Protein 4AVS (pdb70)

GO terms:
  GO:0005576 extracellular region (C, TAS)
  GO:0051131 chaperone-mediated protein complex assembly (P, TAS)
  GO:0006457 protein folding (P, TAS)
  GO:0006953 acute-phase response (P, TAS)
  GO:0042802 identical protein binding (F, IPI)
  GO:0005515 protein binding (F, IPI)
  GO:0005509 calcium ion binding (F, IDA)
  GO:0005576 extracellular region (C, IDA)
  GO:0001849 complement component C1q complex binding (F, IDA)
  GO:0044871 negative regulation by host of viral glycoprotein metabolic process (P, IDA)
  GO:0045087 innate immune response (P, IDA)
  GO:0045656 negative regulation of monocyte differentiation (P, IDA)
  GO:1903019 negative regulation of glycoprotein metabolic process (P, IDA)
  GO:0046597 host-mediated suppression of symbiont invasion (P, IDA)
  GO:0048525 negative regulation of viral process (P, IDA)
  GO:0046790 virion binding (F, IDA)
  GO:0002674 negative regulation of acute inflammatory response (P, IC)
  GO:0061045 negative regulation of wound healing (P, IC)
  GO:0005576 extracellular region (C, HDA)
  GO:0070062 extracellular exosome (C, HDA)

B-factor: mean 13.18, std 8.96, range [2.78, 58.4]

Structure (mmCIF, N/CA/C/O backbone):
data_4AVS
#
_entry.id   4AVS
#
_cell.length_a   94.966
_cell.length_b   69.937
_cell.length_c   102.347
_cell.angle_alpha   90.00
_cell.angle_beta   96.97
_cell.angle_gamma   90.00
#
_symmetry.space_group_name_H-M   'P 1 21 1'
#
loop_
_entity.id
_entity.type
_entity.pdbx_description
1 polymer 'SERUM AMYLOID P-COMPONENT'
2 non-polymer 2-acetamido-2-deoxy-beta-D-glucopyranose
3 non-polymer 'CALCIUM ION'
4 non-polymer 1-ACETYL-L-PROLINE
5 water water
#
loop_
_atom_site.group_PDB
_atom_site.id
_atom_site.type_symbol
_atom_site.label_atom_id
_atom_site.label_alt_id
_atom_site.label_comp_id
_atom_site.label_asym_id
_atom_site.label_entity_id
_atom_site.label_seq_id
_atom_site.pdbx_PDB_ins_code
_atom_site.Cartn_x
_atom_site.Cartn_y
_atom_site.Cartn_z
_atom_site.occupancy
_atom_site.B_iso_or_equiv
_atom_site.auth_seq_id
_atom_site.auth_comp_id
_atom_site.auth_asym_id
_atom_site.auth_atom_id
_atom_site.pdbx_PDB_model_num
ATOM 1 N N . HIS A 1 1 ? -1.312 -7.020 68.249 1.00 33.30 1 HIS A N 1
ATOM 2 C CA . HIS A 1 1 ? -0.408 -7.043 67.066 1.00 32.78 1 HIS A CA 1
ATOM 3 C C . HIS A 1 1 ? -1.093 -7.775 65.929 1.00 29.22 1 HIS A C 1
ATOM 4 O O . HIS A 1 1 ? -2.107 -8.453 66.122 1.00 30.26 1 HIS A O 1
ATOM 11 N N . THR A 1 2 ? -0.504 -7.652 64.750 1.00 23.59 2 THR A N 1
ATOM 12 C CA . THR A 1 2 ? -1.142 -8.059 63.511 1.00 20.43 2 THR A CA 1
ATOM 13 C C . THR A 1 2 ? -0.155 -8.741 62.578 1.00 15.22 2 THR A C 1
ATOM 14 O O . THR A 1 2 ? 0.970 -8.280 62.428 1.00 14.08 2 THR A O 1
ATOM 18 N N . ASP A 1 3 ? -0.589 -9.818 61.940 1.00 13.34 3 ASP A N 1
ATOM 19 C CA . ASP A 1 3 ? 0.178 -10.483 60.892 1.00 12.23 3 ASP A CA 1
ATOM 20 C C . ASP A 1 3 ? -0.180 -9.828 59.563 1.00 10.84 3 ASP A C 1
ATOM 21 O O . ASP A 1 3 ? -1.274 -10.024 59.020 1.00 11.82 3 ASP A O 1
ATOM 26 N N . LEU A 1 4 ? 0.751 -9.016 59.058 1.00 8.96 4 LEU A N 1
ATOM 27 C CA . LEU A 1 4 ? 0.548 -8.326 57.787 1.00 8.51 4 LEU A CA 1
ATOM 28 C C . LEU A 1 4 ? 1.115 -9.107 56.616 1.00 8.54 4 LEU A C 1
ATOM 29 O O . LEU A 1 4 ? 1.278 -8.541 55.536 1.00 8.42 4 LEU A O 1
ATOM 34 N N . SER A 1 5 ? 1.393 -10.400 56.802 1.00 10.13 5 SER A N 1
ATOM 35 C CA . SER A 1 5 ? 1.817 -11.246 55.684 1.00 10.61 5 SER A CA 1
ATOM 36 C C . SER A 1 5 ? 0.919 -11.054 54.470 1.00 10.31 5 SER A C 1
ATOM 37 O O . SER A 1 5 ? -0.297 -11.123 54.572 1.00 11.32 5 SER A O 1
ATOM 40 N N . GLY A 1 6 ? 1.528 -10.819 53.324 1.00 10.28 6 GLY A N 1
ATOM 41 C CA . GLY A 1 6 ? 0.787 -10.706 52.095 1.00 9.33 6 GLY A CA 1
ATOM 42 C C . GLY A 1 6 ? 0.177 -9.339 51.880 1.00 8.84 6 GLY A C 1
ATOM 43 O O . GLY A 1 6 ? -0.553 -9.169 50.930 1.00 10.07 6 GLY A O 1
ATOM 44 N N . LYS A 1 7 ? 0.469 -8.384 52.766 1.00 8.59 7 LYS A N 1
ATOM 45 C CA . LYS A 1 7 ? -0.111 -7.044 52.710 1.00 8.45 7 LYS A CA 1
ATOM 46 C C . LYS A 1 7 ? 0.968 -5.966 52.735 1.00 7.48 7 LYS A C 1
ATOM 47 O O . LYS A 1 7 ? 2.099 -6.196 53.120 1.00 8.24 7 LYS A O 1
ATOM 53 N N . VAL A 1 8 ? 0.589 -4.785 52.290 1.00 7.06 8 VAL A N 1
ATOM 54 C CA . VAL A 1 8 ? 1.435 -3.594 52.288 1.00 6.85 8 VAL A CA 1
ATOM 55 C C . VAL A 1 8 ? 0.693 -2.401 52.874 1.00 6.39 8 VAL A C 1
ATOM 56 O O . VAL A 1 8 ? -0.538 -2.357 52.893 1.00 6.74 8 VAL A O 1
ATOM 60 N N . PHE A 1 9 ? 1.463 -1.427 53.349 1.00 5.60 9 PHE A N 1
ATOM 61 C CA . PHE A 1 9 ? 0.930 -0.088 53.581 1.00 5.91 9 PHE A CA 1
ATOM 62 C C . PHE A 1 9 ? 1.036 0.702 52.286 1.00 6.33 9 PHE A C 1
ATOM 63 O O . PHE A 1 9 ? 2.111 0.751 51.663 1.00 6.63 9 PHE A O 1
ATOM 71 N N . VAL A 1 10 ? -0.064 1.341 51.909 1.00 6.16 10 VAL A N 1
ATOM 72 C CA . VAL A 1 10 ? -0.102 2.229 50.744 1.00 6.45 10 VAL A CA 1
ATOM 73 C C . VAL A 1 10 ? -0.215 3.647 51.241 1.00 5.94 10 VAL A C 1
ATOM 74 O O . VAL A 1 10 ? -1.166 3.997 51.939 1.00 6.73 10 VAL A O 1
ATOM 78 N N . PHE A 1 11 ? 0.786 4.452 50.904 1.00 6.75 11 PHE A N 1
ATOM 79 C CA . PHE A 1 11 ? 0.775 5.891 51.126 1.00 7.09 11 PHE A CA 1
ATOM 80 C C . PHE A 1 11 ? 0.389 6.501 49.796 1.00 6.22 11 PHE A C 1
ATOM 81 O O . PHE A 1 11 ? 1.242 6.638 48.933 1.00 7.24 11 PHE A O 1
ATOM 89 N N . PRO A 1 12 ? -0.905 6.827 49.595 1.00 7.50 12 PRO A N 1
ATOM 90 C CA . PRO A 1 12 ? -1.376 7.005 48.221 1.00 7.69 12 PRO A CA 1
ATOM 91 C C . PRO A 1 12 ? -1.185 8.391 47.639 1.00 8.14 12 PRO A C 1
ATOM 92 O O . PRO A 1 12 ? -1.502 8.582 46.463 1.00 8.44 12 PRO A O 1
ATOM 96 N N . ARG A 1 13 ? -0.656 9.330 48.419 1.00 8.88 13 ARG A N 1
ATOM 97 C CA . ARG A 1 13 ? -0.512 10.711 47.967 1.00 10.19 13 ARG A CA 1
ATOM 98 C C . ARG A 1 13 ? 0.606 11.411 48.710 1.00 10.52 13 ARG A C 1
ATOM 99 O O . ARG A 1 13 ? 1.004 11.013 49.803 1.00 11.35 13 ARG A O 1
ATOM 107 N N . GLU A 1 14 ? 1.105 12.479 48.111 1.00 10.81 14 GLU A N 1
ATOM 108 C CA . GLU A 1 14 ? 2.039 13.351 48.800 1.00 11.68 14 GLU A CA 1
ATOM 109 C C . GLU A 1 14 ? 1.285 14.173 49.853 1.00 11.99 14 GLU A C 1
ATOM 110 O O . GLU A 1 14 ? 0.196 14.692 49.599 1.00 13.25 14 GLU A O 1
ATOM 116 N N . SER A 1 15 ? 1.878 14.304 51.033 1.00 11.33 15 SER A N 1
ATOM 117 C CA . SER A 1 15 ? 1.236 15.008 52.132 1.00 12.57 15 SER A CA 1
ATOM 118 C C . SER A 1 15 ? 2.273 15.292 53.187 1.00 12.30 15 SER A C 1
ATOM 119 O O . SER A 1 15 ? 3.379 14.778 53.128 1.00 11.84 15 SER A O 1
ATOM 122 N N . VAL A 1 16 ? 1.892 16.075 54.183 1.00 13.87 16 VAL A N 1
ATOM 123 C CA . VAL A 1 16 ? 2.704 16.232 55.369 1.00 16.22 16 VAL A CA 1
ATOM 124 C C . VAL A 1 16 ? 2.000 15.556 56.555 1.00 17.99 16 VAL A C 1
ATOM 125 O O . VAL A 1 16 ? 2.459 15.660 57.687 1.00 21.09 16 VAL A O 1
ATOM 129 N N . THR A 1 17 ? 0.896 14.852 56.292 1.00 17.40 17 THR A N 1
ATOM 130 C CA . THR A 1 17 ? 0.049 14.278 57.340 1.00 18.30 17 THR A CA 1
ATOM 131 C C . THR A 1 17 ? 0.092 12.745 57.427 1.00 15.88 17 THR A C 1
ATOM 132 O O . THR A 1 17 ? -0.049 12.178 58.504 1.00 17.43 17 THR A O 1
ATOM 136 N N . ASP A 1 18 ? 0.249 12.069 56.301 1.00 12.65 18 ASP A N 1
ATOM 137 C CA . ASP A 1 18 ? -0.015 10.634 56.250 1.00 11.67 18 ASP A CA 1
ATOM 138 C C . ASP A 1 18 ? 1.209 9.871 56.730 1.00 10.60 18 ASP A C 1
ATOM 139 O O . ASP A 1 18 ? 2.302 10.074 56.208 1.00 10.66 18 ASP A O 1
ATOM 144 N N . HIS A 1 19 ? 1.039 9.009 57.722 1.00 9.64 19 HIS A N 1
ATOM 145 C CA . HIS A 1 19 ? 2.175 8.257 58.261 1.00 9.26 19 HIS A CA 1
ATOM 146 C C . HIS A 1 19 ? 1.727 7.052 59.070 1.00 9.42 19 HIS A C 1
ATOM 147 O O . HIS A 1 19 ? 0.565 6.943 59.449 1.00 10.10 19 HIS A O 1
ATOM 154 N N . VAL A 1 20 ? 2.659 6.140 59.308 1.00 8.34 20 VAL A N 1
ATOM 155 C CA . VAL A 1 20 ? 2.442 5.033 60.227 1.00 8.45 20 VAL A CA 1
ATOM 156 C C . VAL A 1 20 ? 3.487 5.088 61.329 1.00 8.95 20 VAL A C 1
ATOM 157 O O . VAL A 1 20 ? 4.677 5.221 61.055 1.00 9.38 20 VAL A O 1
ATOM 161 N N . ASN A 1 21 ? 3.033 4.996 62.577 1.00 9.76 21 ASN A N 1
ATOM 162 C CA . ASN A 1 21 ? 3.928 4.827 63.716 1.00 11.19 21 ASN A CA 1
ATOM 163 C C . ASN A 1 21 ? 4.121 3.334 63.979 1.00 11.33 21 ASN A C 1
ATOM 164 O O . ASN A 1 21 ? 3.153 2.577 64.030 1.00 11.71 21 ASN A O 1
ATOM 169 N N . LEU A 1 22 ? 5.374 2.917 64.113 1.00 11.43 22 LEU A N 1
ATOM 170 C CA . LEU A 1 22 ? 5.710 1.529 64.430 1.00 11.57 22 LEU A CA 1
ATOM 171 C C . LEU A 1 22 ? 6.141 1.461 65.870 1.00 13.34 22 LEU A C 1
ATOM 172 O O . LEU A 1 22 ? 6.977 2.240 66.304 1.00 14.96 22 LEU A O 1
ATOM 177 N N . ILE A 1 23 ? 5.548 0.537 66.615 1.00 14.30 23 ILE A N 1
ATOM 178 C CA . ILE A 1 23 ? 5.759 0.442 68.053 1.00 16.98 23 ILE A CA 1
ATOM 179 C C . ILE A 1 23 ? 6.607 -0.765 68.399 1.00 17.81 23 ILE A C 1
ATOM 180 O O . ILE A 1 23 ? 6.281 -1.892 68.035 1.00 17.51 23 ILE A O 1
ATOM 185 N N . THR A 1 24 ? 7.703 -0.531 69.112 1.00 20.37 24 THR A N 1
ATOM 186 C CA . THR A 1 24 ? 8.563 -1.616 69.553 1.00 23.78 24 THR A CA 1
ATOM 187 C C . THR A 1 24 ? 8.831 -1.405 71.033 1.00 27.92 24 THR A C 1
ATOM 188 O O . THR A 1 24 ? 8.908 -0.268 71.484 1.00 28.26 24 THR A O 1
ATOM 192 N N . PRO A 1 25 ? 8.969 -2.498 71.795 1.00 31.66 25 PRO A N 1
ATOM 193 C CA . PRO A 1 25 ? 9.295 -2.405 73.221 1.00 34.00 25 PRO A CA 1
ATOM 194 C C . PRO A 1 25 ? 10.805 -2.322 73.445 1.00 35.88 25 PRO A C 1
ATOM 195 O O . PRO A 1 25 ? 11.332 -3.000 74.320 1.00 36.42 25 PRO A O 1
ATOM 199 N N . LEU A 1 26 ? 11.490 -1.502 72.654 1.00 36.95 26 LEU A N 1
ATOM 200 C CA . LEU A 1 26 ? 12.938 -1.411 72.731 1.00 37.86 26 LEU A CA 1
ATOM 201 C C . LEU A 1 26 ? 13.359 -0.327 73.713 1.00 38.18 26 LEU A C 1
ATOM 202 O O . LEU A 1 26 ? 13.149 0.860 73.472 1.00 38.48 26 LEU A O 1
ATOM 207 N N . GLU A 1 27 ? 13.957 -0.735 74.826 1.00 38.07 27 GLU A N 1
ATOM 208 C CA . GLU A 1 27 ? 14.368 0.223 75.845 1.00 38.26 27 GLU A CA 1
ATOM 209 C C . GLU A 1 27 ? 15.876 0.245 76.070 1.00 36.14 27 GLU A C 1
ATOM 210 O O . GLU A 1 27 ? 16.379 1.063 76.841 1.00 36.83 27 GLU A O 1
ATOM 216 N N . LYS A 1 28 ? 16.601 -0.630 75.381 1.00 33.15 28 LYS A N 1
ATOM 217 C CA . LYS A 1 28 ? 18.047 -0.653 75.507 1.00 30.86 28 LYS A CA 1
ATOM 218 C C . LYS A 1 28 ? 18.674 -0.121 74.233 1.00 26.87 28 LYS A C 1
ATOM 219 O O . LYS A 1 28 ? 18.242 -0.460 73.132 1.00 26.65 28 LYS A O 1
ATOM 225 N N . PRO A 1 29 ? 19.694 0.721 74.383 1.00 23.90 29 PRO A N 1
ATOM 226 C CA . PRO A 1 29 ? 20.394 1.235 73.197 1.00 21.83 29 PRO A CA 1
ATOM 227 C C . PRO A 1 29 ? 20.936 0.114 72.311 1.00 20.16 29 PRO A C 1
ATOM 228 O O . PRO A 1 29 ? 21.355 -0.940 72.796 1.00 21.24 29 PRO A O 1
ATOM 232 N N . LEU A 1 30 ? 20.911 0.359 71.005 1.00 17.13 30 LEU A N 1
ATOM 233 C CA . LEU A 1 30 ? 21.299 -0.639 70.014 1.00 16.33 30 LEU A CA 1
ATOM 234 C C . LEU A 1 30 ? 22.754 -0.525 69.631 1.00 13.84 30 LEU A C 1
ATOM 235 O O . LEU A 1 30 ? 23.216 0.545 69.264 1.00 13.93 30 LEU A O 1
ATOM 240 N N . GLN A 1 31 ? 23.441 -1.651 69.657 1.00 12.77 31 GLN A N 1
ATOM 241 C CA . GLN A 1 31 ? 24.820 -1.735 69.203 1.00 13.67 31 GLN A CA 1
ATOM 242 C C . GLN A 1 31 ? 24.885 -2.357 67.806 1.00 10.17 31 GLN A C 1
ATOM 243 O O . GLN A 1 31 ? 25.802 -2.085 67.045 1.00 11.55 31 GLN A O 1
ATOM 249 N N . ASN A 1 32 ? 23.910 -3.190 67.479 1.00 8.35 32 ASN A N 1
ATOM 250 C CA . ASN A 1 32 ? 23.861 -3.927 66.221 1.00 8.31 32 ASN A CA 1
ATOM 251 C C . ASN A 1 32 ? 22.426 -3.957 65.750 1.00 7.02 32 ASN A C 1
ATOM 252 O O . ASN A 1 32 ? 21.502 -4.119 66.560 1.00 9.17 32 ASN A O 1
ATOM 257 N N . PHE A 1 33 ? 22.185 -3.857 64.450 1.00 6.24 33 PHE A N 1
ATOM 258 C CA . PHE A 1 33 ? 20.845 -4.100 63.928 1.00 6.39 33 PHE A CA 1
ATOM 259 C C . PHE A 1 33 ? 20.903 -4.466 62.468 1.00 4.56 33 PHE A C 1
ATOM 260 O O . PHE A 1 33 ? 21.895 -4.179 61.787 1.00 5.11 33 PHE A O 1
ATOM 268 N N . THR A 1 34 ? 19.829 -5.103 62.011 1.00 4.76 34 THR A N 1
ATOM 269 C CA . THR A 1 34 ? 19.530 -5.279 60.600 1.00 4.84 34 THR A CA 1
ATOM 270 C C . THR A 1 34 ? 18.089 -4.871 60.367 1.00 4.92 34 THR A C 1
ATOM 271 O O . THR A 1 34 ? 17.203 -5.219 61.157 1.00 6.19 34 THR A O 1
ATOM 275 N N . LEU A 1 35 ? 17.832 -4.134 59.301 1.00 5.15 35 LEU A N 1
ATOM 276 C CA . LEU A 1 35 ? 16.494 -3.706 58.916 1.00 5.67 35 LEU A CA 1
ATOM 277 C C . LEU A 1 35 ? 16.265 -4.086 57.456 1.00 4.73 35 LEU A C 1
ATOM 278 O O . LEU A 1 35 ? 17.079 -3.746 56.608 1.00 6.17 35 LEU A O 1
ATOM 283 N N A CYS A 1 36 ? 15.203 -4.834 57.166 0.62 4.74 36 CYS A N 1
ATOM 284 N N B CYS A 1 36 ? 15.167 -4.751 57.150 0.38 5.31 36 CYS A N 1
ATOM 285 C CA A CYS A 1 36 ? 14.813 -5.191 55.799 0.62 5.42 36 CYS A CA 1
ATOM 286 C CA B CYS A 1 36 ? 14.837 -4.969 55.758 0.38 6.60 36 CYS A CA 1
ATOM 287 C C A CYS A 1 36 ? 13.383 -4.710 55.535 0.62 5.05 36 CYS A C 1
ATOM 288 C C B CYS A 1 36 ? 13.365 -4.821 55.495 0.38 5.86 36 CYS A C 1
ATOM 289 O O A CYS A 1 36 ? 12.569 -4.641 56.455 0.62 4.71 36 CYS A O 1
ATOM 290 O O B CYS A 1 36 ? 12.524 -5.101 56.343 0.38 5.22 36 CYS A O 1
ATOM 295 N N . PHE A 1 37 ? 13.062 -4.388 54.285 1.00 5.73 37 PHE A N 1
ATOM 296 C CA . PHE A 1 37 ? 11.702 -4.128 53.870 1.00 6.19 37 PHE A CA 1
ATOM 297 C C . PHE A 1 37 ? 11.661 -4.076 52.358 1.00 5.47 37 PHE A C 1
ATOM 298 O O . PHE A 1 37 ? 12.690 -4.007 51.699 1.00 5.80 37 PHE A O 1
ATOM 306 N N . ARG A 1 38 ? 10.455 -4.128 51.818 1.00 6.02 38 ARG A N 1
ATOM 307 C CA . ARG A 1 38 ? 10.216 -4.005 50.386 1.00 6.36 38 ARG A CA 1
ATOM 308 C C . ARG A 1 38 ? 9.485 -2.711 50.133 1.00 6.24 38 ARG A C 1
ATOM 309 O O . ARG A 1 38 ? 8.570 -2.356 50.871 1.00 8.06 38 ARG A O 1
ATOM 317 N N . ALA A 1 39 ? 9.849 -2.009 49.072 1.00 5.37 39 ALA A N 1
ATOM 318 C CA . ALA A 1 39 ? 9.204 -0.751 48.752 1.00 4.73 39 ALA A CA 1
ATOM 319 C C . ALA A 1 39 ? 8.966 -0.639 47.258 1.00 4.95 39 ALA A C 1
ATOM 320 O O . ALA A 1 39 ? 9.752 -1.153 46.450 1.00 6.57 39 ALA A O 1
ATOM 322 N N . TYR A 1 40 ? 7.923 0.097 46.899 1.00 5.26 40 TYR A N 1
ATOM 323 C CA . TYR A 1 40 ? 7.619 0.366 45.502 1.00 5.21 40 TYR A CA 1
ATOM 324 C C . TYR A 1 40 ? 7.113 1.809 45.419 1.00 5.69 40 TYR A C 1
ATOM 325 O O . TYR A 1 40 ? 6.048 2.149 45.947 1.00 5.89 40 TYR A O 1
ATOM 334 N N . SER A 1 41 ? 7.898 2.651 44.765 1.00 6.24 41 SER A N 1
ATOM 335 C CA . SER A 1 41 ? 7.580 4.065 44.636 1.00 6.06 41 SER A CA 1
ATOM 336 C C . SER A 1 41 ? 8.002 4.535 43.274 1.00 6.33 41 SER A C 1
ATOM 337 O O . SER A 1 41 ? 8.998 4.055 42.753 1.00 9.01 41 SER A O 1
ATOM 340 N N . ASP A 1 42 ? 7.280 5.493 42.703 1.00 6.32 42 ASP A N 1
ATOM 341 C CA . ASP A 1 42 ? 7.705 6.112 41.453 1.00 7.40 42 ASP A CA 1
ATOM 342 C C . ASP A 1 42 ? 8.067 7.579 41.634 1.00 7.47 42 ASP A C 1
ATOM 343 O O . ASP A 1 42 ? 8.135 8.334 40.670 1.00 8.29 42 ASP A O 1
ATOM 348 N N . LEU A 1 43 ? 8.401 7.970 42.861 1.00 7.22 43 LEU A N 1
ATOM 349 C CA . LEU A 1 43 ? 9.001 9.274 43.101 1.00 7.90 43 LEU A CA 1
ATOM 350 C C . LEU A 1 43 ? 10.419 9.344 42.538 1.00 9.82 43 LEU A C 1
ATOM 351 O O . LEU A 1 43 ? 11.207 8.406 42.687 1.00 11.60 43 LEU A O 1
ATOM 356 N N . SER A 1 44 ? 10.745 10.491 41.959 1.00 12.08 44 SER A N 1
ATOM 357 C CA . SER A 1 44 ? 12.092 10.774 41.503 1.00 14.16 44 SER A CA 1
ATOM 358 C C . SER A 1 44 ? 12.839 11.647 42.500 1.00 13.46 44 SER A C 1
ATOM 359 O O . SER A 1 44 ? 14.072 11.622 42.553 1.00 14.95 44 SER A O 1
ATOM 362 N N . ARG A 1 45 ? 12.100 12.447 43.262 1.00 11.82 45 ARG A N 1
ATOM 363 C CA . ARG A 1 45 ? 12.704 13.311 44.263 1.00 10.82 45 ARG A CA 1
ATOM 364 C C . ARG A 1 45 ? 13.161 12.454 45.430 1.00 11.02 45 ARG A C 1
ATOM 365 O O . ARG A 1 45 ? 12.866 11.262 45.484 1.00 11.56 45 ARG A O 1
ATOM 373 N N . ALA A 1 46 ? 13.865 13.075 46.368 1.00 10.87 46 ALA A N 1
ATOM 374 C CA . ALA A 1 46 ? 14.331 12.398 47.561 1.00 10.88 46 ALA A CA 1
ATOM 375 C C . ALA A 1 46 ? 13.170 12.061 48.481 1.00 9.67 46 ALA A C 1
ATOM 376 O O . ALA A 1 46 ? 12.141 12.751 48.492 1.00 10.65 46 ALA A O 1
ATOM 378 N N . TYR A 1 47 ? 13.343 10.999 49.257 1.00 8.45 47 TYR A N 1
ATOM 379 C CA . TYR A 1 47 ? 12.350 10.628 50.259 1.00 8.35 47 TYR A CA 1
ATOM 380 C C . TYR A 1 47 ? 12.929 9.767 51.349 1.00 7.73 47 TYR A C 1
ATOM 381 O O . TYR A 1 47 ? 13.900 9.057 51.145 1.00 7.94 47 TYR A O 1
ATOM 390 N N . SER A 1 48 ? 12.270 9.819 52.501 1.00 8.03 48 SER A N 1
ATOM 391 C CA . SER A 1 48 ? 12.595 8.983 53.622 1.00 7.58 48 SER A CA 1
ATOM 392 C C . SER A 1 48 ? 11.899 7.631 53.508 1.00 7.50 48 SER A C 1
ATOM 393 O O . SER A 1 48 ? 10.717 7.558 53.220 1.00 9.11 48 SER A O 1
ATOM 396 N N . LEU A 1 49 ? 12.648 6.568 53.788 1.00 6.62 49 LEU A N 1
ATOM 397 C CA . LEU A 1 49 ? 12.078 5.215 53.849 1.00 7.05 49 LEU A CA 1
ATOM 398 C C . LEU A 1 49 ? 11.778 4.753 55.275 1.00 6.81 49 LEU A C 1
ATOM 399 O O . LEU A 1 49 ? 10.791 4.066 55.499 1.00 7.66 49 LEU A O 1
ATOM 404 N N . PHE A 1 50 ? 12.625 5.116 56.222 1.00 6.33 50 PHE A N 1
ATOM 405 C CA . PHE A 1 50 ? 12.473 4.655 57.605 1.00 6.39 50 PHE A CA 1
ATOM 406 C C . PHE A 1 50 ? 13.100 5.684 58.515 1.00 6.60 50 PHE A C 1
ATOM 407 O O . PHE A 1 50 ? 14.280 5.967 58.389 1.00 7.17 50 PHE A O 1
ATOM 415 N N . SER A 1 51 ? 12.283 6.268 59.399 1.00 6.76 51 SER A N 1
ATOM 416 C CA . SER A 1 51 ? 12.704 7.387 60.227 1.00 8.19 51 SER A CA 1
ATOM 417 C C . SER A 1 51 ? 12.597 7.014 61.703 1.00 8.92 51 SER A C 1
ATOM 418 O O . SER A 1 51 ? 11.507 6.716 62.206 1.00 9.92 51 SER A O 1
ATOM 421 N N . TYR A 1 52 ? 13.729 7.042 62.388 1.00 8.28 52 TYR A N 1
ATOM 422 C CA . TYR A 1 52 ? 13.818 6.672 63.802 1.00 9.18 52 TYR A CA 1
ATOM 423 C C . TYR A 1 52 ? 14.500 7.829 64.532 1.00 10.09 52 TYR A C 1
ATOM 424 O O . TYR A 1 52 ? 15.675 8.106 64.317 1.00 10.19 52 TYR A O 1
ATOM 433 N N . ASN A 1 53 ? 13.703 8.559 65.319 1.00 10.47 53 ASN A N 1
ATOM 434 C CA . ASN A 1 53 ? 14.176 9.679 66.132 1.00 11.77 53 ASN A CA 1
ATOM 435 C C . ASN A 1 53 ? 14.015 9.356 67.600 1.00 12.34 53 ASN A C 1
ATOM 436 O O . ASN A 1 53 ? 13.136 8.591 67.975 1.00 11.61 53 ASN A O 1
ATOM 441 N N . THR A 1 54 ? 14.833 9.963 68.445 1.00 13.19 54 THR A N 1
ATOM 442 C CA . THR A 1 54 ? 14.649 9.829 69.887 1.00 15.44 54 THR A CA 1
ATOM 443 C C . THR A 1 54 ? 14.515 11.226 70.482 1.00 17.70 54 THR A C 1
ATOM 444 O O . THR A 1 54 ? 14.725 12.227 69.795 1.00 16.90 54 THR A O 1
ATOM 448 N N . GLN A 1 55 ? 14.118 11.305 71.750 1.00 20.48 55 GLN A N 1
ATOM 449 C CA . GLN A 1 55 ? 13.939 12.609 72.386 1.00 23.39 55 GLN A CA 1
ATOM 450 C C . GLN A 1 55 ? 15.239 13.418 72.314 1.00 23.19 55 GLN A C 1
ATOM 451 O O . GLN A 1 55 ? 16.287 12.992 72.795 1.00 23.76 55 GLN A O 1
ATOM 457 N N . GLY A 1 56 ? 15.167 14.572 71.668 1.00 22.22 56 GLY A N 1
ATOM 458 C CA . GLY A 1 56 ? 16.313 15.446 71.549 1.00 21.32 56 GLY A CA 1
ATOM 459 C C . GLY A 1 56 ? 17.249 15.109 70.403 1.00 21.05 56 GLY A C 1
ATOM 460 O O . GLY A 1 56 ? 18.228 15.820 70.211 1.00 21.96 56 GLY A O 1
ATOM 461 N N . ARG A 1 57 ? 16.952 14.049 69.641 1.00 20.12 57 ARG A N 1
ATOM 462 C CA . ARG A 1 57 ? 17.858 13.591 68.577 1.00 19.02 57 ARG A CA 1
ATOM 463 C C . ARG A 1 57 ? 17.141 13.365 67.266 1.00 17.17 57 ARG A C 1
ATOM 464 O O . ARG A 1 57 ? 16.353 12.436 67.125 1.00 18.10 57 ARG A O 1
ATOM 472 N N . ASP A 1 58 ? 17.456 14.206 66.295 1.00 14.75 58 ASP A N 1
ATOM 473 C CA . ASP A 1 58 ? 16.981 14.011 64.932 1.00 12.86 58 ASP A CA 1
ATOM 474 C C . ASP A 1 58 ? 17.894 13.024 64.209 1.00 11.80 58 ASP A C 1
ATOM 475 O O . ASP A 1 58 ? 19.076 12.946 64.497 1.00 13.09 58 ASP A O 1
ATOM 480 N N . ASN A 1 59 ? 17.335 12.290 63.251 1.00 10.78 59 ASN A N 1
ATOM 481 C CA . ASN A 1 59 ? 18.113 11.392 62.373 1.00 10.77 59 ASN A CA 1
ATOM 482 C C . ASN A 1 59 ? 18.986 10.425 63.166 1.00 10.05 59 ASN A C 1
ATOM 483 O O . ASN A 1 59 ? 20.154 10.189 62.847 1.00 10.60 59 ASN A O 1
ATOM 488 N N . GLU A 1 60 ? 18.402 9.853 64.206 1.00 10.19 60 GLU A N 1
ATOM 489 C CA . GLU A 1 60 ? 19.142 8.911 65.042 1.00 9.68 60 GLU A CA 1
ATOM 490 C C . GLU A 1 60 ? 19.404 7.615 64.257 1.00 8.57 60 GLU A C 1
ATOM 491 O O . GLU A 1 60 ? 20.497 7.047 64.305 1.00 9.21 60 GLU A O 1
ATOM 497 N N . LEU A 1 61 ? 18.399 7.162 63.521 1.00 7.52 61 LEU A N 1
ATOM 498 C CA . LEU A 1 61 ? 18.603 6.108 62.542 1.00 8.07 61 LEU A CA 1
ATOM 499 C C . LEU A 1 61 ? 17.671 6.442 61.389 1.00 8.08 61 LEU A C 1
ATOM 500 O O . LEU A 1 61 ? 16.463 6.512 61.573 1.00 10.37 61 LEU A O 1
ATOM 505 N N . LEU A 1 62 ? 18.214 6.688 60.204 1.00 6.56 62 LEU A N 1
ATOM 506 C CA . LEU A 1 62 ? 17.384 7.109 59.094 1.00 5.84 62 LEU A CA 1
ATOM 507 C C . LEU A 1 62 ? 17.864 6.422 57.837 1.00 5.07 62 LEU A C 1
ATOM 508 O O . LEU A 1 62 ? 19.045 6.449 57.529 1.00 6.49 62 LEU A O 1
ATOM 513 N N . VAL A 1 63 ? 16.929 5.806 57.116 1.00 5.01 63 VAL A N 1
ATOM 514 C CA . VAL A 1 63 ? 17.200 5.259 55.789 1.00 5.62 63 VAL A CA 1
ATOM 515 C C . VAL A 1 63 ? 16.530 6.174 54.790 1.00 5.62 63 VAL A C 1
ATOM 516 O O . VAL A 1 63 ? 15.333 6.393 54.846 1.00 5.98 63 VAL A O 1
ATOM 520 N N . TYR A 1 64 ? 17.342 6.737 53.899 1.00 6.40 64 TYR A N 1
ATOM 521 C CA . TYR A 1 64 ? 16.905 7.830 53.040 1.00 6.98 64 TYR A CA 1
ATOM 522 C C . TYR A 1 64 ? 17.349 7.573 51.627 1.00 7.15 64 TYR A C 1
ATOM 523 O O . TYR A 1 64 ? 18.458 7.128 51.396 1.00 8.04 64 TYR A O 1
ATOM 532 N N . LYS A 1 65 ? 16.489 7.877 50.673 1.00 8.56 65 LYS A N 1
ATOM 533 C CA . LYS A 1 65 ? 16.824 7.727 49.265 1.00 9.94 65 LYS A CA 1
ATOM 534 C C . LYS A 1 65 ? 16.947 9.114 48.627 1.00 12.05 65 LYS A C 1
ATOM 535 O O . LYS A 1 65 ? 15.945 9.742 48.339 1.00 11.07 65 LYS A O 1
ATOM 541 N N . GLU A 1 66 ? 18.165 9.596 48.384 1.00 15.62 66 GLU A N 1
ATOM 542 C CA . GLU A 1 66 ? 18.336 10.943 47.802 1.00 18.37 66 GLU A CA 1
ATOM 543 C C . GLU A 1 66 ? 17.943 11.013 46.329 1.00 15.90 66 GLU A C 1
ATOM 544 O O . GLU A 1 66 ? 17.422 12.027 45.867 1.00 16.22 66 GLU A O 1
ATOM 550 N N . ARG A 1 67 ? 18.190 9.928 45.605 1.00 13.04 67 ARG A N 1
ATOM 551 C CA . ARG A 1 67 ? 17.942 9.886 44.163 1.00 11.95 67 ARG A CA 1
ATOM 552 C C . ARG A 1 67 ? 18.068 8.438 43.698 1.00 10.54 67 ARG A C 1
ATOM 553 O O . ARG A 1 67 ? 18.562 7.575 44.425 1.00 10.26 67 ARG A O 1
ATOM 561 N N . VAL A 1 68 ? 17.656 8.163 42.476 1.00 11.58 68 VAL A N 1
ATOM 562 C CA . VAL A 1 68 ? 17.736 6.811 41.951 1.00 11.80 68 VAL A CA 1
ATOM 563 C C . VAL A 1 68 ? 19.172 6.282 42.051 1.00 11.33 68 VAL A C 1
ATOM 564 O O . VAL A 1 68 ? 20.153 6.997 41.781 1.00 12.41 68 VAL A O 1
ATOM 568 N N . GLY A 1 69 ? 19.277 5.037 42.485 1.00 9.96 69 GLY A N 1
ATOM 569 C CA . GLY A 1 69 ? 20.555 4.343 42.565 1.00 9.97 69 GLY A CA 1
ATOM 570 C C . GLY A 1 69 ? 21.450 4.672 43.751 1.00 9.27 69 GLY A C 1
ATOM 571 O O . GLY A 1 69 ? 22.593 4.245 43.773 1.00 10.28 69 GLY A O 1
ATOM 572 N N . GLU A 1 70 ? 20.929 5.403 44.733 1.00 8.07 70 GLU A N 1
ATOM 573 C CA . GLU A 1 70 ? 21.732 5.840 45.873 1.00 7.76 70 GLU A CA 1
ATOM 574 C C . GLU A 1 70 ? 20.948 5.731 47.170 1.00 6.97 70 GLU A C 1
ATOM 575 O O . GLU A 1 70 ? 19.912 6.379 47.349 1.00 9.49 70 GLU A O 1
ATOM 581 N N . TYR A 1 71 ? 21.486 4.950 48.087 1.00 5.79 71 TYR A N 1
ATOM 582 C CA . TYR A 1 71 ? 20.845 4.699 49.372 1.00 5.88 71 TYR A CA 1
ATOM 583 C C . TYR A 1 71 ? 21.716 5.235 50.485 1.00 6.14 71 TYR A C 1
ATOM 584 O O . TYR A 1 71 ? 22.918 4.973 50.515 1.00 6.80 71 TYR A O 1
ATOM 593 N N . SER A 1 72 ? 21.097 5.955 51.418 1.00 6.09 72 SER A N 1
ATOM 594 C CA . SER A 1 72 ? 21.811 6.509 52.559 1.00 6.03 72 SER A CA 1
ATOM 595 C C . SER A 1 72 ? 21.322 5.958 53.873 1.00 5.49 72 SER A C 1
ATOM 596 O O . SER A 1 72 ? 20.123 5.723 54.081 1.00 6.15 72 SER A O 1
ATOM 599 N N . LEU A 1 73 ? 22.275 5.767 54.777 1.00 5.05 73 LEU A N 1
ATOM 600 C CA . LEU A 1 73 ? 21.983 5.465 56.164 1.00 5.41 73 LEU A CA 1
ATOM 601 C C . LEU A 1 73 ? 22.572 6.549 57.042 1.00 5.05 73 LEU A C 1
ATOM 602 O O . LEU A 1 73 ? 23.732 6.889 56.919 1.00 6.38 73 LEU A O 1
ATOM 607 N N . TYR A 1 74 ? 21.752 7.078 57.953 1.00 5.20 74 TYR A N 1
ATOM 608 C CA . TYR A 1 74 ? 22.217 7.981 59.002 1.00 5.35 74 TYR A CA 1
ATOM 609 C C . TYR A 1 74 ? 22.202 7.221 60.301 1.00 6.08 74 TYR A C 1
ATOM 610 O O . TYR A 1 74 ? 21.210 6.560 60.617 1.00 6.69 74 TYR A O 1
ATOM 619 N N . ILE A 1 75 ? 23.290 7.337 61.046 1.00 6.52 75 ILE A N 1
ATOM 620 C CA . ILE A 1 75 ? 23.383 6.851 62.410 1.00 6.70 75 ILE A CA 1
ATOM 621 C C . ILE A 1 75 ? 23.826 8.045 63.239 1.00 6.74 75 ILE A C 1
ATOM 622 O O . ILE A 1 75 ? 24.905 8.623 63.047 1.00 7.51 75 ILE A O 1
ATOM 627 N N . GLY A 1 76 ? 22.967 8.468 64.159 1.00 6.67 76 GLY A N 1
ATOM 628 C CA . GLY A 1 76 ? 23.311 9.593 65.003 1.00 8.06 76 GLY A CA 1
ATOM 629 C C . GLY A 1 76 ? 23.747 10.814 64.216 1.00 9.63 76 GLY A C 1
ATOM 630 O O . GLY A 1 76 ? 24.739 11.464 64.553 1.00 10.00 76 GLY A O 1
ATOM 631 N N . ARG A 1 77 ? 23.005 11.111 63.153 1.00 10.13 77 ARG A N 1
ATOM 632 C CA . ARG A 1 77 ? 23.226 12.290 62.324 1.00 11.22 77 ARG A CA 1
ATOM 633 C C . ARG A 1 77 ? 24.417 12.207 61.366 1.00 11.38 77 ARG A C 1
ATOM 634 O O . ARG A 1 77 ? 24.569 13.068 60.524 1.00 15.79 77 ARG A O 1
ATOM 642 N N . HIS A 1 78 ? 25.257 11.187 61.494 1.00 8.68 78 HIS A N 1
ATOM 643 C CA . HIS A 1 78 ? 26.325 10.940 60.530 1.00 8.02 78 HIS A CA 1
ATOM 644 C C . HIS A 1 78 ? 25.749 10.099 59.373 1.00 7.88 78 HIS A C 1
ATOM 645 O O . HIS A 1 78 ? 24.895 9.255 59.594 1.00 8.06 78 HIS A O 1
ATOM 652 N N . LYS A 1 79 ? 26.243 10.296 58.155 1.00 9.31 79 LYS A N 1
ATOM 653 C CA . LYS A 1 79 ? 25.680 9.621 56.983 1.00 10.09 79 LYS A CA 1
ATOM 654 C C . LYS A 1 79 ? 26.725 8.816 56.228 1.00 7.45 79 LYS A C 1
ATOM 655 O O . LYS A 1 79 ? 27.888 9.233 56.131 1.00 9.46 79 LYS A O 1
ATOM 661 N N . VAL A 1 80 ? 26.273 7.701 55.674 1.00 5.68 80 VAL A N 1
ATOM 662 C CA . VAL A 1 80 ? 26.967 7.046 54.577 1.00 5.63 80 VAL A CA 1
ATOM 663 C C . VAL A 1 80 ? 26.012 6.796 53.445 1.00 5.72 80 VAL A C 1
ATOM 664 O O . VAL A 1 80 ? 24.815 6.661 53.648 1.00 6.73 80 VAL A O 1
ATOM 668 N N . THR A 1 81 ? 26.556 6.694 52.244 1.00 6.15 81 THR A N 1
ATOM 669 C CA . THR A 1 81 ? 25.753 6.496 51.042 1.00 6.81 81 THR A CA 1
ATOM 670 C C . THR A 1 81 ? 26.455 5.470 50.153 1.00 6.48 81 THR A C 1
ATOM 671 O O . THR A 1 81 ? 27.675 5.521 49.970 1.00 7.63 81 THR A O 1
ATOM 675 N N A SER A 1 82 ? 25.711 4.504 49.630 0.67 5.83 82 SER A N 1
ATOM 676 N N B SER A 1 82 ? 25.649 4.587 49.570 0.33 6.69 82 SER A N 1
ATOM 677 C CA A SER A 1 82 ? 26.267 3.585 48.634 0.67 6.43 82 SER A CA 1
ATOM 678 C CA B SER A 1 82 ? 26.120 3.502 48.717 0.33 7.31 82 SER A CA 1
ATOM 679 C C A SER A 1 82 ? 25.346 3.472 47.428 0.67 6.15 82 SER A C 1
ATOM 680 C C B SER A 1 82 ? 25.312 3.481 47.415 0.33 6.81 82 SER A C 1
ATOM 681 O O A SER A 1 82 ? 24.139 3.715 47.500 0.67 6.10 82 SER A O 1
ATOM 682 O O B SER A 1 82 ? 24.119 3.788 47.413 0.33 7.07 82 SER A O 1
ATOM 687 N N . LYS A 1 83 ? 25.969 3.132 46.309 1.00 5.78 83 LYS A N 1
ATOM 688 C CA . LYS A 1 83 ? 25.347 3.187 44.995 1.00 6.37 83 LYS A CA 1
ATOM 689 C C . LYS A 1 83 ? 25.057 1.800 44.449 1.00 5.73 83 LYS A C 1
ATOM 690 O O . LYS A 1 83 ? 25.726 0.818 44.774 1.00 6.46 83 LYS A O 1
ATOM 696 N N . VAL A 1 84 ? 24.072 1.736 43.574 1.00 5.35 84 VAL A N 1
ATOM 697 C CA . VAL A 1 84 ? 23.671 0.489 42.958 1.00 6.88 84 VAL A CA 1
ATOM 698 C C . VAL A 1 84 ? 23.054 0.773 41.598 1.00 6.65 84 VAL A C 1
ATOM 699 O O . VAL A 1 84 ? 22.443 1.829 41.370 1.00 7.52 84 VAL A O 1
ATOM 703 N N . ILE A 1 85 ? 23.213 -0.180 40.693 1.00 8.04 85 ILE A N 1
ATOM 704 C CA . ILE A 1 85 ? 22.484 -0.194 39.428 1.00 8.96 85 ILE A CA 1
ATOM 705 C C . ILE A 1 85 ? 21.066 -0.692 39.679 1.00 10.22 85 ILE A C 1
ATOM 706 O O . ILE A 1 85 ? 20.871 -1.799 40.145 1.00 11.65 85 ILE A O 1
ATOM 711 N N . GLU A 1 86 ? 20.078 0.120 39.340 1.00 10.86 86 GLU A N 1
ATOM 712 C CA . GLU A 1 86 ? 18.672 -0.273 39.529 1.00 12.27 86 GLU A CA 1
ATOM 713 C C . GLU A 1 86 ? 17.814 0.360 38.447 1.00 13.55 86 GLU A C 1
ATOM 714 O O . GLU A 1 86 ? 18.173 1.390 37.896 1.00 15.32 86 GLU A O 1
ATOM 720 N N . LYS A 1 87 ? 16.700 -0.293 38.131 1.00 13.75 87 LYS A N 1
ATOM 721 C CA . LYS A 1 87 ? 15.735 0.231 37.172 1.00 14.89 87 LYS A CA 1
ATOM 722 C C . LYS A 1 87 ? 14.798 1.189 37.884 1.00 13.35 87 LYS A C 1
ATOM 723 O O . LYS A 1 87 ? 14.660 1.157 39.101 1.00 14.25 87 LYS A O 1
ATOM 729 N N . PHE A 1 88 ? 14.164 2.061 37.121 1.00 12.06 88 PHE A N 1
ATOM 730 C CA . PHE A 1 88 ? 13.201 2.999 37.687 1.00 11.08 88 PHE A CA 1
ATOM 731 C C . PHE A 1 88 ? 12.015 3.206 36.768 1.00 10.97 88 PHE A C 1
ATOM 732 O O . PHE A 1 88 ? 12.202 3.536 35.601 1.00 12.33 88 PHE A O 1
ATOM 740 N N . PRO A 1 89 ? 10.780 3.073 37.288 1.00 9.47 89 PRO A N 1
ATOM 741 C CA . PRO A 1 89 ? 10.428 2.619 38.634 1.00 9.91 89 PRO A CA 1
ATOM 742 C C . PRO A 1 89 ? 10.520 1.117 38.728 1.00 9.71 89 PRO A C 1
ATOM 743 O O . PRO A 1 89 ? 10.364 0.410 37.721 1.00 10.75 89 PRO A O 1
ATOM 747 N N . ALA A 1 90 ? 10.720 0.627 39.946 1.00 9.35 90 ALA A N 1
ATOM 748 C CA . ALA A 1 90 ? 10.778 -0.816 40.171 1.00 9.37 90 ALA A CA 1
ATOM 749 C C . ALA A 1 90 ? 10.643 -1.142 41.636 1.00 8.18 90 ALA A C 1
ATOM 750 O O . ALA A 1 90 ? 11.176 -0.427 42.479 1.00 8.72 90 ALA A O 1
ATOM 752 N N . PRO A 1 91 ? 9.947 -2.235 41.943 1.00 7.99 91 PRO A N 1
ATOM 753 C CA . PRO A 1 91 ? 9.962 -2.705 43.320 1.00 8.37 91 PRO A CA 1
ATOM 754 C C . PRO A 1 91 ? 11.386 -3.003 43.743 1.00 7.67 91 PRO A C 1
ATOM 755 O O . PRO A 1 91 ? 12.221 -3.400 42.933 1.00 8.71 91 PRO A O 1
ATOM 759 N N . VAL A 1 92 ? 11.656 -2.812 45.016 1.00 6.71 92 VAL A N 1
ATOM 760 C CA . VAL A 1 92 ? 12.963 -3.088 45.561 1.00 6.76 92 VAL A CA 1
ATOM 761 C C . VAL A 1 92 ? 12.862 -3.741 46.929 1.00 6.16 92 VAL A C 1
ATOM 762 O O . VAL A 1 92 ? 11.940 -3.478 47.687 1.00 7.71 92 VAL A O 1
ATOM 766 N N . HIS A 1 93 ? 13.785 -4.649 47.206 1.00 5.14 93 HIS A N 1
ATOM 767 C CA . HIS A 1 93 ? 13.986 -5.170 48.543 1.00 5.30 93 HIS A CA 1
ATOM 768 C C . HIS A 1 93 ? 15.274 -4.559 49.097 1.00 4.85 93 HIS A C 1
ATOM 769 O O . HIS A 1 93 ? 16.328 -4.625 48.450 1.00 5.50 93 HIS A O 1
ATOM 776 N N . ILE A 1 94 ? 15.172 -3.924 50.250 1.00 5.10 94 ILE A N 1
ATOM 777 C CA . ILE A 1 94 ? 16.275 -3.213 50.863 1.00 6.76 94 ILE A CA 1
ATOM 778 C C . ILE A 1 94 ? 16.568 -3.820 52.224 1.00 6.80 94 ILE A C 1
ATOM 779 O O . ILE A 1 94 ? 15.655 -3.998 53.046 1.00 7.87 94 ILE A O 1
ATOM 784 N N A CYS A 1 95 ? 17.813 -4.210 52.461 0.51 5.36 95 CYS A N 1
ATOM 785 N N B CYS A 1 95 ? 17.835 -4.092 52.481 0.49 6.77 95 CYS A N 1
ATOM 786 C CA A CYS A 1 95 ? 18.267 -4.505 53.815 0.51 5.61 95 CYS A CA 1
ATOM 787 C CA B CYS A 1 95 ? 18.270 -4.529 53.793 0.49 7.68 95 CYS A CA 1
ATOM 788 C C A CYS A 1 95 ? 19.436 -3.592 54.121 0.51 4.92 95 CYS A C 1
ATOM 789 C C B CYS A 1 95 ? 19.527 -3.763 54.162 0.49 6.36 95 CYS A C 1
ATOM 790 O O A CYS A 1 95 ? 20.219 -3.236 53.244 0.51 4.39 95 CYS A O 1
ATOM 791 O O B CYS A 1 95 ? 20.445 -3.650 53.351 0.49 5.73 95 CYS A O 1
ATOM 796 N N . VAL A 1 96 ? 19.586 -3.249 55.384 1.00 5.53 96 VAL A N 1
ATOM 797 C CA . VAL A 1 96 ? 20.750 -2.519 55.844 1.00 5.58 96 VAL A CA 1
ATOM 798 C C . VAL A 1 96 ? 21.076 -2.999 57.245 1.00 5.42 96 VAL A C 1
ATOM 799 O O . VAL A 1 96 ? 20.184 -3.191 58.055 1.00 5.74 96 VAL A O 1
ATOM 803 N N . SER A 1 97 ? 22.341 -3.264 57.503 1.00 6.61 97 SER A N 1
ATOM 804 C CA . SER A 1 97 ? 22.808 -3.613 58.828 1.00 6.39 97 SER A CA 1
ATOM 805 C C . SER A 1 97 ? 23.882 -2.653 59.262 1.00 5.53 97 SER A C 1
ATOM 806 O O . SER A 1 97 ? 24.563 -2.031 58.438 1.00 6.63 97 SER A O 1
ATOM 809 N N . TRP A 1 98 ? 24.097 -2.577 60.561 1.00 5.59 98 TRP A N 1
ATOM 810 C CA . TRP A 1 98 ? 25.135 -1.739 61.152 1.00 5.17 98 TRP A CA 1
ATOM 811 C C . TRP A 1 98 ? 25.622 -2.363 62.431 1.00 5.97 98 TRP A C 1
ATOM 812 O O . TRP A 1 98 ? 24.824 -2.939 63.195 1.00 6.98 98 TRP A O 1
ATOM 823 N N . GLU A 1 99 ? 26.932 -2.307 62.623 1.00 7.06 99 GLU A N 1
ATOM 824 C CA . GLU A 1 99 ? 27.613 -2.915 63.759 1.00 8.19 99 GLU A CA 1
ATOM 825 C C . GLU A 1 99 ? 28.460 -1.838 64.437 1.00 7.25 99 GLU A C 1
ATOM 826 O O . GLU A 1 99 ? 29.401 -1.330 63.848 1.00 8.04 99 GLU A O 1
ATOM 832 N N . SER A 1 100 ? 28.155 -1.498 65.678 1.00 8.04 100 SER A N 1
ATOM 833 C CA . SER A 1 100 ? 28.914 -0.464 66.379 1.00 7.78 100 SER A CA 1
ATOM 834 C C . SER A 1 100 ? 30.405 -0.805 66.497 1.00 8.56 100 SER A C 1
ATOM 835 O O . SER A 1 100 ? 31.268 0.063 66.357 1.00 8.37 100 SER A O 1
ATOM 838 N N . SER A 1 101 ? 30.728 -2.056 66.766 1.00 8.16 101 SER A N 1
ATOM 839 C CA . SER A 1 101 ? 32.118 -2.382 67.068 1.00 10.00 101 SER A CA 1
ATOM 840 C C . SER A 1 101 ? 33.088 -2.026 65.937 1.00 8.87 101 SER A C 1
ATOM 841 O O . SER A 1 101 ? 34.219 -1.630 66.181 1.00 10.59 101 SER A O 1
ATOM 844 N N . SER A 1 102 ? 32.643 -2.156 64.700 1.00 7.68 102 SER A N 1
ATOM 845 C CA . SER A 1 102 ? 33.472 -1.843 63.531 1.00 6.87 102 SER A CA 1
ATOM 846 C C . SER A 1 102 ? 33.013 -0.558 62.842 1.00 6.54 102 SER A C 1
ATOM 847 O O . SER A 1 102 ? 33.744 -0.001 62.037 1.00 8.25 102 SER A O 1
ATOM 850 N N . GLY A 1 103 ? 31.797 -0.127 63.143 1.00 5.76 103 GLY A N 1
ATOM 851 C CA . GLY A 1 103 ? 31.134 0.918 62.405 1.00 6.23 103 GLY A CA 1
ATOM 852 C C . GLY A 1 103 ? 30.623 0.558 61.025 1.00 5.23 103 GLY A C 1
ATOM 853 O O . GLY A 1 103 ? 30.096 1.415 60.317 1.00 5.87 103 GLY A O 1
ATOM 854 N N . ILE A 1 104 ? 30.726 -0.705 60.631 1.00 5.33 104 ILE A N 1
ATOM 855 C CA . ILE A 1 104 ? 30.384 -1.075 59.260 1.00 4.82 104 ILE A CA 1
ATOM 856 C C . ILE A 1 104 ? 28.892 -1.139 58.999 1.00 5.16 104 ILE A C 1
ATOM 857 O O . ILE A 1 104 ? 28.143 -1.768 59.752 1.00 6.31 104 ILE A O 1
ATOM 862 N N . ALA A 1 105 ? 28.469 -0.466 57.936 1.00 6.05 105 ALA A N 1
ATOM 863 C CA . ALA A 1 105 ? 27.115 -0.501 57.421 1.00 6.85 105 ALA A CA 1
ATOM 864 C C . ALA A 1 105 ? 27.105 -1.264 56.112 1.00 5.78 105 ALA A C 1
ATOM 865 O O . ALA A 1 105 ? 27.931 -0.997 55.222 1.00 7.47 105 ALA A O 1
ATOM 867 N N . GLU A 1 106 ? 26.192 -2.209 56.008 1.00 5.47 106 GLU A N 1
ATOM 868 C CA . GLU A 1 106 ? 26.029 -3.045 54.825 1.00 7.09 106 GLU A CA 1
ATOM 869 C C . GLU A 1 106 ? 24.644 -2.876 54.253 1.00 7.37 106 GLU A C 1
ATOM 870 O O . GLU A 1 106 ? 23.675 -3.268 54.892 1.00 10.18 106 GLU A O 1
ATOM 876 N N . PHE A 1 107 ? 24.537 -2.347 53.048 1.00 6.98 107 PHE A N 1
ATOM 877 C CA . PHE A 1 107 ? 23.301 -2.344 52.294 1.00 6.13 107 PHE A CA 1
ATOM 878 C C . PHE A 1 107 ? 23.262 -3.551 51.374 1.00 4.56 107 PHE A C 1
ATOM 879 O O . PHE A 1 107 ? 24.274 -3.910 50.748 1.00 5.19 107 PHE A O 1
ATOM 887 N N . TRP A 1 108 ? 22.084 -4.140 51.261 1.00 4.32 108 TRP A N 1
ATOM 888 C CA . TRP A 1 108 ? 21.783 -5.199 50.288 1.00 4.36 108 TRP A CA 1
ATOM 889 C C . TRP A 1 108 ? 20.531 -4.788 49.541 1.00 4.45 108 TRP A C 1
ATOM 890 O O . TRP A 1 108 ? 19.495 -4.529 50.158 1.00 6.07 108 TRP A O 1
ATOM 901 N N . ILE A 1 109 ? 20.605 -4.744 48.218 1.00 4.66 109 ILE A N 1
ATOM 902 C CA . ILE A 1 109 ? 19.500 -4.310 47.381 1.00 5.36 109 ILE A CA 1
ATOM 903 C C . ILE A 1 109 ? 19.132 -5.481 46.469 1.00 5.31 109 ILE A C 1
ATOM 904 O O . ILE A 1 109 ? 19.960 -5.957 45.699 1.00 6.57 109 ILE A O 1
ATOM 909 N N . ASN A 1 110 ? 17.904 -5.979 46.571 1.00 5.26 110 ASN A N 1
ATOM 910 C CA . ASN A 1 110 ? 17.475 -7.174 45.811 1.00 7.35 110 ASN A CA 1
ATOM 911 C C . ASN A 1 110 ? 18.454 -8.339 45.962 1.00 7.99 110 ASN A C 1
ATOM 912 O O . ASN A 1 110 ? 18.766 -9.044 44.990 1.00 10.99 110 ASN A O 1
ATOM 917 N N . GLY A 1 111 ? 18.942 -8.518 47.185 1.00 7.83 111 GLY A N 1
ATOM 918 C CA . GLY A 1 111 ? 19.798 -9.635 47.517 1.00 9.16 111 GLY A CA 1
ATOM 919 C C . GLY A 1 111 ? 21.238 -9.503 47.049 1.00 10.20 111 GLY A C 1
ATOM 920 O O . GLY A 1 111 ? 21.993 -10.458 47.140 1.00 12.88 111 GLY A O 1
ATOM 921 N N A THR A 1 112 ? 21.622 -8.318 46.598 0.61 8.50 112 THR A N 1
ATOM 922 N N B THR A 1 112 ? 21.620 -8.322 46.551 0.39 9.56 112 THR A N 1
ATOM 923 C CA A THR A 1 112 ? 22.996 -8.096 46.193 0.61 8.73 112 THR A CA 1
ATOM 924 C CA B THR A 1 112 ? 23.001 -8.056 46.100 0.39 9.82 112 THR A CA 1
ATOM 925 C C A THR A 1 112 ? 23.640 -7.072 47.098 0.61 6.14 112 THR A C 1
ATOM 926 C C B THR A 1 112 ? 23.666 -7.031 47.017 0.39 7.31 112 THR A C 1
ATOM 927 O O A THR A 1 112 ? 23.055 -6.047 47.427 0.61 5.90 112 THR A O 1
ATOM 928 O O B THR A 1 112 ? 23.112 -5.966 47.281 0.39 7.48 112 THR A O 1
ATOM 935 N N . PRO A 1 113 ? 24.854 -7.361 47.530 1.00 5.62 113 PRO A N 1
ATOM 936 C CA . PRO A 1 113 ? 25.512 -6.455 48.465 1.00 4.21 113 PRO A CA 1
ATOM 937 C C . PRO A 1 113 ? 26.089 -5.235 47.783 1.00 4.10 113 PRO A C 1
ATOM 938 O O . PRO A 1 113 ? 26.739 -5.359 46.733 1.00 5.51 113 PRO A O 1
ATOM 942 N N . LEU A 1 114 ? 25.879 -4.070 48.391 1.00 2.78 114 LEU A N 1
ATOM 943 C CA . LEU A 1 114 ? 26.538 -2.836 47.987 1.00 3.33 114 LEU A CA 1
ATOM 944 C C . LEU A 1 114 ? 27.906 -2.754 48.653 1.00 3.63 114 LEU A C 1
ATOM 945 O O . LEU A 1 114 ? 28.257 -3.560 49.504 1.00 4.81 114 LEU A O 1
ATOM 950 N N . VAL A 1 115 ? 28.700 -1.782 48.255 1.00 3.50 115 VAL A N 1
ATOM 951 C CA . VAL A 1 115 ? 29.984 -1.564 48.905 1.00 3.87 115 VAL A CA 1
ATOM 952 C C . VAL A 1 115 ? 29.777 -1.170 50.371 1.00 3.81 115 VAL A C 1
ATOM 953 O O . VAL A 1 115 ? 28.997 -0.265 50.659 1.00 5.23 115 VAL A O 1
ATOM 957 N N . LYS A 1 116 ? 30.484 -1.832 51.284 1.00 4.47 116 LYS A N 1
ATOM 958 C CA . LYS A 1 116 ? 30.420 -1.496 52.712 1.00 4.66 116 LYS A CA 1
ATOM 959 C C . LYS A 1 116 ? 30.996 -0.115 52.990 1.00 5.56 116 LYS A C 1
ATOM 960 O O . LYS A 1 116 ? 31.953 0.305 52.338 1.00 7.56 116 LYS A O 1
ATOM 966 N N . LYS A 1 117 ? 30.375 0.598 53.924 1.00 5.64 117 LYS A N 1
ATOM 967 C CA . LYS A 1 117 ? 30.867 1.898 54.366 1.00 5.39 117 LYS A CA 1
ATOM 968 C C . LYS A 1 117 ? 30.935 1.841 55.882 1.00 6.26 117 LYS A C 1
ATOM 969 O O . LYS A 1 117 ? 30.462 0.892 56.469 1.00 8.98 117 LYS A O 1
ATOM 975 N N . GLY A 1 118 ? 31.554 2.821 56.518 1.00 4.74 118 GLY A N 1
ATOM 976 C CA . GLY A 1 118 ? 31.663 2.819 57.968 1.00 5.23 118 GLY A CA 1
ATOM 977 C C . GLY A 1 118 ? 31.391 4.176 58.561 1.00 5.86 118 GLY A C 1
ATOM 978 O O . GLY A 1 118 ? 31.753 5.199 58.000 1.00 6.95 118 GLY A O 1
ATOM 979 N N . LEU A 1 119 ? 30.717 4.163 59.711 1.00 5.75 119 LEU A N 1
ATOM 980 C CA . LEU A 1 119 ? 30.404 5.370 60.461 1.00 5.96 119 LEU A CA 1
ATOM 981 C C . LEU A 1 119 ? 30.115 5.012 61.917 1.00 5.60 119 LEU A C 1
ATOM 982 O O . LEU A 1 119 ? 29.684 3.904 62.249 1.00 5.82 119 LEU A O 1
ATOM 987 N N . ARG A 1 120 ? 30.390 5.970 62.796 1.00 6.16 120 ARG A N 1
ATOM 988 C CA . ARG A 1 120 ? 29.962 5.887 64.202 1.00 6.65 120 ARG A CA 1
ATOM 989 C C . ARG A 1 120 ? 30.484 4.643 64.921 1.00 6.34 120 ARG A C 1
ATOM 990 O O . ARG A 1 120 ? 29.834 4.104 65.802 1.00 7.87 120 ARG A O 1
ATOM 998 N N . GLN A 1 121 ? 31.704 4.230 64.602 1.00 7.22 121 GLN A N 1
ATOM 999 C CA . GLN A 1 121 ? 32.320 3.139 65.334 1.00 7.75 121 GLN A CA 1
ATOM 1000 C C . GLN A 1 121 ? 32.313 3.457 66.828 1.00 8.71 121 GLN A C 1
ATOM 1001 O O . GLN A 1 121 ? 32.767 4.526 67.248 1.00 9.91 121 GLN A O 1
ATOM 1007 N N . GLY A 1 122 ? 31.772 2.531 67.618 1.00 9.26 122 GLY A N 1
ATOM 1008 C CA . GLY A 1 122 ? 31.712 2.663 69.074 1.00 9.94 122 GLY A CA 1
ATOM 1009 C C . GLY A 1 122 ? 30.458 3.351 69.627 1.00 10.52 122 GLY A C 1
ATOM 1010 O O . GLY A 1 122 ? 30.239 3.392 70.839 1.00 12.74 122 GLY A O 1
ATOM 1011 N N . TYR A 1 123 ? 29.618 3.888 68.749 1.00 9.89 123 TYR A N 1
ATOM 1012 C CA . TYR A 1 123 ? 28.394 4.591 69.145 1.00 9.97 123 TYR A CA 1
ATOM 1013 C C . TYR A 1 123 ? 27.301 3.599 69.534 1.00 10.80 123 TYR A C 1
ATOM 1014 O O . TYR A 1 123 ? 27.279 2.451 69.065 1.00 10.69 123 TYR A O 1
ATOM 1023 N N . PHE A 1 124 ? 26.390 4.037 70.400 1.00 11.51 124 PHE A N 1
ATOM 1024 C CA . PHE A 1 124 ? 25.168 3.297 70.708 1.00 14.34 124 PHE A CA 1
ATOM 1025 C C . PHE A 1 124 ? 23.964 4.087 70.178 1.00 13.60 124 PHE A C 1
ATOM 1026 O O . PHE A 1 124 ? 23.789 5.258 70.533 1.00 14.72 124 PHE A O 1
ATOM 1034 N N . VAL A 1 125 ? 23.147 3.471 69.323 1.00 12.52 125 VAL A N 1
ATOM 1035 C CA . VAL A 1 125 ? 21.918 4.120 68.858 1.00 12.49 125 VAL A CA 1
ATOM 1036 C C . VAL A 1 125 ? 20.963 4.254 70.030 1.00 13.59 125 VAL A C 1
ATOM 1037 O O . VAL A 1 125 ? 20.714 3.279 70.729 1.00 13.88 125 VAL A O 1
ATOM 1041 N N . GLU A 1 126 ? 20.447 5.462 70.243 1.00 14.56 126 GLU A N 1
ATOM 1042 C CA . GLU A 1 126 ? 19.616 5.738 71.415 1.00 17.57 126 GLU A CA 1
ATOM 1043 C C . GLU A 1 126 ? 18.315 4.946 71.389 1.00 18.32 126 GLU A C 1
ATOM 1044 O O . GLU A 1 126 ? 17.769 4.630 70.320 1.00 17.66 126 GLU A O 1
ATOM 1050 N N . ALA A 1 127 ? 17.835 4.631 72.590 1.00 19.97 127 ALA A N 1
ATOM 1051 C CA . ALA A 1 127 ? 16.629 3.840 72.790 1.00 21.36 127 ALA A CA 1
ATOM 1052 C C . ALA A 1 127 ? 15.379 4.722 72.905 1.00 20.77 127 ALA A C 1
ATOM 1053 O O . ALA A 1 127 ? 15.452 5.950 72.781 1.00 20.39 127 ALA A O 1
ATOM 1055 N N . GLN A 1 128 ? 14.240 4.079 73.153 1.00 20.85 128 GLN A N 1
ATOM 1056 C CA . GLN A 1 128 ? 12.943 4.761 73.259 1.00 21.66 128 GLN A CA 1
ATOM 1057 C C . GLN A 1 128 ? 12.634 5.628 72.038 1.00 18.54 128 GLN A C 1
ATOM 1058 O O . GLN A 1 128 ? 12.341 6.829 72.150 1.00 17.68 128 GLN A O 1
ATOM 1064 N N . PRO A 1 129 ? 12.678 5.012 70.846 1.00 16.78 129 PRO A N 1
ATOM 1065 C CA . PRO A 1 129 ? 12.454 5.767 69.617 1.00 15.33 129 PRO A CA 1
ATOM 1066 C C . PRO A 1 129 ? 11.001 5.974 69.289 1.00 14.87 129 PRO A C 1
ATOM 1067 O O . PRO A 1 129 ? 10.121 5.262 69.782 1.00 17.37 129 PRO A O 1
ATOM 1071 N N . LYS A 1 130 ? 10.762 6.992 68.476 1.00 13.39 130 LYS A N 1
ATOM 1072 C CA . LYS A 1 130 ? 9.563 7.066 67.663 1.00 12.99 130 LYS A CA 1
ATOM 1073 C C . LYS A 1 130 ? 9.999 6.668 66.260 1.00 10.53 130 LYS A C 1
ATOM 1074 O O . LYS A 1 130 ? 10.973 7.226 65.725 1.00 10.82 130 LYS A O 1
ATOM 1080 N N . ILE A 1 131 ? 9.292 5.690 65.693 1.00 9.36 131 ILE A N 1
ATOM 1081 C CA . ILE A 1 131 ? 9.617 5.122 64.390 1.00 8.80 131 ILE A CA 1
ATOM 1082 C C . ILE A 1 131 ? 8.458 5.391 63.450 1.00 8.53 131 ILE A C 1
ATOM 1083 O O . ILE A 1 131 ? 7.311 5.034 63.740 1.00 9.49 131 ILE A O 1
ATOM 1088 N N . VAL A 1 132 ? 8.760 6.037 62.334 1.00 8.30 132 VAL A N 1
ATOM 1089 C CA . VAL A 1 132 ? 7.737 6.488 61.408 1.00 8.95 132 VAL A CA 1
ATOM 1090 C C . VAL A 1 132 ? 8.027 6.046 59.986 1.00 8.53 132 VAL A C 1
ATOM 1091 O O . VAL A 1 132 ? 9.159 6.165 59.510 1.00 9.31 132 VAL A O 1
ATOM 1095 N N . LEU A 1 133 ? 6.995 5.507 59.337 1.00 7.84 133 LEU A N 1
ATOM 1096 C CA . LEU A 1 133 ? 6.976 5.290 57.901 1.00 7.98 133 LEU A CA 1
ATOM 1097 C C . LEU A 1 133 ? 6.111 6.342 57.246 1.00 7.64 133 LEU A C 1
ATOM 1098 O O . LEU A 1 133 ? 5.082 6.732 57.796 1.00 8.93 133 LEU A O 1
ATOM 1103 N N . GLY A 1 134 ? 6.504 6.782 56.052 1.00 8.06 134 GLY A N 1
ATOM 1104 C CA . GLY A 1 134 ? 5.687 7.699 55.277 1.00 8.41 134 GLY A CA 1
ATOM 1105 C C . GLY A 1 134 ? 6.142 9.138 55.321 1.00 8.77 134 GLY A C 1
ATOM 1106 O O . GLY A 1 134 ? 5.855 9.922 54.418 1.00 9.34 134 GLY A O 1
ATOM 1107 N N . GLN A 1 135 ? 6.823 9.504 56.399 1.00 9.40 135 GLN A N 1
ATOM 1108 C CA . GLN A 1 135 ? 7.296 10.869 56.598 1.00 9.57 135 GLN A CA 1
ATOM 1109 C C . GLN A 1 135 ? 8.676 10.814 57.230 1.00 9.05 135 GLN A C 1
ATOM 1110 O O . GLN A 1 135 ? 9.057 9.812 57.865 1.00 10.79 135 GLN A O 1
ATOM 1116 N N . GLU A 1 136 ? 9.415 11.900 57.068 1.00 9.92 136 GLU A N 1
ATOM 1117 C CA . GLU A 1 136 ? 10.700 12.069 57.724 1.00 9.77 136 GLU A CA 1
ATOM 1118 C C . GLU A 1 136 ? 10.507 12.956 58.972 1.00 9.97 136 GLU A C 1
ATOM 1119 O O . GLU A 1 136 ? 9.967 14.049 58.882 1.00 10.97 136 GLU A O 1
ATOM 1125 N N . GLN A 1 137 ? 10.916 12.471 60.140 1.00 10.53 137 GLN A N 1
ATOM 1126 C CA . GLN A 1 137 ? 10.756 13.235 61.379 1.00 10.97 137 GLN A CA 1
ATOM 1127 C C . GLN A 1 137 ? 11.839 14.262 61.544 1.00 11.67 137 GLN A C 1
ATOM 1128 O O . GLN A 1 137 ? 12.985 13.949 61.320 1.00 11.65 137 GLN A O 1
ATOM 1134 N N . ASP A 1 138 ? 11.479 15.471 61.966 1.00 12.74 138 ASP A N 1
ATOM 1135 C CA . ASP A 1 138 ? 12.473 16.438 62.457 1.00 14.76 138 ASP A CA 1
ATOM 1136 C C . ASP A 1 138 ? 12.325 16.713 63.953 1.00 16.28 138 ASP A C 1
ATOM 1137 O O . ASP A 1 138 ? 13.141 17.428 64.522 1.00 18.30 138 ASP A O 1
ATOM 1142 N N . SER A 1 139 ? 11.290 16.157 64.584 1.00 16.07 139 SER A N 1
ATOM 1143 C CA . SER A 1 139 ? 11.130 16.211 66.044 1.00 17.42 139 SER A CA 1
ATOM 1144 C C . SER A 1 139 ? 10.886 14.790 66.563 1.00 16.90 139 SER A C 1
ATOM 1145 O O . SER A 1 139 ? 10.991 13.824 65.801 1.00 16.45 139 SER A O 1
ATOM 1148 N N . TYR A 1 140 ? 10.549 14.660 67.844 1.00 17.22 140 TYR A N 1
ATOM 1149 C CA . TYR A 1 140 ? 10.269 13.342 68.411 1.00 17.80 140 TYR A CA 1
ATOM 1150 C C . TYR A 1 140 ? 8.829 12.979 68.069 1.00 18.84 140 TYR A C 1
ATOM 1151 O O . TYR A 1 140 ? 7.900 13.256 68.828 1.00 19.86 140 TYR A O 1
ATOM 1160 N N . GLY A 1 141 ? 8.649 12.433 66.874 1.00 19.30 141 GLY A N 1
ATOM 1161 C CA . GLY A 1 141 ? 7.352 11.974 66.417 1.00 19.73 141 GLY A CA 1
ATOM 1162 C C . GLY A 1 141 ? 6.705 12.846 65.361 1.00 20.59 141 GLY A C 1
ATOM 1163 O O . GLY A 1 141 ? 5.630 12.508 64.870 1.00 22.36 141 GLY A O 1
ATOM 1164 N N . GLY A 1 142 ? 7.334 13.964 65.005 1.00 20.16 142 GLY A N 1
ATOM 1165 C CA . GLY A 1 142 ? 6.692 14.935 64.136 1.00 19.86 142 GLY A CA 1
ATOM 1166 C C . GLY A 1 142 ? 7.617 15.816 63.317 1.00 18.74 142 GLY A C 1
ATOM 1167 O O . GLY A 1 142 ? 8.728 15.413 62.947 1.00 17.50 142 GLY A O 1
ATOM 1168 N N . LYS A 1 143 ? 7.129 17.020 63.025 1.00 19.39 143 LYS A N 1
ATOM 1169 C CA . LYS A 1 143 ? 7.823 18.008 62.197 1.00 20.23 143 LYS A CA 1
ATOM 1170 C C . LYS A 1 143 ? 8.200 17.427 60.836 1.00 18.02 143 LYS A C 1
ATOM 1171 O O . LYS A 1 143 ? 9.371 17.394 60.437 1.00 17.65 143 LYS A O 1
ATOM 1177 N N . PHE A 1 144 ? 7.170 16.979 60.129 1.00 15.74 144 PHE A N 1
ATOM 1178 C CA . PHE A 1 144 ? 7.313 16.361 58.823 1.00 14.81 144 PHE A CA 1
ATOM 1179 C C . PHE A 1 144 ? 7.529 17.391 57.692 1.00 15.39 144 PHE A C 1
ATOM 1180 O O . PHE A 1 144 ? 7.322 18.590 57.868 1.00 17.29 144 PHE A O 1
ATOM 1188 N N . ASP A 1 145 ? 7.937 16.903 56.522 1.00 15.29 145 ASP A N 1
ATOM 1189 C CA . ASP A 1 145 ? 8.269 17.772 55.399 1.00 15.38 145 ASP A CA 1
ATOM 1190 C C . ASP A 1 145 ? 7.727 17.095 54.147 1.00 14.80 145 ASP A C 1
ATOM 1191 O O . ASP A 1 145 ? 8.161 16.007 53.792 1.00 14.22 145 ASP A O 1
ATOM 1196 N N . ARG A 1 146 ? 6.749 17.730 53.513 1.00 15.83 146 ARG A N 1
ATOM 1197 C CA . ARG A 1 146 ? 6.097 17.180 52.331 1.00 16.70 146 ARG A CA 1
ATOM 1198 C C . ARG A 1 146 ? 7.094 16.731 51.267 1.00 15.06 146 ARG A C 1
ATOM 1199 O O . ARG A 1 146 ? 6.865 15.750 50.581 1.00 14.09 146 ARG A O 1
ATOM 1207 N N . SER A 1 147 ? 8.182 17.472 51.110 1.00 14.52 147 SER A N 1
ATOM 1208 C CA . SER A 1 147 ? 9.139 17.166 50.057 1.00 15.02 147 SER A CA 1
ATOM 1209 C C . SER A 1 147 ? 10.038 15.970 50.387 1.00 13.48 147 SER A C 1
ATOM 1210 O O . SER A 1 147 ? 10.873 15.585 49.576 1.00 14.12 147 SER A O 1
ATOM 1213 N N . GLN A 1 148 ? 9.865 15.398 51.572 1.00 11.25 148 GLN A N 1
ATOM 1214 C CA . GLN A 1 148 ? 10.592 14.192 51.966 1.00 10.46 148 GLN A CA 1
ATOM 1215 C C . GLN A 1 148 ? 9.646 13.024 52.217 1.00 9.54 148 GLN A C 1
ATOM 1216 O O . GLN A 1 148 ? 10.085 11.926 52.600 1.00 8.93 148 GLN A O 1
ATOM 1222 N N . SER A 1 149 ? 8.356 13.244 51.990 1.00 8.99 149 SER A N 1
ATOM 1223 C CA . SER A 1 149 ? 7.372 12.211 52.260 1.00 9.26 149 SER A CA 1
ATOM 1224 C C . SER A 1 149 ? 7.507 11.047 51.278 1.00 8.77 149 SER A C 1
ATOM 1225 O O . SER A 1 149 ? 7.900 11.210 50.131 1.00 8.92 149 SER A O 1
ATOM 1228 N N . PHE A 1 150 ? 7.153 9.866 51.742 1.00 8.85 150 PHE A N 1
ATOM 1229 C CA . PHE A 1 150 ? 7.155 8.677 50.912 1.00 7.64 150 PHE A CA 1
ATOM 1230 C C . PHE A 1 150 ? 5.769 8.447 50.324 1.00 7.96 150 PHE A C 1
ATOM 1231 O O . PHE A 1 150 ? 4.779 8.398 51.039 1.00 10.34 150 PHE A O 1
ATOM 1239 N N . VAL A 1 151 ? 5.710 8.335 49.010 1.00 7.47 151 VAL A N 1
ATOM 1240 C CA . VAL A 1 151 ? 4.468 8.035 48.309 1.00 7.81 151 VAL A CA 1
ATOM 1241 C C . VAL A 1 151 ? 4.725 6.717 47.628 1.00 6.74 151 VAL A C 1
ATOM 1242 O O . VAL A 1 151 ? 5.676 6.592 46.880 1.00 7.81 151 VAL A O 1
ATOM 1246 N N . GLY A 1 152 ? 3.877 5.737 47.880 1.00 6.57 152 GLY A N 1
ATOM 1247 C CA . GLY A 1 152 ? 4.054 4.402 47.335 1.00 7.19 152 GLY A CA 1
ATOM 1248 C C . GLY A 1 152 ? 3.693 3.344 48.353 1.00 6.81 152 GLY A C 1
ATOM 1249 O O . GLY A 1 152 ? 2.872 3.580 49.240 1.00 7.24 152 GLY A O 1
ATOM 1250 N N . GLU A 1 153 ? 4.284 2.163 48.210 1.00 6.27 153 GLU A N 1
ATOM 1251 C CA . GLU A 1 153 ? 3.896 1.001 49.005 1.00 6.52 153 GLU A CA 1
ATOM 1252 C C . GLU A 1 153 ? 5.097 0.451 49.728 1.00 5.73 153 GLU A C 1
ATOM 1253 O O . GLU A 1 153 ? 6.197 0.378 49.168 1.00 6.30 153 GLU A O 1
ATOM 1259 N N . ILE A 1 154 ? 4.895 0.061 50.991 1.00 5.17 154 ILE A N 1
ATOM 1260 C CA . ILE A 1 154 ? 5.937 -0.619 51.775 1.00 6.06 154 ILE A CA 1
ATOM 1261 C C . ILE A 1 154 ? 5.386 -1.860 52.440 1.00 6.33 154 ILE A C 1
ATOM 1262 O O . ILE A 1 154 ? 4.287 -1.837 53.000 1.00 7.87 154 ILE A O 1
ATOM 1267 N N . GLY A 1 155 ? 6.132 -2.956 52.368 1.00 7.09 155 GLY A N 1
ATOM 1268 C CA . GLY A 1 155 ? 5.750 -4.151 53.106 1.00 8.76 155 GLY A CA 1
ATOM 1269 C C . GLY A 1 155 ? 6.937 -4.966 53.550 1.00 7.44 155 GLY A C 1
ATOM 1270 O O . GLY A 1 155 ? 8.092 -4.584 53.377 1.00 6.88 155 GLY A O 1
ATOM 1271 N N . ASP A 1 156 ? 6.641 -6.100 54.165 1.00 7.33 156 ASP A N 1
ATOM 1272 C CA . ASP A 1 156 ? 7.656 -7.091 54.542 1.00 7.01 156 ASP A CA 1
ATOM 1273 C C . ASP A 1 156 ? 8.798 -6.454 55.347 1.00 6.22 156 ASP A C 1
ATOM 1274 O O . ASP A 1 156 ? 9.977 -6.682 55.079 1.00 6.81 156 ASP A O 1
ATOM 1279 N N . LEU A 1 157 ? 8.434 -5.658 56.333 1.00 5.86 157 LEU A N 1
ATOM 1280 C CA . LEU A 1 157 ? 9.414 -4.957 57.158 1.00 5.14 157 LEU A CA 1
ATOM 1281 C C . LEU A 1 157 ? 9.756 -5.760 58.407 1.00 5.95 157 LEU A C 1
ATOM 1282 O O . LEU A 1 157 ? 8.864 -6.185 59.155 1.00 6.73 157 LEU A O 1
ATOM 1287 N N . TYR A 1 158 ? 11.048 -5.962 58.627 1.00 5.25 158 TYR A N 1
ATOM 1288 C CA . TYR A 1 158 ? 11.588 -6.692 59.772 1.00 5.15 158 TYR A CA 1
ATOM 1289 C C . TYR A 1 158 ? 12.803 -5.952 60.291 1.00 5.64 158 TYR A C 1
ATOM 1290 O O . TYR A 1 158 ? 13.601 -5.416 59.517 1.00 6.41 158 TYR A O 1
ATOM 1299 N N . MET A 1 159 ? 12.974 -5.936 61.607 1.00 5.66 159 MET A N 1
ATOM 1300 C CA . MET A 1 159 ? 14.152 -5.361 62.211 1.00 6.28 159 MET A CA 1
ATOM 1301 C C . MET A 1 159 ? 14.626 -6.288 63.334 1.00 5.77 159 MET A C 1
ATOM 1302 O O . MET A 1 159 ? 13.841 -6.681 64.204 1.00 7.04 159 MET A O 1
ATOM 1307 N N . TRP A 1 160 ? 15.897 -6.637 63.288 1.00 5.98 160 TRP A N 1
ATOM 1308 C CA . TRP A 1 160 ? 16.585 -7.516 64.221 1.00 6.50 160 TRP A CA 1
ATOM 1309 C C . TRP A 1 160 ? 17.631 -6.757 64.979 1.00 6.56 160 TRP A C 1
ATOM 1310 O O . TRP A 1 160 ? 18.281 -5.882 64.436 1.00 7.54 160 TRP A O 1
ATOM 1321 N N . ASP A 1 161 ? 17.891 -7.163 66.218 1.00 8.21 161 ASP A N 1
ATOM 1322 C CA . ASP A 1 161 ? 18.961 -6.558 67.032 1.00 8.61 161 ASP A CA 1
ATOM 1323 C C . ASP A 1 161 ? 20.339 -7.199 66.839 1.00 9.41 161 ASP A C 1
ATOM 1324 O O . ASP A 1 161 ? 21.192 -7.151 67.731 1.00 11.48 161 ASP A O 1
ATOM 1329 N N . SER A 1 162 ? 20.568 -7.752 65.656 1.00 8.55 162 SER A N 1
ATOM 1330 C CA . SER A 1 162 ? 21.835 -8.365 65.305 1.00 9.53 162 SER A CA 1
ATOM 1331 C C . SER A 1 162 ? 22.129 -8.064 63.846 1.00 8.20 162 SER A C 1
ATOM 1332 O O . SER A 1 162 ? 21.244 -7.645 63.108 1.00 8.42 162 SER A O 1
ATOM 1335 N N . VAL A 1 163 ? 23.360 -8.341 63.427 1.00 8.35 163 VAL A N 1
ATOM 1336 C CA . VAL A 1 163 ? 23.763 -8.221 62.043 1.00 9.34 163 VAL A CA 1
ATOM 1337 C C . VAL A 1 163 ? 23.544 -9.563 61.360 1.00 9.03 163 VAL A C 1
ATOM 1338 O O . VAL A 1 163 ? 24.198 -10.547 61.681 1.00 10.43 163 VAL A O 1
ATOM 1342 N N . LEU A 1 164 ? 22.649 -9.600 60.380 1.00 8.57 164 LEU A N 1
ATOM 1343 C CA . LEU A 1 164 ? 22.322 -10.859 59.723 1.00 9.78 164 LEU A CA 1
ATOM 1344 C C . LEU A 1 164 ? 23.439 -11.255 58.755 1.00 9.41 164 LEU A C 1
ATOM 1345 O O . LEU A 1 164 ? 23.937 -10.414 58.009 1.00 10.29 164 LEU A O 1
ATOM 1350 N N . PRO A 1 165 ? 23.783 -12.549 58.722 1.00 11.31 165 PRO A N 1
ATOM 1351 C CA . PRO A 1 165 ? 24.674 -13.040 57.670 1.00 11.08 165 PRO A CA 1
ATOM 1352 C C . PRO A 1 165 ? 23.958 -13.110 56.318 1.00 10.48 165 PRO A C 1
ATOM 1353 O O . PRO A 1 165 ? 22.720 -13.057 56.250 1.00 9.88 165 PRO A O 1
ATOM 1357 N N . PRO A 1 166 ? 24.733 -13.239 55.244 1.00 9.75 166 PRO A N 1
ATOM 1358 C CA . PRO A 1 166 ? 24.152 -13.236 53.897 1.00 9.72 166 PRO A CA 1
ATOM 1359 C C . PRO A 1 166 ? 23.002 -14.220 53.700 1.00 9.93 166 PRO A C 1
ATOM 1360 O O . PRO A 1 166 ? 22.007 -13.888 53.063 1.00 10.21 166 PRO A O 1
ATOM 1364 N N . GLU A 1 167 ? 23.126 -15.421 54.238 1.00 9.70 167 GLU A N 1
ATOM 1365 C CA . GLU A 1 167 ? 22.079 -16.412 54.018 1.00 10.84 167 GLU A CA 1
ATOM 1366 C C . GLU A 1 167 ? 20.725 -15.954 54.577 1.00 9.91 167 GLU A C 1
ATOM 1367 O O . GLU A 1 167 ? 19.683 -16.212 53.979 1.00 10.78 167 GLU A O 1
ATOM 1373 N N . ASN A 1 168 ? 20.748 -15.265 55.709 1.00 9.13 168 ASN A N 1
ATOM 1374 C CA . ASN A 1 168 ? 19.515 -14.805 56.335 1.00 9.04 168 ASN A CA 1
ATOM 1375 C C . ASN A 1 168 ? 18.958 -13.599 55.589 1.00 7.90 168 ASN A C 1
ATOM 1376 O O . ASN A 1 168 ? 17.761 -13.426 55.534 1.00 8.41 168 ASN A O 1
ATOM 1381 N N . ILE A 1 169 ? 19.835 -12.772 55.003 1.00 7.60 169 ILE A N 1
ATOM 1382 C CA . ILE A 1 169 ? 19.385 -11.662 54.147 1.00 8.08 169 ILE A CA 1
ATOM 1383 C C . ILE A 1 169 ? 18.696 -12.210 52.904 1.00 8.10 169 ILE A C 1
ATOM 1384 O O . ILE A 1 169 ? 17.610 -11.763 52.527 1.00 7.91 169 ILE A O 1
ATOM 1389 N N . LEU A 1 170 ? 19.302 -13.225 52.303 1.00 8.92 170 LEU A N 1
ATOM 1390 C CA . LEU A 1 170 ? 18.700 -13.814 51.124 1.00 10.96 170 LEU A CA 1
ATOM 1391 C C . LEU A 1 170 ? 17.360 -14.484 51.448 1.00 10.10 170 LEU A C 1
ATOM 1392 O O . LEU A 1 170 ? 16.407 -14.383 50.675 1.00 10.19 170 LEU A O 1
ATOM 1397 N N . SER A 1 171 ? 17.263 -15.114 52.607 1.00 9.52 171 SER A N 1
ATOM 1398 C CA . SER A 1 171 ? 15.998 -15.682 53.043 1.00 10.88 171 SER A CA 1
ATOM 1399 C C . SER A 1 171 ? 14.914 -14.606 53.142 1.00 9.77 171 SER A C 1
ATOM 1400 O O . SER A 1 171 ? 13.792 -14.807 52.685 1.00 10.07 171 SER A O 1
ATOM 1403 N N . ALA A 1 172 ? 15.247 -13.456 53.710 1.00 8.57 172 ALA A N 1
ATOM 1404 C CA . ALA A 1 172 ? 14.275 -12.366 53.740 1.00 8.55 172 ALA A CA 1
ATOM 1405 C C . ALA A 1 172 ? 13.871 -11.930 52.321 1.00 8.65 172 ALA A C 1
ATOM 1406 O O . ALA A 1 172 ? 12.692 -11.759 52.010 1.00 8.74 172 ALA A O 1
ATOM 1408 N N . TYR A 1 173 ? 14.866 -11.746 51.464 1.00 7.84 173 TYR A N 1
ATOM 1409 C CA . TYR A 1 173 ? 14.601 -11.332 50.092 1.00 8.95 173 TYR A CA 1
ATOM 1410 C C . TYR A 1 173 ? 13.649 -12.305 49.396 1.00 10.15 173 TYR A C 1
ATOM 1411 O O . TYR A 1 173 ? 12.719 -11.880 48.687 1.00 10.80 173 TYR A O 1
ATOM 1420 N N . GLN A 1 174 ? 13.868 -13.601 49.627 1.00 10.88 174 GLN A N 1
ATOM 1421 C CA . GLN A 1 174 ? 13.104 -14.662 48.966 1.00 14.20 174 GLN A CA 1
ATOM 1422 C C . GLN A 1 174 ? 11.738 -14.924 49.591 1.00 15.03 174 GLN A C 1
ATOM 1423 O O . GLN A 1 174 ? 10.966 -15.697 49.061 1.00 17.39 174 GLN A O 1
ATOM 1429 N N . GLY A 1 175 ? 11.445 -14.308 50.728 1.00 14.54 175 GLY A N 1
ATOM 1430 C CA . GLY A 1 175 ? 10.129 -14.427 51.323 1.00 14.65 175 GLY A CA 1
ATOM 1431 C C . GLY A 1 175 ? 10.030 -15.363 52.508 1.00 15.49 175 GLY A C 1
ATOM 1432 O O . GLY A 1 175 ? 8.928 -15.686 52.948 1.00 16.59 175 GLY A O 1
ATOM 1433 N N . THR A 1 176 ? 11.172 -15.772 53.052 1.00 14.33 176 THR A N 1
ATOM 1434 C CA . THR A 1 176 ? 11.182 -16.595 54.259 1.00 15.34 176 THR A CA 1
ATOM 1435 C C . THR A 1 176 ? 12.098 -16.007 55.330 1.00 13.48 176 THR A C 1
ATOM 1436 O O . THR A 1 176 ? 13.083 -16.621 55.741 1.00 13.04 176 THR A O 1
ATOM 1440 N N . PRO A 1 177 ? 11.768 -14.804 55.788 1.00 11.74 177 PRO A N 1
ATOM 1441 C CA . PRO A 1 177 ? 12.606 -14.142 56.785 1.00 11.49 177 PRO A CA 1
ATOM 1442 C C . PRO A 1 177 ? 12.606 -14.879 58.099 1.00 12.10 177 PRO A C 1
ATOM 1443 O O . PRO A 1 177 ? 11.619 -15.498 58.482 1.00 13.96 177 PRO A O 1
ATOM 1447 N N . LEU A 1 178 ? 13.719 -14.776 58.799 1.00 12.19 178 LEU A N 1
ATOM 1448 C CA . LEU A 1 178 ? 13.798 -15.256 60.165 1.00 12.75 178 LEU A CA 1
ATOM 1449 C C . LEU A 1 178 ? 12.949 -14.378 61.069 1.00 12.18 178 LEU A C 1
ATOM 1450 O O . LEU A 1 178 ? 12.773 -13.207 60.807 1.00 12.75 178 LEU A O 1
ATOM 1455 N N . PRO A 1 179 ? 12.409 -14.939 62.152 1.00 12.50 179 PRO A N 1
ATOM 1456 C CA . PRO A 1 179 ? 11.680 -14.084 63.092 1.00 11.85 179 PRO A CA 1
ATOM 1457 C C . PRO A 1 179 ? 12.551 -12.922 63.610 1.00 10.94 179 PRO A C 1
ATOM 1458 O O . PRO A 1 179 ? 13.764 -13.083 63.786 1.00 11.92 179 PRO A O 1
ATOM 1462 N N . ALA A 1 180 ? 11.935 -11.770 63.833 1.00 9.26 180 ALA A N 1
ATOM 1463 C CA . ALA A 1 180 ? 12.670 -10.529 64.084 1.00 9.34 180 ALA A CA 1
ATOM 1464 C C . ALA A 1 180 ? 12.206 -9.879 65.375 1.00 10.19 180 ALA A C 1
ATOM 1465 O O . ALA A 1 180 ? 10.996 -9.653 65.586 1.00 12.31 180 ALA A O 1
ATOM 1467 N N . ASN A 1 181 ? 13.169 -9.572 66.231 1.00 9.06 181 ASN A N 1
ATOM 1468 C CA . ASN A 1 181 ? 12.877 -9.200 67.615 1.00 8.71 181 ASN A CA 1
ATOM 1469 C C . ASN A 1 181 ? 12.723 -7.710 67.931 1.00 9.35 181 ASN A C 1
ATOM 1470 O O . ASN A 1 181 ? 12.379 -7.365 69.063 1.00 11.84 181 ASN A O 1
ATOM 1475 N N . ILE A 1 182 ? 12.937 -6.819 66.958 1.00 8.04 182 ILE A N 1
ATOM 1476 C CA . ILE A 1 182 ? 12.621 -5.406 67.152 1.00 8.31 182 ILE A CA 1
ATOM 1477 C C . ILE A 1 182 ? 11.305 -5.036 66.468 1.00 8.49 182 ILE A C 1
ATOM 1478 O O . ILE A 1 182 ? 10.418 -4.454 67.093 1.00 10.20 182 ILE A O 1
ATOM 1483 N N . LEU A 1 183 ? 11.191 -5.360 65.184 1.00 8.00 183 LEU A N 1
ATOM 1484 C CA . LEU A 1 183 ? 9.957 -5.158 64.428 1.00 7.46 183 LEU A CA 1
ATOM 1485 C C . LEU A 1 183 ? 9.724 -6.391 63.561 1.00 7.41 183 LEU A C 1
ATOM 1486 O O . LEU A 1 183 ? 10.658 -6.898 62.965 1.00 7.40 183 LEU A O 1
ATOM 1491 N N . ASP A 1 184 ? 8.490 -6.870 63.482 1.00 7.71 184 ASP A N 1
ATOM 1492 C CA . ASP A 1 184 ? 8.201 -8.071 62.711 1.00 7.94 184 ASP A CA 1
ATOM 1493 C C . ASP A 1 184 ? 6.872 -7.905 61.989 1.00 7.52 184 ASP A C 1
ATOM 1494 O O . ASP A 1 184 ? 5.831 -7.747 62.612 1.00 8.42 184 ASP A O 1
ATOM 1499 N N . TRP A 1 185 ? 6.930 -7.931 60.665 1.00 7.40 185 TRP A N 1
ATOM 1500 C CA . TRP A 1 185 ? 5.752 -7.793 59.819 1.00 7.48 185 TRP A CA 1
ATOM 1501 C C . TRP A 1 185 ? 4.647 -8.804 60.149 1.00 8.46 185 TRP A C 1
ATOM 1502 O O . TRP A 1 185 ? 3.463 -8.527 59.896 1.00 9.10 185 TRP A O 1
ATOM 1513 N N . GLN A 1 186 ? 5.029 -9.957 60.715 1.00 8.34 186 GLN A N 1
ATOM 1514 C CA . GLN A 1 186 ? 4.078 -11.026 61.006 1.00 9.73 186 GLN A CA 1
ATOM 1515 C C . GLN A 1 186 ? 3.496 -10.912 62.405 1.00 10.50 186 GLN A C 1
ATOM 1516 O O . GLN A 1 186 ? 2.649 -11.724 62.778 1.00 11.61 186 GLN A O 1
ATOM 1522 N N . ALA A 1 187 ? 3.942 -9.901 63.151 1.00 10.93 187 ALA A N 1
ATOM 1523 C CA . ALA A 1 187 ? 3.446 -9.619 64.496 1.00 10.80 187 ALA A CA 1
ATOM 1524 C C . ALA A 1 187 ? 3.725 -8.155 64.798 1.00 10.77 187 ALA A C 1
ATOM 1525 O O . ALA A 1 187 ? 4.520 -7.824 65.685 1.00 12.24 187 ALA A O 1
ATOM 1527 N N . LEU A 1 188 ? 3.060 -7.287 64.055 1.00 10.20 188 LEU A N 1
ATOM 1528 C CA . LEU A 1 188 ? 3.383 -5.862 64.047 1.00 9.95 188 LEU A CA 1
ATOM 1529 C C . LEU A 1 188 ? 2.381 -5.032 64.837 1.00 11.84 188 LEU A C 1
ATOM 1530 O O . LEU A 1 188 ? 1.176 -5.207 64.700 1.00 13.08 188 LEU A O 1
ATOM 1535 N N . ASN A 1 189 ? 2.916 -4.133 65.658 1.00 11.68 189 ASN A N 1
ATOM 1536 C CA . ASN A 1 189 ? 2.142 -3.164 66.418 1.00 13.61 189 ASN A CA 1
ATOM 1537 C C . ASN A 1 189 ? 2.346 -1.812 65.754 1.00 13.05 189 ASN A C 1
ATOM 1538 O O . ASN A 1 189 ? 3.469 -1.297 65.694 1.00 13.87 189 ASN A O 1
ATOM 1543 N N . TYR A 1 190 ? 1.279 -1.276 65.180 1.00 12.23 190 TYR A N 1
ATOM 1544 C CA . TYR A 1 190 ? 1.383 -0.048 64.394 1.00 12.05 190 TYR A CA 1
ATOM 1545 C C . TYR A 1 190 ? 0.173 0.850 64.626 1.00 12.21 190 TYR A C 1
ATOM 1546 O O . TYR A 1 190 ? -0.873 0.396 65.124 1.00 13.24 190 TYR A O 1
ATOM 1555 N N . GLU A 1 191 ? 0.326 2.123 64.247 1.00 12.60 191 GLU A N 1
ATOM 1556 C CA . GLU A 1 191 ? -0.769 3.096 64.262 1.00 13.90 191 GLU A CA 1
ATOM 1557 C C . GLU A 1 191 ? -0.786 3.847 62.944 1.00 13.23 191 GLU A C 1
ATOM 1558 O O . GLU A 1 191 ? 0.198 4.482 62.581 1.00 13.28 191 GLU A O 1
ATOM 1564 N N . ILE A 1 192 ? -1.905 3.781 62.231 1.00 12.61 192 ILE A N 1
ATOM 1565 C CA . ILE A 1 192 ? -2.092 4.574 61.021 1.00 12.75 192 ILE A CA 1
ATOM 1566 C C . ILE A 1 192 ? -2.586 5.976 61.375 1.00 13.06 192 ILE A C 1
ATOM 1567 O O . ILE A 1 192 ? -3.510 6.143 62.183 1.00 13.62 192 ILE A O 1
ATOM 1572 N N . ARG A 1 193 ? -1.971 6.986 60.775 1.00 12.92 193 ARG A N 1
ATOM 1573 C CA . ARG A 1 193 ? -2.442 8.355 60.899 1.00 13.46 193 ARG A CA 1
ATOM 1574 C C . ARG A 1 193 ? -2.628 8.957 59.520 1.00 13.61 193 ARG A C 1
ATOM 1575 O O . ARG A 1 193 ? -1.774 8.811 58.652 1.00 14.53 193 ARG A O 1
ATOM 1583 N N . GLY A 1 194 ? -3.746 9.629 59.302 1.00 13.64 194 GLY A N 1
ATOM 1584 C CA . GLY A 1 194 ? -4.020 10.181 57.998 1.00 12.93 194 GLY A CA 1
ATOM 1585 C C . GLY A 1 194 ? -4.368 9.110 56.982 1.00 12.00 194 GLY A C 1
ATOM 1586 O O . GLY A 1 194 ? -4.913 8.053 57.304 1.00 14.11 194 GLY A O 1
ATOM 1587 N N . TYR A 1 195 ? -4.004 9.381 55.739 1.00 10.00 195 TYR A N 1
ATOM 1588 C CA . TYR A 1 195 ? -4.433 8.572 54.615 1.00 9.86 195 TYR A CA 1
ATOM 1589 C C . TYR A 1 195 ? -3.365 7.525 54.303 1.00 8.84 195 TYR A C 1
ATOM 1590 O O . TYR A 1 195 ? -2.428 7.789 53.562 1.00 8.94 195 TYR A O 1
ATOM 1599 N N . VAL A 1 196 ? -3.548 6.346 54.886 1.00 8.67 196 VAL A N 1
ATOM 1600 C CA . VAL A 1 196 ? -2.706 5.176 54.661 1.00 8.54 196 VAL A CA 1
ATOM 1601 C C . VAL A 1 196 ? -3.672 4.009 54.608 1.00 8.57 196 VAL A C 1
ATOM 1602 O O . VAL A 1 196 ? -4.534 3.869 55.482 1.00 9.58 196 VAL A O 1
ATOM 1606 N N . ILE A 1 197 ? -3.543 3.189 53.579 1.00 7.57 197 ILE A N 1
ATOM 1607 C CA . ILE A 1 197 ? -4.462 2.096 53.336 1.00 6.98 197 ILE A CA 1
ATOM 1608 C C . ILE A 1 197 ? -3.691 0.773 53.301 1.00 7.02 197 ILE A C 1
ATOM 1609 O O . ILE A 1 197 ? -2.648 0.684 52.674 1.00 8.30 197 ILE A O 1
ATOM 1614 N N . ILE A 1 198 ? -4.225 -0.258 53.939 1.00 7.23 198 ILE A N 1
ATOM 1615 C CA . ILE A 1 198 ? -3.629 -1.582 53.873 1.00 8.26 198 ILE A CA 1
ATOM 1616 C C . ILE A 1 198 ? -4.250 -2.363 52.722 1.00 8.74 198 ILE A C 1
ATOM 1617 O O . ILE A 1 198 ? -5.463 -2.478 52.612 1.00 10.34 198 ILE A O 1
ATOM 1622 N N . LYS A 1 199 ? -3.396 -2.869 51.831 1.00 8.25 199 LYS A N 1
ATOM 1623 C CA . LYS A 1 199 ? -3.854 -3.613 50.651 1.00 8.72 199 LYS A CA 1
ATOM 1624 C C . LYS A 1 199 ? -3.031 -4.867 50.476 1.00 8.55 199 LYS A C 1
ATOM 1625 O O . LYS A 1 199 ? -1.934 -4.970 50.999 1.00 8.27 199 LYS A O 1
ATOM 1631 N N . PRO A 1 200 ? -3.545 -5.834 49.717 1.00 8.97 200 PRO A N 1
ATOM 1632 C CA . PRO A 1 200 ? -2.687 -6.977 49.380 1.00 9.68 200 PRO A CA 1
ATOM 1633 C C . PRO A 1 200 ? -1.433 -6.526 48.623 1.00 9.39 200 PRO A C 1
ATOM 1634 O O . PRO A 1 200 ? -1.478 -5.556 47.864 1.00 10.56 200 PRO A O 1
ATOM 1638 N N . LEU A 1 201 ? -0.348 -7.266 48.821 1.00 9.81 201 LEU A N 1
ATOM 1639 C CA . LEU A 1 201 ? 0.888 -7.119 48.075 1.00 10.94 201 LEU A CA 1
ATOM 1640 C C . LEU A 1 201 ? 0.724 -7.826 46.737 1.00 11.60 201 LEU A C 1
ATOM 1641 O O . LEU A 1 201 ? 0.605 -9.058 46.698 1.00 14.44 201 LEU A O 1
ATOM 1646 N N . VAL A 1 202 ? 0.716 -7.067 45.644 1.00 10.02 202 VAL A N 1
ATOM 1647 C CA . VAL A 1 202 ? 0.466 -7.668 44.330 1.00 10.41 202 VAL A CA 1
ATOM 1648 C C . VAL A 1 202 ? 1.670 -7.625 43.413 1.00 10.95 202 VAL A C 1
ATOM 1649 O O . VAL A 1 202 ? 1.640 -8.189 42.316 1.00 11.88 202 VAL A O 1
ATOM 1653 N N . TRP A 1 203 ? 2.727 -6.967 43.867 1.00 10.76 203 TRP A N 1
ATOM 1654 C CA . TRP A 1 203 ? 3.908 -6.753 43.025 1.00 11.81 203 TRP A CA 1
ATOM 1655 C C . TRP A 1 203 ? 5.101 -7.617 43.405 1.00 17.31 203 TRP A C 1
ATOM 1656 O O . TRP A 1 203 ? 6.170 -7.458 42.834 1.00 18.99 203 TRP A O 1
ATOM 1667 N N . VAL A 1 204 ? 4.940 -8.512 44.365 1.00 21.74 204 VAL A N 1
ATOM 1668 C CA . VAL A 1 204 ? 5.969 -9.531 44.597 1.00 28.23 204 VAL A CA 1
ATOM 1669 C C . VAL A 1 204 ? 5.407 -10.904 44.267 1.00 32.66 204 VAL A C 1
ATOM 1670 O O . VAL A 1 204 ? 5.513 -11.367 43.122 1.00 33.93 204 VAL A O 1
ATOM 1675 N N . HIS B 1 1 ? -24.698 -4.157 20.957 1.00 26.66 1 HIS B N 1
ATOM 1676 C CA . HIS B 1 1 ? -25.347 -4.701 19.742 1.00 26.54 1 HIS B CA 1
ATOM 1677 C C . HIS B 1 1 ? -24.376 -5.422 18.810 1.00 23.33 1 HIS B C 1
ATOM 1678 O O . HIS B 1 1 ? -24.825 -6.095 17.896 1.00 23.61 1 HIS B O 1
ATOM 1685 N N . THR B 1 2 ? -23.066 -5.309 19.039 1.00 19.29 2 THR B N 1
ATOM 1686 C CA . THR B 1 2 ? -22.086 -5.885 18.116 1.00 16.62 2 THR B CA 1
ATOM 1687 C C . THR B 1 2 ? -20.953 -6.621 18.839 1.00 13.40 2 THR B C 1
ATOM 1688 O O . THR B 1 2 ? -20.394 -6.120 19.809 1.00 13.08 2 THR B O 1
ATOM 1692 N N . ASP B 1 3 ? -20.586 -7.788 18.325 1.00 12.42 3 ASP B N 1
ATOM 1693 C CA . ASP B 1 3 ? -19.429 -8.531 18.829 1.00 11.88 3 ASP B CA 1
ATOM 1694 C C . ASP B 1 3 ? -18.178 -8.102 18.053 1.00 10.19 3 ASP B C 1
ATOM 1695 O O . ASP B 1 3 ? -18.025 -8.412 16.860 1.00 11.51 3 ASP B O 1
ATOM 1700 N N . LEU B 1 4 ? -17.275 -7.396 18.728 1.00 8.99 4 LEU B N 1
ATOM 1701 C CA . LEU B 1 4 ? -16.071 -6.887 18.060 1.00 8.83 4 LEU B CA 1
ATOM 1702 C C . LEU B 1 4 ? -14.856 -7.795 18.314 1.00 8.97 4 LEU B C 1
ATOM 1703 O O . LEU B 1 4 ? -13.717 -7.388 18.104 1.00 8.04 4 LEU B O 1
ATOM 1708 N N . SER B 1 5 ? -15.093 -9.036 18.731 1.00 9.60 5 SER B N 1
ATOM 1709 C CA . SER B 1 5 ? -13.997 -9.986 18.952 1.00 10.54 5 SER B CA 1
ATOM 1710 C C . SER B 1 5 ? -13.083 -9.988 17.738 1.00 10.28 5 SER B C 1
ATOM 1711 O O . SER B 1 5 ? -13.554 -10.099 16.601 1.00 11.19 5 SER B O 1
ATOM 1714 N N . GLY B 1 6 ? -11.785 -9.847 17.972 1.00 9.10 6 GLY B N 1
ATOM 1715 C CA . GLY B 1 6 ? -10.827 -9.940 16.887 1.00 8.75 6 GLY B CA 1
ATOM 1716 C C . GLY B 1 6 ? -10.643 -8.640 16.120 1.00 8.15 6 GLY B C 1
ATOM 1717 O O . GLY B 1 6 ? -9.874 -8.622 15.158 1.00 9.33 6 GLY B O 1
ATOM 1718 N N . LYS B 1 7 ? -11.337 -7.568 16.518 1.00 7.91 7 LYS B N 1
ATOM 1719 C CA . LYS B 1 7 ? -11.338 -6.303 15.779 1.00 8.52 7 LYS B CA 1
ATOM 1720 C C . LYS B 1 7 ? -10.899 -5.134 16.663 1.00 7.39 7 LYS B C 1
ATOM 1721 O O . LYS B 1 7 ? -10.934 -5.223 17.886 1.00 8.30 7 LYS B O 1
ATOM 1727 N N . VAL B 1 8 ? -10.516 -4.040 16.020 1.00 6.30 8 VAL B N 1
ATOM 1728 C CA . VAL B 1 8 ? -10.121 -2.798 16.682 1.00 6.10 8 VAL B CA 1
ATOM 1729 C C . VAL B 1 8 ? -10.820 -1.641 16.032 1.00 5.68 8 VAL B C 1
ATOM 1730 O O . VAL B 1 8 ? -11.206 -1.725 14.876 1.00 6.20 8 VAL B O 1
ATOM 1734 N N . PHE B 1 9 ? -10.949 -0.544 16.775 1.00 5.31 9 PHE B N 1
ATOM 1735 C CA . PHE B 1 9 ? -11.239 0.757 16.175 1.00 4.53 9 PHE B CA 1
ATOM 1736 C C . PHE B 1 9 ? -9.922 1.391 15.773 1.00 5.06 9 PHE B C 1
ATOM 1737 O O . PHE B 1 9 ? -8.999 1.458 16.576 1.00 5.82 9 PHE B O 1
ATOM 1745 N N . VAL B 1 10 ? -9.861 1.883 14.537 1.00 4.60 10 VAL B N 1
ATOM 1746 C CA . VAL B 1 10 ? -8.714 2.636 14.046 1.00 4.97 10 VAL B CA 1
ATOM 1747 C C . VAL B 1 10 ? -9.112 4.102 13.891 1.00 4.88 10 VAL B C 1
ATOM 1748 O O . VAL B 1 10 ? -10.068 4.407 13.185 1.00 5.15 10 VAL B O 1
ATOM 1752 N N . PHE B 1 11 ? -8.403 4.971 14.606 1.00 4.96 11 PHE B N 1
ATOM 1753 C CA . PHE B 1 11 ? -8.538 6.424 14.525 1.00 4.73 11 PHE B CA 1
ATOM 1754 C C . PHE B 1 11 ? -7.352 6.874 13.679 1.00 5.04 11 PHE B C 1
ATOM 1755 O O . PHE B 1 11 ? -6.246 7.023 14.196 1.00 5.34 11 PHE B O 1
ATOM 1763 N N . PRO B 1 12 ? -7.572 7.029 12.360 1.00 5.70 12 PRO B N 1
ATOM 1764 C CA . PRO B 1 12 ? -6.407 7.006 11.477 1.00 5.46 12 PRO B CA 1
ATOM 1765 C C . PRO B 1 12 ? -5.690 8.338 11.293 1.00 5.77 12 PRO B C 1
ATOM 1766 O O . PRO B 1 12 ? -4.670 8.375 10.604 1.00 6.61 12 PRO B O 1
ATOM 1770 N N . ARG B 1 13 ? -6.233 9.410 11.861 1.00 6.28 13 ARG B N 1
ATOM 1771 C CA . ARG B 1 13 ? -5.635 10.729 11.699 1.00 8.43 13 ARG B CA 1
ATOM 1772 C C . ARG B 1 13 ? -6.030 11.619 12.857 1.00 8.57 13 ARG B C 1
ATOM 1773 O O . ARG B 1 13 ? -7.033 11.404 13.485 1.00 10.74 13 ARG B O 1
ATOM 1781 N N . GLU B 1 14 ? -5.231 12.647 13.088 1.00 8.23 14 GLU B N 1
ATOM 1782 C CA . GLU B 1 14 ? -5.524 13.661 14.079 1.00 10.15 14 GLU B CA 1
ATOM 1783 C C . GLU B 1 14 ? -6.667 14.549 13.590 1.00 8.58 14 GLU B C 1
ATOM 1784 O O . GLU B 1 14 ? -6.708 14.928 12.421 1.00 9.94 14 GLU B O 1
ATOM 1790 N N . SER B 1 15 ? -7.595 14.877 14.479 1.00 7.04 15 SER B N 1
ATOM 1791 C CA . SER B 1 15 ? -8.757 15.690 14.132 1.00 7.05 15 SER B CA 1
ATOM 1792 C C . SER B 1 15 ? -9.402 16.197 15.404 1.00 7.14 15 SER B C 1
ATOM 1793 O O . SER B 1 15 ? -9.059 15.725 16.479 1.00 7.06 15 SER B O 1
ATOM 1796 N N . VAL B 1 16 ? -10.368 17.100 15.279 1.00 7.01 16 VAL B N 1
ATOM 1797 C CA . VAL B 1 16 ? -11.190 17.523 16.409 1.00 7.27 16 VAL B CA 1
ATOM 1798 C C . VAL B 1 16 ? -12.597 16.913 16.313 1.00 9.59 16 VAL B C 1
ATOM 1799 O O . VAL B 1 16 ? -13.518 17.321 17.026 1.00 13.02 16 VAL B O 1
ATOM 1803 N N . THR B 1 17 ? -12.758 15.929 15.446 1.00 9.00 17 THR B N 1
ATOM 1804 C CA . THR B 1 17 ? -14.065 15.360 15.106 1.00 10.46 17 THR B CA 1
ATOM 1805 C C . THR B 1 17 ? -14.229 13.853 15.307 1.00 9.04 17 THR B C 1
ATOM 1806 O O . THR B 1 17 ? -15.284 13.409 15.735 1.00 11.35 17 THR B O 1
ATOM 1810 N N . ASP B 1 18 ? -13.216 13.079 14.939 1.00 7.37 18 ASP B N 1
ATOM 1811 C CA . ASP B 1 18 ? -13.350 11.634 14.820 1.00 7.73 18 ASP B CA 1
ATOM 1812 C C . ASP B 1 18 ? -13.438 11.002 16.191 1.00 6.00 18 ASP B C 1
ATOM 1813 O O . ASP B 1 18 ? -12.565 11.238 17.022 1.00 6.21 18 ASP B O 1
ATOM 1818 N N . HIS B 1 19 ? -14.491 10.217 16.453 1.00 5.62 19 HIS B N 1
ATOM 1819 C CA . HIS B 1 19 ? -14.642 9.577 17.751 1.00 5.25 19 HIS B CA 1
ATOM 1820 C C . HIS B 1 19 ? -15.638 8.451 17.713 1.00 5.40 19 HIS B C 1
ATOM 1821 O O . HIS B 1 19 ? -16.379 8.299 16.749 1.00 6.24 19 HIS B O 1
ATOM 1828 N N . VAL B 1 20 ? -15.636 7.664 18.784 1.00 4.98 20 VAL B N 1
ATOM 1829 C CA . VAL B 1 20 ? -16.660 6.646 18.984 1.00 5.28 20 VAL B CA 1
ATOM 1830 C C . VAL B 1 20 ? -17.359 6.964 20.287 1.00 5.15 20 VAL B C 1
ATOM 1831 O O . VAL B 1 20 ? -16.716 7.194 21.301 1.00 5.93 20 VAL B O 1
ATOM 1835 N N . ASN B 1 21 ? -18.679 6.948 20.246 1.00 5.49 21 ASN B N 1
ATOM 1836 C CA . ASN B 1 21 ? -19.497 7.043 21.437 1.00 6.19 21 ASN B CA 1
ATOM 1837 C C . ASN B 1 21 ? -19.831 5.638 21.919 1.00 5.66 21 ASN B C 1
ATOM 1838 O O . ASN B 1 21 ? -20.291 4.798 21.142 1.00 7.66 21 ASN B O 1
ATOM 1843 N N . LEU B 1 22 ? -19.565 5.369 23.189 1.00 6.26 22 LEU B N 1
ATOM 1844 C CA . LEU B 1 22 ? -19.887 4.075 23.776 1.00 7.26 22 LEU B CA 1
ATOM 1845 C C . LEU B 1 22 ? -21.070 4.228 24.697 1.00 7.99 22 LEU B C 1
ATOM 1846 O O . LEU B 1 22 ? -21.097 5.135 25.524 1.00 9.43 22 LEU B O 1
ATOM 1851 N N . ILE B 1 23 ? -22.025 3.329 24.580 1.00 8.20 23 ILE B N 1
ATOM 1852 C CA . ILE B 1 23 ? -23.270 3.453 25.321 1.00 9.30 23 ILE B CA 1
ATOM 1853 C C . ILE B 1 23 ? -23.405 2.294 26.304 1.00 10.06 23 ILE B C 1
ATOM 1854 O O . ILE B 1 23 ? -23.351 1.131 25.924 1.00 10.81 23 ILE B O 1
ATOM 1859 N N . THR B 1 24 ? -23.526 2.606 27.582 1.00 11.29 24 THR B N 1
ATOM 1860 C CA . THR B 1 24 ? -23.841 1.584 28.578 1.00 12.62 24 THR B CA 1
ATOM 1861 C C . THR B 1 24 ? -25.309 1.723 28.993 1.00 14.41 24 THR B C 1
ATOM 1862 O O . THR B 1 24 ? -25.787 2.816 29.145 1.00 15.09 24 THR B O 1
ATOM 1866 N N . PRO B 1 25 ? -26.015 0.605 29.157 1.00 16.46 25 PRO B N 1
ATOM 1867 C CA . PRO B 1 25 ? -27.382 0.645 29.681 1.00 17.50 25 PRO B CA 1
ATOM 1868 C C . PRO B 1 25 ? -27.411 0.574 31.180 1.00 17.80 25 PRO B C 1
ATOM 1869 O O . PRO B 1 25 ? -28.469 0.758 31.796 1.00 16.69 25 PRO B O 1
ATOM 1873 N N . LEU B 1 26 ? -26.271 0.284 31.786 1.00 19.60 26 LEU B N 1
ATOM 1874 C CA . LEU B 1 26 ? -26.259 0.305 33.230 1.00 21.96 26 LEU B CA 1
ATOM 1875 C C . LEU B 1 26 ? -26.341 1.773 33.512 1.00 22.47 26 LEU B C 1
ATOM 1876 O O . LEU B 1 26 ? -25.672 2.587 32.860 1.00 24.61 26 LEU B O 1
ATOM 1881 N N . GLU B 1 27 ? -27.232 2.140 34.404 1.00 20.20 27 GLU B N 1
ATOM 1882 C CA . GLU B 1 27 ? -27.324 3.524 34.786 1.00 20.16 27 GLU B CA 1
ATOM 1883 C C . GLU B 1 27 ? -27.282 3.543 36.284 1.00 19.93 27 GLU B C 1
ATOM 1884 O O . GLU B 1 27 ? -28.260 3.202 36.966 1.00 22.27 27 GLU B O 1
ATOM 1890 N N . LYS B 1 28 ? -26.132 3.930 36.797 1.00 17.19 28 LYS B N 1
ATOM 1891 C CA . LYS B 1 28 ? -25.935 3.997 38.222 1.00 16.57 28 LYS B CA 1
ATOM 1892 C C . LYS B 1 28 ? -24.644 4.738 38.466 1.00 13.30 28 LYS B C 1
ATOM 1893 O O . LYS B 1 28 ? -23.730 4.718 37.633 1.00 12.05 28 LYS B O 1
ATOM 1899 N N . PRO B 1 29 ? -24.557 5.404 39.614 1.00 12.43 29 PRO B N 1
ATOM 1900 C CA . PRO B 1 29 ? -23.275 5.969 40.022 1.00 12.50 29 PRO B CA 1
ATOM 1901 C C . PRO B 1 29 ? -22.290 4.833 40.261 1.00 11.60 29 PRO B C 1
ATOM 1902 O O . PRO B 1 29 ? -22.708 3.721 40.602 1.00 13.26 29 PRO B O 1
ATOM 1906 N N . LEU B 1 30 ? -21.006 5.109 40.101 1.00 9.71 30 LEU B N 1
ATOM 1907 C CA . LEU B 1 30 ? -19.989 4.086 40.307 1.00 10.25 30 LEU B CA 1
ATOM 1908 C C . LEU B 1 30 ? -19.213 4.343 41.580 1.00 9.89 30 LEU B C 1
ATOM 1909 O O . LEU B 1 30 ? -18.628 5.411 41.760 1.00 10.17 30 LEU B O 1
ATOM 1914 N N . GLN B 1 31 ? -19.214 3.341 42.448 1.00 11.18 31 GLN B N 1
ATOM 1915 C CA . GLN B 1 31 ? -18.371 3.314 43.623 1.00 13.13 31 GLN B CA 1
ATOM 1916 C C . GLN B 1 31 ? -17.100 2.514 43.365 1.00 10.76 31 GLN B C 1
ATOM 1917 O O . GLN B 1 31 ? -16.084 2.781 43.960 1.00 12.48 31 GLN B O 1
ATOM 1923 N N . ASN B 1 32 ? -17.193 1.520 42.491 1.00 8.88 32 ASN B N 1
ATOM 1924 C CA . ASN B 1 32 ? -16.092 0.628 42.128 1.00 8.53 32 ASN B CA 1
ATOM 1925 C C . ASN B 1 32 ? -16.128 0.432 40.622 1.00 7.54 32 ASN B C 1
ATOM 1926 O O . ASN B 1 32 ? -17.202 0.292 40.040 1.00 8.63 32 ASN B O 1
ATOM 1931 N N . PHE B 1 33 ? -14.967 0.399 39.969 1.00 6.57 33 PHE B N 1
ATOM 1932 C CA . PHE B 1 33 ? -14.932 -0.038 38.584 1.00 6.14 33 PHE B CA 1
ATOM 1933 C C . PHE B 1 33 ? -13.565 -0.551 38.227 1.00 5.64 33 PHE B C 1
ATOM 1934 O O . PHE B 1 33 ? -12.579 -0.249 38.893 1.00 5.56 33 PHE B O 1
ATOM 1942 N N . THR B 1 34 ? -13.536 -1.320 37.143 1.00 5.07 34 THR B N 1
ATOM 1943 C CA . THR B 1 34 ? -12.315 -1.671 36.448 1.00 5.50 34 THR B CA 1
ATOM 1944 C C . THR B 1 34 ? -12.549 -1.469 34.964 1.00 5.43 34 THR B C 1
ATOM 1945 O O . THR B 1 34 ? -13.576 -1.852 34.433 1.00 6.64 34 THR B O 1
ATOM 1949 N N . LEU B 1 35 ? -11.549 -0.907 34.286 1.00 4.57 35 LEU B N 1
ATOM 1950 C CA . LEU B 1 35 ? -11.591 -0.700 32.851 1.00 4.62 35 LEU B CA 1
ATOM 1951 C C . LEU B 1 35 ? -10.298 -1.274 32.271 1.00 5.27 35 LEU B C 1
ATOM 1952 O O . LEU B 1 35 ? -9.213 -0.966 32.750 1.00 6.44 35 LEU B O 1
ATOM 1957 N N A CYS B 1 36 ? -10.428 -2.138 31.263 0.69 4.04 36 CYS B N 1
ATOM 1958 N N B CYS B 1 36 ? -10.403 -2.089 31.237 0.31 5.44 36 CYS B N 1
ATOM 1959 C CA A CYS B 1 36 ? -9.288 -2.726 30.549 0.69 5.27 36 CYS B CA 1
ATOM 1960 C CA B CYS B 1 36 ? -9.202 -2.503 30.542 0.31 6.37 36 CYS B CA 1
ATOM 1961 C C A CYS B 1 36 ? -9.471 -2.479 29.048 0.69 4.42 36 CYS B C 1
ATOM 1962 C C B CYS B 1 36 ? -9.439 -2.557 29.054 0.31 5.67 36 CYS B C 1
ATOM 1963 O O A CYS B 1 36 ? -10.593 -2.439 28.545 0.69 5.18 36 CYS B O 1
ATOM 1964 O O B CYS B 1 36 ? -10.539 -2.830 28.576 0.31 6.30 36 CYS B O 1
ATOM 1969 N N . PHE B 1 37 ? -8.366 -2.301 28.329 1.00 5.04 37 PHE B N 1
ATOM 1970 C CA . PHE B 1 37 ? -8.394 -2.249 26.886 1.00 5.02 37 PHE B CA 1
ATOM 1971 C C . PHE B 1 37 ? -6.959 -2.352 26.383 1.00 5.11 37 PHE B C 1
ATOM 1972 O O . PHE B 1 37 ? -6.007 -2.191 27.143 1.00 5.88 37 PHE B O 1
ATOM 1980 N N . ARG B 1 38 ? -6.829 -2.592 25.083 1.00 5.31 38 ARG B N 1
ATOM 1981 C CA . ARG B 1 38 ? -5.547 -2.581 24.385 1.00 6.13 38 ARG B CA 1
ATOM 1982 C C . ARG B 1 38 ? -5.474 -1.353 23.510 1.00 5.51 38 ARG B C 1
ATOM 1983 O O . ARG B 1 38 ? -6.456 -0.964 22.897 1.00 6.97 38 ARG B O 1
ATOM 1991 N N . ALA B 1 39 ? -4.292 -0.765 23.411 1.00 4.78 39 ALA B N 1
ATOM 1992 C CA . ALA B 1 39 ? -4.095 0.385 22.563 1.00 4.50 39 ALA B CA 1
ATOM 1993 C C . ALA B 1 39 ? -2.749 0.323 21.864 1.00 3.98 39 ALA B C 1
ATOM 1994 O O . ALA B 1 39 ? -1.774 -0.201 22.389 1.00 5.64 39 ALA B O 1
ATOM 1996 N N . TYR B 1 40 ? -2.699 0.919 20.690 1.00 4.08 40 TYR B N 1
ATOM 1997 C CA . TYR B 1 40 ? -1.456 1.005 19.938 1.00 4.34 40 TYR B CA 1
ATOM 1998 C C . TYR B 1 40 ? -1.433 2.373 19.254 1.00 4.19 40 TYR B C 1
ATOM 1999 O O . TYR B 1 40 ? -2.235 2.651 18.360 1.00 5.02 40 TYR B O 1
ATOM 2008 N N . SER B 1 41 ? -0.489 3.209 19.664 1.00 4.69 41 SER B N 1
ATOM 2009 C CA . SER B 1 41 ? -0.339 4.558 19.129 1.00 5.33 41 SER B CA 1
ATOM 2010 C C . SER B 1 41 ? 1.133 4.919 19.071 1.00 6.30 41 SER B C 1
ATOM 2011 O O . SER B 1 41 ? 1.892 4.526 19.956 1.00 8.74 41 SER B O 1
ATOM 2014 N N . ASP B 1 42 ? 1.523 5.704 18.075 1.00 5.53 42 ASP B N 1
ATOM 2015 C CA . ASP B 1 42 ? 2.869 6.248 18.034 1.00 6.17 42 ASP B CA 1
ATOM 2016 C C . ASP B 1 42 ? 2.898 7.760 18.241 1.00 5.05 42 ASP B C 1
ATOM 2017 O O . ASP B 1 42 ? 3.874 8.414 17.922 1.00 6.67 42 ASP B O 1
ATOM 2022 N N . LEU B 1 43 ? 1.861 8.315 18.861 1.00 5.56 43 LEU B N 1
ATOM 2023 C CA . LEU B 1 43 ? 1.915 9.697 19.286 1.00 6.15 43 LEU B CA 1
ATOM 2024 C C . LEU B 1 43 ? 2.892 9.867 20.442 1.00 6.93 43 LEU B C 1
ATOM 2025 O O . LEU B 1 43 ? 2.954 9.028 21.329 1.00 8.22 43 LEU B O 1
ATOM 2030 N N . SER B 1 44 ? 3.645 10.957 20.423 1.00 8.37 44 SER B N 1
ATOM 2031 C CA . SER B 1 44 ? 4.472 11.360 21.566 1.00 9.96 44 SER B CA 1
ATOM 2032 C C . SER B 1 44 ? 3.821 12.441 22.430 1.00 9.52 44 SER B C 1
ATOM 2033 O O . SER B 1 44 ? 4.160 12.587 23.616 1.00 11.00 44 SER B O 1
ATOM 2036 N N . ARG B 1 45 ? 2.937 13.229 21.834 1.00 8.60 45 ARG B N 1
ATOM 2037 C CA . ARG B 1 45 ? 2.238 14.262 22.564 1.00 8.16 45 ARG B CA 1
ATOM 2038 C C . ARG B 1 45 ? 1.213 13.587 23.462 1.00 7.86 45 ARG B C 1
ATOM 2039 O O . ARG B 1 45 ? 0.981 12.372 23.384 1.00 8.18 45 ARG B O 1
ATOM 2047 N N . ALA B 1 46 ? 0.594 14.370 24.333 1.00 8.67 46 ALA B N 1
ATOM 2048 C CA . ALA B 1 46 ? -0.454 13.859 25.213 1.00 8.20 46 ALA B CA 1
ATOM 2049 C C . ALA B 1 46 ? -1.715 13.502 24.446 1.00 7.56 46 ALA B C 1
ATOM 2050 O O . ALA B 1 46 ? -2.016 14.091 23.398 1.00 8.92 46 ALA B O 1
ATOM 2052 N N . TYR B 1 47 ? -2.451 12.541 24.978 1.00 6.63 47 TYR B N 1
ATOM 2053 C CA . TYR B 1 47 ? -3.723 12.157 24.398 1.00 6.36 47 TYR B CA 1
ATOM 2054 C C . TYR B 1 47 ? -4.647 11.482 25.397 1.00 6.11 47 TYR B C 1
ATOM 2055 O O . TYR B 1 47 ? -4.199 10.880 26.354 1.00 5.91 47 TYR B O 1
ATOM 2064 N N . SER B 1 48 ? -5.941 11.580 25.135 1.00 5.48 48 SER B N 1
ATOM 2065 C CA . SER B 1 48 ? -6.943 10.880 25.898 1.00 6.05 48 SER B CA 1
ATOM 2066 C C . SER B 1 48 ? -7.153 9.452 25.405 1.00 5.49 48 SER B C 1
ATOM 2067 O O . SER B 1 48 ? -7.254 9.214 24.207 1.00 7.41 48 SER B O 1
ATOM 2070 N N . LEU B 1 49 ? -7.212 8.513 26.345 1.00 4.68 49 LEU B N 1
ATOM 2071 C CA . LEU B 1 49 ? -7.543 7.128 26.061 1.00 5.12 49 LEU B CA 1
ATOM 2072 C C . LEU B 1 49 ? -9.021 6.803 26.257 1.00 5.06 49 LEU B C 1
ATOM 2073 O O . LEU B 1 49 ? -9.606 6.066 25.464 1.00 6.81 49 LEU B O 1
ATOM 2078 N N . PHE B 1 50 ? -9.631 7.339 27.305 1.00 4.99 50 PHE B N 1
ATOM 2079 C CA . PHE B 1 50 ? -11.021 7.015 27.645 1.00 4.12 50 PHE B CA 1
ATOM 2080 C C . PHE B 1 50 ? -11.584 8.210 28.396 1.00 3.84 50 PHE B C 1
ATOM 2081 O O . PHE B 1 50 ? -11.070 8.567 29.443 1.00 5.12 50 PHE B O 1
ATOM 2089 N N . SER B 1 51 ? -12.614 8.834 27.836 1.00 3.58 51 SER B N 1
ATOM 2090 C CA . SER B 1 51 ? -13.183 10.061 28.361 1.00 4.31 51 SER B CA 1
ATOM 2091 C C . SER B 1 51 ? -14.655 9.861 28.746 1.00 4.29 51 SER B C 1
ATOM 2092 O O . SER B 1 51 ? -15.494 9.526 27.923 1.00 5.88 51 SER B O 1
ATOM 2095 N N . TYR B 1 52 ? -14.960 10.074 30.026 1.00 4.12 52 TYR B N 1
ATOM 2096 C CA . TYR B 1 52 ? -16.296 9.868 30.587 1.00 4.76 52 TYR B CA 1
ATOM 2097 C C . TYR B 1 52 ? -16.670 11.181 31.285 1.00 4.85 52 TYR B C 1
ATOM 2098 O O . TYR B 1 52 ? -16.049 11.577 32.260 1.00 5.37 52 TYR B O 1
ATOM 2107 N N . ASN B 1 53 ? -17.650 11.889 30.719 1.00 4.83 53 ASN B N 1
ATOM 2108 C CA . ASN B 1 53 ? -18.151 13.145 31.253 1.00 4.96 53 ASN B CA 1
ATOM 2109 C C . ASN B 1 53 ? -19.623 12.975 31.573 1.00 5.36 53 ASN B C 1
ATOM 2110 O O . ASN B 1 53 ? -20.333 12.204 30.937 1.00 6.13 53 ASN B O 1
ATOM 2115 N N . THR B 1 54 ? -20.082 13.732 32.546 1.00 6.29 54 THR B N 1
ATOM 2116 C CA . THR B 1 54 ? -21.506 13.771 32.874 1.00 6.15 54 THR B CA 1
ATOM 2117 C C . THR B 1 54 ? -21.999 15.210 32.732 1.00 7.12 54 THR B C 1
ATOM 2118 O O . THR B 1 54 ? -21.210 16.138 32.512 1.00 7.69 54 THR B O 1
ATOM 2122 N N . GLN B 1 55 ? -23.307 15.407 32.787 1.00 7.79 55 GLN B N 1
ATOM 2123 C CA . GLN B 1 55 ? -23.859 16.733 32.515 1.00 9.51 55 GLN B CA 1
ATOM 2124 C C . GLN B 1 55 ? -23.311 17.741 33.506 1.00 9.24 55 GLN B C 1
ATOM 2125 O O . GLN B 1 55 ? -23.427 17.539 34.718 1.00 10.58 55 GLN B O 1
ATOM 2131 N N . GLY B 1 56 ? -22.666 18.781 32.992 1.00 8.79 56 GLY B N 1
ATOM 2132 C CA . GLY B 1 56 ? -22.073 19.810 33.814 1.00 8.77 56 GLY B CA 1
ATOM 2133 C C . GLY B 1 56 ? -20.790 19.436 34.529 1.00 7.92 56 GLY B C 1
ATOM 2134 O O . GLY B 1 56 ? -20.302 20.248 35.331 1.00 10.36 56 GLY B O 1
ATOM 2135 N N . ARG B 1 57 ? -20.231 18.252 34.251 1.00 7.95 57 ARG B N 1
ATOM 2136 C CA . ARG B 1 57 ? -19.044 17.776 34.958 1.00 8.24 57 ARG B CA 1
ATOM 2137 C C . ARG B 1 57 ? -17.999 17.251 33.978 1.00 7.77 57 ARG B C 1
ATOM 2138 O O . ARG B 1 57 ? -18.163 16.184 33.388 1.00 9.23 57 ARG B O 1
ATOM 2146 N N . ASP B 1 58 ? -16.925 18.012 33.822 1.00 6.51 58 ASP B N 1
ATOM 2147 C CA . ASP B 1 58 ? -15.791 17.591 32.990 1.00 6.13 58 ASP B CA 1
ATOM 2148 C C . ASP B 1 58 ? -14.925 16.623 33.755 1.00 6.31 58 ASP B C 1
ATOM 2149 O O . ASP B 1 58 ? -14.841 16.679 34.972 1.00 7.77 58 ASP B O 1
ATOM 2154 N N . ASN B 1 59 ? -14.247 15.755 33.023 1.00 6.12 59 ASN B N 1
ATOM 2155 C CA . ASN B 1 59 ? -13.249 14.845 33.588 1.00 5.44 59 ASN B CA 1
ATOM 2156 C C . ASN B 1 59 ? -13.781 14.086 34.793 1.00 5.45 59 ASN B C 1
ATOM 2157 O O . ASN B 1 59 ? -13.113 13.955 35.819 1.00 6.60 59 ASN B O 1
ATOM 2162 N N . GLU B 1 60 ? -14.973 13.534 34.634 1.00 6.26 60 GLU B N 1
ATOM 2163 C CA . GLU B 1 60 ? -15.593 12.771 35.707 1.00 5.61 60 GLU B CA 1
ATOM 2164 C C . GLU B 1 60 ? -14.890 11.426 35.884 1.00 5.18 60 GLU B C 1
ATOM 2165 O O . GLU B 1 60 ? -14.675 10.972 36.985 1.00 6.22 60 GLU B O 1
ATOM 2171 N N . LEU B 1 61 ? -14.488 10.823 34.772 1.00 5.41 61 LEU B N 1
ATOM 2172 C CA . LEU B 1 61 ? -13.647 9.645 34.762 1.00 5.12 61 LEU B CA 1
ATOM 2173 C C . LEU B 1 61 ? -12.825 9.764 33.481 1.00 4.87 61 LEU B C 1
ATOM 2174 O O . LEU B 1 61 ? -13.374 9.742 32.399 1.00 7.24 61 LEU B O 1
ATOM 2179 N N . LEU B 1 62 ? -11.515 9.949 33.594 1.00 4.51 62 LEU B N 1
ATOM 2180 C CA . LEU B 1 62 ? -10.684 10.138 32.409 1.00 4.30 62 LEU B CA 1
ATOM 2181 C C . LEU B 1 62 ? -9.385 9.378 32.549 1.00 4.28 62 LEU B C 1
ATOM 2182 O O . LEU B 1 62 ? -8.715 9.506 33.559 1.00 4.89 62 LEU B O 1
ATOM 2187 N N . VAL B 1 63 ? -9.046 8.592 31.535 1.00 4.40 63 VAL B N 1
ATOM 2188 C CA . VAL B 1 63 ? -7.748 7.928 31.443 1.00 4.54 63 VAL B CA 1
ATOM 2189 C C . VAL B 1 63 ? -6.946 8.656 30.357 1.00 4.10 63 VAL B C 1
ATOM 2190 O O . VAL B 1 63 ? -7.400 8.757 29.207 1.00 5.37 63 VAL B O 1
ATOM 2194 N N . TYR B 1 64 ? -5.819 9.238 30.755 1.00 4.58 64 TYR B N 1
ATOM 2195 C CA . TYR B 1 64 ? -5.093 10.190 29.925 1.00 5.64 64 TYR B CA 1
ATOM 2196 C C . TYR B 1 64 ? -3.618 9.828 29.937 1.00 5.75 64 TYR B C 1
ATOM 2197 O O . TYR B 1 64 ? -3.070 9.495 30.956 1.00 6.51 64 TYR B O 1
ATOM 2206 N N . LYS B 1 65 ? -2.981 9.916 28.781 1.00 6.57 65 LYS B N 1
ATOM 2207 C CA . LYS B 1 65 ? -1.568 9.614 28.634 1.00 7.46 65 LYS B CA 1
ATOM 2208 C C . LYS B 1 65 ? -0.814 10.918 28.419 1.00 8.99 65 LYS B C 1
ATOM 2209 O O . LYS B 1 65 ? -0.861 11.523 27.356 1.00 9.07 65 LYS B O 1
ATOM 2215 N N . GLU B 1 66 ? -0.127 11.352 29.452 1.00 12.09 66 GLU B N 1
ATOM 2216 C CA . GLU B 1 66 ? 0.556 12.626 29.472 1.00 14.89 66 GLU B CA 1
ATOM 2217 C C . GLU B 1 66 ? 1.775 12.654 28.558 1.00 13.05 66 GLU B C 1
ATOM 2218 O O . GLU B 1 66 ? 2.077 13.647 27.886 1.00 13.58 66 GLU B O 1
ATOM 2224 N N . ARG B 1 67 ? 2.500 11.553 28.598 1.00 10.62 67 ARG B N 1
ATOM 2225 C CA . ARG B 1 67 ? 3.752 11.386 27.867 1.00 10.41 67 ARG B CA 1
ATOM 2226 C C . ARG B 1 67 ? 4.153 9.931 28.030 1.00 9.33 67 ARG B C 1
ATOM 2227 O O . ARG B 1 67 ? 3.549 9.206 28.814 1.00 9.71 67 ARG B O 1
ATOM 2235 N N A VAL B 1 68 ? 5.200 9.505 27.333 0.55 10.09 68 VAL B N 1
ATOM 2236 N N B VAL B 1 68 ? 5.177 9.501 27.306 0.45 9.97 68 VAL B N 1
ATOM 2237 C CA A VAL B 1 68 ? 5.630 8.116 27.382 0.55 10.91 68 VAL B CA 1
ATOM 2238 C CA B VAL B 1 68 ? 5.613 8.122 27.399 0.45 10.55 68 VAL B CA 1
ATOM 2239 C C A VAL B 1 68 ? 5.965 7.721 28.815 0.55 10.61 68 VAL B C 1
ATOM 2240 C C B VAL B 1 68 ? 5.869 7.770 28.854 0.45 10.21 68 VAL B C 1
ATOM 2241 O O A VAL B 1 68 ? 6.650 8.444 29.537 0.55 11.33 68 VAL B O 1
ATOM 2242 O O B VAL B 1 68 ? 6.400 8.566 29.629 0.45 10.55 68 VAL B O 1
ATOM 2249 N N . GLY B 1 69 ? 5.458 6.568 29.215 1.00 9.38 69 GLY B N 1
ATOM 2250 C CA . GLY B 1 69 ? 5.728 6.033 30.517 1.00 9.61 69 GLY B CA 1
ATOM 2251 C C . GLY B 1 69 ? 4.887 6.565 31.648 1.00 8.99 69 GLY B C 1
ATOM 2252 O O . GLY B 1 69 ? 5.173 6.205 32.789 1.00 10.95 69 GLY B O 1
ATOM 2253 N N . GLU B 1 70 ? 3.877 7.380 31.377 1.00 8.12 70 GLU B N 1
ATOM 2254 C CA . GLU B 1 70 ? 3.070 8.007 32.438 1.00 8.84 70 GLU B CA 1
ATOM 2255 C C . GLU B 1 70 ? 1.603 7.942 32.121 1.00 7.91 70 GLU B C 1
ATOM 2256 O O . GLU B 1 70 ? 1.123 8.479 31.115 1.00 9.47 70 GLU B O 1
ATOM 2262 N N . TYR B 1 71 ? 0.870 7.301 33.023 1.00 6.01 71 TYR B N 1
ATOM 2263 C CA . TYR B 1 71 ? -0.567 7.101 32.889 1.00 5.80 71 TYR B CA 1
ATOM 2264 C C . TYR B 1 71 ? -1.288 7.844 33.985 1.00 5.21 71 TYR B C 1
ATOM 2265 O O . TYR B 1 71 ? -0.922 7.734 35.159 1.00 7.13 71 TYR B O 1
ATOM 2274 N N . SER B 1 72 ? -2.308 8.595 33.611 1.00 5.51 72 SER B N 1
ATOM 2275 C CA . SER B 1 72 ? -3.097 9.366 34.569 1.00 5.87 72 SER B CA 1
ATOM 2276 C C . SER B 1 72 ? -4.550 8.909 34.596 1.00 4.95 72 SER B C 1
ATOM 2277 O O . SER B 1 72 ? -5.145 8.579 33.571 1.00 5.48 72 SER B O 1
ATOM 2280 N N . LEU B 1 73 ? -5.110 8.926 35.802 1.00 4.75 73 LEU B N 1
ATOM 2281 C CA . LEU B 1 73 ? -6.529 8.723 36.014 1.00 4.89 73 LEU B CA 1
ATOM 2282 C C . LEU B 1 73 ? -7.109 9.954 36.681 1.00 4.17 73 LEU B C 1
ATOM 2283 O O . LEU B 1 73 ? -6.583 10.419 37.680 1.00 5.42 73 LEU B O 1
ATOM 2288 N N . TYR B 1 74 ? -8.177 10.490 36.116 1.00 5.03 74 TYR B N 1
ATOM 2289 C CA . TYR B 1 74 ? -8.980 11.510 36.774 1.00 4.77 74 TYR B CA 1
ATOM 2290 C C . TYR B 1 74 ? -10.273 10.903 37.264 1.00 4.97 74 TYR B C 1
ATOM 2291 O O . TYR B 1 74 ? -10.939 10.189 36.524 1.00 5.98 74 TYR B O 1
ATOM 2300 N N . ILE B 1 75 ? -10.614 11.213 38.517 1.00 5.14 75 ILE B N 1
ATOM 2301 C CA . ILE B 1 75 ? -11.911 10.915 39.096 1.00 5.61 75 ILE B CA 1
ATOM 2302 C C . ILE B 1 75 ? -12.471 12.225 39.606 1.00 5.71 75 ILE B C 1
ATOM 2303 O O . ILE B 1 75 ? -11.875 12.871 40.457 1.00 6.09 75 ILE B O 1
ATOM 2308 N N . GLY B 1 76 ? -13.610 12.645 39.081 1.00 5.82 76 GLY B N 1
ATOM 2309 C CA . GLY B 1 76 ? -14.200 13.896 39.521 1.00 6.50 76 GLY B CA 1
ATOM 2310 C C . GLY B 1 76 ? -13.237 15.068 39.514 1.00 7.41 76 GLY B C 1
ATOM 2311 O O . GLY B 1 76 ? -13.156 15.826 40.483 1.00 7.93 76 GLY B O 1
ATOM 2312 N N . ARG B 1 77 ? -12.511 15.216 38.409 1.00 7.56 77 ARG B N 1
ATOM 2313 C CA . ARG B 1 77 ? -11.575 16.314 38.200 1.00 8.01 77 ARG B CA 1
ATOM 2314 C C . ARG B 1 77 ? -10.256 16.203 38.985 1.00 9.72 77 ARG B C 1
ATOM 2315 O O . ARG B 1 77 ? -9.295 16.902 38.654 1.00 13.58 77 ARG B O 1
ATOM 2323 N N . HIS B 1 78 ? -10.164 15.303 39.954 1.00 7.00 78 HIS B N 1
ATOM 2324 C CA . HIS B 1 78 ? -8.903 15.100 40.676 1.00 6.56 78 HIS B CA 1
ATOM 2325 C C . HIS B 1 78 ? -8.070 14.107 39.903 1.00 6.47 78 HIS B C 1
ATOM 2326 O O . HIS B 1 78 ? -8.630 13.235 39.266 1.00 7.91 78 HIS B O 1
ATOM 2333 N N . LYS B 1 79 ? -6.752 14.186 39.996 1.00 7.84 79 LYS B N 1
ATOM 2334 C CA . LYS B 1 79 ? -5.937 13.269 39.216 1.00 9.56 79 LYS B CA 1
ATOM 2335 C C . LYS B 1 79 ? -4.842 12.582 39.996 1.00 7.66 79 LYS B C 1
ATOM 2336 O O . LYS B 1 79 ? -4.315 13.117 40.992 1.00 9.09 79 LYS B O 1
ATOM 2342 N N . VAL B 1 80 ? -4.513 11.373 39.541 1.00 6.11 80 VAL B N 1
ATOM 2343 C CA . VAL B 1 80 ? -3.325 10.662 39.972 1.00 6.08 80 VAL B CA 1
ATOM 2344 C C . VAL B 1 80 ? -2.562 10.228 38.742 1.00 6.04 80 VAL B C 1
ATOM 2345 O O . VAL B 1 80 ? -3.158 10.063 37.681 1.00 6.58 80 VAL B O 1
ATOM 2349 N N . THR B 1 81 ? -1.252 10.063 38.875 1.00 6.80 81 THR B N 1
ATOM 2350 C CA . THR B 1 81 ? -0.399 9.634 37.770 1.00 7.49 81 THR B CA 1
ATOM 2351 C C . THR B 1 81 ? 0.578 8.591 38.285 1.00 7.24 81 THR B C 1
ATOM 2352 O O . THR B 1 81 ? 1.158 8.769 39.369 1.00 7.99 81 THR B O 1
ATOM 2356 N N . SER B 1 82 ? 0.774 7.518 37.521 1.00 7.09 82 SER B N 1
ATOM 2357 C CA . SER B 1 82 ? 1.800 6.533 37.849 1.00 7.32 82 SER B CA 1
ATOM 2358 C C . SER B 1 82 ? 2.663 6.225 36.636 1.00 7.15 82 SER B C 1
ATOM 2359 O O . SER B 1 82 ? 2.224 6.363 35.494 1.00 8.15 82 SER B O 1
ATOM 2362 N N . LYS B 1 83 ? 3.889 5.813 36.910 1.00 7.42 83 LYS B N 1
ATOM 2363 C CA . LYS B 1 83 ? 4.929 5.661 35.903 1.00 7.23 83 LYS B CA 1
ATOM 2364 C C . LYS B 1 83 ? 5.259 4.201 35.648 1.00 7.10 83 LYS B C 1
ATOM 2365 O O . LYS B 1 83 ? 5.131 3.344 36.524 1.00 7.58 83 LYS B O 1
ATOM 2371 N N . VAL B 1 84 ? 5.754 3.913 34.447 1.00 7.05 84 VAL B N 1
ATOM 2372 C CA . VAL B 1 84 ? 6.149 2.571 34.085 1.00 8.13 84 VAL B CA 1
ATOM 2373 C C . VAL B 1 84 ? 7.246 2.624 33.037 1.00 7.74 84 VAL B C 1
ATOM 2374 O O . VAL B 1 84 ? 7.329 3.568 32.257 1.00 8.67 84 VAL B O 1
ATOM 2378 N N . ILE B 1 85 ? 8.090 1.599 33.038 1.00 8.13 85 ILE B N 1
ATOM 2379 C CA . ILE B 1 85 ? 9.050 1.383 31.972 1.00 9.16 85 ILE B CA 1
ATOM 2380 C C . ILE B 1 85 ? 8.332 0.737 30.800 1.00 11.00 85 ILE B C 1
ATOM 2381 O O . ILE B 1 85 ? 7.790 -0.356 30.924 1.00 12.54 85 ILE B O 1
ATOM 2386 N N . GLU B 1 86 ? 8.346 1.422 29.659 1.00 12.50 86 GLU B N 1
ATOM 2387 C CA . GLU B 1 86 ? 7.742 0.890 28.439 1.00 13.45 86 GLU B CA 1
ATOM 2388 C C . GLU B 1 86 ? 8.585 1.288 27.231 1.00 14.00 86 GLU B C 1
ATOM 2389 O O . GLU B 1 86 ? 9.262 2.321 27.233 1.00 15.24 86 GLU B O 1
ATOM 2395 N N . LYS B 1 87 ? 8.541 0.441 26.212 1.00 13.34 87 LYS B N 1
ATOM 2396 C CA . LYS B 1 87 ? 9.157 0.739 24.927 1.00 14.59 87 LYS B CA 1
ATOM 2397 C C . LYS B 1 87 ? 8.248 1.657 24.139 1.00 13.30 87 LYS B C 1
ATOM 2398 O O . LYS B 1 87 ? 7.052 1.729 24.405 1.00 14.14 87 LYS B O 1
ATOM 2404 N N . PHE B 1 88 ? 8.816 2.386 23.189 1.00 12.16 88 PHE B N 1
ATOM 2405 C CA . PHE B 1 88 ? 8.019 3.293 22.373 1.00 11.23 88 PHE B CA 1
ATOM 2406 C C . PHE B 1 88 ? 8.469 3.288 20.934 1.00 10.07 88 PHE B C 1
ATOM 2407 O O . PHE B 1 88 ? 9.641 3.452 20.688 1.00 10.95 88 PHE B O 1
ATOM 2415 N N . PRO B 1 89 ? 7.545 3.128 19.960 1.00 8.19 89 PRO B N 1
ATOM 2416 C CA . PRO B 1 89 ? 6.147 2.742 20.121 1.00 8.20 89 PRO B CA 1
ATOM 2417 C C . PRO B 1 89 ? 5.994 1.269 20.467 1.00 9.05 89 PRO B C 1
ATOM 2418 O O . PRO B 1 89 ? 6.824 0.447 20.106 1.00 10.53 89 PRO B O 1
ATOM 2422 N N . ALA B 1 90 ? 4.896 0.936 21.128 1.00 8.97 90 ALA B N 1
ATOM 2423 C CA . ALA B 1 90 ? 4.579 -0.447 21.410 1.00 9.35 90 ALA B CA 1
ATOM 2424 C C . ALA B 1 90 ? 3.104 -0.594 21.756 1.00 7.67 90 ALA B C 1
ATOM 2425 O O . ALA B 1 90 ? 2.525 0.240 22.442 1.00 8.14 90 ALA B O 1
ATOM 2427 N N . PRO B 1 91 ? 2.509 -1.698 21.330 1.00 8.28 91 PRO B N 1
ATOM 2428 C CA . PRO B 1 91 ? 1.180 -2.039 21.824 1.00 8.15 91 PRO B CA 1
ATOM 2429 C C . PRO B 1 91 ? 1.190 -2.161 23.331 1.00 7.11 91 PRO B C 1
ATOM 2430 O O . PRO B 1 91 ? 2.203 -2.538 23.933 1.00 8.75 91 PRO B O 1
ATOM 2434 N N . VAL B 1 92 ? 0.057 -1.848 23.940 1.00 6.07 92 VAL B N 1
ATOM 2435 C CA . VAL B 1 92 ? -0.069 -1.944 25.380 1.00 6.61 92 VAL B CA 1
ATOM 2436 C C . VAL B 1 92 ? -1.430 -2.466 25.774 1.00 5.76 92 VAL B C 1
ATOM 2437 O O . VAL B 1 92 ? -2.407 -2.238 25.087 1.00 7.01 92 VAL B O 1
ATOM 2441 N N . HIS B 1 93 ? -1.468 -3.207 26.870 1.00 5.43 93 HIS B N 1
ATOM 2442 C CA . HIS B 1 93 ? -2.714 -3.552 27.541 1.00 5.65 93 HIS B CA 1
ATOM 2443 C C . HIS B 1 93 ? -2.773 -2.774 28.832 1.00 4.61 93 HIS B C 1
ATOM 2444 O O . HIS B 1 93 ? -1.835 -2.799 29.614 1.00 5.98 93 HIS B O 1
ATOM 2451 N N . ILE B 1 94 ? -3.855 -2.028 29.007 1.00 5.32 94 ILE B N 1
ATOM 2452 C CA . ILE B 1 94 ? -4.041 -1.162 30.162 1.00 6.57 94 ILE B CA 1
ATOM 2453 C C . ILE B 1 94 ? -5.264 -1.599 30.941 1.00 7.26 94 ILE B C 1
ATOM 2454 O O . ILE B 1 94 ? -6.330 -1.780 30.376 1.00 8.33 94 ILE B O 1
ATOM 2459 N N A CYS B 1 95 ? -5.086 -1.855 32.236 0.53 6.41 95 CYS B N 1
ATOM 2460 N N B CYS B 1 95 ? -5.091 -1.713 32.248 0.47 7.84 95 CYS B N 1
ATOM 2461 C CA A CYS B 1 95 ? -6.219 -1.950 33.150 0.53 6.85 95 CYS B CA 1
ATOM 2462 C CA B CYS B 1 95 ? -6.198 -1.963 33.138 0.47 8.99 95 CYS B CA 1
ATOM 2463 C C A CYS B 1 95 ? -6.069 -0.842 34.185 0.53 6.16 95 CYS B C 1
ATOM 2464 C C B CYS B 1 95 ? -6.096 -0.977 34.293 0.47 7.63 95 CYS B C 1
ATOM 2465 O O A CYS B 1 95 ? -4.963 -0.475 34.591 0.53 5.85 95 CYS B O 1
ATOM 2466 O O B CYS B 1 95 ? -5.027 -0.823 34.888 0.47 7.92 95 CYS B O 1
ATOM 2471 N N . VAL B 1 96 ? -7.198 -0.291 34.597 1.00 6.07 96 VAL B N 1
ATOM 2472 C CA . VAL B 1 96 ? -7.229 0.622 35.730 1.00 6.36 96 VAL B CA 1
ATOM 2473 C C . VAL B 1 96 ? -8.487 0.357 36.535 1.00 4.68 96 VAL B C 1
ATOM 2474 O O . VAL B 1 96 ? -9.566 0.166 35.979 1.00 6.10 96 VAL B O 1
ATOM 2478 N N . SER B 1 97 ? -8.316 0.300 37.849 1.00 5.43 97 SER B N 1
ATOM 2479 C CA . SER B 1 97 ? -9.447 0.142 38.745 1.00 6.00 97 SER B CA 1
ATOM 2480 C C . SER B 1 97 ? -9.425 1.256 39.768 1.00 5.68 97 SER B C 1
ATOM 2481 O O . SER B 1 97 ? -8.374 1.862 40.061 1.00 6.52 97 SER B O 1
ATOM 2484 N N . TRP B 1 98 ? -10.594 1.527 40.331 1.00 6.13 98 TRP B N 1
ATOM 2485 C CA . TRP B 1 98 ? -10.717 2.504 41.402 1.00 6.13 98 TRP B CA 1
ATOM 2486 C C . TRP B 1 98 ? -11.827 2.060 42.347 1.00 6.18 98 TRP B C 1
ATOM 2487 O O . TRP B 1 98 ? -12.853 1.520 41.927 1.00 6.84 98 TRP B O 1
ATOM 2498 N N . GLU B 1 99 ? -11.575 2.287 43.626 1.00 7.14 99 GLU B N 1
ATOM 2499 C CA . GLU B 1 99 ? -12.436 1.868 44.727 1.00 9.47 99 GLU B CA 1
ATOM 2500 C C . GLU B 1 99 ? -12.724 3.092 45.584 1.00 9.52 99 GLU B C 1
ATOM 2501 O O . GLU B 1 99 ? -11.826 3.616 46.239 1.00 9.58 99 GLU B O 1
ATOM 2507 N N . SER B 1 100 ? -13.973 3.532 45.623 1.00 8.47 100 SER B N 1
ATOM 2508 C CA . SER B 1 100 ? -14.333 4.709 46.422 1.00 9.07 100 SER B CA 1
ATOM 2509 C C . SER B 1 100 ? -14.021 4.548 47.916 1.00 7.74 100 SER B C 1
ATOM 2510 O O . SER B 1 100 ? -13.548 5.472 48.551 1.00 8.00 100 SER B O 1
ATOM 2513 N N . SER B 1 101 ? -14.267 3.364 48.476 1.00 8.29 101 SER B N 1
ATOM 2514 C CA . SER B 1 101 ? -14.120 3.202 49.924 1.00 9.97 101 SER B CA 1
ATOM 2515 C C . SER B 1 101 ? -12.717 3.560 50.406 1.00 9.45 101 SER B C 1
ATOM 2516 O O . SER B 1 101 ? -12.556 4.164 51.468 1.00 11.01 101 SER B O 1
ATOM 2519 N N . SER B 1 102 ? -11.701 3.221 49.611 1.00 9.00 102 SER B N 1
ATOM 2520 C CA . SER B 1 102 ? -10.316 3.518 49.946 1.00 8.94 102 SER B CA 1
ATOM 2521 C C . SER B 1 102 ? -9.725 4.659 49.130 1.00 8.61 102 SER B C 1
ATOM 2522 O O . SER B 1 102 ? -8.697 5.241 49.517 1.00 8.79 102 SER B O 1
ATOM 2525 N N . GLY B 1 103 ? -10.368 4.967 48.010 1.00 7.67 103 GLY B N 1
ATOM 2526 C CA . GLY B 1 103 ? -9.832 5.893 47.032 1.00 6.84 103 GLY B CA 1
ATOM 2527 C C . GLY B 1 103 ? -8.711 5.354 46.181 1.00 6.53 103 GLY B C 1
ATOM 2528 O O . GLY B 1 103 ? -8.168 6.093 45.352 1.00 6.78 103 GLY B O 1
ATOM 2529 N N . ILE B 1 104 ? -8.375 4.079 46.340 1.00 6.65 104 ILE B N 1
ATOM 2530 C CA . ILE B 1 104 ? -7.213 3.542 45.641 1.00 6.22 104 ILE B CA 1
ATOM 2531 C C . ILE B 1 104 ? -7.487 3.290 44.175 1.00 6.51 104 ILE B C 1
ATOM 2532 O O . ILE B 1 104 ? -8.451 2.614 43.811 1.00 7.26 104 ILE B O 1
ATOM 2537 N N . ALA B 1 105 ? -6.557 3.788 43.365 1.00 6.49 105 ALA B N 1
ATOM 2538 C CA . ALA B 1 105 ? -6.501 3.552 41.931 1.00 7.10 105 ALA B CA 1
ATOM 2539 C C . ALA B 1 105 ? -5.319 2.638 41.615 1.00 6.76 105 ALA B C 1
ATOM 2540 O O . ALA B 1 105 ? -4.219 2.863 42.074 1.00 7.80 105 ALA B O 1
ATOM 2542 N N . GLU B 1 106 ? -5.589 1.590 40.856 1.00 6.30 106 GLU B N 1
ATOM 2543 C CA . GLU B 1 106 ? -4.592 0.616 40.429 1.00 7.68 106 GLU B CA 1
ATOM 2544 C C . GLU B 1 106 ? -4.487 0.583 38.930 1.00 7.73 106 GLU B C 1
ATOM 2545 O O . GLU B 1 106 ? -5.413 0.160 38.279 1.00 10.11 106 GLU B O 1
ATOM 2551 N N . PHE B 1 107 ? -3.347 0.979 38.392 1.00 6.75 107 PHE B N 1
ATOM 2552 C CA . PHE B 1 107 ? -3.012 0.737 36.994 1.00 5.78 107 PHE B CA 1
ATOM 2553 C C . PHE B 1 107 ? -2.216 -0.553 36.847 1.00 5.26 107 PHE B C 1
ATOM 2554 O O . PHE B 1 107 ? -1.343 -0.862 37.665 1.00 6.54 107 PHE B O 1
ATOM 2562 N N . TRP B 1 108 ? -2.562 -1.324 35.827 1.00 6.12 108 TRP B N 1
ATOM 2563 C CA . TRP B 1 108 ? -1.796 -2.492 35.411 1.00 5.89 108 TRP B CA 1
ATOM 2564 C C . TRP B 1 108 ? -1.473 -2.329 33.940 1.00 6.13 108 TRP B C 1
ATOM 2565 O O . TRP B 1 108 ? -2.364 -2.115 33.127 1.00 7.05 108 TRP B O 1
ATOM 2576 N N . ILE B 1 109 ? -0.199 -2.445 33.608 1.00 6.35 109 ILE B N 1
ATOM 2577 C CA . ILE B 1 109 ? 0.280 -2.266 32.250 1.00 5.93 109 ILE B CA 1
ATOM 2578 C C . ILE B 1 109 ? 0.915 -3.567 31.802 1.00 6.90 109 ILE B C 1
ATOM 2579 O O . ILE B 1 109 ? 1.856 -4.050 32.413 1.00 9.42 109 ILE B O 1
ATOM 2584 N N . ASN B 1 110 ? 0.365 -4.167 30.744 1.00 7.50 110 ASN B N 1
ATOM 2585 C CA . ASN B 1 110 ? 0.824 -5.490 30.267 1.00 9.80 110 ASN B CA 1
ATOM 2586 C C . ASN B 1 110 ? 0.922 -6.493 31.395 1.00 10.86 110 ASN B C 1
ATOM 2587 O O . ASN B 1 110 ? 1.886 -7.267 31.491 1.00 12.47 110 ASN B O 1
ATOM 2592 N N . GLY B 1 111 ? -0.084 -6.474 32.256 1.00 10.25 111 GLY B N 1
ATOM 2593 C CA . GLY B 1 111 ? -0.167 -7.445 33.332 1.00 10.99 111 GLY B CA 1
ATOM 2594 C C . GLY B 1 111 ? 0.700 -7.156 34.535 1.00 12.55 111 GLY B C 1
ATOM 2595 O O . GLY B 1 111 ? 0.750 -7.969 35.459 1.00 14.73 111 GLY B O 1
ATOM 2596 N N A THR B 1 112 ? 1.337 -5.988 34.538 0.65 12.05 112 THR B N 1
ATOM 2597 N N B THR B 1 112 ? 1.405 -6.033 34.539 0.35 11.61 112 THR B N 1
ATOM 2598 C CA A THR B 1 112 ? 2.261 -5.582 35.598 0.65 12.20 112 THR B CA 1
ATOM 2599 C CA B THR B 1 112 ? 2.249 -5.711 35.683 0.35 10.77 112 THR B CA 1
ATOM 2600 C C A THR B 1 112 ? 1.676 -4.429 36.405 0.65 9.56 112 THR B C 1
ATOM 2601 C C B THR B 1 112 ? 1.693 -4.494 36.406 0.35 9.27 112 THR B C 1
ATOM 2602 O O A THR B 1 112 ? 1.261 -3.418 35.845 0.65 9.20 112 THR B O 1
ATOM 2603 O O B THR B 1 112 ? 1.300 -3.510 35.783 0.35 9.41 112 THR B O 1
ATOM 2610 N N . PRO B 1 113 ? 1.642 -4.563 37.740 1.00 7.86 113 PRO B N 1
ATOM 2611 C CA . PRO B 1 113 ? 1.031 -3.489 38.538 1.00 7.07 113 PRO B CA 1
ATOM 2612 C C . PRO B 1 113 ? 1.941 -2.269 38.689 1.00 5.93 113 PRO B C 1
ATOM 2613 O O . PRO B 1 113 ? 3.128 -2.428 38.965 1.00 7.35 113 PRO B O 1
ATOM 2617 N N . LEU B 1 114 ? 1.376 -1.083 38.484 1.00 4.92 114 LEU B N 1
ATOM 2618 C CA . LEU B 1 114 ? 2.045 0.173 38.773 1.00 5.52 114 LEU B CA 1
ATOM 2619 C C . LEU B 1 114 ? 1.894 0.480 40.269 1.00 5.49 114 LEU B C 1
ATOM 2620 O O . LEU B 1 114 ? 1.129 -0.172 40.974 1.00 6.64 114 LEU B O 1
ATOM 2625 N N . VAL B 1 115 ? 2.603 1.478 40.759 1.00 5.19 115 VAL B N 1
ATOM 2626 C CA . VAL B 1 115 ? 2.416 1.907 42.131 1.00 5.87 115 VAL B CA 1
ATOM 2627 C C . VAL B 1 115 ? 0.976 2.418 42.334 1.00 6.17 115 VAL B C 1
ATOM 2628 O O . VAL B 1 115 ? 0.486 3.232 41.561 1.00 7.15 115 VAL B O 1
ATOM 2632 N N . LYS B 1 116 ? 0.296 1.949 43.382 1.00 5.87 116 LYS B N 1
ATOM 2633 C CA . LYS B 1 116 ? -1.047 2.445 43.719 1.00 7.26 116 LYS B CA 1
ATOM 2634 C C . LYS B 1 116 ? -1.019 3.906 44.122 1.00 7.81 116 LYS B C 1
ATOM 2635 O O . LYS B 1 116 ? -0.066 4.379 44.767 1.00 9.09 116 LYS B O 1
ATOM 2641 N N . LYS B 1 117 ? -2.069 4.638 43.747 1.00 7.48 117 LYS B N 1
ATOM 2642 C CA . LYS B 1 117 ? -2.230 6.017 44.190 1.00 8.23 117 LYS B CA 1
ATOM 2643 C C . LYS B 1 117 ? -3.653 6.141 44.706 1.00 7.90 117 LYS B C 1
ATOM 2644 O O . LYS B 1 117 ? -4.453 5.218 44.549 1.00 10.16 117 LYS B O 1
ATOM 2650 N N . GLY B 1 118 ? -3.983 7.270 45.302 1.00 7.06 118 GLY B N 1
ATOM 2651 C CA . GLY B 1 118 ? -5.285 7.436 45.921 1.00 6.60 118 GLY B CA 1
ATOM 2652 C C . GLY B 1 118 ? -5.896 8.791 45.660 1.00 7.22 118 GLY B C 1
ATOM 2653 O O . GLY B 1 118 ? -5.203 9.806 45.716 1.00 9.79 118 GLY B O 1
ATOM 2654 N N . LEU B 1 119 ? -7.204 8.805 45.445 1.00 6.53 119 LEU B N 1
ATOM 2655 C CA . LEU B 1 119 ? -7.934 10.056 45.198 1.00 6.16 119 LEU B CA 1
ATOM 2656 C C . LEU B 1 119 ? -9.418 9.829 45.428 1.00 6.10 119 LEU B C 1
ATOM 2657 O O . LEU B 1 119 ? -9.946 8.726 45.254 1.00 6.81 119 LEU B O 1
ATOM 2662 N N . ARG B 1 120 ? -10.098 10.909 45.790 1.00 6.42 120 ARG B N 1
ATOM 2663 C CA . ARG B 1 120 ? -11.551 10.940 45.862 1.00 7.56 120 ARG B CA 1
ATOM 2664 C C . ARG B 1 120 ? -12.161 9.857 46.743 1.00 8.04 120 ARG B C 1
ATOM 2665 O O . ARG B 1 120 ? -13.242 9.342 46.464 1.00 8.77 120 ARG B O 1
ATOM 2673 N N . GLN B 1 121 ? -11.505 9.540 47.847 1.00 8.81 121 GLN B N 1
ATOM 2674 C CA . GLN B 1 121 ? -12.093 8.580 48.779 1.00 8.24 121 GLN B CA 1
ATOM 2675 C C . GLN B 1 121 ? -13.497 9.041 49.203 1.00 8.93 121 GLN B C 1
ATOM 2676 O O . GLN B 1 121 ? -13.672 10.196 49.584 1.00 10.12 121 GLN B O 1
ATOM 2682 N N . GLY B 1 122 ? -14.480 8.147 49.088 1.00 9.28 122 GLY B N 1
ATOM 2683 C CA . GLY B 1 122 ? -15.851 8.451 49.485 1.00 9.71 122 GLY B CA 1
ATOM 2684 C C . GLY B 1 122 ? -16.746 9.006 48.388 1.00 10.02 122 GLY B C 1
ATOM 2685 O O . GLY B 1 122 ? -17.941 9.137 48.550 1.00 12.07 122 GLY B O 1
ATOM 2686 N N . TYR B 1 123 ? -16.153 9.371 47.261 1.00 9.98 123 TYR B N 1
ATOM 2687 C CA . TYR B 1 123 ? -16.867 9.966 46.141 1.00 9.54 123 TYR B CA 1
ATOM 2688 C C . TYR B 1 123 ? -17.599 8.888 45.338 1.00 9.60 123 TYR B C 1
ATOM 2689 O O . TYR B 1 123 ? -17.178 7.742 45.300 1.00 10.05 123 TYR B O 1
ATOM 2698 N N . PHE B 1 124 ? -18.668 9.282 44.660 1.00 10.03 124 PHE B N 1
ATOM 2699 C CA . PHE B 1 124 ? -19.355 8.429 43.696 1.00 12.67 124 PHE B CA 1
ATOM 2700 C C . PHE B 1 124 ? -19.189 9.047 42.310 1.00 11.44 124 PHE B C 1
ATOM 2701 O O . PHE B 1 124 ? -19.540 10.196 42.099 1.00 11.83 124 PHE B O 1
ATOM 2709 N N . VAL B 1 125 ? -18.626 8.295 41.370 1.00 9.18 125 VAL B N 1
ATOM 2710 C CA . VAL B 1 125 ? -18.587 8.738 39.984 1.00 9.29 125 VAL B CA 1
ATOM 2711 C C . VAL B 1 125 ? -20.014 8.860 39.486 1.00 9.19 125 VAL B C 1
ATOM 2712 O O . VAL B 1 125 ? -20.821 7.938 39.649 1.00 9.65 125 VAL B O 1
ATOM 2716 N N . GLU B 1 126 ? -20.353 10.015 38.912 1.00 8.90 126 GLU B N 1
ATOM 2717 C CA . GLU B 1 126 ? -21.732 10.276 38.525 1.00 10.66 126 GLU B CA 1
ATOM 2718 C C . GLU B 1 126 ? -22.226 9.369 37.416 1.00 9.63 126 GLU B C 1
ATOM 2719 O O . GLU B 1 126 ? -21.440 8.935 36.557 1.00 8.25 126 GLU B O 1
ATOM 2725 N N . ALA B 1 127 ? -23.535 9.124 37.444 1.00 10.83 127 ALA B N 1
ATOM 2726 C CA . ALA B 1 127 ? -24.231 8.326 36.450 1.00 10.56 127 ALA B CA 1
ATOM 2727 C C . ALA B 1 127 ? -24.523 9.121 35.181 1.00 9.95 127 ALA B C 1
ATOM 2728 O O . ALA B 1 127 ? -24.343 10.345 35.120 1.00 10.78 127 ALA B O 1
ATOM 2730 N N . GLN B 1 128 ? -25.008 8.392 34.178 1.00 9.17 128 GLN B N 1
ATOM 2731 C CA . GLN B 1 128 ? -25.466 8.956 32.909 1.00 8.94 128 GLN B CA 1
ATOM 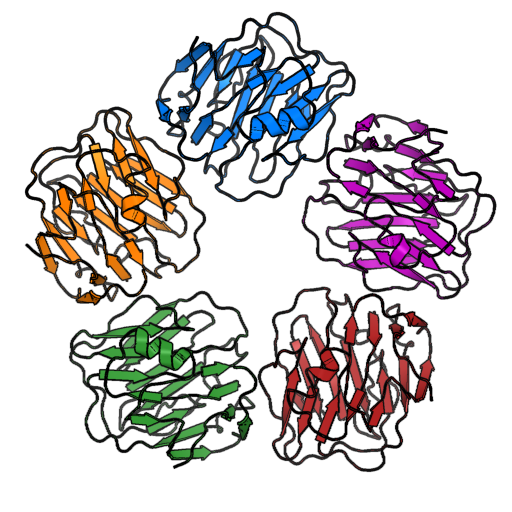2732 C C . GLN B 1 128 ? -24.366 9.688 32.157 1.00 8.65 128 GLN B C 1
ATOM 2733 O O . GLN B 1 128 ? -24.484 10.851 31.808 1.00 9.54 128 GLN B O 1
ATOM 2739 N N . PRO B 1 129 ? -23.290 8.970 31.860 1.00 8.13 129 PRO B N 1
ATOM 2740 C CA . PRO B 1 129 ? -22.174 9.585 31.140 1.00 7.89 129 PRO B CA 1
ATOM 2741 C C . PRO B 1 129 ? -22.412 9.646 29.647 1.00 7.88 129 PRO B C 1
ATOM 2742 O O . PRO B 1 129 ? -23.245 8.942 29.083 1.00 9.82 129 PRO B O 1
ATOM 2746 N N . LYS B 1 130 ? -21.603 10.470 29.012 1.00 6.50 130 LYS B N 1
ATOM 2747 C CA . LYS B 1 130 ? -21.199 10.269 27.622 1.00 6.09 130 LYS B CA 1
ATOM 2748 C C . LYS B 1 130 ? -19.795 9.725 27.692 1.00 5.94 130 LYS B C 1
ATOM 2749 O O . LYS B 1 130 ? -18.926 10.304 28.358 1.00 6.30 130 LYS B O 1
ATOM 2755 N N . ILE B 1 131 ? -19.580 8.609 27.009 1.00 5.50 131 ILE B N 1
ATOM 2756 C CA . ILE B 1 131 ? -18.301 7.924 27.010 1.00 5.00 131 ILE B CA 1
ATOM 2757 C C . ILE B 1 131 ? -17.758 7.970 25.587 1.00 5.18 131 ILE B C 1
ATOM 2758 O O . ILE B 1 131 ? -18.415 7.538 24.645 1.00 6.05 131 ILE B O 1
ATOM 2763 N N . VAL B 1 132 ? -16.564 8.530 25.451 1.00 4.32 132 VAL B N 1
ATOM 2764 C CA . VAL B 1 132 ? -15.959 8.773 24.145 1.00 4.79 132 VAL B CA 1
ATOM 2765 C C . VAL B 1 132 ? -14.571 8.164 24.070 1.00 4.58 132 VAL B C 1
ATOM 2766 O O . VAL B 1 132 ? -13.746 8.326 24.988 1.00 5.57 132 VAL B O 1
ATOM 2770 N N . LEU B 1 133 ? -14.320 7.493 22.950 1.00 5.08 133 LEU B N 1
ATOM 2771 C CA . LEU B 1 133 ? -12.975 7.122 22.511 1.00 5.84 133 LEU B CA 1
ATOM 2772 C C . LEU B 1 133 ? -12.586 8.020 21.364 1.00 5.15 133 LEU B C 1
ATOM 2773 O O . LEU B 1 133 ? -13.397 8.315 20.492 1.00 5.84 133 LEU B O 1
ATOM 2778 N N . GLY B 1 134 ? -11.314 8.396 21.328 1.00 4.64 134 GLY B N 1
ATOM 2779 C CA . GLY B 1 134 ? -10.754 9.123 20.207 1.00 3.96 134 GLY B CA 1
ATOM 2780 C C . GLY B 1 134 ? -10.555 10.605 20.443 1.00 4.98 134 GLY B C 1
ATOM 2781 O O . GLY B 1 134 ? -9.756 11.241 19.767 1.00 5.27 134 GLY B O 1
ATOM 2782 N N . GLN B 1 135 ? -11.307 11.149 21.402 1.00 5.37 135 GLN B N 1
ATOM 2783 C CA . GLN B 1 135 ? -11.264 12.562 21.743 1.00 4.91 135 GLN B CA 1
ATOM 2784 C C . GLN B 1 135 ? -11.443 12.708 23.240 1.00 4.75 135 GLN B C 1
ATOM 2785 O O . GLN B 1 135 ? -12.000 11.842 23.910 1.00 5.81 135 GLN B O 1
ATOM 2791 N N . GLU B 1 136 ? -10.940 13.822 23.740 1.00 5.59 136 GLU B N 1
ATOM 2792 C CA . GLU B 1 136 ? -11.132 14.220 25.133 1.00 4.48 136 GLU B CA 1
ATOM 2793 C C . GLU B 1 136 ? -12.289 15.201 25.200 1.00 4.51 136 GLU B C 1
ATOM 2794 O O . GLU B 1 136 ? -12.266 16.221 24.506 1.00 5.94 136 GLU B O 1
ATOM 2800 N N . GLN B 1 137 ? -13.306 14.895 25.999 1.00 4.66 137 GLN B N 1
ATOM 2801 C CA . GLN B 1 137 ? -14.458 15.798 26.097 1.00 5.08 137 GLN B CA 1
ATOM 2802 C C . GLN B 1 137 ? -14.179 16.945 27.061 1.00 4.74 137 GLN B C 1
ATOM 2803 O O . GLN B 1 137 ? -13.608 16.709 28.124 1.00 5.31 137 GLN B O 1
ATOM 2809 N N . ASP B 1 138 ? -14.640 18.153 26.724 1.00 5.09 138 ASP B N 1
ATOM 2810 C CA . ASP B 1 138 ? -14.759 19.257 27.700 1.00 5.93 138 ASP B CA 1
ATOM 2811 C C . ASP B 1 138 ? -16.200 19.664 27.978 1.00 7.00 138 ASP B C 1
ATOM 2812 O O . ASP B 1 138 ? -16.443 20.503 28.835 1.00 9.64 138 ASP B O 1
ATOM 2817 N N . SER B 1 139 ? -17.149 19.027 27.303 1.00 7.63 139 SER B N 1
ATOM 2818 C CA . SER B 1 139 ? -18.567 19.219 27.574 1.00 7.67 139 SER B CA 1
ATOM 2819 C C . SER B 1 139 ? -19.246 17.862 27.584 1.00 8.22 139 SER B C 1
ATOM 2820 O O . SER B 1 139 ? -18.580 16.834 27.493 1.00 8.87 139 SER B O 1
ATOM 2823 N N . TYR B 1 140 ? -20.569 17.849 27.693 1.00 8.97 140 TYR B N 1
ATOM 2824 C CA . TYR B 1 140 ? -21.308 16.595 27.700 1.00 9.52 140 TYR B CA 1
ATOM 2825 C C . TYR B 1 140 ? -21.455 16.089 26.270 1.00 9.36 140 TYR B C 1
ATOM 2826 O O . TYR B 1 140 ? -22.402 16.411 25.565 1.00 11.20 140 TYR B O 1
ATOM 2835 N N . GLY B 1 141 ? -20.470 15.313 25.843 1.00 7.79 141 GLY B N 1
ATOM 2836 C CA . GLY B 1 141 ? -20.459 14.723 24.521 1.00 8.73 141 GLY B CA 1
ATOM 2837 C C . GLY B 1 141 ? -19.624 15.464 23.499 1.00 9.54 141 GLY B C 1
ATOM 2838 O O . GLY B 1 141 ? -19.589 15.057 22.341 1.00 13.14 141 GLY B O 1
ATOM 2839 N N . GLY B 1 142 ? -18.952 16.542 23.890 1.00 8.26 142 GLY B N 1
ATOM 2840 C CA . GLY B 1 142 ? -18.272 17.377 22.906 1.00 9.25 142 GLY B CA 1
ATOM 2841 C C . GLY B 1 142 ? -17.156 18.259 23.453 1.00 8.20 142 GLY B C 1
ATOM 2842 O O . GLY B 1 142 ? -16.468 17.900 24.422 1.00 8.02 142 GLY B O 1
ATOM 2843 N N . LYS B 1 143 ? -16.971 19.400 22.793 1.00 8.93 143 LYS B N 1
ATOM 2844 C CA . LYS B 1 143 ? -15.887 20.346 23.035 1.00 9.23 143 LYS B CA 1
ATOM 2845 C C . LYS B 1 143 ? -14.536 19.643 23.065 1.00 7.33 143 LYS B C 1
ATOM 2846 O O . LYS B 1 143 ? -13.790 19.681 24.045 1.00 8.05 143 LYS B O 1
ATOM 2852 N N . PHE B 1 144 ? -14.245 19.019 21.939 1.00 6.42 144 PHE B N 1
ATOM 2853 C CA . PHE B 1 144 ? -13.019 18.254 21.746 1.00 6.15 144 PHE B CA 1
ATOM 2854 C C . PHE B 1 144 ? -11.825 19.184 21.473 1.00 7.15 144 PHE B C 1
ATOM 2855 O O . PHE B 1 144 ? -12.007 20.370 21.229 1.00 8.62 144 PHE B O 1
ATOM 2863 N N . ASP B 1 145 ? -10.621 18.618 21.463 1.00 6.60 145 ASP B N 1
ATOM 2864 C CA . ASP B 1 145 ? -9.377 19.367 21.297 1.00 6.77 145 ASP B CA 1
ATOM 2865 C C . ASP B 1 145 ? -8.437 18.503 20.459 1.00 6.42 145 ASP B C 1
ATOM 2866 O O . ASP B 1 145 ? -8.037 17.424 20.886 1.00 6.17 145 ASP B O 1
ATOM 2871 N N . ARG B 1 146 ? -8.071 18.965 19.265 1.00 6.80 146 ARG B N 1
ATOM 2872 C CA . ARG B 1 146 ? -7.269 18.146 18.377 1.00 7.35 146 ARG B CA 1
ATOM 2873 C C . ARG B 1 146 ? -5.935 17.760 19.009 1.00 6.85 146 ARG B C 1
ATOM 2874 O O . ARG B 1 146 ? -5.414 16.672 18.747 1.00 5.98 146 ARG B O 1
ATOM 2882 N N . SER B 1 147 ? -5.392 18.626 19.857 1.00 6.91 147 SER B N 1
ATOM 2883 C CA . SER B 1 147 ? -4.112 18.351 20.503 1.00 7.98 147 SER B CA 1
ATOM 2884 C C . SER B 1 147 ? -4.194 17.293 21.620 1.00 7.30 147 SER B C 1
ATOM 2885 O O . SER B 1 147 ? -3.167 16.891 22.183 1.00 8.16 147 SER B O 1
ATOM 2888 N N . GLN B 1 148 ? -5.404 16.813 21.910 1.00 6.10 148 GLN B N 1
ATOM 2889 C CA . GLN B 1 148 ? -5.623 15.734 22.875 1.00 5.86 148 GLN B CA 1
ATOM 2890 C C . GLN B 1 148 ? -6.245 14.509 22.222 1.00 4.84 148 GLN B C 1
ATOM 2891 O O . GLN B 1 148 ? -6.543 13.512 22.898 1.00 5.61 148 GLN B O 1
ATOM 2897 N N . SER B 1 149 ? -6.416 14.554 20.906 1.00 4.90 149 SER B N 1
ATOM 2898 C CA . SER B 1 149 ? -7.056 13.465 20.181 1.00 4.42 149 SER B CA 1
ATOM 2899 C C . SER B 1 149 ? -6.176 12.210 20.149 1.00 3.95 149 SER B C 1
ATOM 2900 O O . SER B 1 149 ? -4.965 12.282 20.141 1.00 5.87 149 SER B O 1
ATOM 2903 N N . PHE B 1 150 ? -6.817 11.056 20.096 1.00 4.58 150 PHE B N 1
ATOM 2904 C CA . PHE B 1 150 ? -6.108 9.781 20.010 1.00 4.34 150 PHE B CA 1
ATOM 2905 C C . PHE B 1 150 ? -5.995 9.371 18.540 1.00 5.38 150 PHE B C 1
ATOM 2906 O O . PHE B 1 150 ? -6.975 9.371 17.796 1.00 7.24 150 PHE B O 1
ATOM 2914 N N . VAL B 1 151 ? -4.786 9.030 18.124 1.00 3.90 151 VAL B N 1
ATOM 2915 C CA . VAL B 1 151 ? -4.525 8.507 16.784 1.00 4.76 151 VAL B CA 1
ATOM 2916 C C . VAL B 1 151 ? -3.899 7.152 17.009 1.00 5.63 151 VAL B C 1
ATOM 2917 O O . VAL B 1 151 ? -2.932 7.017 17.749 1.00 6.00 151 VAL B O 1
ATOM 2921 N N . GLY B 1 152 ? -4.472 6.142 16.387 1.00 5.27 152 GLY B N 1
ATOM 2922 C CA . GLY B 1 152 ? -4.021 4.780 16.578 1.00 5.10 152 GLY B CA 1
ATOM 2923 C C . GLY B 1 152 ? -5.185 3.829 16.694 1.00 5.26 152 GLY B C 1
ATOM 2924 O O . GLY B 1 152 ? -6.255 4.077 16.150 1.00 6.00 152 GLY B O 1
ATOM 2925 N N . GLU B 1 153 ? -4.957 2.735 17.406 1.00 4.19 153 GLU B N 1
ATOM 2926 C CA . GLU B 1 153 ? -5.905 1.622 17.446 1.00 4.30 153 GLU B CA 1
ATOM 2927 C C . GLU B 1 153 ? -6.258 1.277 18.891 1.00 4.03 153 GLU B C 1
ATOM 2928 O O . GLU B 1 153 ? -5.375 1.286 19.763 1.00 5.10 153 GLU B O 1
ATOM 2934 N N . ILE B 1 154 ? -7.535 0.991 19.128 1.00 4.67 154 ILE B N 1
ATOM 2935 C CA . ILE B 1 154 ? -8.017 0.533 20.441 1.00 4.76 154 ILE B CA 1
ATOM 2936 C C . ILE B 1 154 ? -8.899 -0.695 20.249 1.00 5.87 154 ILE B C 1
ATOM 2937 O O . ILE B 1 154 ? -9.739 -0.752 19.370 1.00 7.64 154 ILE B O 1
ATOM 2942 N N . GLY B 1 155 ? -8.692 -1.695 21.083 1.00 6.15 155 GLY B N 1
ATOM 2943 C CA . GLY B 1 155 ? -9.512 -2.888 21.041 1.00 7.33 155 GLY B CA 1
ATOM 2944 C C . GLY B 1 155 ? -9.652 -3.527 22.410 1.00 5.86 155 GLY B C 1
ATOM 2945 O O . GLY B 1 155 ? -9.090 -3.071 23.397 1.00 6.64 155 GLY B O 1
ATOM 2946 N N . ASP B 1 156 ? -10.417 -4.609 22.448 1.00 6.49 156 ASP B N 1
ATOM 2947 C CA . ASP B 1 156 ? -10.577 -5.445 23.640 1.00 6.81 156 ASP B CA 1
ATOM 2948 C C . ASP B 1 156 ? -10.909 -4.628 24.879 1.00 6.00 156 ASP B C 1
ATOM 2949 O O . ASP B 1 156 ? -10.292 -4.789 25.939 1.00 6.36 156 ASP B O 1
ATOM 2954 N N . LEU B 1 157 ? -11.928 -3.789 24.750 1.00 5.93 157 LEU B N 1
ATOM 2955 C CA . LEU B 1 157 ? -12.364 -2.919 25.839 1.00 4.88 157 LEU B CA 1
ATOM 2956 C C . LEU B 1 157 ? -13.484 -3.532 26.663 1.00 5.02 157 LEU B C 1
ATOM 2957 O O . LEU B 1 157 ? -14.497 -3.955 26.131 1.00 5.92 157 LEU B O 1
ATOM 2962 N N . TYR B 1 158 ? -13.261 -3.552 27.971 1.00 4.95 158 TYR B N 1
ATOM 2963 C CA . TYR B 1 158 ? -14.191 -4.111 28.951 1.00 5.21 158 TYR B CA 1
ATOM 2964 C C . TYR B 1 158 ? -14.223 -3.201 30.166 1.00 5.36 158 TYR B C 1
ATOM 2965 O O . TYR B 1 158 ? -13.211 -2.634 30.587 1.00 6.28 158 TYR B O 1
ATOM 2974 N N . MET B 1 159 ? -15.411 -3.053 30.741 1.00 5.30 159 MET B N 1
ATOM 2975 C CA . MET B 1 159 ? -15.561 -2.264 31.952 1.00 5.56 159 MET B CA 1
ATOM 2976 C C . MET B 1 159 ? -16.537 -2.982 32.880 1.00 5.76 159 MET B C 1
ATOM 2977 O O . MET B 1 159 ? -17.641 -3.364 32.471 1.00 6.30 159 MET B O 1
ATOM 2982 N N . TRP B 1 160 ? -16.106 -3.146 34.122 1.00 6.06 160 TRP B N 1
ATOM 2983 C CA . TRP B 1 160 ? -16.860 -3.867 35.147 1.00 6.27 160 TRP B CA 1
ATOM 2984 C C . TRP B 1 160 ? -17.169 -2.896 36.275 1.00 7.28 160 TRP B C 1
ATOM 2985 O O . TRP B 1 160 ? -16.383 -1.989 36.570 1.00 7.47 160 TRP B O 1
ATOM 2996 N N . ASP B 1 161 ? -18.279 -3.115 36.974 1.00 7.37 161 ASP B N 1
ATOM 2997 C CA . ASP B 1 161 ? -18.627 -2.278 38.137 1.00 9.11 161 ASP B CA 1
ATOM 2998 C C . ASP B 1 161 ? -18.060 -2.817 39.457 1.00 9.54 161 ASP B C 1
ATOM 2999 O O . ASP B 1 161 ? -18.652 -2.606 40.505 1.00 11.39 161 ASP B O 1
ATOM 3004 N N . SER B 1 162 ? -16.913 -3.490 39.387 1.00 8.69 162 SER B N 1
ATOM 3005 C CA . SER B 1 162 ? -16.197 -4.022 40.542 1.00 9.89 162 SER B CA 1
ATOM 3006 C C . SER B 1 162 ? -14.698 -3.824 40.336 1.00 9.12 162 SER B C 1
ATOM 3007 O O . SER B 1 162 ? -14.267 -3.550 39.228 1.00 9.12 162 SER B O 1
ATOM 3010 N N . VAL B 1 163 ? -13.925 -3.993 41.407 1.00 9.77 163 VAL B N 1
ATOM 3011 C CA . VAL B 1 163 ? -12.473 -3.975 41.344 1.00 10.69 163 VAL B CA 1
ATOM 3012 C C . VAL B 1 163 ? -11.969 -5.389 41.095 1.00 11.74 163 VAL B C 1
ATOM 3013 O O . VAL B 1 163 ? -12.109 -6.272 41.949 1.00 13.30 163 VAL B O 1
ATOM 3017 N N . LEU B 1 164 ? -11.354 -5.611 39.942 1.00 11.96 164 LEU B N 1
ATOM 3018 C CA . LEU B 1 164 ? -10.886 -6.945 39.607 1.00 12.64 164 LEU B CA 1
ATOM 3019 C C . LEU B 1 164 ? -9.647 -7.293 40.402 1.00 12.63 164 LEU B C 1
ATOM 3020 O O . LEU B 1 164 ? -8.775 -6.467 40.584 1.00 13.38 164 LEU B O 1
ATOM 3025 N N . PRO B 1 165 ? -9.571 -8.536 40.884 1.00 13.23 165 PRO B N 1
ATOM 3026 C CA . PRO B 1 165 ? -8.337 -9.018 41.513 1.00 13.10 165 PRO B CA 1
ATOM 3027 C C . PRO B 1 165 ? -7.309 -9.357 40.448 1.00 12.47 165 PRO B C 1
ATOM 3028 O O . PRO B 1 165 ? -7.655 -9.482 39.270 1.00 12.35 165 PRO B O 1
ATOM 3032 N N . PRO B 1 166 ? -6.051 -9.523 40.847 1.00 12.88 166 PRO B N 1
ATOM 3033 C CA . PRO B 1 166 ? -4.970 -9.745 39.879 1.00 14.29 166 PRO B CA 1
ATOM 3034 C C . PRO B 1 166 ? -5.220 -10.889 38.902 1.00 14.09 166 PRO B C 1
ATOM 3035 O O . PRO B 1 166 ? -4.895 -10.742 37.731 1.00 13.42 166 PRO B O 1
ATOM 3039 N N . GLU B 1 167 ? -5.787 -11.997 39.360 1.00 14.39 167 GLU B N 1
ATOM 3040 C CA . GLU B 1 167 ? -5.994 -13.134 38.481 1.00 15.38 167 GLU B CA 1
ATOM 3041 C C . GLU B 1 167 ? -6.935 -12.774 37.331 1.00 13.89 167 GLU B C 1
ATOM 3042 O O . GLU B 1 167 ? -6.742 -13.243 36.214 1.00 14.09 167 GLU B O 1
ATOM 3048 N N . ASN B 1 168 ? -7.932 -11.931 37.599 1.00 13.02 168 ASN B N 1
ATOM 3049 C CA . ASN B 1 168 ? -8.870 -11.528 36.558 1.00 13.05 168 ASN B CA 1
ATOM 3050 C C . ASN B 1 168 ? -8.259 -10.506 35.616 1.00 11.91 168 ASN B C 1
ATOM 3051 O O . ASN B 1 168 ? -8.595 -10.472 34.448 1.00 11.75 168 ASN B O 1
ATOM 3056 N N A ILE B 1 169 ? -7.371 -9.669 36.147 0.32 11.92 169 ILE B N 1
ATOM 3057 N N B ILE B 1 169 ? -7.366 -9.671 36.131 0.68 11.36 169 ILE B N 1
ATOM 3058 C CA A ILE B 1 169 ? -6.590 -8.750 35.330 0.32 12.05 169 ILE B CA 1
ATOM 3059 C CA B ILE B 1 169 ? -6.622 -8.752 35.288 0.68 11.17 169 ILE B CA 1
ATOM 3060 C C A ILE B 1 169 ? -5.751 -9.535 34.338 0.32 12.18 169 ILE B C 1
ATOM 3061 C C B ILE B 1 169 ? -5.725 -9.518 34.332 0.68 11.70 169 ILE B C 1
ATOM 3062 O O A ILE B 1 169 ? -5.743 -9.234 33.145 0.32 11.70 169 ILE B O 1
ATOM 3063 O O B ILE B 1 169 ? -5.670 -9.201 33.144 0.68 10.83 169 ILE B O 1
ATOM 3072 N N . LEU B 1 170 ? -5.050 -10.550 34.836 1.00 12.51 170 LEU B N 1
ATOM 3073 C CA . LEU B 1 170 ? -4.189 -11.361 33.988 1.00 13.54 170 LEU B CA 1
ATOM 3074 C C . LEU B 1 170 ? -5.002 -12.077 32.919 1.00 13.15 170 LEU B C 1
ATOM 3075 O O . LEU B 1 170 ? -4.588 -12.151 31.758 1.00 13.20 170 LEU B O 1
ATOM 3080 N N . SER B 1 171 ? -6.167 -12.587 33.301 1.00 13.29 171 SER B N 1
ATOM 3081 C CA . SER B 1 171 ? -7.051 -13.204 32.327 1.00 13.89 171 SER B CA 1
ATOM 3082 C C . SER B 1 171 ? -7.403 -12.232 31.194 1.00 12.75 171 SER B C 1
ATOM 3083 O O . SER B 1 171 ? -7.397 -12.598 30.035 1.00 12.96 171 SER B O 1
ATOM 3086 N N . ALA B 1 172 ? -7.734 -10.995 31.523 1.00 12.36 172 ALA B N 1
ATOM 3087 C CA . ALA B 1 172 ? -8.023 -10.011 30.485 1.00 11.26 172 ALA B CA 1
ATOM 3088 C C . ALA B 1 172 ? -6.790 -9.776 29.602 1.00 10.87 172 ALA B C 1
ATOM 3089 O O . ALA B 1 172 ? -6.880 -9.763 28.374 1.00 10.99 172 ALA B O 1
ATOM 3091 N N . TYR B 1 173 ? -5.634 -9.597 30.225 1.00 9.64 173 TYR B N 1
ATOM 3092 C CA . TYR B 1 173 ? -4.393 -9.382 29.486 1.00 11.15 173 TYR B CA 1
ATOM 3093 C C . TYR B 1 173 ? -4.127 -10.541 28.517 1.00 12.57 173 TYR B C 1
ATOM 3094 O O . TYR B 1 173 ? -3.726 -10.324 27.370 1.00 13.26 173 TYR B O 1
ATOM 3103 N N . GLN B 1 174 ? -4.407 -11.762 28.968 1.00 13.76 174 GLN B N 1
ATOM 3104 C CA . GLN B 1 174 ? -4.171 -12.958 28.169 1.00 16.33 174 GLN B CA 1
ATOM 3105 C C . GLN B 1 174 ? -5.240 -13.259 27.119 1.00 16.82 174 GLN B C 1
ATOM 3106 O O . GLN B 1 174 ? -5.090 -14.225 26.372 1.00 19.02 174 GLN B O 1
ATOM 3112 N N . GLY B 1 175 ? -6.316 -12.478 27.073 1.00 15.56 175 GLY B N 1
ATOM 3113 C CA . GLY B 1 175 ? -7.338 -12.649 26.052 1.00 16.38 175 GLY B CA 1
ATOM 3114 C C . GLY B 1 175 ? -8.547 -13.473 26.473 1.00 16.46 175 GLY B C 1
ATOM 3115 O O . GLY B 1 175 ? -9.355 -13.863 25.638 1.00 17.23 175 GLY B O 1
ATOM 3116 N N . THR B 1 176 ? -8.688 -13.718 27.772 1.00 16.29 176 THR B N 1
ATOM 3117 C CA . THR B 1 176 ? -9.825 -14.467 28.306 1.00 16.97 176 THR B CA 1
ATOM 3118 C C . THR B 1 176 ? -10.505 -13.718 29.462 1.00 16.25 176 THR B C 1
ATOM 3119 O O . THR B 1 176 ? -10.633 -14.221 30.577 1.00 16.59 176 THR B O 1
ATOM 3123 N N . PRO B 1 177 ? -10.957 -12.495 29.192 1.00 14.55 177 PRO B N 1
ATOM 3124 C CA . PRO B 1 177 ? -11.614 -11.712 30.244 1.00 14.80 177 PRO B CA 1
ATOM 3125 C C . PRO B 1 177 ? -12.919 -12.324 30.730 1.00 16.67 177 PRO B C 1
ATOM 3126 O O . PRO B 1 177 ? -13.645 -12.992 29.989 1.00 17.68 177 PRO B O 1
ATOM 3130 N N . LEU B 1 178 ? -13.198 -12.094 32.003 1.00 18.14 178 LEU B N 1
ATOM 3131 C CA . LEU B 1 178 ? -14.506 -12.387 32.563 1.00 19.77 178 LEU B CA 1
ATOM 3132 C C . LEU B 1 178 ? -15.540 -11.479 31.904 1.00 18.90 178 LEU B C 1
ATOM 3133 O O . LEU B 1 178 ? -15.260 -10.334 31.631 1.00 17.06 178 LEU B O 1
ATOM 3138 N N . PRO B 1 179 ? -16.743 -11.988 31.626 1.00 19.21 179 PRO B N 1
ATOM 3139 C CA . PRO B 1 179 ? -17.790 -11.116 31.075 1.00 18.70 179 PRO B CA 1
ATOM 3140 C C . PRO B 1 179 ? -17.943 -9.831 31.898 1.00 15.45 179 PRO B C 1
ATOM 3141 O O . PRO B 1 179 ? -17.886 -9.872 33.122 1.00 15.40 179 PRO B O 1
ATOM 3145 N N . ALA B 1 180 ? -18.174 -8.718 31.216 1.00 12.38 180 ALA B N 1
ATOM 3146 C CA . ALA B 1 180 ? -18.172 -7.386 31.835 1.00 10.00 180 ALA B CA 1
ATOM 3147 C C . ALA B 1 180 ? -19.536 -6.730 31.715 1.00 11.66 180 ALA B C 1
ATOM 3148 O O . ALA B 1 180 ? -20.203 -6.867 30.695 1.00 14.92 180 ALA B O 1
ATOM 3150 N N . ASN B 1 181 ? -19.931 -5.989 32.745 1.00 9.92 181 ASN B N 1
ATOM 3151 C CA . ASN B 1 181 ? -21.311 -5.533 32.844 1.00 9.86 181 ASN B CA 1
ATOM 3152 C C . ASN B 1 181 ? -21.566 -4.062 32.544 1.00 10.51 181 ASN B C 1
ATOM 3153 O O . ASN B 1 181 ? -22.719 -3.677 32.378 1.00 14.60 181 ASN B O 1
ATOM 3158 N N . ILE B 1 182 ? -20.527 -3.235 32.458 1.00 7.98 182 ILE B N 1
ATOM 3159 C CA . ILE B 1 182 ? -20.747 -1.847 32.048 1.00 7.64 182 ILE B CA 1
ATOM 3160 C C . ILE B 1 182 ? -20.534 -1.720 30.541 1.00 7.18 182 ILE B C 1
ATOM 3161 O O . ILE B 1 182 ? -21.403 -1.195 29.842 1.00 8.32 182 ILE B O 1
ATOM 3166 N N . LEU B 1 183 ? -19.376 -2.188 30.061 1.00 6.75 183 LEU B N 1
ATOM 3167 C CA . LEU B 1 183 ? -19.042 -2.211 28.636 1.00 6.32 183 LEU B CA 1
ATOM 3168 C C . LEU B 1 183 ? -18.366 -3.533 28.340 1.00 6.27 183 LEU B C 1
ATOM 3169 O O . LEU B 1 183 ? -17.538 -4.005 29.112 1.00 7.02 183 LEU B O 1
ATOM 3174 N N . ASP B 1 184 ? -18.714 -4.131 27.212 1.00 6.71 184 ASP B N 1
ATOM 3175 C CA . ASP B 1 184 ? -18.171 -5.440 26.846 1.00 7.92 184 ASP B CA 1
ATOM 3176 C C . ASP B 1 184 ? -17.935 -5.491 25.348 1.00 7.55 184 ASP B C 1
ATOM 3177 O O . ASP B 1 184 ? -18.852 -5.338 24.555 1.00 8.35 184 ASP B O 1
ATOM 3182 N N . TRP B 1 185 ? -16.686 -5.732 24.964 1.00 6.83 185 TRP B N 1
ATOM 3183 C CA . TRP B 1 185 ? -16.283 -5.757 23.560 1.00 6.86 185 TRP B CA 1
ATOM 3184 C C . TRP B 1 185 ? -17.058 -6.780 22.715 1.00 8.37 185 TRP B C 1
ATOM 3185 O O . TRP B 1 185 ? -17.194 -6.608 21.505 1.00 8.22 185 TRP B O 1
ATOM 3196 N N A GLN B 1 186 ? -17.559 -7.832 23.355 0.52 8.56 186 GLN B N 1
ATOM 3197 N N B GLN B 1 186 ? -17.548 -7.845 23.351 0.48 8.48 186 GLN B N 1
ATOM 3198 C CA A GLN B 1 186 ? -18.274 -8.891 22.649 0.52 9.93 186 GLN B CA 1
ATOM 3199 C CA B GLN B 1 186 ? -18.300 -8.893 22.652 0.48 9.66 186 GLN B CA 1
ATOM 3200 C C A GLN B 1 186 ? -19.780 -8.612 22.544 0.52 10.37 186 GLN B C 1
ATOM 3201 C C B GLN B 1 186 ? -19.761 -8.531 22.425 0.48 10.16 186 GLN B C 1
ATOM 3202 O O A GLN B 1 186 ? -20.523 -9.395 21.958 0.52 10.54 186 GLN B O 1
ATOM 3203 O O B GLN B 1 186 ? -20.466 -9.203 21.671 0.48 10.07 186 GLN B O 1
ATOM 3214 N N . ALA B 1 187 ? -20.217 -7.481 23.090 1.00 10.16 187 ALA B N 1
ATOM 3215 C CA . ALA B 1 187 ? -21.612 -7.045 22.979 1.00 10.90 187 ALA B CA 1
ATOM 3216 C C . ALA B 1 187 ? -21.662 -5.521 23.182 1.00 10.30 187 ALA B C 1
ATOM 3217 O O . ALA B 1 187 ? -22.221 -5.002 24.160 1.00 11.25 187 ALA B O 1
ATOM 3219 N N . LEU B 1 188 ? -21.027 -4.802 22.267 1.00 9.64 188 LEU B N 1
ATOM 3220 C CA . LEU B 1 188 ? -20.775 -3.386 22.440 1.00 8.94 188 LEU B CA 1
ATOM 3221 C C . LEU B 1 188 ? -21.784 -2.546 21.664 1.00 9.25 188 LEU B C 1
ATOM 3222 O O . LEU B 1 188 ? -22.038 -2.799 20.494 1.00 10.50 188 LEU B O 1
ATOM 3227 N N . ASN B 1 189 ? -22.375 -1.572 22.346 1.00 8.65 189 ASN B N 1
ATOM 3228 C CA . ASN B 1 189 ? -23.263 -0.589 21.741 1.00 9.64 189 ASN B CA 1
ATOM 3229 C C . ASN B 1 189 ? -22.456 0.682 21.500 1.00 8.86 189 ASN B C 1
ATOM 3230 O O . ASN B 1 189 ? -22.081 1.389 22.433 1.00 10.75 189 ASN B O 1
ATOM 3235 N N . TYR B 1 190 ? -22.140 0.947 20.248 1.00 8.95 190 TYR B N 1
ATOM 3236 C CA . TYR B 1 190 ? -21.271 2.054 19.916 1.00 9.80 190 TYR B CA 1
ATOM 3237 C C . TYR B 1 190 ? -21.841 2.829 18.731 1.00 9.68 190 TYR B C 1
ATOM 3238 O O . TYR B 1 190 ? -22.662 2.312 17.958 1.00 10.92 190 TYR B O 1
ATOM 3247 N N . GLU B 1 191 ? -21.340 4.043 18.562 1.00 9.16 191 GLU B N 1
ATOM 3248 C CA . GLU B 1 191 ? -21.661 4.883 17.413 1.00 10.24 191 GLU B CA 1
ATOM 3249 C C . GLU B 1 191 ? -20.382 5.524 16.918 1.00 8.89 191 GLU B C 1
ATOM 3250 O O . GLU B 1 191 ? -19.714 6.233 17.660 1.00 8.92 191 GLU B O 1
ATOM 3256 N N . ILE B 1 192 ? -20.023 5.255 15.669 1.00 8.12 192 ILE B N 1
ATOM 3257 C CA . ILE B 1 192 ? -18.886 5.916 15.035 1.00 8.37 192 ILE B CA 1
ATOM 3258 C C . ILE B 1 192 ? -19.308 7.291 14.522 1.00 8.06 192 ILE B C 1
ATOM 3259 O O . ILE B 1 192 ? -20.354 7.432 13.876 1.00 9.68 192 ILE B O 1
ATOM 3264 N N . ARG B 1 193 ? -18.483 8.295 14.813 1.00 7.97 193 ARG B N 1
ATOM 3265 C CA . ARG B 1 193 ? -18.670 9.657 14.301 1.00 9.08 193 ARG B CA 1
ATOM 3266 C C . ARG B 1 193 ? -17.384 10.064 13.572 1.00 8.49 193 ARG B C 1
ATOM 3267 O O . ARG B 1 193 ? -16.291 9.958 14.107 1.00 9.43 193 ARG B O 1
ATOM 3275 N N . GLY B 1 194 ? -17.501 10.481 12.325 1.00 8.95 194 GLY B N 1
ATOM 3276 C CA . GLY B 1 194 ? -16.326 10.863 11.580 1.00 8.45 194 GLY B CA 1
ATOM 3277 C C . GLY B 1 194 ? -15.545 9.669 11.100 1.00 8.77 194 GLY B C 1
ATOM 3278 O O . GLY B 1 194 ? -16.086 8.573 10.854 1.00 10.16 194 GLY B O 1
ATOM 3279 N N . TYR B 1 195 ? -14.244 9.888 10.982 1.00 7.56 195 TYR B N 1
ATOM 3280 C CA . TYR B 1 195 ? -13.344 8.921 10.368 1.00 6.88 195 TYR B CA 1
ATOM 3281 C C . TYR B 1 195 ? -12.782 7.948 11.403 1.00 6.97 195 TYR B C 1
ATOM 3282 O O . TYR B 1 195 ? -11.759 8.204 12.022 1.00 7.66 195 TYR B O 1
ATOM 3291 N N . VAL B 1 196 ? -13.501 6.847 11.606 1.00 6.22 196 VAL B N 1
ATOM 3292 C CA . VAL B 1 196 ? -13.054 5.743 12.439 1.00 6.66 196 VAL B CA 1
ATOM 3293 C C . VAL B 1 196 ? -13.395 4.483 11.663 1.00 6.61 196 VAL B C 1
ATOM 3294 O O . VAL B 1 196 ? -14.510 4.347 11.134 1.00 7.78 196 VAL B O 1
ATOM 3298 N N . ILE B 1 197 ? -12.430 3.578 11.564 1.00 6.71 197 ILE B N 1
ATOM 3299 C CA . ILE B 1 197 ? -12.570 2.373 10.754 1.00 5.77 197 ILE B CA 1
ATOM 3300 C C . ILE B 1 197 ? -12.383 1.145 11.626 1.00 6.34 197 ILE B C 1
ATOM 3301 O O . ILE B 1 197 ? -11.476 1.076 12.438 1.00 7.81 197 ILE B O 1
ATOM 3306 N N . ILE B 1 198 ? -13.245 0.151 11.454 1.00 6.26 198 ILE B N 1
ATOM 3307 C CA . ILE B 1 198 ? -13.076 -1.120 12.157 1.00 6.77 198 ILE B CA 1
ATOM 3308 C C . ILE B 1 198 ? -12.234 -2.057 11.303 1.00 6.86 198 ILE B C 1
ATOM 3309 O O . ILE B 1 198 ? -12.538 -2.249 10.135 1.00 8.51 198 ILE B O 1
ATOM 3314 N N . LYS B 1 199 ? -11.183 -2.628 11.894 1.00 7.25 199 LYS B N 1
ATOM 3315 C CA . LYS B 1 199 ? -10.257 -3.542 11.213 1.00 6.91 199 LYS B CA 1
ATOM 3316 C C . LYS B 1 199 ? -9.921 -4.705 12.125 1.00 7.41 199 LYS B C 1
ATOM 3317 O O . LYS B 1 199 ? -10.092 -4.617 13.341 1.00 6.90 199 LYS B O 1
ATOM 3323 N N . PRO B 1 200 ? -9.413 -5.814 11.559 1.00 7.66 200 PRO B N 1
ATOM 3324 C CA . PRO B 1 200 ? -8.899 -6.885 12.426 1.00 8.12 200 PRO B CA 1
ATOM 3325 C C . PRO B 1 200 ? -7.759 -6.392 13.314 1.00 7.96 200 PRO B C 1
ATOM 3326 O O . PRO B 1 200 ? -6.988 -5.518 12.913 1.00 9.13 200 PRO B O 1
ATOM 3330 N N . LEU B 1 201 ? -7.672 -6.960 14.510 1.00 8.86 201 LEU B N 1
ATOM 3331 C CA . LEU B 1 201 ? -6.567 -6.730 15.424 1.00 10.40 201 LEU B CA 1
ATOM 3332 C C . LEU B 1 201 ? -5.413 -7.592 14.965 1.00 11.06 201 LEU B C 1
ATOM 3333 O O . LEU B 1 201 ? -5.535 -8.820 14.998 1.00 14.04 201 LEU B O 1
ATOM 3338 N N . VAL B 1 202 ? -4.314 -6.982 14.510 1.00 9.07 202 VAL B N 1
ATOM 3339 C CA . VAL B 1 202 ? -3.206 -7.771 13.950 1.00 9.64 202 VAL B CA 1
ATOM 3340 C C . VAL B 1 202 ? -1.951 -7.724 14.809 1.00 10.93 202 VAL B C 1
ATOM 3341 O O . VAL B 1 202 ? -0.955 -8.395 14.497 1.00 10.89 202 VAL B O 1
ATOM 3345 N N . TRP B 1 203 ? -2.004 -6.953 15.892 1.00 11.14 203 TRP B N 1
ATOM 3346 C CA . TRP B 1 203 ? -0.828 -6.698 16.708 1.00 12.64 203 TRP B CA 1
ATOM 3347 C C . TRP B 1 203 ? -0.844 -7.360 18.076 1.00 18.24 203 TRP B C 1
ATOM 3348 O O . TRP B 1 203 ? 0.076 -7.150 18.852 1.00 20.48 203 TRP B O 1
ATOM 3359 N N . VAL B 1 204 ? -1.879 -8.137 18.370 1.00 23.32 204 VAL B N 1
ATOM 3360 C CA . VAL B 1 204 ? -1.869 -9.032 19.536 1.00 30.24 204 VAL B CA 1
ATOM 3361 C C . VAL B 1 204 ? -2.142 -10.464 19.083 1.00 34.82 204 VAL B C 1
ATOM 3362 O O . VAL B 1 204 ? -1.263 -11.127 18.514 1.00 36.39 204 VAL B O 1
ATOM 3367 N N . HIS C 1 1 ? 11.986 -10.043 -19.342 1.00 14.66 1 HIS C N 1
ATOM 3368 C CA . HIS C 1 1 ? 11.954 -9.949 -17.847 1.00 14.11 1 HIS C CA 1
ATOM 3369 C C . HIS C 1 1 ? 12.962 -10.909 -17.266 1.00 13.08 1 HIS C C 1
ATOM 3370 O O . HIS C 1 1 ? 13.328 -11.904 -17.884 1.00 14.29 1 HIS C O 1
ATOM 3377 N N . THR C 1 2 ? 13.401 -10.609 -16.058 1.00 11.74 2 THR C N 1
ATOM 3378 C CA . THR C 1 2 ? 14.559 -11.240 -15.459 1.00 11.79 2 THR C CA 1
ATOM 3379 C C . THR C 1 2 ? 14.182 -11.747 -14.079 1.00 9.28 2 THR C C 1
ATOM 3380 O O . THR C 1 2 ? 13.469 -11.070 -13.336 1.00 9.06 2 THR C O 1
ATOM 3384 N N . ASP C 1 3 ? 14.685 -12.922 -13.733 1.00 7.86 3 ASP C N 1
ATOM 3385 C CA . ASP C 1 3 ? 14.530 -13.457 -12.383 1.00 7.71 3 ASP C CA 1
ATOM 3386 C C . ASP C 1 3 ? 15.695 -13.004 -11.510 1.00 7.84 3 ASP C C 1
ATOM 3387 O O . ASP C 1 3 ? 16.830 -13.449 -11.676 1.00 8.66 3 ASP C O 1
ATOM 3392 N N . LEU C 1 4 ? 15.419 -12.099 -10.586 1.00 6.75 4 LEU C N 1
ATOM 3393 C CA . LEU C 1 4 ? 16.433 -11.562 -9.704 1.00 5.92 4 LEU C CA 1
ATOM 3394 C C . LEU C 1 4 ? 16.476 -12.260 -8.349 1.00 6.84 4 LEU C C 1
ATOM 3395 O O . LEU C 1 4 ? 17.086 -11.756 -7.408 1.00 6.86 4 LEU C O 1
ATOM 3400 N N . SER C 1 5 ? 15.877 -13.444 -8.263 1.00 7.91 5 SER C N 1
ATOM 3401 C CA . SER C 1 5 ? 15.985 -14.257 -7.048 1.00 9.18 5 SER C CA 1
ATOM 3402 C C . SER C 1 5 ? 17.426 -14.321 -6.575 1.00 8.71 5 SER C C 1
ATOM 3403 O O . SER C 1 5 ? 18.330 -14.616 -7.354 1.00 9.54 5 SER C O 1
ATOM 3406 N N . GLY C 1 6 ? 17.648 -14.043 -5.294 1.00 8.49 6 GLY C N 1
ATOM 3407 C CA . GLY C 1 6 ? 18.974 -14.152 -4.733 1.00 8.27 6 GLY C CA 1
ATOM 3408 C C . GLY C 1 6 ? 19.890 -12.993 -5.074 1.00 7.65 6 GLY C C 1
ATOM 3409 O O . GLY C 1 6 ? 21.077 -13.060 -4.715 1.00 8.59 6 GLY C O 1
ATOM 3410 N N . LYS C 1 7 ? 19.342 -11.938 -5.692 1.00 6.73 7 LYS C N 1
ATOM 3411 C CA . LYS C 1 7 ? 20.134 -10.788 -6.106 1.00 6.94 7 LYS C CA 1
ATOM 3412 C C . LYS C 1 7 ? 19.538 -9.470 -5.643 1.00 6.05 7 LYS C C 1
ATOM 3413 O O . LYS C 1 7 ? 18.369 -9.377 -5.299 1.00 7.22 7 LYS C O 1
ATOM 3419 N N . VAL C 1 8 ? 20.389 -8.447 -5.597 1.00 5.01 8 VAL C N 1
ATOM 3420 C CA . VAL C 1 8 ? 19.975 -7.091 -5.245 1.00 4.84 8 VAL C CA 1
ATOM 3421 C C . VAL C 1 8 ? 20.434 -6.096 -6.289 1.00 4.97 8 VAL C C 1
ATOM 3422 O O . VAL C 1 8 ? 21.406 -6.328 -7.000 1.00 5.47 8 VAL C O 1
ATOM 3426 N N . PHE C 1 9 ? 19.755 -4.959 -6.357 1.00 4.83 9 PHE C N 1
ATOM 3427 C CA . PHE C 1 9 ? 20.339 -3.770 -6.974 1.00 5.30 9 PHE C CA 1
ATOM 3428 C C . PHE C 1 9 ? 21.205 -3.047 -5.951 1.00 4.72 9 PHE C C 1
ATOM 3429 O O . PHE C 1 9 ? 20.753 -2.781 -4.847 1.00 5.73 9 PHE C O 1
ATOM 3437 N N . VAL C 1 10 ? 22.434 -2.725 -6.337 1.00 5.15 10 VAL C N 1
ATOM 3438 C CA . VAL C 1 10 ? 23.336 -1.909 -5.518 1.00 5.21 10 VAL C CA 1
ATOM 3439 C C . VAL C 1 10 ? 23.459 -0.524 -6.142 1.00 5.31 10 VAL C C 1
ATOM 3440 O O . VAL C 1 10 ? 23.863 -0.387 -7.305 1.00 6.03 10 VAL C O 1
ATOM 3444 N N . PHE C 1 11 ? 23.056 0.477 -5.374 1.00 5.31 11 PHE C N 1
ATOM 3445 C CA . PHE C 1 11 ? 23.201 1.886 -5.715 1.00 5.05 11 PHE C CA 1
ATOM 3446 C C . PHE C 1 11 ? 24.435 2.332 -4.927 1.00 5.64 11 PHE C C 1
ATOM 3447 O O . PHE C 1 11 ? 24.339 2.658 -3.752 1.00 5.82 11 PHE C O 1
ATOM 3455 N N . PRO C 1 12 ? 25.631 2.259 -5.547 1.00 5.87 12 PRO C N 1
ATOM 3456 C CA . PRO C 1 12 ? 26.856 2.295 -4.738 1.00 6.10 12 PRO C CA 1
ATOM 3457 C C . PRO C 1 12 ? 27.363 3.667 -4.320 1.00 6.92 12 PRO C C 1
ATOM 3458 O O . PRO C 1 12 ? 28.343 3.717 -3.582 1.00 8.18 12 PRO C O 1
ATOM 3462 N N . ARG C 1 13 ? 26.716 4.741 -4.757 1.00 7.40 13 ARG C N 1
ATOM 3463 C CA . ARG C 1 13 ? 27.172 6.081 -4.415 1.00 8.51 13 ARG C CA 1
ATOM 3464 C C . ARG C 1 13 ? 26.015 7.055 -4.467 1.00 8.60 13 ARG C C 1
ATOM 3465 O O . ARG C 1 13 ? 24.996 6.798 -5.120 1.00 9.48 13 ARG C O 1
ATOM 3473 N N . GLU C 1 14 ? 26.207 8.187 -3.816 1.00 8.44 14 GLU C N 1
ATOM 3474 C CA . GLU C 1 14 ? 25.293 9.296 -3.927 1.00 9.97 14 GLU C CA 1
ATOM 3475 C C . GLU C 1 14 ? 25.414 9.965 -5.288 1.00 10.37 14 GLU C C 1
ATOM 3476 O O . GLU C 1 14 ? 26.512 10.182 -5.794 1.00 11.58 14 GLU C O 1
ATOM 3482 N N . SER C 1 15 ? 24.279 10.291 -5.887 1.00 10.41 15 SER C N 1
ATOM 3483 C CA . SER C 1 15 ? 24.281 10.853 -7.223 1.00 10.60 15 SER C CA 1
ATOM 3484 C C . SER C 1 15 ? 22.915 11.435 -7.516 1.00 9.93 15 SER C C 1
ATOM 3485 O O . SER C 1 15 ? 21.959 11.198 -6.772 1.00 10.12 15 SER C O 1
ATOM 3488 N N . VAL C 1 16 ? 22.816 12.145 -8.633 1.00 11.48 16 VAL C N 1
ATOM 3489 C CA . VAL C 1 16 ? 21.526 12.558 -9.148 1.00 13.08 16 VAL C CA 1
ATOM 3490 C C . VAL C 1 16 ? 21.197 11.790 -10.439 1.00 13.85 16 VAL C C 1
ATOM 3491 O O . VAL C 1 16 ? 20.183 12.042 -11.085 1.00 16.20 16 VAL C O 1
ATOM 3495 N N . THR C 1 17 ? 22.055 10.840 -10.790 1.00 13.46 17 THR C N 1
ATOM 3496 C CA . THR C 1 17 ? 21.974 10.102 -12.051 1.00 13.87 17 THR C CA 1
ATOM 3497 C C . THR C 1 17 ? 21.576 8.624 -11.939 1.00 11.75 17 THR C C 1
ATOM 3498 O O . THR C 1 17 ? 20.947 8.058 -12.840 1.00 12.76 17 THR C O 1
ATOM 3502 N N . ASP C 1 18 ? 21.965 7.979 -10.851 1.00 9.76 18 ASP C N 1
ATOM 3503 C CA . ASP C 1 18 ? 21.863 6.516 -10.788 1.00 8.61 18 ASP C CA 1
ATOM 3504 C C . ASP C 1 18 ? 20.448 6.085 -10.375 1.00 7.61 18 ASP C C 1
ATOM 3505 O O . ASP C 1 18 ? 19.945 6.506 -9.334 1.00 7.76 18 ASP C O 1
ATOM 3510 N N . HIS C 1 19 ? 19.794 5.276 -11.195 1.00 6.98 19 HIS C N 1
ATOM 3511 C CA . HIS C 1 19 ? 18.430 4.845 -10.895 1.00 6.66 19 HIS C CA 1
ATOM 3512 C C . HIS C 1 19 ? 18.029 3.613 -11.691 1.00 6.53 19 HIS C C 1
ATOM 3513 O O . HIS C 1 19 ? 18.691 3.234 -12.667 1.00 7.89 19 HIS C O 1
ATOM 3520 N N . VAL C 1 20 ? 16.973 2.962 -11.244 1.00 5.90 20 VAL C N 1
ATOM 3521 C CA . VAL C 1 20 ? 16.361 1.882 -11.995 1.00 6.47 20 VAL C CA 1
ATOM 3522 C C . VAL C 1 20 ? 14.911 2.227 -12.277 1.00 6.05 20 VAL C C 1
ATOM 3523 O O . VAL C 1 20 ? 14.161 2.613 -11.363 1.00 7.10 20 VAL C O 1
ATOM 3527 N N . ASN C 1 21 ? 14.498 2.092 -13.534 1.00 6.91 21 ASN C N 1
ATOM 3528 C CA . ASN C 1 21 ? 13.095 2.215 -13.895 1.00 7.65 21 ASN C CA 1
ATOM 3529 C C . ASN C 1 21 ? 12.458 0.843 -13.846 1.00 7.45 21 ASN C C 1
ATOM 3530 O O . ASN C 1 21 ? 13.005 -0.107 -14.395 1.00 8.45 21 ASN C O 1
ATOM 3535 N N . LEU C 1 22 ? 11.321 0.730 -13.169 1.00 7.57 22 LEU C N 1
ATOM 3536 C CA . LEU C 1 22 ? 10.557 -0.522 -13.137 1.00 8.01 22 LEU C CA 1
ATOM 3537 C C . LEU C 1 22 ? 9.355 -0.387 -14.042 1.00 10.01 22 LEU C C 1
ATOM 3538 O O . LEU C 1 22 ? 8.633 0.603 -13.972 1.00 11.52 22 LEU C O 1
ATOM 3543 N N . ILE C 1 23 ? 9.157 -1.382 -14.896 1.00 10.86 23 ILE C N 1
ATOM 3544 C CA . ILE C 1 23 ? 8.127 -1.334 -15.914 1.00 13.55 23 ILE C CA 1
ATOM 3545 C C . ILE C 1 23 ? 7.009 -2.325 -15.597 1.00 15.20 23 ILE C C 1
ATOM 3546 O O . ILE C 1 23 ? 7.234 -3.520 -15.423 1.00 15.14 23 ILE C O 1
ATOM 3551 N N . THR C 1 24 ? 5.794 -1.808 -15.515 1.00 19.06 24 THR C N 1
ATOM 3552 C CA . THR C 1 24 ? 4.622 -2.639 -15.307 1.00 22.67 24 THR C CA 1
ATOM 3553 C C . THR C 1 24 ? 3.557 -2.119 -16.260 1.00 26.22 24 THR C C 1
ATOM 3554 O O . THR C 1 24 ? 3.443 -0.906 -16.455 1.00 27.01 24 THR C O 1
ATOM 3558 N N . PRO C 1 25 ? 2.794 -3.026 -16.872 1.00 29.40 25 PRO C N 1
ATOM 3559 C CA . PRO C 1 25 ? 1.677 -2.719 -17.775 1.00 31.58 25 PRO C CA 1
ATOM 3560 C C . PRO C 1 25 ? 0.418 -2.301 -17.019 1.00 33.21 25 PRO C C 1
ATOM 3561 O O . PRO C 1 25 ? -0.651 -2.882 -17.245 1.00 34.09 25 PRO C O 1
ATOM 3565 N N . LEU C 1 26 ? 0.537 -1.306 -16.143 1.00 33.33 26 LEU C N 1
ATOM 3566 C CA . LEU C 1 26 ? -0.586 -0.905 -15.303 1.00 33.43 26 LEU C CA 1
ATOM 3567 C C . LEU C 1 26 ? -1.406 0.214 -15.951 1.00 33.15 26 LEU C C 1
ATOM 3568 O O . LEU C 1 26 ? -0.998 1.382 -15.955 1.00 33.05 26 LEU C O 1
ATOM 3573 N N . GLU C 1 27 ? -2.564 -0.143 -16.500 1.00 32.91 27 GLU C N 1
ATOM 3574 C CA . GLU C 1 27 ? -3.376 0.837 -17.208 1.00 32.86 27 GLU C CA 1
ATOM 3575 C C . GLU C 1 27 ? -4.655 1.220 -16.476 1.00 30.35 27 GLU C C 1
ATOM 3576 O O . GLU C 1 27 ? -5.332 2.160 -16.884 1.00 31.02 27 GLU C O 1
ATOM 3582 N N . LYS C 1 28 ? -4.983 0.512 -15.397 1.00 27.50 28 LYS C N 1
ATOM 3583 C CA . LYS C 1 28 ? -6.169 0.841 -14.618 1.00 26.16 28 LYS C CA 1
ATOM 3584 C C . LYS C 1 28 ? -5.750 1.453 -13.293 1.00 22.59 28 LYS C C 1
ATOM 3585 O O . LYS C 1 28 ? -4.816 0.981 -12.664 1.00 21.96 28 LYS C O 1
ATOM 3591 N N . PRO C 1 29 ? -6.439 2.519 -12.875 1.00 19.54 29 PRO C N 1
ATOM 3592 C CA . PRO C 1 29 ? -6.124 3.133 -11.584 1.00 17.30 29 PRO C CA 1
ATOM 3593 C C . PRO C 1 29 ? -6.210 2.109 -10.452 1.00 16.17 29 PRO C C 1
ATOM 3594 O O . PRO C 1 29 ? -7.033 1.190 -10.494 1.00 17.82 29 PRO C O 1
ATOM 3598 N N . LEU C 1 30 ? -5.344 2.280 -9.462 1.00 13.61 30 LEU C N 1
ATOM 3599 C CA . LEU C 1 30 ? -5.218 1.351 -8.345 1.00 14.25 30 LEU C CA 1
ATOM 3600 C C . LEU C 1 30 ? -6.102 1.750 -7.183 1.00 12.04 30 LEU C C 1
ATOM 3601 O O . LEU C 1 30 ? -5.995 2.852 -6.658 1.00 12.01 30 LEU C O 1
ATOM 3606 N N . GLN C 1 31 ? -6.945 0.831 -6.755 1.00 11.14 31 GLN C N 1
ATOM 3607 C CA . GLN C 1 31 ? -7.772 1.039 -5.575 1.00 12.16 31 GLN C CA 1
ATOM 3608 C C . GLN C 1 31 ? -7.118 0.448 -4.335 1.00 10.29 31 GLN C C 1
ATOM 3609 O O . GLN C 1 31 ? -7.283 0.974 -3.250 1.00 11.44 31 GLN C O 1
ATOM 3615 N N . ASN C 1 32 ? -6.406 -0.659 -4.511 1.00 8.20 32 ASN C N 1
ATOM 3616 C CA . ASN C 1 32 ? -5.794 -1.406 -3.416 1.00 7.37 32 ASN C CA 1
ATOM 3617 C C . ASN C 1 32 ? -4.391 -1.823 -3.847 1.00 7.11 32 ASN C C 1
ATOM 3618 O O . ASN C 1 32 ? -4.195 -2.207 -4.994 1.00 9.05 32 ASN C O 1
ATOM 3623 N N . PHE C 1 33 ? -3.420 -1.813 -2.942 1.00 6.25 33 PHE C N 1
ATOM 3624 C CA . PHE C 1 33 ? -2.121 -2.398 -3.285 1.00 5.91 33 PHE C CA 1
ATOM 3625 C C . PHE C 1 33 ? -1.368 -2.789 -2.042 1.00 4.92 33 PHE C C 1
ATOM 3626 O O . PHE C 1 33 ? -1.663 -2.312 -0.952 1.00 5.18 33 PHE C O 1
ATOM 3634 N N . THR C 1 34 ? -0.403 -3.686 -2.228 1.00 4.86 34 THR C N 1
ATOM 3635 C CA . THR C 1 34 ? 0.628 -3.969 -1.238 1.00 5.16 34 THR C CA 1
ATOM 3636 C C . THR C 1 34 ? 1.963 -3.972 -1.956 1.00 4.80 34 THR C C 1
ATOM 3637 O O . THR C 1 34 ? 2.057 -4.490 -3.054 1.00 6.11 34 THR C O 1
ATOM 3641 N N . LEU C 1 35 ? 2.981 -3.388 -1.345 1.00 5.04 35 LEU C N 1
ATOM 3642 C CA . LEU C 1 35 ? 4.329 -3.332 -1.887 1.00 5.25 35 LEU C CA 1
ATOM 3643 C C . LEU C 1 35 ? 5.255 -3.825 -0.779 1.00 4.71 35 LEU C C 1
ATOM 3644 O O . LEU C 1 35 ? 5.202 -3.332 0.350 1.00 6.20 35 LEU C O 1
ATOM 3649 N N A CYS C 1 36 ? 6.087 -4.808 -1.085 0.65 4.71 36 CYS C N 1
ATOM 3650 N N B CYS C 1 36 ? 6.124 -4.767 -1.080 0.35 5.17 36 CYS C N 1
ATOM 3651 C CA A CYS C 1 36 ? 7.087 -5.320 -0.150 0.65 5.43 36 CYS C CA 1
ATOM 3652 C CA B CYS C 1 36 ? 7.150 -5.097 -0.116 0.35 6.05 36 CYS C CA 1
ATOM 3653 C C A CYS C 1 36 ? 8.482 -5.256 -0.809 0.65 4.37 36 CYS C C 1
ATOM 3654 C C B CYS C 1 36 ? 8.487 -5.327 -0.782 0.35 4.88 36 CYS C C 1
ATOM 3655 O O A CYS C 1 36 ? 8.627 -5.394 -2.042 0.65 4.92 36 CYS C O 1
ATOM 3656 O O B CYS C 1 36 ? 8.591 -5.735 -1.951 0.35 4.82 36 CYS C O 1
ATOM 3661 N N . PHE C 1 37 ? 9.521 -5.080 -0.003 1.00 4.59 37 PHE C N 1
ATOM 3662 C CA . PHE C 1 37 ? 10.894 -5.159 -0.491 1.00 4.54 37 PHE C CA 1
ATOM 3663 C C . PHE C 1 37 ? 11.839 -5.168 0.711 1.00 4.20 37 PHE C C 1
ATOM 3664 O O . PHE C 1 37 ? 11.445 -4.879 1.843 1.00 5.33 37 PHE C O 1
ATOM 3672 N N . ARG C 1 38 ? 13.084 -5.530 0.444 1.00 4.21 38 ARG C N 1
ATOM 3673 C CA . ARG C 1 38 ? 14.142 -5.466 1.435 1.00 5.03 38 ARG C CA 1
ATOM 3674 C C . ARG C 1 38 ? 15.106 -4.366 1.048 1.00 4.43 38 ARG C C 1
ATOM 3675 O O . ARG C 1 38 ? 15.392 -4.180 -0.134 1.00 6.09 38 ARG C O 1
ATOM 3683 N N . ALA C 1 39 ? 15.638 -3.662 2.029 1.00 4.53 39 ALA C N 1
ATOM 3684 C CA . ALA C 1 39 ? 16.587 -2.585 1.799 1.00 4.45 39 ALA C CA 1
ATOM 3685 C C . ALA C 1 39 ? 17.671 -2.579 2.858 1.00 4.12 39 ALA C C 1
ATOM 3686 O O . ALA C 1 39 ? 17.454 -2.966 4.003 1.00 5.56 39 ALA C O 1
ATOM 3688 N N . TYR C 1 40 ? 18.850 -2.147 2.454 1.00 4.48 40 TYR C N 1
ATOM 3689 C CA . TYR C 1 40 ? 19.989 -2.038 3.360 1.00 4.38 40 TYR C CA 1
ATOM 3690 C C . TYR C 1 40 ? 20.770 -0.803 2.986 1.00 4.98 40 TYR C C 1
ATOM 3691 O O . TYR C 1 40 ? 21.367 -0.736 1.919 1.00 5.27 40 TYR C O 1
ATOM 3700 N N . SER C 1 41 ? 20.745 0.183 3.879 1.00 5.55 41 SER C N 1
ATOM 3701 C CA . SER C 1 41 ? 21.380 1.472 3.663 1.00 5.64 41 SER C CA 1
ATOM 3702 C C . SER C 1 41 ? 21.960 1.966 4.957 1.00 6.50 41 SER C C 1
ATOM 3703 O O . SER C 1 41 ? 21.359 1.797 5.995 1.00 9.26 41 SER C O 1
ATOM 3706 N N . ASP C 1 42 ? 23.082 2.663 4.891 1.00 5.56 42 ASP C N 1
ATOM 3707 C CA . ASP C 1 42 ? 23.606 3.342 6.075 1.00 6.94 42 ASP C CA 1
ATOM 3708 C C . ASP C 1 42 ? 23.548 4.850 5.966 1.00 7.25 42 ASP C C 1
ATOM 3709 O O . ASP C 1 42 ? 24.229 5.552 6.697 1.00 8.35 42 ASP C O 1
ATOM 3714 N N . LEU C 1 43 ? 22.671 5.353 5.111 1.00 6.56 43 LEU C N 1
ATOM 3715 C CA . LEU C 1 43 ? 22.336 6.778 5.129 1.00 7.54 43 LEU C CA 1
ATOM 3716 C C . LEU C 1 43 ? 21.589 7.179 6.391 1.00 8.91 43 LEU C C 1
ATOM 3717 O O . LEU C 1 43 ? 20.727 6.431 6.863 1.00 10.22 43 LEU C O 1
ATOM 3722 N N . SER C 1 44 ? 21.896 8.371 6.912 1.00 10.45 44 SER C N 1
ATOM 3723 C CA . SER C 1 44 ? 21.132 8.952 8.014 1.00 12.19 44 SER C CA 1
ATOM 3724 C C . SER C 1 44 ? 20.180 10.039 7.545 1.00 11.97 44 SER C C 1
ATOM 3725 O O . SER C 1 44 ? 19.169 10.311 8.207 1.00 12.93 44 SER C O 1
ATOM 3728 N N . ARG C 1 45 ? 20.509 10.675 6.430 1.00 10.22 45 ARG C N 1
ATOM 3729 C CA . ARG C 1 45 ? 19.638 11.691 5.854 1.00 9.59 45 ARG C CA 1
ATOM 3730 C C . ARG C 1 45 ? 18.401 11.009 5.263 1.00 10.08 45 ARG C C 1
ATOM 3731 O O . ARG C 1 45 ? 18.329 9.792 5.161 1.00 10.87 45 ARG C O 1
ATOM 3739 N N . ALA C 1 46 ? 17.439 11.817 4.863 1.00 10.06 46 ALA C N 1
ATOM 3740 C CA . ALA C 1 46 ? 16.216 11.346 4.230 1.00 10.44 46 ALA C CA 1
ATOM 3741 C C . ALA C 1 46 ? 16.510 10.734 2.874 1.00 9.85 46 ALA C C 1
ATOM 3742 O O . ALA C 1 46 ? 17.437 11.167 2.173 1.00 10.95 46 ALA C O 1
ATOM 3744 N N . TYR C 1 47 ? 15.701 9.752 2.483 1.00 8.22 47 TYR C N 1
ATOM 3745 C CA . TYR C 1 47 ? 15.796 9.177 1.142 1.00 7.26 47 TYR C CA 1
ATOM 3746 C C . TYR C 1 47 ? 14.511 8.524 0.687 1.00 7.14 47 TYR C C 1
ATOM 3747 O O . TYR C 1 47 ? 13.719 8.091 1.492 1.00 7.76 47 TYR C O 1
ATOM 3756 N N . SER C 1 48 ? 14.339 8.459 -0.629 1.00 6.34 48 SER C N 1
ATOM 3757 C CA . SER C 1 48 ? 13.230 7.780 -1.261 1.00 6.48 48 SER C CA 1
ATOM 3758 C C . SER C 1 48 ? 13.522 6.302 -1.425 1.00 5.95 48 SER C C 1
ATOM 3759 O O . SER C 1 48 ? 14.608 5.914 -1.853 1.00 7.14 48 SER C O 1
ATOM 3762 N N . LEU C 1 49 ? 12.537 5.481 -1.101 1.00 5.95 49 LEU C N 1
ATOM 3763 C CA . LEU C 1 49 ? 12.633 4.040 -1.301 1.00 5.82 49 LEU C CA 1
ATOM 3764 C C . LEU C 1 49 ? 11.929 3.580 -2.572 1.00 5.46 49 LEU C C 1
ATOM 3765 O O . LEU C 1 49 ? 12.436 2.713 -3.265 1.00 7.63 49 LEU C O 1
ATOM 3770 N N . PHE C 1 50 ? 10.795 4.179 -2.906 1.00 5.81 50 PHE C N 1
ATOM 3771 C CA . PHE C 1 50 ? 10.004 3.760 -4.059 1.00 4.43 50 PHE C CA 1
ATOM 3772 C C . PHE C 1 50 ? 9.207 4.967 -4.512 1.00 4.52 50 PHE C C 1
ATOM 3773 O O . PHE C 1 50 ? 8.392 5.497 -3.761 1.00 6.01 50 PHE C O 1
ATOM 3781 N N . SER C 1 51 ? 9.434 5.406 -5.742 1.00 4.71 51 SER C N 1
ATOM 3782 C CA . SER C 1 51 ? 8.861 6.636 -6.275 1.00 4.79 51 SER C CA 1
ATOM 3783 C C . SER C 1 51 ? 8.000 6.320 -7.503 1.00 5.66 51 SER C C 1
ATOM 3784 O O . SER C 1 51 ? 8.478 5.817 -8.522 1.00 6.43 51 SER C O 1
ATOM 3787 N N . TYR C 1 52 ? 6.721 6.648 -7.412 1.00 6.52 52 TYR C N 1
ATOM 3788 C CA . TYR C 1 52 ? 5.724 6.370 -8.459 1.00 6.48 52 TYR C CA 1
ATOM 3789 C C . TYR C 1 52 ? 5.020 7.680 -8.764 1.00 6.50 52 TYR C C 1
ATOM 3790 O O . TYR C 1 52 ? 4.353 8.248 -7.903 1.00 7.03 52 TYR C O 1
ATOM 3799 N N . ASN C 1 53 ? 5.247 8.178 -9.978 1.00 6.32 53 ASN C N 1
ATOM 3800 C CA . ASN C 1 53 ? 4.691 9.436 -10.459 1.00 6.93 53 ASN C CA 1
ATOM 3801 C C . ASN C 1 53 ? 3.901 9.154 -11.714 1.00 7.67 53 ASN C C 1
ATOM 3802 O O . ASN C 1 53 ? 4.153 8.189 -12.409 1.00 8.54 53 ASN C O 1
ATOM 3807 N N . THR C 1 54 ? 2.920 9.994 -11.995 1.00 8.81 54 THR C N 1
ATOM 3808 C CA . THR C 1 54 ? 2.150 9.866 -13.231 1.00 10.48 54 THR C CA 1
ATOM 3809 C C . THR C 1 54 ? 2.169 11.217 -13.923 1.00 12.31 54 THR C C 1
ATOM 3810 O O . THR C 1 54 ? 2.709 12.182 -13.395 1.00 12.31 54 THR C O 1
ATOM 3814 N N . GLN C 1 55 ? 1.653 11.282 -15.143 1.00 13.23 55 GLN C N 1
ATOM 3815 C CA . GLN C 1 55 ? 1.760 12.519 -15.900 1.00 15.24 55 GLN C CA 1
ATOM 3816 C C . GLN C 1 55 ? 1.016 13.635 -15.180 1.00 14.64 55 GLN C C 1
ATOM 3817 O O . GLN C 1 55 ? -0.180 13.515 -14.878 1.00 15.84 55 GLN C O 1
ATOM 3823 N N . GLY C 1 56 ? 1.755 14.690 -14.861 1.00 14.10 56 GLY C N 1
ATOM 3824 C CA . GLY C 1 56 ? 1.208 15.842 -14.181 1.00 14.32 56 GLY C CA 1
ATOM 3825 C C . GLY C 1 56 ? 1.036 15.688 -12.682 1.00 14.07 56 GLY C C 1
ATOM 3826 O O . GLY C 1 56 ? 0.545 16.623 -12.037 1.00 15.79 56 GLY C O 1
ATOM 3827 N N . ARG C 1 57 ? 1.429 14.538 -12.130 1.00 12.39 57 ARG C N 1
ATOM 3828 C CA . ARG C 1 57 ? 1.225 14.245 -10.708 1.00 11.17 57 ARG C CA 1
ATOM 3829 C C . ARG C 1 57 ? 2.485 13.712 -10.054 1.00 10.55 57 ARG C C 1
ATOM 3830 O O . ARG C 1 57 ? 2.879 12.564 -10.273 1.00 11.10 57 ARG C O 1
ATOM 3838 N N . ASP C 1 58 ? 3.086 14.564 -9.236 1.00 9.37 58 ASP C N 1
ATOM 3839 C CA . ASP C 1 58 ? 4.234 14.216 -8.424 1.00 8.44 58 ASP C CA 1
ATOM 3840 C C . ASP C 1 58 ? 3.760 13.615 -7.097 1.00 7.86 58 ASP C C 1
ATOM 3841 O O . ASP C 1 58 ? 2.713 14.003 -6.572 1.00 8.97 58 ASP C O 1
ATOM 3846 N N . ASN C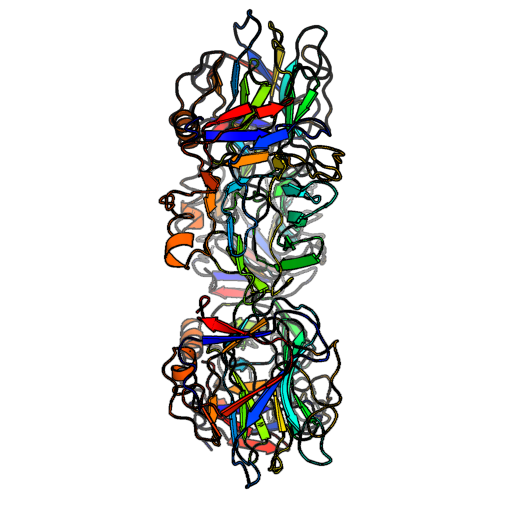 1 59 ? 4.544 12.675 -6.583 1.00 7.46 59 ASN C N 1
ATOM 3847 C CA . ASN C 1 59 ? 4.281 11.988 -5.302 1.00 8.17 59 ASN C CA 1
ATOM 3848 C C . ASN C 1 59 ? 2.921 11.309 -5.320 1.00 8.24 59 ASN C C 1
ATOM 3849 O O . ASN C 1 59 ? 2.149 11.358 -4.359 1.00 9.04 59 ASN C O 1
ATOM 3854 N N . GLU C 1 60 ? 2.644 10.632 -6.426 1.00 7.67 60 GLU C N 1
ATOM 3855 C CA . GLU C 1 60 ? 1.380 9.934 -6.566 1.00 7.72 60 GLU C CA 1
ATOM 3856 C C . GLU C 1 60 ? 1.335 8.706 -5.654 1.00 6.16 60 GLU C C 1
ATOM 3857 O O . GLU C 1 60 ? 0.321 8.443 -4.994 1.00 6.63 60 GLU C O 1
ATOM 3863 N N . LEU C 1 61 ? 2.439 7.975 -5.600 1.00 6.22 61 LEU C N 1
ATOM 3864 C CA . LEU C 1 61 ? 2.631 6.897 -4.631 1.00 6.45 61 LEU C CA 1
ATOM 3865 C C . LEU C 1 61 ? 4.117 6.904 -4.281 1.00 6.32 61 LEU C C 1
ATOM 3866 O O . LEU C 1 61 ? 4.959 6.690 -5.141 1.00 7.98 61 LEU C O 1
ATOM 3871 N N . LEU C 1 62 ? 4.458 7.223 -3.040 1.00 5.69 62 LEU C N 1
ATOM 3872 C CA . LEU C 1 62 ? 5.859 7.385 -2.658 1.00 5.47 62 LEU C CA 1
ATOM 3873 C C . LEU C 1 62 ? 6.079 6.791 -1.282 1.00 4.27 62 LEU C C 1
ATOM 3874 O O . LEU C 1 62 ? 5.347 7.083 -0.353 1.00 5.56 62 LEU C O 1
ATOM 3879 N N . VAL C 1 63 ? 7.094 5.947 -1.174 1.00 4.15 63 VAL C N 1
ATOM 3880 C CA . VAL C 1 63 ? 7.534 5.410 0.110 1.00 4.96 63 VAL C CA 1
ATOM 3881 C C . VAL C 1 63 ? 8.853 6.093 0.417 1.00 4.67 63 VAL C C 1
ATOM 3882 O O . VAL C 1 63 ? 9.803 5.988 -0.363 1.00 5.27 63 VAL C O 1
ATOM 3886 N N . TYR C 1 64 ? 8.906 6.801 1.550 1.00 5.28 64 TYR C N 1
ATOM 3887 C CA . TYR C 1 64 ? 9.972 7.732 1.864 1.00 5.64 64 TYR C CA 1
ATOM 3888 C C . TYR C 1 64 ? 10.442 7.521 3.294 1.00 6.35 64 TYR C C 1
ATOM 3889 O O . TYR C 1 64 ? 9.634 7.284 4.185 1.00 7.46 64 TYR C O 1
ATOM 3898 N N . LYS C 1 65 ? 11.745 7.589 3.510 1.00 8.07 65 LYS C N 1
ATOM 3899 C CA . LYS C 1 65 ? 12.330 7.426 4.837 1.00 8.47 65 LYS C CA 1
ATOM 3900 C C . LYS C 1 65 ? 12.898 8.776 5.246 1.00 9.81 65 LYS C C 1
ATOM 3901 O O . LYS C 1 65 ? 13.961 9.145 4.817 1.00 10.56 65 LYS C O 1
ATOM 3907 N N . GLU C 1 66 ? 12.176 9.527 6.074 1.00 12.75 66 GLU C N 1
ATOM 3908 C CA . GLU C 1 66 ? 12.626 10.857 6.492 1.00 16.19 66 GLU C CA 1
ATOM 3909 C C . GLU C 1 66 ? 13.806 10.819 7.464 1.00 14.08 66 GLU C C 1
ATOM 3910 O O . GLU C 1 66 ? 14.693 11.688 7.422 1.00 14.58 66 GLU C O 1
ATOM 3916 N N . ARG C 1 67 ? 13.802 9.810 8.331 1.00 11.65 67 ARG C N 1
ATOM 3917 C CA . ARG C 1 67 ? 14.850 9.626 9.334 1.00 11.10 67 ARG C CA 1
ATOM 3918 C C . ARG C 1 67 ? 14.726 8.232 9.936 1.00 9.92 67 ARG C C 1
ATOM 3919 O O . ARG C 1 67 ? 13.735 7.532 9.709 1.00 9.47 67 ARG C O 1
ATOM 3927 N N . VAL C 1 68 ? 15.719 7.830 10.721 1.00 11.23 68 VAL C N 1
ATOM 3928 C CA . VAL C 1 68 ? 15.711 6.513 11.335 1.00 11.56 68 VAL C CA 1
ATOM 3929 C C . VAL C 1 68 ? 14.419 6.360 12.148 1.00 10.53 68 VAL C C 1
ATOM 3930 O O . VAL C 1 68 ? 13.976 7.279 12.846 1.00 12.34 68 VAL C O 1
ATOM 3934 N N . GLY C 1 69 ? 13.806 5.195 12.019 1.00 9.39 69 GLY C N 1
ATOM 3935 C CA . GLY C 1 69 ? 12.635 4.860 12.798 1.00 9.39 69 GLY C CA 1
ATOM 3936 C C . GLY C 1 69 ? 11.312 5.379 12.266 1.00 8.95 69 GLY C C 1
ATOM 3937 O O . GLY C 1 69 ? 10.302 5.197 12.939 1.00 10.49 69 GLY C O 1
ATOM 3938 N N . GLU C 1 70 ? 11.297 6.014 11.096 1.00 7.77 70 GLU C N 1
ATOM 3939 C CA . GLU C 1 70 ? 10.089 6.683 10.595 1.00 7.97 70 GLU C CA 1
ATOM 3940 C C . GLU C 1 70 ? 9.888 6.426 9.123 1.00 7.24 70 GLU C C 1
ATOM 3941 O O . GLU C 1 70 ? 10.745 6.758 8.300 1.00 9.75 70 GLU C O 1
ATOM 3947 N N . TYR C 1 71 ? 8.754 5.833 8.804 1.00 4.98 71 TYR C N 1
ATOM 3948 C CA . TYR C 1 71 ? 8.422 5.470 7.428 1.00 4.66 71 TYR C CA 1
ATOM 3949 C C . TYR C 1 71 ? 7.198 6.252 6.975 1.00 4.65 71 TYR C C 1
ATOM 3950 O O . TYR C 1 71 ? 6.190 6.307 7.690 1.00 6.26 71 TYR C O 1
ATOM 3959 N N . SER C 1 72 ? 7.271 6.837 5.781 1.00 4.87 72 SER C N 1
ATOM 3960 C CA . SER C 1 72 ? 6.159 7.612 5.224 1.00 5.77 72 SER C CA 1
ATOM 3961 C C . SER C 1 72 ? 5.624 7.014 3.935 1.00 5.50 72 SER C C 1
ATOM 3962 O O . SER C 1 72 ? 6.392 6.511 3.107 1.00 5.69 72 SER C O 1
ATOM 3965 N N . LEU C 1 73 ? 4.310 7.076 3.782 1.00 4.56 73 LEU C N 1
ATOM 3966 C CA . LEU C 1 73 ? 3.641 6.769 2.537 1.00 4.15 73 LEU C CA 1
ATOM 3967 C C . LEU C 1 73 ? 2.915 8.015 2.072 1.00 4.53 73 LEU C C 1
ATOM 3968 O O . LEU C 1 73 ? 2.169 8.610 2.823 1.00 6.03 73 LEU C O 1
ATOM 3973 N N . TYR C 1 74 ? 3.142 8.385 0.816 1.00 4.97 74 TYR C N 1
ATOM 3974 C CA . TYR C 1 74 ? 2.381 9.441 0.163 1.00 5.61 74 TYR C CA 1
ATOM 3975 C C . TYR C 1 74 ? 1.441 8.815 -0.848 1.00 5.87 74 TYR C C 1
ATOM 3976 O O . TYR C 1 74 ? 1.840 7.939 -1.621 1.00 6.57 74 TYR C O 1
ATOM 3985 N N . ILE C 1 75 ? 0.212 9.297 -0.850 1.00 6.31 75 ILE C N 1
ATOM 3986 C CA . ILE C 1 75 ? -0.792 8.915 -1.831 1.00 6.13 75 ILE C CA 1
ATOM 3987 C C . ILE C 1 75 ? -1.356 10.215 -2.383 1.00 6.94 75 ILE C C 1
ATOM 3988 O O . ILE C 1 75 ? -1.967 11.006 -1.662 1.00 6.57 75 ILE C O 1
ATOM 3993 N N . GLY C 1 76 ? -1.123 10.477 -3.664 1.00 7.96 76 GLY C N 1
ATOM 3994 C CA . GLY C 1 76 ? -1.642 11.708 -4.277 1.00 7.73 76 GLY C CA 1
ATOM 3995 C C . GLY C 1 76 ? -1.239 12.974 -3.514 1.00 8.85 76 GLY C C 1
ATOM 3996 O O . GLY C 1 76 ? -2.052 13.863 -3.279 1.00 9.95 76 GLY C O 1
ATOM 3997 N N . ARG C 1 77 ? 0.027 13.014 -3.106 1.00 9.04 77 ARG C N 1
ATOM 3998 C CA . ARG C 1 77 ? 0.672 14.104 -2.346 1.00 8.50 77 ARG C CA 1
ATOM 3999 C C . ARG C 1 77 ? 0.437 14.150 -0.853 1.00 7.67 77 ARG C C 1
ATOM 4000 O O . ARG C 1 77 ? 1.218 14.789 -0.159 1.00 9.24 77 ARG C O 1
ATOM 4008 N N . HIS C 1 78 ? -0.620 13.507 -0.371 1.00 6.61 78 HIS C N 1
ATOM 4009 C CA . HIS C 1 78 ? -0.889 13.470 1.050 1.00 5.96 78 HIS C CA 1
ATOM 4010 C C . HIS C 1 78 ? -0.062 12.377 1.685 1.00 6.48 78 HIS C C 1
ATOM 4011 O O . HIS C 1 78 ? 0.289 11.402 1.047 1.00 7.24 78 HIS C O 1
ATOM 4018 N N . LYS C 1 79 ? 0.288 12.548 2.943 1.00 7.06 79 LYS C N 1
ATOM 4019 C CA . LYS C 1 79 ? 1.155 11.570 3.574 1.00 8.32 79 LYS C CA 1
ATOM 4020 C C . LYS C 1 79 ? 0.680 11.097 4.922 1.00 7.25 79 LYS C C 1
ATOM 4021 O O . LYS C 1 79 ? -0.094 11.773 5.615 1.00 8.19 79 LYS C O 1
ATOM 4027 N N . VAL C 1 80 ? 1.139 9.906 5.253 1.00 6.06 80 VAL C N 1
ATOM 4028 C CA . VAL C 1 80 ? 1.090 9.403 6.615 1.00 5.62 80 VAL C CA 1
ATOM 4029 C C . VAL C 1 80 ? 2.460 8.895 6.987 1.00 5.53 80 VAL C C 1
ATOM 4030 O O . VAL C 1 80 ? 3.246 8.499 6.133 1.00 6.25 80 VAL C O 1
ATOM 4034 N N . THR C 1 81 ? 2.765 8.927 8.276 1.00 6.37 81 THR C N 1
ATOM 4035 C CA . THR C 1 81 ? 4.056 8.476 8.805 1.00 6.43 81 THR C CA 1
ATOM 4036 C C . THR C 1 81 ? 3.807 7.605 10.015 1.00 6.00 81 THR C C 1
ATOM 4037 O O . THR C 1 81 ? 2.985 7.961 10.881 1.00 7.11 81 THR C O 1
ATOM 4041 N N . SER C 1 82 ? 4.504 6.474 10.100 1.00 6.01 82 SER C N 1
ATOM 4042 C CA . SER C 1 82 ? 4.476 5.656 11.307 1.00 7.01 82 SER C CA 1
ATOM 4043 C C . SER C 1 82 ? 5.871 5.327 11.781 1.00 6.98 82 SER C C 1
ATOM 4044 O O . SER C 1 82 ? 6.818 5.280 11.016 1.00 6.97 82 SER C O 1
ATOM 4047 N N . LYS C 1 83 ? 5.978 5.125 13.083 1.00 6.08 83 LYS C N 1
ATOM 4048 C CA . LYS C 1 83 ? 7.256 4.949 13.761 1.00 5.97 83 LYS C CA 1
ATOM 4049 C C . LYS C 1 83 ? 7.508 3.509 14.184 1.00 5.74 83 LYS C C 1
ATOM 4050 O O . LYS C 1 83 ? 6.575 2.735 14.418 1.00 6.67 83 LYS C O 1
ATOM 4056 N N . VAL C 1 84 ? 8.781 3.152 14.306 1.00 6.05 84 VAL C N 1
ATOM 4057 C CA . VAL C 1 84 ? 9.171 1.808 14.719 1.00 7.04 84 VAL C CA 1
ATOM 4058 C C . VAL C 1 84 ? 10.513 1.873 15.430 1.00 7.38 84 VAL C C 1
ATOM 4059 O O . VAL C 1 84 ? 11.345 2.746 15.146 1.00 8.29 84 VAL C O 1
ATOM 4063 N N . ILE C 1 85 ? 10.731 0.946 16.349 1.00 8.53 85 ILE C N 1
ATOM 4064 C CA . ILE C 1 85 ? 12.033 0.765 16.952 1.00 10.24 85 ILE C CA 1
ATOM 4065 C C . ILE C 1 85 ? 12.884 -0.075 16.002 1.00 10.91 85 ILE C C 1
ATOM 4066 O O . ILE C 1 85 ? 12.504 -1.190 15.645 1.00 12.22 85 ILE C O 1
ATOM 4071 N N . GLU C 1 86 ? 14.024 0.459 15.580 1.00 10.98 86 GLU C N 1
ATOM 4072 C CA . GLU C 1 86 ? 14.906 -0.293 14.679 1.00 13.21 86 GLU C CA 1
ATOM 4073 C C . GLU C 1 86 ? 16.349 0.033 14.997 1.00 14.21 86 GLU C C 1
ATOM 4074 O O . GLU C 1 86 ? 16.647 1.084 15.531 1.00 15.60 86 GLU C O 1
ATOM 4080 N N . LYS C 1 87 ? 17.237 -0.901 14.696 1.00 14.15 87 LYS C N 1
ATOM 4081 C CA . LYS C 1 87 ? 18.664 -0.670 14.832 1.00 14.09 87 LYS C CA 1
ATOM 4082 C C . LYS C 1 87 ? 19.168 0.075 13.619 1.00 12.51 87 LYS C C 1
ATOM 4083 O O . LYS C 1 87 ? 18.517 0.078 12.576 1.00 12.80 87 LYS C O 1
ATOM 4089 N N . PHE C 1 88 ? 20.309 0.729 13.764 1.00 11.19 88 PHE C N 1
ATOM 4090 C CA . PHE C 1 88 ? 20.907 1.475 12.662 1.00 10.77 88 PHE C CA 1
ATOM 4091 C C . PHE C 1 88 ? 22.423 1.330 12.679 1.00 9.91 88 PHE C C 1
ATOM 4092 O O . PHE C 1 88 ? 23.056 1.610 13.681 1.00 11.06 88 PHE C O 1
ATOM 4100 N N . PRO C 1 89 ? 23.035 0.926 11.559 1.00 8.61 89 PRO C N 1
ATOM 4101 C CA . PRO C 1 89 ? 22.401 0.462 10.321 1.00 8.05 89 PRO C CA 1
ATOM 4102 C C . PRO C 1 89 ? 21.923 -0.965 10.471 1.00 8.61 89 PRO C C 1
ATOM 4103 O O . PRO C 1 89 ? 22.495 -1.729 11.245 1.00 10.85 89 PRO C O 1
ATOM 4107 N N . ALA C 1 90 ? 20.928 -1.338 9.688 1.00 8.74 90 ALA C N 1
ATOM 4108 C CA . ALA C 1 90 ? 20.432 -2.696 9.679 1.00 8.82 90 ALA C CA 1
ATOM 4109 C C . ALA C 1 90 ? 19.632 -2.947 8.430 1.00 7.84 90 ALA C C 1
ATOM 4110 O O . ALA C 1 90 ? 18.900 -2.085 7.992 1.00 7.99 90 ALA C O 1
ATOM 4112 N N . PRO C 1 91 ? 19.743 -4.153 7.875 1.00 6.73 91 PRO C N 1
ATOM 4113 C CA . PRO C 1 91 ? 18.811 -4.553 6.819 1.00 7.54 91 PRO C CA 1
ATOM 4114 C C . PRO C 1 91 ? 17.383 -4.487 7.332 1.00 6.90 91 PRO C C 1
ATOM 4115 O O . PRO C 1 91 ? 17.115 -4.699 8.521 1.00 7.95 91 PRO C O 1
ATOM 4119 N N . VAL C 1 92 ? 16.462 -4.226 6.425 1.00 5.74 92 VAL C N 1
ATOM 4120 C CA . VAL C 1 92 ? 15.055 -4.172 6.792 1.00 6.26 92 VAL C CA 1
ATOM 4121 C C . VAL C 1 92 ? 14.195 -4.783 5.702 1.00 4.95 92 VAL C C 1
ATOM 4122 O O . VAL C 1 92 ? 14.519 -4.688 4.514 1.00 7.19 92 VAL C O 1
ATOM 4126 N N . HIS C 1 93 ? 13.109 -5.413 6.111 1.00 3.99 93 HIS C N 1
ATOM 4127 C CA . HIS C 1 93 ? 12.053 -5.804 5.202 1.00 4.75 93 HIS C CA 1
ATOM 4128 C C . HIS C 1 93 ? 10.863 -4.879 5.452 1.00 3.86 93 HIS C C 1
ATOM 4129 O O . HIS C 1 93 ? 10.422 -4.716 6.589 1.00 5.35 93 HIS C O 1
ATOM 4136 N N . ILE C 1 94 ? 10.364 -4.276 4.396 1.00 4.55 94 ILE C N 1
ATOM 4137 C CA . ILE C 1 94 ? 9.298 -3.282 4.480 1.00 5.85 94 ILE C CA 1
ATOM 4138 C C . ILE C 1 94 ? 8.149 -3.748 3.626 1.00 6.64 94 ILE C C 1
ATOM 4139 O O . ILE C 1 94 ? 8.335 -4.082 2.463 1.00 7.80 94 ILE C O 1
ATOM 4144 N N A CYS C 1 95 ? 6.951 -3.828 4.205 0.51 5.99 95 CYS C N 1
ATOM 4145 N N B CYS C 1 95 ? 6.952 -3.658 4.183 0.49 6.85 95 CYS C N 1
ATOM 4146 C CA A CYS C 1 95 ? 5.732 -3.956 3.421 0.51 5.36 95 CYS C CA 1
ATOM 4147 C CA B CYS C 1 95 ? 5.750 -3.940 3.447 0.49 7.20 95 CYS C CA 1
ATOM 4148 C C A CYS C 1 95 ? 4.878 -2.740 3.739 0.51 4.64 95 CYS C C 1
ATOM 4149 C C B CYS C 1 95 ? 4.750 -2.850 3.772 0.49 5.94 95 CYS C C 1
ATOM 4150 O O A CYS C 1 95 ? 4.883 -2.233 4.864 0.51 5.05 95 CYS C O 1
ATOM 4151 O O B CYS C 1 95 ? 4.528 -2.537 4.939 0.49 6.57 95 CYS C O 1
ATOM 4156 N N . VAL C 1 96 ? 4.137 -2.274 2.750 1.00 4.93 96 VAL C N 1
ATOM 4157 C CA . VAL C 1 96 ? 3.118 -1.261 2.953 1.00 5.50 96 VAL C CA 1
ATOM 4158 C C . VAL C 1 96 ? 1.928 -1.571 2.073 1.00 4.92 96 VAL C C 1
ATOM 4159 O O . VAL C 1 96 ? 2.064 -1.890 0.904 1.00 5.51 96 VAL C O 1
ATOM 4163 N N . SER C 1 97 ? 0.739 -1.475 2.638 1.00 5.64 97 SER C N 1
ATOM 4164 C CA . SER C 1 97 ? -0.479 -1.621 1.867 1.00 5.57 97 SER C CA 1
ATOM 4165 C C . SER C 1 97 ? -1.364 -0.407 2.048 1.00 5.50 97 SER C C 1
ATOM 4166 O O . SER C 1 97 ? -1.264 0.303 3.039 1.00 6.53 97 SER C O 1
ATOM 4169 N N . TRP C 1 98 ? -2.248 -0.191 1.090 1.00 5.90 98 TRP C N 1
ATOM 4170 C CA . TRP C 1 98 ? -3.245 0.855 1.168 1.00 5.94 98 TRP C CA 1
ATOM 4171 C C . TRP C 1 98 ? -4.508 0.392 0.479 1.00 5.51 98 TRP C C 1
ATOM 4172 O O . TRP C 1 98 ? -4.466 -0.287 -0.537 1.00 6.31 98 TRP C O 1
ATOM 4183 N N . GLU C 1 99 ? -5.635 0.810 1.035 1.00 7.00 99 GLU C N 1
ATOM 4184 C CA . GLU C 1 99 ? -6.956 0.416 0.582 1.00 8.55 99 GLU C CA 1
ATOM 4185 C C . GLU C 1 99 ? -7.795 1.679 0.419 1.00 7.86 99 GLU C C 1
ATOM 4186 O O . GLU C 1 99 ? -8.064 2.363 1.406 1.00 8.25 99 GLU C O 1
ATOM 4192 N N . SER C 1 100 ? -8.245 1.991 -0.790 1.00 7.90 100 SER C N 1
ATOM 4193 C CA . SER C 1 100 ? -9.024 3.209 -1.023 1.00 8.88 100 SER C CA 1
ATOM 4194 C C . SER C 1 100 ? -10.301 3.263 -0.193 1.00 8.40 100 SER C C 1
ATOM 4195 O O . SER C 1 100 ? -10.661 4.314 0.328 1.00 8.59 100 SER C O 1
ATOM 4198 N N . SER C 1 101 ? -11.005 2.143 -0.087 1.00 8.11 101 SER C N 1
ATOM 4199 C CA . SER C 1 101 ? -12.333 2.179 0.512 1.00 10.45 101 SER C CA 1
ATOM 4200 C C . SER C 1 101 ? -12.300 2.708 1.950 1.00 9.31 101 SER C C 1
ATOM 4201 O O . SER C 1 101 ? -13.220 3.420 2.363 1.00 10.66 101 SER C O 1
ATOM 4204 N N . SER C 1 102 ? -11.260 2.365 2.703 1.00 7.89 102 SER C N 1
ATOM 4205 C CA . SER C 1 102 ? -11.112 2.822 4.082 1.00 7.79 102 SER C CA 1
ATOM 4206 C C . SER C 1 102 ? -10.061 3.927 4.242 1.00 7.22 102 SER C C 1
ATOM 4207 O O . SER C 1 102 ? -10.021 4.608 5.267 1.00 7.84 102 SER C O 1
ATOM 4210 N N . GLY C 1 103 ? -9.191 4.069 3.253 1.00 6.51 103 GLY C N 1
ATOM 4211 C CA . GLY C 1 103 ? -8.042 4.936 3.327 1.00 5.81 103 GLY C CA 1
ATOM 4212 C C . GLY C 1 103 ? -6.905 4.384 4.179 1.00 5.81 103 GLY C C 1
ATOM 4213 O O . GLY C 1 103 ? -5.895 5.041 4.367 1.00 6.32 103 GLY C O 1
ATOM 4214 N N . ILE C 1 104 ? -7.037 3.165 4.677 1.00 6.20 104 ILE C N 1
ATOM 4215 C CA . ILE C 1 104 ? -6.077 2.673 5.654 1.00 6.37 104 ILE C CA 1
ATOM 4216 C C . ILE C 1 104 ? -4.771 2.234 4.996 1.00 5.93 104 ILE C C 1
ATOM 4217 O O . ILE C 1 104 ? -4.760 1.494 4.015 1.00 6.41 104 ILE C O 1
ATOM 4222 N N . ALA C 1 105 ? -3.677 2.734 5.566 1.00 5.94 105 ALA C N 1
ATOM 4223 C CA . ALA C 1 105 ? -2.311 2.385 5.178 1.00 6.35 105 ALA C CA 1
ATOM 4224 C C . ALA C 1 105 ? -1.697 1.556 6.290 1.00 6.26 105 ALA C C 1
ATOM 4225 O O . ALA C 1 105 ? -1.744 1.968 7.450 1.00 7.14 105 ALA C O 1
ATOM 4227 N N . GLU C 1 106 ? -1.122 0.402 5.951 1.00 6.68 106 GLU C N 1
ATOM 4228 C CA . GLU C 1 106 ? -0.492 -0.502 6.919 1.00 7.12 106 GLU C CA 1
ATOM 4229 C C . GLU C 1 106 ? 0.970 -0.665 6.568 1.00 6.62 106 GLU C C 1
ATOM 4230 O O . GLU C 1 106 ? 1.278 -1.245 5.533 1.00 9.51 106 GLU C O 1
ATOM 4236 N N . PHE C 1 107 ? 1.875 -0.223 7.424 1.00 5.20 107 PHE C N 1
ATOM 4237 C CA . PHE C 1 107 ? 3.280 -0.604 7.308 1.00 5.04 107 PHE C CA 1
ATOM 4238 C C . PHE C 1 107 ? 3.586 -1.819 8.175 1.00 4.28 107 PHE C C 1
ATOM 4239 O O . PHE C 1 107 ? 3.103 -1.915 9.318 1.00 5.44 107 PHE C O 1
ATOM 4247 N N . TRP C 1 108 ? 4.404 -2.713 7.646 1.00 4.37 108 TRP C N 1
ATOM 4248 C CA . TRP C 1 108 ? 4.968 -3.836 8.382 1.00 5.28 108 TRP C CA 1
ATOM 4249 C C . TRP C 1 108 ? 6.464 -3.787 8.204 1.00 4.58 108 TRP C C 1
ATOM 4250 O O . TRP C 1 108 ? 6.962 -3.726 7.094 1.00 6.16 108 TRP C O 1
ATOM 4261 N N . ILE C 1 109 ? 7.181 -3.768 9.313 1.00 4.61 109 ILE C N 1
ATOM 4262 C CA . ILE C 1 109 ? 8.637 -3.692 9.299 1.00 4.90 109 ILE C CA 1
ATOM 4263 C C . ILE C 1 109 ? 9.195 -4.953 9.943 1.00 5.11 109 ILE C C 1
ATOM 4264 O O . ILE C 1 109 ? 8.875 -5.275 11.086 1.00 6.75 109 ILE C O 1
ATOM 4269 N N . ASN C 1 110 ? 9.998 -5.699 9.199 1.00 5.80 110 ASN C N 1
ATOM 4270 C CA . ASN C 1 110 ? 10.484 -7.000 9.654 1.00 7.50 110 ASN C CA 1
ATOM 4271 C C . ASN C 1 110 ? 9.384 -7.877 10.229 1.00 8.20 110 ASN C C 1
ATOM 4272 O O . ASN C 1 110 ? 9.566 -8.538 11.259 1.00 10.54 110 ASN C O 1
ATOM 4277 N N . GLY C 1 111 ? 8.252 -7.899 9.542 1.00 8.14 111 GLY C N 1
ATOM 4278 C CA . GLY C 1 111 ? 7.152 -8.775 9.914 1.00 8.58 111 GLY C CA 1
ATOM 4279 C C . GLY C 1 111 ? 6.314 -8.291 11.096 1.00 9.56 111 GLY C C 1
ATOM 4280 O O . GLY C 1 111 ? 5.449 -9.009 11.565 1.00 12.51 111 GLY C O 1
ATOM 4281 N N A THR C 1 112 ? 6.586 -7.071 11.560 0.69 8.55 112 THR C N 1
ATOM 4282 N N B THR C 1 112 ? 6.586 -7.095 11.600 0.31 8.45 112 THR C N 1
ATOM 4283 C CA A THR C 1 112 ? 5.909 -6.455 12.706 0.69 8.81 112 THR C CA 1
ATOM 4284 C CA B THR C 1 112 ? 5.803 -6.578 12.713 0.31 7.81 112 THR C CA 1
ATOM 4285 C C A THR C 1 112 ? 5.013 -5.317 12.225 0.69 6.95 112 THR C C 1
ATOM 4286 C C B THR C 1 112 ? 5.025 -5.349 12.282 0.31 6.73 112 THR C C 1
ATOM 4287 O O A THR C 1 112 ? 5.458 -4.438 11.508 0.69 7.07 112 THR C O 1
ATOM 4288 O O B THR C 1 112 ? 5.560 -4.453 11.639 0.31 6.88 112 THR C O 1
ATOM 4295 N N . PRO C 1 113 ? 3.747 -5.295 12.652 1.00 5.76 113 PRO C N 1
ATOM 4296 C CA . PRO C 1 113 ? 2.879 -4.210 12.171 1.00 5.68 113 PRO C CA 1
ATOM 4297 C C . PRO C 1 113 ? 3.116 -2.903 12.902 1.00 4.95 113 PRO C C 1
ATOM 4298 O O . PRO C 1 113 ? 3.214 -2.892 14.124 1.00 6.05 113 PRO C O 1
ATOM 4302 N N . LEU C 1 114 ? 3.197 -1.811 12.151 1.00 4.88 114 LEU C N 1
ATOM 4303 C CA . LEU C 1 114 ? 3.195 -0.482 12.707 1.00 4.70 114 LEU C CA 1
ATOM 4304 C C . LEU C 1 114 ? 1.744 -0.048 12.966 1.00 4.52 114 LEU C C 1
ATOM 4305 O O . LEU C 1 114 ? 0.800 -0.728 12.570 1.00 5.58 114 LEU C O 1
ATOM 4310 N N . VAL C 1 115 ? 1.582 1.076 13.629 1.00 4.71 115 VAL C N 1
ATOM 4311 C CA . VAL C 1 115 ? 0.255 1.652 13.842 1.00 4.23 115 VAL C CA 1
ATOM 4312 C C . VAL C 1 115 ? -0.371 2.003 12.498 1.00 4.57 115 VAL C C 1
ATOM 4313 O O . VAL C 1 115 ? 0.262 2.670 11.675 1.00 5.90 115 VAL C O 1
ATOM 4317 N N . LYS C 1 116 ? -1.612 1.561 12.275 1.00 5.08 116 LYS C N 1
ATOM 4318 C CA . LYS C 1 116 ? -2.328 1.934 11.059 1.00 6.20 116 LYS C CA 1
ATOM 4319 C C . LYS C 1 116 ? -2.618 3.424 11.021 1.00 7.02 116 LYS C C 1
ATOM 4320 O O . LYS C 1 116 ? -2.905 4.032 12.053 1.00 8.73 116 LYS C O 1
ATOM 4326 N N . LYS C 1 117 ? -2.561 4.012 9.824 1.00 6.54 117 LYS C N 1
ATOM 4327 C CA . LYS C 1 117 ? -2.923 5.419 9.591 1.00 5.70 117 LYS C CA 1
ATOM 4328 C C . LYS C 1 117 ? -3.858 5.432 8.408 1.00 6.29 117 LYS C C 1
ATOM 4329 O O . LYS C 1 117 ? -4.078 4.383 7.787 1.00 9.76 117 LYS C O 1
ATOM 4335 N N . GLY C 1 118 ? -4.443 6.578 8.107 1.00 5.67 118 GLY C N 1
ATOM 4336 C CA . GLY C 1 118 ? -5.386 6.651 7.009 1.00 5.95 118 GLY C CA 1
ATOM 4337 C C . GLY C 1 118 ? -5.267 7.940 6.244 1.00 6.13 118 GLY C C 1
ATOM 4338 O O . GLY C 1 118 ? -5.031 9.001 6.829 1.00 8.46 118 GLY C O 1
ATOM 4339 N N . LEU C 1 119 ? -5.437 7.842 4.932 1.00 6.19 119 LEU C N 1
ATOM 4340 C CA . LEU C 1 119 ? -5.411 8.998 4.043 1.00 7.10 119 LEU C CA 1
ATOM 4341 C C . LEU C 1 119 ? -6.111 8.667 2.736 1.00 7.18 119 LEU C C 1
ATOM 4342 O O . LEU C 1 119 ? -6.180 7.511 2.314 1.00 6.80 119 LEU C O 1
ATOM 4347 N N . ARG C 1 120 ? -6.635 9.702 2.105 1.00 7.75 120 ARG C N 1
ATOM 4348 C CA . ARG C 1 120 ? -7.146 9.615 0.734 1.00 8.56 120 ARG C CA 1
ATOM 4349 C C . ARG C 1 120 ? -8.236 8.561 0.574 1.00 7.79 120 ARG C C 1
ATOM 4350 O O . ARG C 1 120 ? -8.351 7.925 -0.453 1.00 8.39 120 ARG C O 1
ATOM 4358 N N . GLN C 1 121 ? -9.121 8.447 1.565 1.00 7.68 121 GLN C N 1
ATOM 4359 C CA . GLN C 1 121 ? -10.236 7.525 1.433 1.00 7.97 121 GLN C CA 1
ATOM 4360 C C . GLN C 1 121 ? -11.047 7.904 0.203 1.00 8.56 121 GLN C C 1
ATOM 4361 O O . GLN C 1 121 ? -11.414 9.066 0.042 1.00 10.62 121 GLN C O 1
ATOM 4367 N N . GLY C 1 122 ? -11.296 6.915 -0.658 1.00 8.21 122 GLY C N 1
ATOM 4368 C CA . GLY C 1 122 ? -12.078 7.090 -1.873 1.00 8.77 122 GLY C CA 1
ATOM 4369 C C . GLY C 1 122 ? -11.284 7.454 -3.114 1.00 10.05 122 GLY C C 1
ATOM 4370 O O . GLY C 1 122 ? -11.844 7.509 -4.212 1.00 12.50 122 GLY C O 1
ATOM 4371 N N . TYR C 1 123 ? -10.009 7.765 -2.935 1.00 9.65 123 TYR C N 1
ATOM 4372 C CA . TYR C 1 123 ? -9.127 8.148 -4.029 1.00 9.92 123 TYR C CA 1
ATOM 4373 C C . TYR C 1 123 ? -8.700 6.921 -4.822 1.00 9.80 123 TYR C C 1
ATOM 4374 O O . TYR C 1 123 ? -8.631 5.824 -4.279 1.00 10.40 123 TYR C O 1
ATOM 4383 N N . PHE C 1 124 ? -8.388 7.111 -6.103 1.00 10.70 124 PHE C N 1
ATOM 4384 C CA . PHE C 1 124 ? -7.747 6.065 -6.893 1.00 12.27 124 PHE C CA 1
ATOM 4385 C C . PHE C 1 124 ? -6.366 6.549 -7.309 1.00 11.39 124 PHE C C 1
ATOM 4386 O O . PHE C 1 124 ? -6.224 7.636 -7.872 1.00 11.94 124 PHE C O 1
ATOM 4394 N N . VAL C 1 125 ? -5.346 5.736 -7.050 1.00 10.40 125 VAL C N 1
ATOM 4395 C CA . VAL C 1 125 ? -3.996 6.060 -7.509 1.00 10.43 125 VAL C CA 1
ATOM 4396 C C . VAL C 1 125 ? -3.957 5.987 -9.027 1.00 10.73 125 VAL C C 1
ATOM 4397 O O . VAL C 1 125 ? -4.388 5.002 -9.620 1.00 11.43 125 VAL C O 1
ATOM 4401 N N . GLU C 1 126 ? -3.457 7.038 -9.660 1.00 11.27 126 GLU C N 1
ATOM 4402 C CA . GLU C 1 126 ? -3.539 7.120 -11.112 1.00 13.58 126 GLU C CA 1
ATOM 4403 C C . GLU C 1 126 ? -2.654 6.075 -11.798 1.00 13.38 126 GLU C C 1
ATOM 4404 O O . GLU C 1 126 ? -1.645 5.610 -11.243 1.00 12.55 126 GLU C O 1
ATOM 4410 N N . ALA C 1 127 ? -3.086 5.698 -13.000 1.00 14.85 127 ALA C N 1
ATOM 4411 C CA . ALA C 1 127 ? -2.428 4.678 -13.804 1.00 15.41 127 ALA C CA 1
ATOM 4412 C C . ALA C 1 127 ? -1.332 5.259 -14.691 1.00 14.10 127 ALA C C 1
ATOM 4413 O O . ALA C 1 127 ? -1.064 6.462 -14.669 1.00 13.46 127 ALA C O 1
ATOM 4415 N N . GLN C 1 128 ? -0.709 4.371 -15.463 1.00 13.63 128 GLN C N 1
ATOM 4416 C CA . GLN C 1 128 ? 0.391 4.715 -16.380 1.00 14.27 128 GLN C CA 1
ATOM 4417 C C . GLN C 1 128 ? 1.552 5.412 -15.670 1.00 12.76 128 GLN C C 1
ATOM 4418 O O . GLN C 1 128 ? 1.976 6.501 -16.046 1.00 12.83 128 GLN C O 1
ATOM 4424 N N . PRO C 1 129 ? 2.097 4.754 -14.647 1.00 11.66 129 PRO C N 1
ATOM 4425 C CA . PRO C 1 129 ? 3.146 5.396 -13.857 1.00 9.93 129 PRO C CA 1
ATOM 4426 C C . PRO C 1 129 ? 4.527 5.279 -14.480 1.00 10.27 129 PRO C C 1
ATOM 4427 O O . PRO C 1 129 ? 4.781 4.425 -15.334 1.00 11.80 129 PRO C O 1
ATOM 4431 N N . LYS C 1 130 ? 5.419 6.139 -14.017 1.00 9.91 130 LYS C N 1
ATOM 4432 C CA . LYS C 1 130 ? 6.841 5.872 -14.070 1.00 9.35 130 LYS C CA 1
ATOM 4433 C C . LYS C 1 130 ? 7.257 5.541 -12.637 1.00 6.72 130 LYS C C 1
ATOM 4434 O O . LYS C 1 130 ? 6.934 6.264 -11.682 1.00 7.14 130 LYS C O 1
ATOM 4440 N N . ILE C 1 131 ? 7.918 4.403 -12.497 1.00 6.27 131 ILE C N 1
ATOM 4441 C CA . ILE C 1 131 ? 8.336 3.887 -11.206 1.00 6.59 131 ILE C CA 1
ATOM 4442 C C . ILE C 1 131 ? 9.850 3.842 -11.164 1.00 6.20 131 ILE C C 1
ATOM 4443 O O . ILE C 1 131 ? 10.496 3.241 -12.026 1.00 7.94 131 ILE C O 1
ATOM 4448 N N . VAL C 1 132 ? 10.413 4.469 -10.138 1.00 6.27 132 VAL C N 1
ATOM 4449 C CA . VAL C 1 132 ? 11.852 4.594 -10.028 1.00 5.99 132 VAL C CA 1
ATOM 4450 C C . VAL C 1 132 ? 12.361 4.139 -8.665 1.00 5.85 132 VAL C C 1
ATOM 4451 O O . VAL C 1 132 ? 11.781 4.474 -7.637 1.00 6.60 132 VAL C O 1
ATOM 4455 N N . LEU C 1 133 ? 13.448 3.370 -8.688 1.00 5.72 133 LEU C N 1
ATOM 4456 C CA . LEU C 1 133 ? 14.256 3.082 -7.504 1.00 5.34 133 LEU C CA 1
ATOM 4457 C C . LEU C 1 133 ? 15.550 3.876 -7.602 1.00 5.74 133 LEU C C 1
ATOM 4458 O O . LEU C 1 133 ? 16.101 4.032 -8.693 1.00 5.98 133 LEU C O 1
ATOM 4463 N N . GLY C 1 134 ? 16.048 4.348 -6.465 1.00 6.18 134 GLY C N 1
ATOM 4464 C CA . GLY C 1 134 ? 17.338 5.002 -6.399 1.00 6.76 134 GLY C CA 1
ATOM 4465 C C . GLY C 1 134 ? 17.277 6.511 -6.356 1.00 6.20 134 GLY C C 1
ATOM 4466 O O . GLY C 1 134 ? 18.213 7.160 -5.900 1.00 6.64 134 GLY C O 1
ATOM 4467 N N . GLN C 1 135 ? 16.186 7.076 -6.860 1.00 6.46 135 GLN C N 1
ATOM 4468 C CA . GLN C 1 135 ? 15.973 8.512 -6.886 1.00 6.94 135 GLN C CA 1
ATOM 4469 C C . GLN C 1 135 ? 14.513 8.815 -6.618 1.00 6.36 135 GLN C C 1
ATOM 4470 O O . GLN C 1 135 ? 13.635 7.972 -6.834 1.00 7.75 135 GLN C O 1
ATOM 4476 N N . GLU C 1 136 ? 14.263 10.041 -6.170 1.00 6.64 136 GLU C N 1
ATOM 4477 C CA . GLU C 1 136 ? 12.920 10.525 -5.935 1.00 7.25 136 GLU C CA 1
ATOM 4478 C C . GLU C 1 136 ? 12.559 11.391 -7.144 1.00 6.82 136 GLU C C 1
ATOM 4479 O O . GLU C 1 136 ? 13.285 12.315 -7.484 1.00 7.55 136 GLU C O 1
ATOM 4485 N N . GLN C 1 137 ? 11.475 11.059 -7.824 1.00 7.07 137 GLN C N 1
ATOM 4486 C CA . GLN C 1 137 ? 11.046 11.867 -8.979 1.00 7.30 137 GLN C CA 1
ATOM 4487 C C . GLN C 1 137 ? 10.316 13.108 -8.585 1.00 8.25 137 GLN C C 1
ATOM 4488 O O . GLN C 1 137 ? 9.491 13.052 -7.678 1.00 8.90 137 GLN C O 1
ATOM 4494 N N . ASP C 1 138 ? 10.560 14.216 -9.306 1.00 8.11 138 ASP C N 1
ATOM 4495 C CA . ASP C 1 138 ? 9.686 15.411 -9.225 1.00 9.39 138 ASP C CA 1
ATOM 4496 C C . ASP C 1 138 ? 8.962 15.698 -10.540 1.00 10.95 138 ASP C C 1
ATOM 4497 O O . ASP C 1 138 ? 8.150 16.625 -10.620 1.00 13.44 138 ASP C O 1
ATOM 4502 N N . SER C 1 139 ? 9.231 14.890 -11.552 1.00 10.26 139 SER C N 1
ATOM 4503 C CA . SER C 1 139 ? 8.489 14.959 -12.805 1.00 10.77 139 SER C CA 1
ATOM 4504 C C . SER C 1 139 ? 8.085 13.553 -13.250 1.00 10.55 139 SER C C 1
ATOM 4505 O O . SER C 1 139 ? 8.222 12.595 -12.499 1.00 10.84 139 SER C O 1
ATOM 4508 N N . TYR C 1 140 ? 7.573 13.437 -14.470 1.00 10.95 140 TYR C N 1
ATOM 4509 C CA . TYR C 1 140 ? 7.160 12.141 -14.970 1.00 11.78 140 TYR C CA 1
ATOM 4510 C C . TYR C 1 140 ? 8.404 11.454 -15.524 1.00 12.33 140 TYR C C 1
ATOM 4511 O O . TYR C 1 140 ? 8.743 11.564 -16.704 1.00 14.91 140 TYR C O 1
ATOM 4520 N N . GLY C 1 141 ? 9.115 10.781 -14.627 1.00 11.70 141 GLY C N 1
ATOM 4521 C CA . GLY C 1 141 ? 10.312 10.033 -14.965 1.00 11.80 141 GLY C CA 1
ATOM 4522 C C . GLY C 1 141 ? 11.623 10.637 -14.516 1.00 13.70 141 GLY C C 1
ATOM 4523 O O . GLY C 1 141 ? 12.653 9.970 -14.624 1.00 15.80 141 GLY C O 1
ATOM 4524 N N . GLY C 1 142 ? 11.614 11.868 -14.009 1.00 12.93 142 GLY C N 1
ATOM 4525 C CA . GLY C 1 142 ? 12.866 12.563 -13.742 1.00 12.26 142 GLY C CA 1
ATOM 4526 C C . GLY C 1 142 ? 12.820 13.651 -12.675 1.00 11.80 142 GLY C C 1
ATOM 4527 O O . GLY C 1 142 ? 12.065 13.551 -11.710 1.00 11.85 142 GLY C O 1
ATOM 4528 N N . LYS C 1 143 ? 13.630 14.693 -12.875 1.00 12.96 143 LYS C N 1
ATOM 4529 C CA . LYS C 1 143 ? 13.822 15.785 -11.919 1.00 14.23 143 LYS C CA 1
ATOM 4530 C C . LYS C 1 143 ? 14.202 15.252 -10.539 1.00 12.55 143 LYS C C 1
ATOM 4531 O O . LYS C 1 143 ? 13.505 15.467 -9.539 1.00 12.83 143 LYS C O 1
ATOM 4537 N N . PHE C 1 144 ? 15.336 14.564 -10.512 1.00 10.70 144 PHE C N 1
ATOM 4538 C CA . PHE C 1 144 ? 15.876 13.932 -9.322 1.00 11.01 144 PHE C CA 1
ATOM 4539 C C . PHE C 1 144 ? 16.602 14.930 -8.431 1.00 11.28 144 PHE C C 1
ATOM 4540 O O . PHE C 1 144 ? 16.898 16.039 -8.844 1.00 12.91 144 PHE C O 1
ATOM 4548 N N . ASP C 1 145 ? 16.881 14.529 -7.195 1.00 10.90 145 ASP C N 1
ATOM 4549 C CA . ASP C 1 145 ? 17.485 15.400 -6.186 1.00 11.64 145 ASP C CA 1
ATOM 4550 C C . ASP C 1 145 ? 18.500 14.558 -5.406 1.00 11.29 145 ASP C C 1
ATOM 4551 O O . ASP C 1 145 ? 18.142 13.598 -4.715 1.00 10.35 145 ASP C O 1
ATOM 4556 N N . ARG C 1 146 ? 19.773 14.899 -5.543 1.00 12.16 146 ARG C N 1
ATOM 4557 C CA . ARG C 1 146 ? 20.847 14.153 -4.903 1.00 14.17 146 ARG C CA 1
ATOM 4558 C C . ARG C 1 146 ? 20.607 13.926 -3.397 1.00 12.46 146 ARG C C 1
ATOM 4559 O O . ARG C 1 146 ? 20.937 12.873 -2.861 1.00 11.21 146 ARG C O 1
ATOM 4567 N N . SER C 1 147 ? 19.989 14.896 -2.732 1.00 11.93 147 SER C N 1
ATOM 4568 C CA . SER C 1 147 ? 19.787 14.839 -1.287 1.00 11.33 147 SER C CA 1
ATOM 4569 C C . SER C 1 147 ? 18.650 13.894 -0.884 1.00 9.77 147 SER C C 1
ATOM 4570 O O . SER C 1 147 ? 18.425 13.681 0.300 1.00 10.82 147 SER C O 1
ATOM 4573 N N . GLN C 1 148 ? 17.938 13.343 -1.867 1.00 8.30 148 GLN C N 1
ATOM 4574 C CA . GLN C 1 148 ? 16.886 12.344 -1.633 1.00 8.75 148 GLN C CA 1
ATOM 4575 C C . GLN C 1 148 ? 17.223 10.988 -2.247 1.00 6.84 148 GLN C C 1
ATOM 4576 O O . GLN C 1 148 ? 16.410 10.065 -2.224 1.00 7.62 148 GLN C O 1
ATOM 4582 N N . SER C 1 149 ? 18.417 10.868 -2.822 1.00 6.68 149 SER C N 1
ATOM 4583 C CA . SER C 1 149 ? 18.807 9.646 -3.511 1.00 7.45 149 SER C CA 1
ATOM 4584 C C . SER C 1 149 ? 19.034 8.506 -2.530 1.00 6.50 149 SER C C 1
ATOM 4585 O O . SER C 1 149 ? 19.465 8.725 -1.407 1.00 7.05 149 SER C O 1
ATOM 4588 N N . PHE C 1 150 ? 18.782 7.287 -2.981 1.00 6.03 150 PHE C N 1
ATOM 4589 C CA . PHE C 1 150 ? 19.017 6.097 -2.166 1.00 5.29 150 PHE C CA 1
ATOM 4590 C C . PHE C 1 150 ? 20.382 5.513 -2.471 1.00 6.45 150 PHE C C 1
ATOM 4591 O O . PHE C 1 150 ? 20.711 5.262 -3.619 1.00 8.50 150 PHE C O 1
ATOM 4599 N N . VAL C 1 151 ? 21.175 5.318 -1.426 1.00 5.64 151 VAL C N 1
ATOM 4600 C CA . VAL C 1 151 ? 22.489 4.685 -1.529 1.00 5.77 151 VAL C CA 1
ATOM 4601 C C . VAL C 1 151 ? 22.425 3.445 -0.700 1.00 5.15 151 VAL C C 1
ATOM 4602 O O . VAL C 1 151 ? 22.077 3.524 0.479 1.00 6.24 151 VAL C O 1
ATOM 4606 N N . GLY C 1 152 ? 22.725 2.305 -1.297 1.00 5.71 152 GLY C N 1
ATOM 4607 C CA . GLY C 1 152 ? 22.611 1.020 -0.622 1.00 5.67 152 GLY C CA 1
ATOM 4608 C C . GLY C 1 152 ? 22.046 -0.034 -1.544 1.00 4.60 152 GLY C C 1
ATOM 4609 O O . GLY C 1 152 ? 22.211 0.042 -2.769 1.00 5.89 152 GLY C O 1
ATOM 4610 N N . GLU C 1 153 ? 21.365 -1.017 -0.958 1.00 4.52 153 GLU C N 1
ATOM 4611 C CA . GLU C 1 153 ? 20.949 -2.211 -1.668 1.00 4.26 153 GLU C CA 1
ATOM 4612 C C . GLU C 1 153 ? 19.460 -2.418 -1.510 1.00 4.22 153 GLU C C 1
ATOM 4613 O O . GLU C 1 153 ? 18.922 -2.259 -0.420 1.00 4.77 153 GLU C O 1
ATOM 4619 N N . ILE C 1 154 ? 18.792 -2.792 -2.599 1.00 4.36 154 ILE C N 1
ATOM 4620 C CA . ILE C 1 154 ? 17.374 -3.166 -2.572 1.00 4.94 154 ILE C CA 1
ATOM 4621 C C . ILE C 1 154 ? 17.169 -4.505 -3.257 1.00 5.44 154 ILE C C 1
ATOM 4622 O O . ILE C 1 154 ? 17.734 -4.751 -4.326 1.00 6.72 154 ILE C O 1
ATOM 4627 N N . GLY C 1 155 ? 16.383 -5.376 -2.642 1.00 5.43 155 GLY C N 1
ATOM 4628 C CA . GLY C 1 155 ? 16.015 -6.640 -3.267 1.00 7.41 155 GLY C CA 1
ATOM 4629 C C . GLY C 1 155 ? 14.625 -7.115 -2.895 1.00 5.63 155 GLY C C 1
ATOM 4630 O O . GLY C 1 155 ? 13.903 -6.458 -2.138 1.00 6.10 155 GLY C O 1
ATOM 4631 N N . ASP C 1 156 ? 14.237 -8.257 -3.459 1.00 5.35 156 ASP C N 1
ATOM 4632 C CA . ASP C 1 156 ? 13.010 -8.961 -3.097 1.00 5.47 156 ASP C CA 1
ATOM 4633 C C . ASP C 1 156 ? 11.809 -8.037 -3.142 1.00 4.36 156 ASP C C 1
ATOM 4634 O O . ASP C 1 156 ? 11.008 -7.989 -2.223 1.00 5.43 156 ASP C O 1
ATOM 4639 N N . LEU C 1 157 ? 11.661 -7.332 -4.244 1.00 4.76 157 LEU C N 1
ATOM 4640 C CA . LEU C 1 157 ? 10.564 -6.376 -4.397 1.00 4.93 157 LEU C CA 1
ATOM 4641 C C . LEU C 1 157 ? 9.391 -7.002 -5.144 1.00 4.73 157 LEU C C 1
ATOM 4642 O O . LEU C 1 157 ? 9.546 -7.586 -6.231 1.00 5.35 157 LEU C O 1
ATOM 4647 N N . TYR C 1 158 ? 8.208 -6.875 -4.544 1.00 4.58 158 TYR C N 1
ATOM 4648 C CA . TYR C 1 158 ? 6.966 -7.428 -5.067 1.00 5.14 158 TYR C CA 1
ATOM 4649 C C . TYR C 1 158 ? 5.858 -6.420 -4.837 1.00 4.90 158 TYR C C 1
ATOM 4650 O O . TYR C 1 158 ? 5.844 -5.717 -3.813 1.00 5.54 158 TYR C O 1
ATOM 4659 N N . MET C 1 159 ? 4.921 -6.352 -5.772 1.00 4.71 159 MET C N 1
ATOM 4660 C CA . MET C 1 159 ? 3.774 -5.476 -5.630 1.00 5.29 159 MET C CA 1
ATOM 4661 C C . MET C 1 159 ? 2.541 -6.205 -6.129 1.00 5.26 159 MET C C 1
ATOM 4662 O O . MET C 1 159 ? 2.554 -6.824 -7.196 1.00 6.61 159 MET C O 1
ATOM 4667 N N . TRP C 1 160 ? 1.498 -6.152 -5.322 1.00 5.55 160 TRP C N 1
ATOM 4668 C CA . TRP C 1 160 ? 0.216 -6.798 -5.551 1.00 6.00 160 TRP C CA 1
ATOM 4669 C C . TRP C 1 160 ? -0.876 -5.743 -5.681 1.00 6.93 160 TRP C C 1
ATOM 4670 O O . TRP C 1 160 ? -0.835 -4.713 -5.004 1.00 7.83 160 TRP C O 1
ATOM 4681 N N . ASP C 1 161 ? -1.912 -6.046 -6.458 1.00 8.31 161 ASP C N 1
ATOM 4682 C CA . ASP C 1 161 ? -3.070 -5.154 -6.571 1.00 9.75 161 ASP C CA 1
ATOM 4683 C C . ASP C 1 161 ? -4.153 -5.454 -5.528 1.00 9.93 161 ASP C C 1
ATOM 4684 O O . ASP C 1 161 ? -5.322 -5.164 -5.743 1.00 11.76 161 ASP C O 1
ATOM 4689 N N . SER C 1 162 ? -3.749 -5.954 -4.364 1.00 8.03 162 SER C N 1
ATOM 4690 C CA . SER C 1 162 ? -4.675 -6.221 -3.269 1.00 8.64 162 SER C CA 1
ATOM 4691 C C . SER C 1 162 ? -3.948 -5.944 -1.963 1.00 8.35 162 SER C C 1
ATOM 4692 O O . SER C 1 162 ? -2.743 -5.774 -1.945 1.00 8.50 162 SER C O 1
ATOM 4695 N N . VAL C 1 163 ? -4.706 -5.896 -0.877 1.00 9.28 163 VAL C N 1
ATOM 4696 C CA . VAL C 1 163 ? -4.145 -5.761 0.466 1.00 9.45 163 VAL C CA 1
ATOM 4697 C C . VAL C 1 163 ? -3.839 -7.145 1.036 1.00 9.55 163 VAL C C 1
ATOM 4698 O O . VAL C 1 163 ? -4.746 -7.957 1.268 1.00 10.93 163 VAL C O 1
ATOM 4702 N N . LEU C 1 164 ? -2.564 -7.426 1.258 1.00 9.01 164 LEU C N 1
ATOM 4703 C CA . LEU C 1 164 ? -2.196 -8.739 1.781 1.00 10.23 164 LEU C CA 1
ATOM 4704 C C . LEU C 1 164 ? -2.626 -8.871 3.233 1.00 10.49 164 LEU C C 1
ATOM 4705 O O . LEU C 1 164 ? -2.421 -7.955 4.034 1.00 10.14 164 LEU C O 1
ATOM 4710 N N . PRO C 1 165 ? -3.144 -10.043 3.596 1.00 11.25 165 PRO C N 1
ATOM 4711 C CA . PRO C 1 165 ? -3.390 -10.356 5.006 1.00 10.97 165 PRO C CA 1
ATOM 4712 C C . PRO C 1 165 ? -2.085 -10.637 5.746 1.00 9.82 165 PRO C C 1
ATOM 4713 O O . PRO C 1 165 ? -1.071 -10.936 5.113 1.00 8.87 165 PRO C O 1
ATOM 4717 N N . PRO C 1 166 ? -2.091 -10.556 7.077 1.00 10.35 166 PRO C N 1
ATOM 4718 C CA . PRO C 1 166 ? -0.866 -10.727 7.853 1.00 9.75 166 PRO C CA 1
ATOM 4719 C C . PRO C 1 166 ? -0.046 -11.965 7.512 1.00 9.38 166 PRO C C 1
ATOM 4720 O O . PRO C 1 166 ? 1.159 -11.856 7.372 1.00 9.65 166 PRO C O 1
ATOM 4724 N N . GLU C 1 167 ? -0.677 -13.119 7.360 1.00 8.48 167 GLU C N 1
ATOM 4725 C CA . GLU C 1 167 ? 0.106 -14.333 7.133 1.00 8.35 167 GLU C CA 1
ATOM 4726 C C . GLU C 1 167 ? 0.788 -14.325 5.760 1.00 7.68 167 GLU C C 1
ATOM 4727 O O . GLU C 1 167 ? 1.790 -14.989 5.575 1.00 7.79 167 GLU C O 1
ATOM 4733 N N . ASN C 1 168 ? 0.279 -13.548 4.816 1.00 6.61 168 ASN C N 1
ATOM 4734 C CA . ASN C 1 168 ? 0.938 -13.433 3.518 1.00 7.00 168 ASN C CA 1
ATOM 4735 C C . ASN C 1 168 ? 2.083 -12.430 3.539 1.00 7.10 168 ASN C C 1
ATOM 4736 O O . ASN C 1 168 ? 3.045 -12.575 2.801 1.00 8.10 168 ASN C O 1
ATOM 4741 N N . ILE C 1 169 ? 1.967 -11.413 4.379 1.00 7.60 169 ILE C N 1
ATOM 4742 C CA . ILE C 1 169 ? 3.069 -10.501 4.641 1.00 7.83 169 ILE C CA 1
ATOM 4743 C C . ILE C 1 169 ? 4.208 -11.285 5.279 1.00 7.50 169 ILE C C 1
ATOM 4744 O O . ILE C 1 169 ? 5.371 -11.142 4.892 1.00 7.77 169 ILE C O 1
ATOM 4749 N N . LEU C 1 170 ? 3.879 -12.105 6.263 1.00 8.16 170 LEU C N 1
ATOM 4750 C CA . LEU C 1 170 ? 4.896 -12.923 6.898 1.00 9.50 170 LEU C CA 1
ATOM 4751 C C . LEU C 1 170 ? 5.574 -13.869 5.924 1.00 8.33 170 LEU C C 1
ATOM 4752 O O . LEU C 1 170 ? 6.777 -14.053 6.000 1.00 8.65 170 LEU C O 1
ATOM 4757 N N . SER C 1 171 ? 4.805 -14.470 5.011 1.00 7.82 171 SER C N 1
ATOM 4758 C CA . SER C 1 171 ? 5.389 -15.362 4.025 1.00 8.80 171 SER C CA 1
ATOM 4759 C C . SER C 1 171 ? 6.422 -14.580 3.189 1.00 7.95 171 SER C C 1
ATOM 4760 O O . SER C 1 171 ? 7.525 -15.058 2.955 1.00 8.10 171 SER C O 1
ATOM 4763 N N . ALA C 1 172 ? 6.084 -13.362 2.772 1.00 7.59 172 ALA C N 1
ATOM 4764 C CA . ALA C 1 172 ? 7.049 -12.525 2.051 1.00 7.48 172 ALA C CA 1
ATOM 4765 C C . ALA C 1 172 ? 8.301 -12.208 2.900 1.00 7.40 172 ALA C C 1
ATOM 4766 O O . ALA C 1 172 ? 9.443 -12.321 2.424 1.00 7.95 172 ALA C O 1
ATOM 4768 N N . TYR C 1 173 ? 8.103 -11.831 4.160 1.00 7.44 173 TYR C N 1
ATOM 4769 C CA . TYR C 1 173 ? 9.227 -11.528 5.061 1.00 8.66 173 TYR C CA 1
ATOM 4770 C C . TYR C 1 173 ? 10.181 -12.737 5.177 1.00 8.87 173 TYR C C 1
ATOM 4771 O O . TYR C 1 173 ? 11.406 -12.585 5.192 1.00 10.27 173 TYR C O 1
ATOM 4780 N N . GLN C 1 174 ? 9.603 -13.934 5.203 1.00 9.08 174 GLN C N 1
ATOM 4781 C CA . GLN C 1 174 ? 10.363 -15.181 5.299 1.00 11.34 174 GLN C CA 1
ATOM 4782 C C . GLN C 1 174 ? 11.006 -15.636 3.998 1.00 12.31 174 GLN C C 1
ATOM 4783 O O . GLN C 1 174 ? 11.703 -16.639 3.988 1.00 14.50 174 GLN C O 1
ATOM 4789 N N . GLY C 1 175 ? 10.753 -14.923 2.908 1.00 11.58 175 GLY C N 1
ATOM 4790 C CA . GLY C 1 175 ? 11.379 -15.227 1.639 1.00 11.83 175 GLY C CA 1
ATOM 4791 C C . GLY C 1 175 ? 10.559 -16.103 0.707 1.00 12.02 175 GLY C C 1
ATOM 4792 O O . GLY C 1 175 ? 11.081 -16.617 -0.288 1.00 13.03 175 GLY C O 1
ATOM 4793 N N . THR C 1 176 ? 9.277 -16.265 1.031 1.00 10.08 176 THR C N 1
ATOM 4794 C CA . THR C 1 176 ? 8.347 -17.031 0.207 1.00 10.34 176 THR C CA 1
ATOM 4795 C C . THR C 1 176 ? 7.078 -16.235 -0.108 1.00 9.10 176 THR C C 1
ATOM 4796 O O . THR C 1 176 ? 5.990 -16.591 0.336 1.00 9.75 176 THR C O 1
ATOM 4800 N N . PRO C 1 177 ? 7.218 -15.141 -0.871 1.00 10.04 177 PRO C N 1
ATOM 4801 C CA . PRO C 1 177 ? 6.058 -14.305 -1.189 1.00 10.19 177 PRO C CA 1
ATOM 4802 C C . PRO C 1 177 ? 5.036 -15.055 -2.050 1.00 10.81 177 PRO C C 1
ATOM 4803 O O . PRO C 1 177 ? 5.383 -15.911 -2.861 1.00 12.13 177 PRO C O 1
ATOM 4807 N N . LEU C 1 178 ? 3.772 -14.746 -1.838 1.00 9.90 178 LEU C N 1
ATOM 4808 C CA . LEU C 1 178 ? 2.706 -15.267 -2.690 1.00 10.11 178 LEU C CA 1
ATOM 4809 C C . LEU C 1 178 ? 2.753 -14.563 -4.046 1.00 10.19 178 LEU C C 1
ATOM 4810 O O . LEU C 1 178 ? 3.313 -13.465 -4.172 1.00 10.02 178 LEU C O 1
ATOM 4815 N N . PRO C 1 179 ? 2.156 -15.193 -5.076 1.00 11.11 179 PRO C N 1
ATOM 4816 C CA . PRO C 1 179 ? 2.242 -14.628 -6.431 1.00 11.48 179 PRO C CA 1
ATOM 4817 C C . PRO C 1 179 ? 1.811 -13.171 -6.502 1.00 10.80 179 PRO C C 1
ATOM 4818 O O . PRO C 1 179 ? 0.748 -12.831 -5.994 1.00 11.30 179 PRO C O 1
ATOM 4822 N N . ALA C 1 180 ? 2.632 -12.350 -7.161 1.00 9.91 180 ALA C N 1
ATOM 4823 C CA . ALA C 1 180 ? 2.443 -10.901 -7.234 1.00 8.60 180 ALA C CA 1
ATOM 4824 C C . ALA C 1 180 ? 2.197 -10.486 -8.660 1.00 10.11 180 ALA C C 1
ATOM 4825 O O . ALA C 1 180 ? 2.915 -10.920 -9.553 1.00 13.81 180 ALA C O 1
ATOM 4827 N N . ASN C 1 181 ? 1.215 -9.614 -8.866 1.00 8.82 181 ASN C N 1
ATOM 4828 C CA . ASN C 1 181 ? 0.719 -9.323 -10.209 1.00 10.14 181 ASN C CA 1
ATOM 4829 C C . ASN 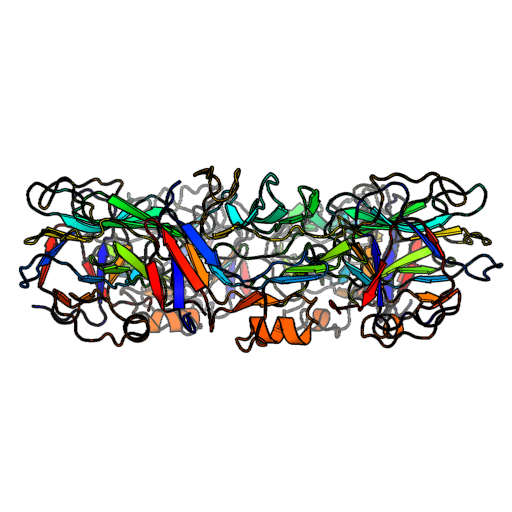C 1 181 ? 0.985 -7.918 -10.748 1.00 10.57 181 ASN C C 1
ATOM 4830 O O . ASN C 1 181 ? 0.632 -7.642 -11.888 1.00 12.28 181 ASN C O 1
ATOM 4835 N N . ILE C 1 182 ? 1.597 -7.034 -9.967 1.00 8.37 182 ILE C N 1
ATOM 4836 C CA . ILE C 1 182 ? 2.025 -5.727 -10.491 1.00 7.98 182 ILE C CA 1
ATOM 4837 C C . ILE C 1 182 ? 3.535 -5.696 -10.738 1.00 7.70 182 ILE C C 1
ATOM 4838 O O . ILE C 1 182 ? 3.984 -5.293 -11.816 1.00 9.55 182 ILE C O 1
ATOM 4843 N N . LEU C 1 183 ? 4.316 -6.032 -9.712 1.00 6.67 183 LEU C N 1
ATOM 4844 C CA . LEU C 1 183 ? 5.765 -6.169 -9.845 1.00 6.35 183 LEU C CA 1
ATOM 4845 C C . LEU C 1 183 ? 6.183 -7.467 -9.186 1.00 6.54 183 LEU C C 1
ATOM 4846 O O . LEU C 1 183 ? 5.675 -7.822 -8.151 1.00 6.15 183 LEU C O 1
ATOM 4851 N N . ASP C 1 184 ? 7.143 -8.155 -9.785 1.00 6.57 184 ASP C N 1
ATOM 4852 C CA . ASP C 1 184 ? 7.556 -9.472 -9.327 1.00 7.55 184 ASP C CA 1
ATOM 4853 C C . ASP C 1 184 ? 9.065 -9.598 -9.511 1.00 6.66 184 ASP C C 1
ATOM 4854 O O . ASP C 1 184 ? 9.553 -9.600 -10.635 1.00 7.43 184 ASP C O 1
ATOM 4859 N N . TRP C 1 185 ? 9.812 -9.693 -8.415 1.00 6.17 185 TRP C N 1
ATOM 4860 C CA . TRP C 1 185 ? 11.274 -9.823 -8.435 1.00 5.77 185 TRP C CA 1
ATOM 4861 C C . TRP C 1 185 ? 11.747 -11.012 -9.250 1.00 6.52 185 TRP C C 1
ATOM 4862 O O . TRP C 1 185 ? 12.857 -10.983 -9.765 1.00 6.76 185 TRP C O 1
ATOM 4873 N N . GLN C 1 186 ? 10.903 -12.045 -9.360 1.00 7.11 186 GLN C N 1
ATOM 4874 C CA . GLN C 1 186 ? 11.262 -13.255 -10.107 1.00 7.73 186 GLN C CA 1
ATOM 4875 C C . GLN C 1 186 ? 10.957 -13.168 -11.599 1.00 7.73 186 GLN C C 1
ATOM 4876 O O . GLN C 1 186 ? 11.266 -14.102 -12.349 1.00 9.35 186 GLN C O 1
ATOM 4882 N N . ALA C 1 187 ? 10.335 -12.073 -12.023 1.00 7.95 187 ALA C N 1
ATOM 4883 C CA . ALA C 1 187 ? 10.089 -11.812 -13.445 1.00 7.74 187 ALA C CA 1
ATOM 4884 C C . ALA C 1 187 ? 9.941 -10.309 -13.631 1.00 7.50 187 ALA C C 1
ATOM 4885 O O . ALA C 1 187 ? 8.851 -9.786 -13.878 1.00 8.02 187 ALA C O 1
ATOM 4887 N N . LEU C 1 188 ? 11.061 -9.608 -13.470 1.00 7.56 188 LEU C N 1
ATOM 4888 C CA . LEU C 1 188 ? 11.064 -8.156 -13.369 1.00 6.59 188 LEU C CA 1
ATOM 4889 C C . LEU C 1 188 ? 11.533 -7.527 -14.667 1.00 7.05 188 LEU C C 1
ATOM 4890 O O . LEU C 1 188 ? 12.536 -7.939 -15.242 1.00 7.86 188 LEU C O 1
ATOM 4895 N N . ASN C 1 189 ? 10.781 -6.532 -15.119 1.00 7.75 189 ASN C N 1
ATOM 4896 C CA . ASN C 1 189 ? 11.097 -5.767 -16.299 1.00 8.90 189 ASN C CA 1
ATOM 4897 C C . ASN C 1 189 ? 11.643 -4.422 -15.821 1.00 8.02 189 ASN C C 1
ATOM 4898 O O . ASN C 1 189 ? 10.912 -3.636 -15.219 1.00 9.67 189 ASN C O 1
ATOM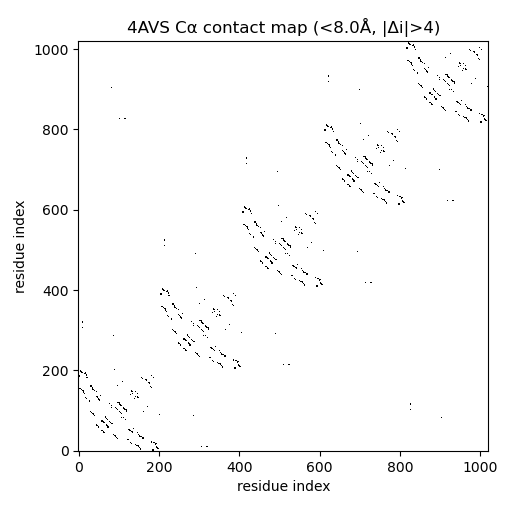 4903 N N . TYR C 1 190 ? 12.927 -4.182 -16.037 1.00 9.42 190 TYR C N 1
ATOM 4904 C CA . TYR C 1 190 ? 13.587 -3.022 -15.466 1.00 9.36 190 TYR C CA 1
ATOM 4905 C C . TYR C 1 190 ? 14.595 -2.455 -16.457 1.00 9.57 190 TYR C C 1
ATOM 4906 O O . TYR C 1 190 ? 15.000 -3.129 -17.414 1.00 10.51 190 TYR C O 1
ATOM 4915 N N . GLU C 1 191 ? 14.991 -1.210 -16.218 1.00 9.34 191 GLU C N 1
ATOM 4916 C CA . GLU C 1 191 ? 16.066 -0.553 -16.944 1.00 9.79 191 GLU C CA 1
ATOM 4917 C C . GLU C 1 191 ? 17.023 0.076 -15.944 1.00 8.44 191 GLU C C 1
ATOM 4918 O O . GLU C 1 191 ? 16.611 0.895 -15.145 1.00 10.02 191 GLU C O 1
ATOM 4924 N N . ILE C 1 192 ? 18.295 -0.296 -15.993 1.00 9.36 192 ILE C N 1
ATOM 4925 C CA . ILE C 1 192 ? 19.333 0.386 -15.223 1.00 9.27 192 ILE C CA 1
ATOM 4926 C C . ILE C 1 192 ? 19.835 1.617 -15.947 1.00 9.27 192 ILE C C 1
ATOM 4927 O O . ILE C 1 192 ? 20.112 1.571 -17.143 1.00 9.54 192 ILE C O 1
ATOM 4932 N N . ARG C 1 193 ? 19.934 2.724 -15.221 1.00 9.47 193 ARG C N 1
ATOM 4933 C CA . ARG C 1 193 ? 20.500 3.962 -15.727 1.00 9.91 193 ARG C CA 1
ATOM 4934 C C . ARG C 1 193 ? 21.593 4.421 -14.775 1.00 8.94 193 ARG C C 1
ATOM 4935 O O . ARG C 1 193 ? 21.431 4.431 -13.549 1.00 9.65 193 ARG C O 1
ATOM 4943 N N . GLY C 1 194 ? 22.737 4.783 -15.324 1.00 10.36 194 GLY C N 1
ATOM 4944 C CA . GLY C 1 194 ? 23.840 5.202 -14.490 1.00 9.81 194 GLY C CA 1
ATOM 4945 C C . GLY C 1 194 ? 24.483 4.037 -13.764 1.00 9.63 194 GLY C C 1
ATOM 4946 O O . GLY C 1 194 ? 24.490 2.903 -14.238 1.00 11.72 194 GLY C O 1
ATOM 4947 N N . TYR C 1 195 ? 25.008 4.323 -12.585 1.00 8.65 195 TYR C N 1
ATOM 4948 C CA . TYR C 1 195 ? 25.809 3.358 -11.828 1.00 7.69 195 TYR C CA 1
ATOM 4949 C C . TYR C 1 195 ? 24.929 2.591 -10.859 1.00 6.91 195 TYR C C 1
ATOM 4950 O O . TYR C 1 195 ? 24.709 3.009 -9.713 1.00 7.40 195 TYR C O 1
ATOM 4959 N N . VAL C 1 196 ? 24.447 1.451 -11.327 1.00 6.65 196 VAL C N 1
ATOM 4960 C CA . VAL C 1 196 ? 23.695 0.500 -10.526 1.00 7.30 196 VAL C CA 1
ATOM 4961 C C . VAL C 1 196 ? 24.218 -0.879 -10.913 1.00 7.46 196 VAL C C 1
ATOM 4962 O O . VAL C 1 196 ? 24.301 -1.220 -12.100 1.00 9.00 196 VAL C O 1
ATOM 4966 N N . ILE C 1 197 ? 24.546 -1.676 -9.910 1.00 6.76 197 ILE C N 1
ATOM 4967 C CA . ILE C 1 197 ? 25.172 -2.974 -10.121 1.00 6.88 197 ILE C CA 1
ATOM 4968 C C . ILE C 1 197 ? 24.310 -4.055 -9.494 1.00 6.76 197 ILE C C 1
ATOM 4969 O O . ILE C 1 197 ? 23.824 -3.890 -8.373 1.00 8.27 197 ILE C O 1
ATOM 4974 N N . ILE C 1 198 ? 24.093 -5.152 -10.212 1.00 6.62 198 ILE C N 1
ATOM 4975 C CA . ILE C 1 198 ? 23.394 -6.307 -9.669 1.00 5.96 198 ILE C CA 1
ATOM 4976 C C . ILE C 1 198 ? 24.393 -7.259 -9.020 1.00 6.46 198 ILE C C 1
ATOM 4977 O O . ILE C 1 198 ? 25.398 -7.624 -9.611 1.00 8.57 198 ILE C O 1
ATOM 4982 N N . LYS C 1 199 ? 24.151 -7.583 -7.755 1.00 6.85 199 LYS C N 1
ATOM 4983 C CA . LYS C 1 199 ? 25.010 -8.486 -6.992 1.00 6.55 199 LYS C CA 1
ATOM 4984 C C . LYS C 1 199 ? 24.179 -9.509 -6.234 1.00 6.93 199 LYS C C 1
ATOM 4985 O O . LYS C 1 199 ? 23.005 -9.301 -5.991 1.00 7.07 199 LYS C O 1
ATOM 4991 N N . PRO C 1 200 ? 24.808 -10.604 -5.800 1.00 8.14 200 PRO C N 1
ATOM 4992 C CA . PRO C 1 200 ? 24.102 -11.503 -4.889 1.00 7.95 200 PRO C CA 1
ATOM 4993 C C . PRO C 1 200 ? 23.672 -10.813 -3.608 1.00 8.11 200 PRO C C 1
ATOM 4994 O O . PRO C 1 200 ? 24.339 -9.920 -3.100 1.00 8.64 200 PRO C O 1
ATOM 4998 N N . LEU C 1 201 ? 22.540 -11.248 -3.088 1.00 8.04 201 LEU C N 1
ATOM 4999 C CA . LEU C 1 201 ? 22.048 -10.841 -1.782 1.00 9.48 201 LEU C CA 1
ATOM 5000 C C . LEU C 1 201 ? 22.793 -11.634 -0.724 1.00 10.49 201 LEU C C 1
ATOM 5001 O O . LEU C 1 201 ? 22.720 -12.859 -0.706 1.00 13.68 201 LEU C O 1
ATOM 5006 N N . VAL C 1 202 ? 23.566 -10.957 0.115 1.00 8.35 202 VAL C N 1
ATOM 5007 C CA . VAL C 1 202 ? 24.421 -11.669 1.068 1.00 8.62 202 VAL C CA 1
ATOM 5008 C C . VAL C 1 202 ? 24.025 -11.386 2.506 1.00 8.39 202 VAL C C 1
ATOM 5009 O O . VAL C 1 202 ? 24.600 -11.966 3.424 1.00 8.61 202 VAL C O 1
ATOM 5013 N N . TRP C 1 203 ? 23.033 -10.513 2.691 1.00 9.32 203 TRP C N 1
ATOM 5014 C CA . TRP C 1 203 ? 22.656 -10.028 4.020 1.00 11.27 203 TRP C CA 1
ATOM 5015 C C . TRP C 1 203 ? 21.313 -10.539 4.511 1.00 16.91 203 TRP C C 1
ATOM 5016 O O . TRP C 1 203 ? 20.874 -10.148 5.587 1.00 19.16 203 TRP C O 1
ATOM 5027 N N . VAL C 1 204 ? 20.663 -11.397 3.741 1.00 22.24 204 VAL C N 1
ATOM 5028 C CA . VAL C 1 204 ? 19.497 -12.119 4.250 1.00 29.04 204 VAL C CA 1
ATOM 5029 C C . VAL C 1 204 ? 19.729 -13.613 4.091 1.00 33.40 204 VAL C C 1
ATOM 5030 O O . VAL C 1 204 ? 19.969 -14.322 5.078 1.00 35.10 204 VAL C O 1
ATOM 5035 N N . HIS D 1 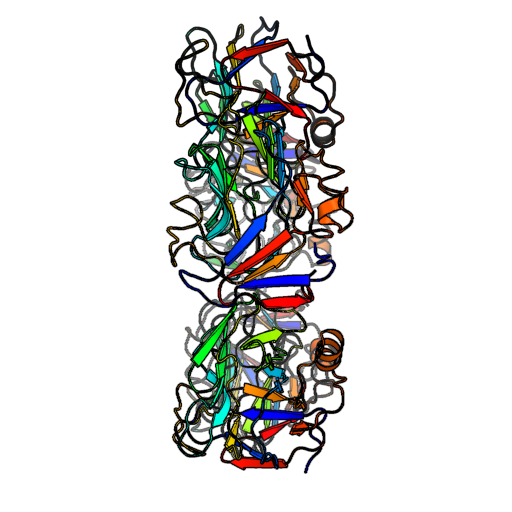1 ? 60.474 -16.723 5.098 1.00 28.33 1 HIS D N 1
ATOM 5036 C CA . HIS D 1 1 ? 59.088 -16.386 5.537 1.00 26.81 1 HIS D CA 1
ATOM 5037 C C . HIS D 1 1 ? 58.799 -17.103 6.843 1.00 23.49 1 HIS D C 1
ATOM 5038 O O . HIS D 1 1 ? 59.443 -18.090 7.190 1.00 24.85 1 HIS D O 1
ATOM 5045 N N . THR D 1 2 ? 57.816 -16.595 7.570 1.00 18.94 2 THR D N 1
ATOM 5046 C CA . THR D 1 2 ? 57.561 -17.061 8.925 1.00 16.83 2 THR D CA 1
ATOM 5047 C C . THR D 1 2 ? 56.095 -17.399 9.094 1.00 13.26 2 THR D C 1
ATOM 5048 O O . THR D 1 2 ? 55.240 -16.704 8.593 1.00 12.27 2 THR D O 1
ATOM 5052 N N . ASP D 1 3 ? 55.829 -18.490 9.782 1.00 11.71 3 ASP D N 1
ATOM 5053 C CA . ASP D 1 3 ? 54.464 -18.901 10.114 1.00 10.30 3 ASP D CA 1
ATOM 5054 C C . ASP D 1 3 ? 54.049 -18.248 11.423 1.00 9.44 3 ASP D C 1
ATOM 5055 O O . ASP D 1 3 ? 54.541 -18.614 12.470 1.00 10.85 3 ASP D O 1
ATOM 5060 N N . LEU D 1 4 ? 53.156 -17.267 11.344 1.00 7.70 4 LEU D N 1
ATOM 5061 C CA . LEU D 1 4 ? 52.709 -16.522 12.518 1.00 7.27 4 LEU D CA 1
ATOM 5062 C C . LEU D 1 4 ? 51.398 -17.049 13.080 1.00 7.72 4 LEU D C 1
ATOM 5063 O O . LEU D 1 4 ? 50.742 -16.376 13.878 1.00 7.38 4 LEU D O 1
ATOM 5068 N N . SER D 1 5 ? 51.041 -18.283 12.726 1.00 8.02 5 SER D N 1
ATOM 5069 C CA . SER D 1 5 ? 49.839 -18.892 13.285 1.00 8.92 5 SER D CA 1
ATOM 5070 C C . SER D 1 5 ? 49.842 -18.790 14.793 1.00 8.66 5 SER D C 1
ATOM 5071 O O . SER D 1 5 ? 50.822 -19.126 15.450 1.00 9.64 5 SER D O 1
ATOM 5074 N N . GLY D 1 6 ? 48.732 -18.301 15.331 1.00 8.25 6 GLY D N 1
ATOM 5075 C CA . GLY D 1 6 ? 48.549 -18.187 16.761 1.00 8.34 6 GLY D CA 1
ATOM 5076 C C . GLY D 1 6 ? 49.206 -16.982 17.397 1.00 8.53 6 GLY D C 1
ATOM 5077 O O . GLY D 1 6 ? 49.197 -16.882 18.613 1.00 8.69 6 GLY D O 1
ATOM 5078 N N . LYS D 1 7 ? 49.745 -16.083 16.580 1.00 7.55 7 LYS D N 1
ATOM 5079 C CA . LYS D 1 7 ? 50.492 -14.922 17.036 1.00 7.10 7 LYS D CA 1
ATOM 5080 C C . LYS D 1 7 ? 49.942 -13.644 16.443 1.00 6.61 7 LYS D C 1
ATOM 5081 O O . LYS D 1 7 ? 49.238 -13.661 15.422 1.00 7.71 7 LYS D O 1
ATOM 5087 N N . VAL D 1 8 ? 50.279 -12.532 17.093 1.00 5.22 8 VAL D N 1
ATOM 5088 C CA . VAL D 1 8 ? 49.898 -11.190 16.664 1.00 5.02 8 VAL D CA 1
ATOM 5089 C C . VAL D 1 8 ? 51.130 -10.296 16.657 1.00 5.05 8 VAL D C 1
ATOM 5090 O O . VAL D 1 8 ? 52.096 -10.553 17.375 1.00 5.46 8 VAL D O 1
ATOM 5094 N N . PHE D 1 9 ? 51.076 -9.238 15.852 1.00 5.41 9 PHE D N 1
ATOM 5095 C CA . PHE D 1 9 ? 51.954 -8.085 16.042 1.00 4.53 9 PHE D CA 1
ATOM 5096 C C . PHE D 1 9 ? 51.336 -7.159 17.081 1.00 4.77 9 PHE D C 1
ATOM 5097 O O . PHE D 1 9 ? 50.157 -6.803 16.961 1.00 5.30 9 PHE D O 1
ATOM 5105 N N . VAL D 1 10 ? 52.123 -6.768 18.085 1.00 4.80 10 VAL D N 1
ATOM 5106 C CA . VAL D 1 10 ? 51.699 -5.791 19.078 1.00 4.55 10 VAL D CA 1
ATOM 5107 C C . VAL D 1 10 ? 52.443 -4.495 18.800 1.00 4.33 10 VAL D C 1
ATOM 5108 O O . VAL D 1 10 ? 53.670 -4.462 18.803 1.00 5.70 10 VAL D O 1
ATOM 5112 N N . PHE D 1 11 ? 51.670 -3.448 18.529 1.00 4.37 11 PHE D N 1
ATOM 5113 C CA . PHE D 1 11 ? 52.161 -2.082 18.402 1.00 4.23 11 PHE D CA 1
ATOM 5114 C C . PHE D 1 11 ? 51.860 -1.413 19.737 1.00 4.53 11 PHE D C 1
ATOM 5115 O O . PHE D 1 11 ? 50.740 -0.969 19.957 1.00 5.73 11 PHE D O 1
ATOM 5123 N N . PRO D 1 12 ? 52.848 -1.410 20.675 1.00 5.02 12 PRO D N 1
ATOM 5124 C CA . PRO D 1 12 ? 52.448 -1.198 22.068 1.00 5.74 12 PRO D CA 1
ATOM 5125 C C . PRO D 1 12 ? 52.327 0.251 22.489 1.00 5.50 12 PRO D C 1
ATOM 5126 O O . PRO D 1 12 ? 51.977 0.499 23.639 1.00 6.08 12 PRO D O 1
ATOM 5130 N N . ARG D 1 13 ? 52.622 1.195 21.608 1.00 6.52 13 ARG D N 1
ATOM 5131 C CA . ARG D 1 13 ? 52.586 2.613 21.958 1.00 7.16 13 ARG D CA 1
ATOM 5132 C C . ARG D 1 13 ? 52.345 3.453 20.718 1.00 6.95 13 ARG D C 1
ATOM 5133 O O . ARG D 1 13 ? 52.592 3.019 19.588 1.00 8.48 13 ARG D O 1
ATOM 5141 N N . GLU D 1 14 ? 51.915 4.683 20.948 1.00 7.46 14 GLU D N 1
ATOM 5142 C CA . GLU D 1 14 ? 51.796 5.653 19.892 1.00 8.47 14 GLU D CA 1
ATOM 5143 C C . GLU D 1 14 ? 53.191 6.150 19.508 1.00 8.96 14 GLU D C 1
ATOM 5144 O O . GLU D 1 14 ? 54.026 6.431 20.364 1.00 9.59 14 GLU D O 1
ATOM 5150 N N . SER D 1 15 ? 53.421 6.280 18.214 1.00 8.47 15 SER D N 1
ATOM 5151 C CA . SER D 1 15 ? 54.713 6.726 17.712 1.00 9.12 15 SER D CA 1
ATOM 5152 C C . SER D 1 15 ? 54.573 7.125 16.271 1.00 9.03 15 SER D C 1
ATOM 5153 O O . SER D 1 15 ? 53.557 6.873 15.649 1.00 8.85 15 SER D O 1
ATOM 5156 N N . VAL D 1 16 ? 55.632 7.714 15.729 1.00 10.20 16 VAL D N 1
ATOM 5157 C CA . VAL D 1 16 ? 55.741 7.904 14.294 1.00 11.84 16 VAL D CA 1
ATOM 5158 C C . VAL D 1 16 ? 56.796 6.943 13.701 1.00 12.52 16 VAL D C 1
ATOM 5159 O O . VAL D 1 16 ? 57.069 6.981 12.500 1.00 15.25 16 VAL D O 1
ATOM 5163 N N . THR D 1 17 ? 57.354 6.066 14.540 1.00 12.47 17 THR D N 1
ATOM 5164 C CA . THR D 1 17 ? 58.469 5.179 14.190 1.00 13.24 17 THR D CA 1
ATOM 5165 C C . THR D 1 17 ? 58.112 3.697 14.032 1.00 12.32 17 THR D C 1
ATOM 5166 O O . THR D 1 17 ? 58.730 2.972 13.253 1.00 14.29 17 THR D O 1
ATOM 5170 N N . ASP D 1 18 ? 57.154 3.225 14.807 1.00 9.92 18 ASP D N 1
ATOM 5171 C CA . ASP D 1 18 ? 56.949 1.786 14.938 1.00 8.90 18 ASP D CA 1
ATOM 5172 C C . ASP D 1 18 ? 56.087 1.277 13.790 1.00 7.85 18 ASP D C 1
ATOM 5173 O O . ASP D 1 18 ? 54.991 1.783 13.571 1.00 8.17 18 ASP D O 1
ATOM 5178 N N . HIS D 1 19 ? 56.574 0.299 13.039 1.00 6.59 19 HIS D N 1
ATOM 5179 C CA . HIS D 1 19 ? 55.816 -0.219 11.905 1.00 6.56 19 HIS D CA 1
ATOM 5180 C C . HIS D 1 19 ? 56.338 -1.585 11.452 1.00 6.98 19 HIS D C 1
ATOM 5181 O O . HIS D 1 19 ? 57.437 -2.001 11.809 1.00 7.52 19 HIS D O 1
ATOM 5188 N N . VAL D 1 20 ? 55.523 -2.278 10.663 1.00 6.33 20 VAL D N 1
ATOM 5189 C CA . VAL D 1 20 ? 55.939 -3.512 10.012 1.00 6.51 20 VAL D CA 1
ATOM 5190 C C . VAL D 1 20 ? 55.781 -3.334 8.512 1.00 6.58 20 VAL D C 1
ATOM 5191 O O . VAL D 1 20 ? 54.746 -2.875 8.029 1.00 7.19 20 VAL D O 1
ATOM 5195 N N . ASN D 1 21 ? 56.834 -3.672 7.774 1.00 6.41 21 ASN D N 1
ATOM 5196 C CA . ASN D 1 21 ? 56.734 -3.711 6.326 1.00 7.64 21 ASN D CA 1
ATOM 5197 C C . ASN D 1 21 ? 56.369 -5.131 5.902 1.00 7.46 21 ASN D C 1
ATOM 5198 O O . ASN D 1 21 ? 56.992 -6.101 6.354 1.00 9.09 21 ASN D O 1
ATOM 5203 N N . LEU D 1 22 ? 55.382 -5.262 5.030 1.00 8.34 22 LEU D N 1
ATOM 5204 C CA . LEU D 1 22 ? 54.998 -6.551 4.501 1.00 9.37 22 LEU D CA 1
ATOM 5205 C C . LEU D 1 22 ? 55.473 -6.647 3.063 1.00 10.66 22 LEU D C 1
ATOM 5206 O O . LEU D 1 22 ? 55.254 -5.738 2.267 1.00 11.44 22 LEU D O 1
ATOM 5211 N N . ILE D 1 23 ? 56.121 -7.756 2.745 1.00 12.29 23 ILE D N 1
ATOM 5212 C CA . ILE D 1 23 ? 56.734 -7.959 1.438 1.00 15.67 23 ILE D CA 1
ATOM 5213 C C . ILE D 1 23 ? 55.956 -8.978 0.622 1.00 17.12 23 ILE D C 1
ATOM 5214 O O . ILE D 1 23 ? 55.706 -10.090 1.082 1.00 16.14 23 ILE D O 1
ATOM 5219 N N . THR D 1 24 ? 55.596 -8.616 -0.603 1.00 20.54 24 THR D N 1
ATOM 5220 C CA . THR D 1 24 ? 54.928 -9.550 -1.498 1.00 24.43 24 THR D CA 1
ATOM 5221 C C . THR D 1 24 ? 55.476 -9.292 -2.887 1.00 27.21 24 THR D C 1
ATOM 5222 O O . THR D 1 24 ? 55.667 -8.141 -3.249 1.00 27.52 24 THR D O 1
ATOM 5226 N N . PRO D 1 25 ? 55.747 -10.359 -3.659 1.00 30.35 25 PRO D N 1
ATOM 5227 C CA . PRO D 1 25 ? 56.242 -10.261 -5.039 1.00 32.02 25 PRO D CA 1
ATOM 5228 C C . PRO D 1 25 ? 55.138 -9.856 -6.016 1.00 32.90 25 PRO D C 1
ATOM 5229 O O . PRO D 1 25 ? 54.895 -10.564 -6.998 1.00 34.00 25 PRO D O 1
ATOM 5233 N N . LEU D 1 26 ? 54.493 -8.722 -5.756 1.00 32.37 26 LEU D N 1
ATOM 5234 C CA . LEU D 1 26 ? 53.362 -8.280 -6.557 1.00 32.63 26 LEU D CA 1
ATOM 5235 C C . LEU D 1 26 ? 53.849 -7.404 -7.708 1.00 32.30 26 LEU D C 1
ATOM 5236 O O . LEU D 1 26 ? 54.215 -6.252 -7.508 1.00 32.21 26 LEU D O 1
ATOM 5241 N N . GLU D 1 27 ? 53.867 -7.951 -8.916 1.00 32.01 27 GLU D N 1
ATOM 5242 C CA . GLU D 1 27 ? 54.374 -7.191 -10.049 1.00 32.36 27 GLU D CA 1
ATOM 5243 C C . GLU D 1 27 ? 53.307 -6.838 -11.082 1.00 30.27 27 GLU D C 1
ATOM 5244 O O . GLU D 1 27 ? 53.544 -6.015 -11.961 1.00 30.96 27 GLU D O 1
ATOM 5250 N N . LYS D 1 28 ? 52.128 -7.442 -10.974 1.00 28.21 28 LYS D N 1
ATOM 5251 C CA . LYS D 1 28 ? 51.054 -7.139 -11.903 1.00 26.80 28 LYS D CA 1
ATOM 5252 C C . LYS D 1 28 ? 49.984 -6.315 -11.182 1.00 23.12 28 LYS D C 1
ATOM 5253 O O . LYS D 1 28 ? 49.644 -6.593 -10.034 1.00 23.06 28 LYS D O 1
ATOM 5259 N N . PRO D 1 29 ? 49.459 -5.284 -11.851 1.00 20.23 29 PRO D N 1
ATOM 5260 C CA . PRO D 1 29 ? 48.406 -4.473 -11.231 1.00 18.30 29 PRO D CA 1
ATOM 5261 C C . PRO D 1 29 ? 47.236 -5.346 -10.823 1.00 16.35 29 PRO D C 1
ATOM 5262 O O . PRO D 1 29 ? 46.935 -6.357 -11.483 1.00 17.32 29 PRO D O 1
ATOM 5266 N N . LEU D 1 30 ? 46.572 -4.941 -9.748 1.00 13.86 30 LEU D N 1
ATOM 5267 C CA . LEU D 1 30 ? 45.501 -5.727 -9.160 1.00 13.94 30 LEU D CA 1
ATOM 5268 C C . LEU D 1 30 ? 44.139 -5.278 -9.655 1.00 12.53 30 LEU D C 1
ATOM 5269 O O . LEU D 1 30 ? 43.791 -4.108 -9.550 1.00 12.35 30 LEU D O 1
ATOM 5274 N N . GLN D 1 31 ? 43.368 -6.225 -10.162 1.00 12.17 31 GLN D N 1
ATOM 5275 C CA . GLN D 1 31 ? 42.007 -5.972 -10.607 1.00 12.39 31 GLN D CA 1
ATOM 5276 C C . GLN D 1 31 ? 40.986 -6.278 -9.513 1.00 9.77 31 GLN D C 1
ATOM 5277 O O . GLN D 1 31 ? 39.984 -5.595 -9.387 1.00 9.87 31 GLN D O 1
ATOM 5283 N N . ASN D 1 32 ? 41.276 -7.309 -8.730 1.00 8.16 32 ASN D N 1
ATOM 5284 C CA . ASN D 1 32 ? 40.392 -7.823 -7.703 1.00 7.01 32 ASN D CA 1
ATOM 5285 C C . ASN D 1 32 ? 41.232 -8.153 -6.474 1.00 6.39 32 ASN D C 1
ATOM 5286 O O . ASN D 1 32 ? 42.350 -8.628 -6.602 1.00 8.81 32 ASN D O 1
ATOM 5291 N N . PHE D 1 33 ? 40.690 -7.954 -5.273 1.00 5.35 33 PHE D N 1
ATOM 5292 C CA . PHE D 1 33 ? 41.377 -8.456 -4.084 1.00 5.50 33 PHE D CA 1
ATOM 5293 C C . PHE D 1 33 ? 40.409 -8.627 -2.945 1.00 5.38 33 PHE D C 1
ATOM 5294 O O . PHE D 1 33 ? 39.331 -8.051 -2.935 1.00 5.57 33 PHE D O 1
ATOM 5302 N N . THR D 1 34 ? 40.836 -9.441 -1.981 1.00 4.91 34 THR D N 1
ATOM 5303 C CA . THR D 1 34 ? 40.214 -9.513 -0.663 1.00 4.70 34 THR D CA 1
ATOM 5304 C C . THR D 1 34 ? 41.330 -9.439 0.357 1.00 4.98 34 THR D C 1
ATOM 5305 O O . THR D 1 34 ? 42.361 -10.097 0.214 1.00 5.71 34 THR D O 1
ATOM 5309 N N . LEU D 1 35 ? 41.096 -8.670 1.418 1.00 4.33 35 LEU D N 1
ATOM 5310 C CA . LEU D 1 35 ? 42.024 -8.555 2.532 1.00 4.72 35 LEU D CA 1
ATOM 5311 C C . LEU D 1 35 ? 41.261 -8.842 3.818 1.00 4.96 35 LEU D C 1
ATOM 5312 O O . LEU D 1 35 ? 40.243 -8.246 4.058 1.00 5.91 35 LEU D O 1
ATOM 5317 N N A CYS D 1 36 ? 41.773 -9.752 4.647 0.66 4.62 36 CYS D N 1
ATOM 5318 N N B CYS D 1 36 ? 41.793 -9.702 4.672 0.34 5.68 36 CYS D N 1
ATOM 5319 C CA A CYS D 1 36 ? 41.165 -10.062 5.942 0.66 4.95 36 CYS D CA 1
ATOM 5320 C CA B CYS D 1 36 ? 41.176 -9.864 5.973 0.34 6.62 36 CYS D CA 1
ATOM 5321 C C A CYS D 1 36 ? 42.234 -9.954 7.030 0.66 4.68 36 CYS D C 1
ATOM 5322 C C B CYS D 1 36 ? 42.190 -10.072 7.069 0.34 5.86 36 CYS D C 1
ATOM 5323 O O A CYS D 1 36 ? 43.402 -10.201 6.769 0.66 4.30 36 CYS D O 1
ATOM 5324 O O B CYS D 1 36 ? 43.248 -10.668 6.872 0.34 5.98 36 CYS D O 1
ATOM 5329 N N . PHE D 1 37 ? 41.824 -9.583 8.242 1.00 4.86 37 PHE D N 1
ATOM 5330 C CA . PHE D 1 37 ? 42.705 -9.591 9.389 1.00 4.65 37 PHE D CA 1
ATOM 5331 C C . PHE D 1 37 ? 41.862 -9.388 10.636 1.00 4.84 37 PHE D C 1
ATOM 5332 O O . PHE D 1 37 ? 40.716 -8.976 10.581 1.00 5.54 37 PHE D O 1
ATOM 5340 N N . ARG D 1 38 ? 42.496 -9.645 11.763 1.00 4.31 38 ARG D N 1
ATOM 5341 C CA . ARG D 1 38 ? 41.908 -9.377 13.069 1.00 5.31 38 ARG D CA 1
ATOM 5342 C C . ARG D 1 38 ? 42.661 -8.248 13.760 1.00 5.10 38 ARG D C 1
ATOM 5343 O O . ARG D 1 38 ? 43.879 -8.160 13.655 1.00 6.92 38 ARG D O 1
ATOM 5351 N N . ALA D 1 39 ? 41.945 -7.394 14.474 1.00 4.47 39 ALA D N 1
ATOM 5352 C CA . ALA D 1 39 ? 42.572 -6.271 15.158 1.00 4.61 39 ALA D CA 1
ATOM 5353 C C . ALA D 1 39 ? 41.911 -6.025 16.500 1.00 3.97 39 ALA D C 1
ATOM 5354 O O . ALA D 1 39 ? 40.719 -6.280 16.699 1.00 5.96 39 ALA D O 1
ATOM 5356 N N . TYR D 1 40 ? 42.726 -5.526 17.418 1.00 4.10 40 TYR D N 1
ATOM 5357 C CA . TYR D 1 40 ? 42.246 -5.175 18.765 1.00 3.93 40 TYR D CA 1
ATOM 5358 C C . TYR D 1 40 ? 42.955 -3.898 19.192 1.00 4.12 40 TYR D C 1
ATOM 5359 O O . TYR D 1 40 ? 44.165 -3.886 19.412 1.00 5.42 40 TYR D O 1
ATOM 5368 N N . SER D 1 41 ? 42.189 -2.810 19.272 1.00 4.54 41 SER D N 1
ATOM 5369 C CA . SER D 1 41 ? 42.717 -1.510 19.637 1.00 4.78 41 SER D CA 1
ATOM 5370 C C . SER D 1 41 ? 41.712 -0.786 20.511 1.00 5.53 41 SER D C 1
ATOM 5371 O O . SER D 1 41 ? 40.508 -0.938 20.331 1.00 8.81 41 SER D O 1
ATOM 5374 N N . ASP D 1 42 ? 42.200 0.019 21.450 1.00 5.32 42 ASP D N 1
ATOM 5375 C CA . ASP D 1 42 ? 41.307 0.901 22.210 1.00 6.02 42 ASP D CA 1
ATOM 5376 C C . ASP D 1 42 ? 41.512 2.369 21.898 1.00 6.56 42 ASP D C 1
ATOM 5377 O O . ASP D 1 42 ? 41.109 3.235 22.668 1.00 7.40 42 ASP D O 1
ATOM 5382 N N . LEU D 1 43 ? 42.049 2.667 20.722 1.00 6.17 43 LEU D N 1
ATOM 5383 C CA . LEU D 1 43 ? 42.082 4.055 20.242 1.00 6.44 43 LEU D CA 1
ATOM 5384 C C . LEU D 1 43 ? 40.678 4.521 19.865 1.00 8.27 43 LEU D C 1
ATOM 5385 O O . LEU D 1 43 ? 39.920 3.774 19.263 1.00 8.99 43 LEU D O 1
ATOM 5390 N N . SER D 1 44 ? 40.360 5.764 20.208 1.00 10.24 44 SER D N 1
ATOM 5391 C CA . SER D 1 44 ? 39.134 6.431 19.737 1.00 12.04 44 SER D CA 1
ATOM 5392 C C . SER D 1 44 ? 39.368 7.351 18.549 1.00 11.42 44 SER D C 1
ATOM 5393 O O . SER D 1 44 ? 38.448 7.632 17.766 1.00 12.64 44 SER D O 1
ATOM 5396 N N . ARG D 1 45 ? 40.583 7.859 18.430 1.00 9.64 45 ARG D N 1
ATOM 5397 C CA . ARG D 1 45 ? 40.933 8.672 17.282 1.00 9.22 45 ARG D CA 1
ATOM 5398 C C . ARG D 1 45 ? 41.018 7.794 16.039 1.00 8.98 45 ARG D C 1
ATOM 5399 O O . ARG D 1 45 ? 40.999 6.572 16.117 1.00 9.37 45 ARG D O 1
ATOM 5407 N N . ALA D 1 46 ? 41.138 8.438 14.890 1.00 9.87 46 ALA D N 1
ATOM 5408 C CA . ALA D 1 46 ? 41.312 7.734 13.631 1.00 9.94 46 ALA D CA 1
ATOM 5409 C C . ALA D 1 46 ? 42.668 7.042 13.562 1.00 9.32 46 ALA D C 1
ATOM 5410 O O . ALA D 1 46 ? 43.648 7.487 14.173 1.00 9.78 46 ALA D O 1
ATOM 5412 N N . TYR D 1 47 ? 42.709 5.965 12.791 1.00 7.88 47 TYR D N 1
ATOM 5413 C CA . TYR D 1 47 ? 43.956 5.262 12.543 1.00 6.73 47 TYR D CA 1
ATOM 5414 C C . TYR D 1 47 ? 43.923 4.426 11.283 1.00 6.83 47 TYR D C 1
ATOM 5415 O O . TYR D 1 47 ? 42.868 3.981 10.839 1.00 7.65 47 TYR D O 1
ATOM 5424 N N . SER D 1 48 ? 45.104 4.211 10.719 1.00 6.21 48 SER D N 1
ATOM 5425 C CA . SER D 1 48 ? 45.272 3.319 9.590 1.00 6.76 48 SER D CA 1
ATOM 5426 C C . SER D 1 48 ? 45.399 1.869 10.036 1.00 6.05 48 SER D C 1
ATOM 5427 O O . SER D 1 48 ? 46.160 1.557 10.948 1.00 7.23 48 SER D O 1
ATOM 5430 N N . LEU D 1 49 ? 44.679 0.991 9.349 1.00 5.66 49 LEU D N 1
ATOM 5431 C CA . LEU D 1 49 ? 44.798 -0.447 9.552 1.00 5.85 49 LEU D CA 1
ATOM 5432 C C . LEU D 1 49 ? 45.747 -1.122 8.549 1.00 5.98 49 LEU D C 1
ATOM 5433 O O . LEU D 1 49 ? 46.494 -2.018 8.909 1.00 7.39 49 LEU D O 1
ATOM 5438 N N . PHE D 1 50 ? 45.713 -0.697 7.292 1.00 5.09 50 PHE D N 1
ATOM 5439 C CA . PHE D 1 50 ? 46.537 -1.314 6.235 1.00 5.45 50 PHE D CA 1
ATOM 5440 C C . PHE D 1 50 ? 46.819 -0.268 5.187 1.00 4.91 50 PHE D C 1
ATOM 5441 O O . PHE D 1 50 ? 45.877 0.285 4.605 1.00 5.78 50 PHE D O 1
ATOM 5449 N N . SER D 1 51 ? 48.098 0.046 4.980 1.00 5.02 51 SER D N 1
ATOM 5450 C CA . SER D 1 51 ? 48.513 1.132 4.101 1.00 5.06 51 SER D CA 1
ATOM 5451 C C . SER D 1 51 ? 49.362 0.598 2.943 1.00 4.48 51 SER D C 1
ATOM 5452 O O . SER D 1 51 ? 50.425 0.019 3.147 1.00 5.77 51 SER D O 1
ATOM 5455 N N . TYR D 1 52 ? 48.868 0.796 1.724 1.00 5.23 52 TYR D N 1
ATOM 5456 C CA . TYR D 1 52 ? 49.531 0.314 0.513 1.00 5.78 52 TYR D CA 1
ATOM 5457 C C . TYR D 1 52 ? 49.697 1.504 -0.421 1.00 5.57 52 TYR D C 1
ATOM 5458 O O . TYR D 1 52 ? 48.709 2.080 -0.902 1.00 6.31 52 TYR D O 1
ATOM 5467 N N . ASN D 1 53 ? 50.961 1.902 -0.637 1.00 6.19 53 ASN D N 1
ATOM 5468 C CA . ASN D 1 53 ? 51.313 3.016 -1.502 1.00 6.26 53 ASN D CA 1
ATOM 5469 C C . ASN D 1 53 ? 52.209 2.503 -2.606 1.00 6.99 53 ASN D C 1
ATOM 5470 O O . ASN D 1 53 ? 52.914 1.519 -2.444 1.00 7.96 53 ASN D O 1
ATOM 5475 N N . THR D 1 54 ? 52.172 3.175 -3.747 1.00 7.13 54 THR D N 1
ATOM 5476 C CA . THR D 1 54 ? 53.076 2.856 -4.853 1.00 8.55 54 THR D CA 1
ATOM 5477 C C . THR D 1 54 ? 53.849 4.113 -5.223 1.00 9.21 54 THR D C 1
ATOM 5478 O O . THR D 1 54 ? 53.552 5.199 -4.731 1.00 9.41 54 THR D O 1
ATOM 5482 N N . GLN D 1 55 ? 54.839 3.984 -6.101 1.00 11.23 55 GLN D N 1
ATOM 5483 C CA . GLN D 1 55 ? 55.665 5.132 -6.440 1.00 13.60 55 GLN D CA 1
ATOM 5484 C C . GLN D 1 55 ? 54.806 6.251 -7.042 1.00 13.18 55 GLN D C 1
ATOM 5485 O O . GLN D 1 55 ? 54.130 6.040 -8.049 1.00 13.96 55 GLN D O 1
ATOM 5491 N N . GLY D 1 56 ? 54.830 7.425 -6.409 1.00 12.53 56 GLY D N 1
ATOM 5492 C CA . GLY D 1 56 ? 54.046 8.574 -6.847 1.00 12.43 56 GLY D CA 1
ATOM 5493 C C . GLY D 1 56 ? 52.554 8.552 -6.530 1.00 11.42 56 GLY D C 1
ATOM 5494 O O . GLY D 1 56 ? 51.799 9.447 -6.932 1.00 12.76 56 GLY D O 1
ATOM 5495 N N . ARG D 1 57 ? 52.119 7.550 -5.776 1.00 10.36 57 ARG D N 1
ATOM 5496 C CA . ARG D 1 57 ? 50.702 7.366 -5.518 1.00 10.31 57 ARG D CA 1
ATOM 5497 C C . ARG D 1 57 ? 50.412 7.083 -4.060 1.00 9.41 57 ARG D C 1
ATOM 5498 O O . ARG D 1 57 ? 50.690 6.002 -3.542 1.00 10.38 57 ARG D O 1
ATOM 5506 N N . ASP D 1 58 ? 49.831 8.068 -3.404 1.00 8.03 58 ASP D N 1
ATOM 5507 C CA . ASP D 1 58 ? 49.389 7.919 -2.029 1.00 7.52 58 ASP D CA 1
ATOM 5508 C C . ASP D 1 58 ? 48.029 7.256 -1.969 1.00 6.94 58 ASP D C 1
ATOM 5509 O O . ASP D 1 58 ? 47.189 7.458 -2.828 1.00 7.83 58 ASP D O 1
ATOM 5514 N N . ASN D 1 59 ? 47.803 6.493 -0.910 1.00 6.55 59 ASN D N 1
ATOM 5515 C CA . ASN D 1 59 ? 46.491 5.890 -0.631 1.00 6.48 59 ASN D CA 1
ATOM 5516 C C . ASN D 1 59 ? 46.007 5.092 -1.839 1.00 6.82 59 ASN D C 1
ATOM 5517 O O . ASN D 1 59 ? 44.839 5.165 -2.240 1.00 7.64 59 ASN D O 1
ATOM 5522 N N . GLU D 1 60 ? 46.928 4.316 -2.406 1.00 6.77 60 GLU D N 1
ATOM 5523 C CA . GLU D 1 60 ? 46.596 3.483 -3.535 1.00 6.34 60 GLU D CA 1
ATOM 5524 C C . GLU D 1 60 ? 45.630 2.385 -3.096 1.00 6.43 60 GLU D C 1
ATOM 5525 O O . GLU D 1 60 ? 44.684 2.081 -3.815 1.00 6.62 60 GLU D O 1
ATOM 5531 N N . LEU D 1 61 ? 45.878 1.814 -1.917 1.00 5.71 61 LEU D N 1
ATOM 5532 C CA . LEU D 1 61 ? 44.931 0.912 -1.272 1.00 6.16 61 LEU D CA 1
ATOM 5533 C C . LEU D 1 61 ? 45.103 1.169 0.218 1.00 6.00 61 LEU D C 1
ATOM 5534 O O . LEU D 1 61 ? 46.148 0.877 0.779 1.00 7.68 61 LEU D O 1
ATOM 5539 N N . LEU D 1 62 ? 44.068 1.716 0.858 1.00 5.06 62 LEU D N 1
ATOM 5540 C CA . LEU D 1 62 ? 44.162 2.044 2.265 1.00 4.44 62 LEU D CA 1
ATOM 5541 C C . LEU D 1 62 ? 42.888 1.636 2.981 1.00 4.51 62 LEU D C 1
ATOM 5542 O O . LEU D 1 62 ? 41.786 1.989 2.574 1.00 5.24 62 LEU D O 1
ATOM 5547 N N . VAL D 1 63 ? 43.053 0.907 4.074 1.00 4.14 63 VAL D N 1
ATOM 5548 C CA . VAL D 1 63 ? 41.943 0.580 4.982 1.00 4.52 63 VAL D CA 1
ATOM 5549 C C . VAL D 1 63 ? 42.136 1.416 6.229 1.00 4.82 63 VAL D C 1
ATOM 5550 O O . VAL D 1 63 ? 43.158 1.321 6.896 1.00 5.53 63 VAL D O 1
ATOM 5554 N N . TYR D 1 64 ? 41.146 2.257 6.520 1.00 5.00 64 TYR D N 1
ATOM 5555 C CA . TYR D 1 64 ? 41.307 3.318 7.528 1.00 6.16 64 TYR D CA 1
ATOM 5556 C C . TYR D 1 64 ? 40.071 3.352 8.422 1.00 6.59 64 TYR D C 1
ATOM 5557 O O . TYR D 1 64 ? 38.966 3.216 7.936 1.00 7.36 64 TYR D O 1
ATOM 5566 N N . LYS D 1 65 ? 40.277 3.502 9.729 1.00 7.14 65 LYS D N 1
ATOM 5567 C CA . LYS D 1 65 ? 39.193 3.555 10.691 1.00 8.07 65 LYS D CA 1
ATOM 5568 C C . LYS D 1 65 ? 39.031 4.982 11.135 1.00 9.41 65 LYS D C 1
ATOM 5569 O O . LYS D 1 65 ? 39.838 5.498 11.880 1.00 9.41 65 LYS D O 1
ATOM 5575 N N . GLU D 1 66 ? 37.945 5.598 10.692 1.00 12.85 66 GLU D N 1
ATOM 5576 C CA . GLU D 1 66 ? 37.684 7.001 10.923 1.00 15.46 66 GLU D CA 1
ATOM 5577 C C . GLU D 1 66 ? 37.330 7.313 12.385 1.00 13.80 66 GLU D C 1
ATOM 5578 O O . GLU D 1 66 ? 37.742 8.320 12.980 1.00 14.76 66 GLU D O 1
ATOM 5584 N N . ARG D 1 67 ? 36.498 6.448 12.919 1.00 10.80 67 ARG D N 1
ATOM 5585 C CA . ARG D 1 67 ? 35.936 6.586 14.254 1.00 10.45 67 ARG D CA 1
ATOM 5586 C C . ARG D 1 67 ? 35.219 5.280 14.498 1.00 9.77 67 ARG D C 1
ATOM 5587 O O . ARG D 1 67 ? 35.059 4.469 13.584 1.00 9.73 67 ARG D O 1
ATOM 5595 N N A VAL D 1 68 ? 34.769 5.071 15.723 0.44 10.72 68 VAL D N 1
ATOM 5596 N N B VAL D 1 68 ? 34.765 5.070 15.726 0.56 10.94 68 VAL D N 1
ATOM 5597 C CA A VAL D 1 68 ? 34.065 3.853 16.065 0.44 11.34 68 VAL D CA 1
ATOM 5598 C CA B VAL D 1 68 ? 34.056 3.852 16.073 0.56 11.86 68 VAL D CA 1
ATOM 5599 C C A VAL D 1 68 ? 32.883 3.662 15.120 0.44 10.69 68 VAL D C 1
ATOM 5600 C C B VAL D 1 68 ? 32.883 3.662 15.118 0.56 10.90 68 VAL D C 1
ATOM 5601 O O A VAL D 1 68 ? 32.156 4.610 14.811 0.44 10.76 68 VAL D O 1
ATOM 5602 O O B VAL D 1 68 ? 32.159 4.611 14.805 0.56 10.99 68 VAL D O 1
ATOM 5609 N N . GLY D 1 69 ? 32.736 2.440 14.624 1.00 10.24 69 GLY D N 1
ATOM 5610 C CA . GLY D 1 69 ? 31.630 2.084 13.770 1.00 9.05 69 GLY D CA 1
ATOM 5611 C C . GLY D 1 69 ? 31.727 2.495 12.320 1.00 9.22 69 GLY D C 1
ATOM 5612 O O . GLY D 1 69 ? 30.751 2.332 11.607 1.00 10.79 69 GLY D O 1
ATOM 5613 N N . GLU D 1 70 ? 32.867 3.024 11.887 1.00 7.74 70 GLU D N 1
ATOM 5614 C CA . GLU D 1 70 ? 32.989 3.515 10.510 1.00 9.05 70 GLU D CA 1
ATOM 5615 C C . GLU D 1 70 ? 34.300 3.065 9.901 1.00 8.22 70 GLU D C 1
ATOM 5616 O O . GLU D 1 70 ? 35.368 3.405 10.382 1.00 10.09 70 GLU D O 1
ATOM 5622 N N . TYR D 1 71 ? 34.192 2.349 8.796 1.00 5.89 71 TYR D N 1
ATOM 5623 C CA . TYR D 1 71 ? 35.342 1.770 8.093 1.00 5.93 71 TYR D CA 1
ATOM 5624 C C . TYR D 1 71 ? 35.442 2.343 6.702 1.00 6.16 71 TYR D C 1
ATOM 5625 O O . TYR D 1 71 ? 34.441 2.408 5.984 1.00 7.31 71 TYR D O 1
ATOM 5634 N N . SER D 1 72 ? 36.634 2.802 6.325 1.00 5.76 72 SER D N 1
ATOM 5635 C CA . SER D 1 72 ? 36.836 3.367 4.995 1.00 6.30 72 SER D CA 1
ATOM 5636 C C . SER D 1 72 ? 37.833 2.553 4.184 1.00 4.98 72 SER D C 1
ATOM 5637 O O . SER D 1 72 ? 38.805 2.004 4.713 1.00 5.37 72 SER D O 1
ATOM 5640 N N . LEU D 1 73 ? 37.563 2.470 2.884 1.00 4.43 73 LEU D N 1
ATOM 5641 C CA . LEU D 1 73 ? 38.506 1.920 1.915 1.00 4.81 73 LEU D CA 1
ATOM 5642 C C . LEU D 1 73 ? 38.828 3.027 0.923 1.00 5.28 73 LEU D C 1
ATOM 5643 O O . LEU D 1 73 ? 37.936 3.664 0.383 1.00 6.18 73 LEU D O 1
ATOM 5648 N N . TYR D 1 74 ? 40.117 3.226 0.679 1.00 4.63 74 TYR D N 1
ATOM 5649 C CA . TYR D 1 74 ? 40.602 4.069 -0.389 1.00 5.13 74 TYR D CA 1
ATOM 5650 C C . TYR D 1 74 ? 41.179 3.196 -1.485 1.00 5.72 74 TYR D C 1
ATOM 5651 O O . TYR D 1 74 ? 41.921 2.265 -1.212 1.00 6.26 74 TYR D O 1
ATOM 5660 N N . ILE D 1 75 ? 40.812 3.497 -2.721 1.00 6.11 75 ILE D N 1
ATOM 5661 C CA . ILE D 1 75 ? 41.405 2.907 -3.924 1.00 6.44 75 ILE D CA 1
ATOM 5662 C C . ILE D 1 75 ? 41.836 4.062 -4.813 1.00 6.52 75 ILE D C 1
ATOM 5663 O O . ILE D 1 75 ? 41.015 4.890 -5.242 1.00 6.62 75 ILE D O 1
ATOM 5668 N N . GLY D 1 76 ? 43.128 4.144 -5.078 1.00 6.86 76 GLY D N 1
ATOM 5669 C CA . GLY D 1 76 ? 43.657 5.232 -5.887 1.00 7.93 76 GLY D CA 1
ATOM 5670 C C . GLY D 1 76 ? 43.207 6.602 -5.432 1.00 8.20 76 GLY D C 1
ATOM 5671 O O . GLY D 1 76 ? 42.781 7.427 -6.242 1.00 9.70 76 GLY D O 1
ATOM 5672 N N . ARG D 1 77 ? 43.280 6.822 -4.121 1.00 8.16 77 ARG D N 1
ATOM 5673 C CA . ARG D 1 77 ? 42.923 8.091 -3.475 1.00 11.02 77 ARG D CA 1
ATOM 5674 C C . ARG D 1 77 ? 41.438 8.369 -3.288 1.00 11.29 77 ARG D C 1
ATOM 5675 O O . ARG D 1 77 ? 41.059 9.237 -2.502 1.00 14.05 77 ARG D O 1
ATOM 5683 N N . HIS D 1 78 ? 40.598 7.628 -3.995 1.00 9.16 78 HIS D N 1
ATOM 5684 C CA . HIS D 1 78 ? 39.160 7.796 -3.846 1.00 8.24 78 HIS D CA 1
ATOM 5685 C C . HIS D 1 78 ? 38.714 6.980 -2.640 1.00 8.12 78 HIS D C 1
ATOM 5686 O O . HIS D 1 78 ? 39.302 5.957 -2.342 1.00 8.64 78 HIS D O 1
ATOM 5693 N N . LYS D 1 79 ? 37.662 7.405 -1.969 1.00 8.86 79 LYS D N 1
ATOM 5694 C CA . LYS D 1 79 ? 37.260 6.696 -0.771 1.00 10.08 79 LYS D CA 1
ATOM 5695 C C . LYS D 1 79 ? 35.771 6.371 -0.702 1.00 7.99 79 LYS D C 1
ATOM 5696 O O . LYS D 1 79 ? 34.917 7.068 -1.267 1.00 8.77 79 LYS D O 1
ATOM 5702 N N . VAL D 1 80 ? 35.493 5.272 -0.019 1.00 6.33 80 VAL D N 1
ATOM 5703 C CA . VAL D 1 80 ? 34.162 4.922 0.423 1.00 6.11 80 VAL D CA 1
ATOM 5704 C C . VAL D 1 80 ? 34.207 4.574 1.893 1.00 5.73 80 VAL D C 1
ATOM 5705 O O . VAL D 1 80 ? 35.242 4.192 2.426 1.00 5.90 80 VAL D O 1
ATOM 5709 N N . THR D 1 81 ? 33.057 4.694 2.533 1.00 5.76 81 THR D N 1
ATOM 5710 C CA . THR D 1 81 ? 32.929 4.464 3.956 1.00 6.56 81 THR D CA 1
ATOM 5711 C C . THR D 1 81 ? 31.614 3.762 4.226 1.00 6.12 81 THR D C 1
ATOM 5712 O O . THR D 1 81 ? 30.583 4.121 3.658 1.00 7.20 81 THR D O 1
ATOM 5716 N N A SER D 1 82 ? 31.651 2.748 5.080 0.81 6.50 82 SER D N 1
ATOM 5717 N N B SER D 1 82 ? 31.655 2.752 5.084 0.19 7.32 82 SER D N 1
ATOM 5718 C CA A SER D 1 82 ? 30.441 2.076 5.533 0.81 6.26 82 SER D CA 1
ATOM 5719 C CA B SER D 1 82 ? 30.448 2.068 5.519 0.19 8.18 82 SER D CA 1
ATOM 5720 C C A SER D 1 82 ? 30.423 1.898 7.038 0.81 5.68 82 SER D C 1
ATOM 5721 C C B SER D 1 82 ? 30.404 2.045 7.037 0.19 7.64 82 SER D C 1
ATOM 5722 O O A SER D 1 82 ? 31.461 1.827 7.693 0.81 6.19 82 SER D O 1
ATOM 5723 O O B SER D 1 82 ? 31.423 2.219 7.706 0.19 8.08 82 SER D O 1
ATOM 5728 N N . LYS D 1 83 ? 29.210 1.825 7.571 1.00 6.72 83 LYS D N 1
ATOM 5729 C CA . LYS D 1 83 ? 28.977 1.899 9.008 1.00 7.38 83 LYS D CA 1
ATOM 5730 C C . LYS D 1 83 ? 28.514 0.577 9.572 1.00 6.70 83 LYS D C 1
ATOM 5731 O O . LYS D 1 83 ? 27.924 -0.247 8.871 1.00 7.12 83 LYS D O 1
ATOM 5737 N N . VAL D 1 84 ? 28.786 0.371 10.854 1.00 6.62 84 VAL D N 1
ATOM 5738 C CA . VAL D 1 84 ? 28.387 -0.861 11.513 1.00 7.37 84 VAL D CA 1
ATOM 5739 C C . VAL D 1 84 ? 28.179 -0.594 12.988 1.00 7.26 84 VAL D C 1
ATOM 5740 O O . VAL D 1 84 ? 28.808 0.297 13.554 1.00 8.11 84 VAL D O 1
ATOM 5744 N N . ILE D 1 85 ? 27.276 -1.354 13.601 1.00 7.26 85 ILE D N 1
ATOM 5745 C CA . ILE D 1 85 ? 27.117 -1.366 15.044 1.00 8.77 85 ILE D CA 1
ATOM 5746 C C . ILE D 1 85 ? 28.218 -2.226 15.640 1.00 10.48 85 ILE D C 1
ATOM 5747 O O . ILE D 1 85 ? 28.332 -3.408 15.326 1.00 11.99 85 ILE D O 1
ATOM 5752 N N . GLU D 1 86 ? 29.021 -1.650 16.524 1.00 11.45 86 GLU D N 1
ATOM 5753 C CA . GLU D 1 86 ? 30.073 -2.428 17.190 1.00 13.23 86 GLU D CA 1
ATOM 5754 C C . GLU D 1 86 ? 30.238 -1.930 18.612 1.00 14.04 86 GLU D C 1
ATOM 5755 O O . GLU D 1 86 ? 29.920 -0.790 18.914 1.00 14.94 86 GLU D O 1
ATOM 5761 N N . LYS D 1 87 ? 30.723 -2.802 19.483 1.00 13.84 87 LYS D N 1
ATOM 5762 C CA . LYS D 1 87 ? 31.104 -2.393 20.826 1.00 14.65 87 LYS D CA 1
ATOM 5763 C C . LYS D 1 87 ? 32.488 -1.776 20.822 1.00 13.26 87 LYS D C 1
ATOM 5764 O O . LYS D 1 87 ? 33.289 -1.998 19.908 1.00 14.39 87 LYS D O 1
ATOM 5770 N N . PHE D 1 88 ? 32.766 -0.984 21.842 1.00 11.77 88 PHE D N 1
ATOM 5771 C CA . PHE D 1 88 ? 34.073 -0.358 21.972 1.00 10.95 88 PHE D CA 1
ATOM 5772 C C . PHE D 1 88 ? 34.554 -0.336 23.422 1.00 10.35 88 PHE D C 1
ATOM 5773 O O . PHE D 1 88 ? 33.810 0.104 24.296 1.00 12.26 88 PHE D O 1
ATOM 5781 N N . PRO D 1 89 ? 35.797 -0.788 23.685 1.00 8.18 89 PRO D N 1
ATOM 5782 C CA . PRO D 1 89 ? 36.710 -1.495 22.776 1.00 9.05 89 PRO D CA 1
ATOM 5783 C C . PRO D 1 89 ? 36.275 -2.934 22.587 1.00 8.35 89 PRO D C 1
ATOM 5784 O O . PRO D 1 89 ? 35.631 -3.531 23.452 1.00 9.37 89 PRO D O 1
ATOM 5788 N N . ALA D 1 90 ? 36.669 -3.511 21.464 1.00 8.01 90 ALA D N 1
ATOM 5789 C CA . ALA D 1 90 ? 36.379 -4.919 21.198 1.00 8.17 90 ALA D CA 1
ATOM 5790 C C . ALA D 1 90 ? 37.266 -5.426 20.089 1.00 7.62 90 ALA D C 1
ATOM 5791 O O . ALA D 1 90 ? 37.528 -4.712 19.137 1.00 7.97 90 ALA D O 1
ATOM 5793 N N . PRO D 1 91 ? 37.698 -6.680 20.182 1.00 7.15 91 PRO D N 1
ATOM 5794 C CA . PRO D 1 91 ? 38.346 -7.308 19.028 1.00 6.36 91 PRO D CA 1
ATOM 5795 C C . PRO D 1 91 ? 37.430 -7.312 17.833 1.00 5.88 91 PRO D C 1
ATOM 5796 O O . PRO D 1 91 ? 36.231 -7.436 17.992 1.00 7.88 91 PRO D O 1
ATOM 5800 N N . VAL D 1 92 ? 38.018 -7.227 16.644 1.00 4.70 92 VAL D N 1
ATOM 5801 C CA . VAL D 1 92 ? 37.230 -7.264 15.422 1.00 5.41 92 VAL D CA 1
ATOM 5802 C C . VAL D 1 92 ? 37.933 -8.126 14.388 1.00 5.25 92 VAL D C 1
ATOM 5803 O O . VAL D 1 92 ? 39.154 -8.200 14.345 1.00 7.00 92 VAL D O 1
ATOM 5807 N N . HIS D 1 93 ? 37.137 -8.770 13.550 1.00 4.27 93 HIS D N 1
ATOM 5808 C CA . HIS D 1 93 ? 37.624 -9.388 12.328 1.00 4.38 93 HIS D CA 1
ATOM 5809 C C . HIS D 1 93 ? 37.091 -8.561 11.165 1.00 4.25 93 HIS D C 1
ATOM 5810 O O . HIS D 1 93 ? 35.903 -8.288 11.089 1.00 5.42 93 HIS D O 1
ATOM 5817 N N . ILE D 1 94 ? 38.000 -8.145 10.298 1.00 4.92 94 ILE D N 1
ATOM 5818 C CA . ILE D 1 94 ? 37.682 -7.271 9.176 1.00 6.55 94 ILE D CA 1
ATOM 5819 C C . ILE D 1 94 ? 38.066 -7.945 7.883 1.00 6.81 94 ILE D C 1
ATOM 5820 O O . ILE D 1 94 ? 39.172 -8.436 7.741 1.00 7.93 94 ILE D O 1
ATOM 5825 N N A CYS D 1 95 ? 37.114 -8.062 6.959 0.53 5.54 95 CYS D N 1
ATOM 5826 N N B CYS D 1 95 ? 37.146 -7.919 6.934 0.47 6.85 95 CYS D N 1
ATOM 5827 C CA A CYS D 1 95 ? 37.435 -8.376 5.570 0.53 5.75 95 CYS D CA 1
ATOM 5828 C CA B CYS D 1 95 ? 37.427 -8.381 5.599 0.47 7.73 95 CYS D CA 1
ATOM 5829 C C A CYS D 1 95 ? 36.956 -7.228 4.701 0.53 5.07 95 CYS D C 1
ATOM 5830 C C B CYS D 1 95 ? 36.882 -7.359 4.619 0.47 6.40 95 CYS D C 1
ATOM 5831 O O A CYS D 1 95 ? 35.957 -6.579 4.972 0.53 5.01 95 CYS D O 1
ATOM 5832 O O B CYS D 1 95 ? 35.752 -6.911 4.755 0.47 6.66 95 CYS D O 1
ATOM 5837 N N . VAL D 1 96 ? 37.697 -6.981 3.640 1.00 5.38 96 VAL D N 1
ATOM 5838 C CA . VAL D 1 96 ? 37.272 -6.048 2.619 1.00 5.55 96 VAL D CA 1
ATOM 5839 C C . VAL D 1 96 ? 37.709 -6.580 1.270 1.00 5.62 96 VAL D C 1
ATOM 5840 O O . VAL D 1 96 ? 38.821 -7.045 1.089 1.00 5.96 96 VAL D O 1
ATOM 5844 N N . SER D 1 97 ? 36.803 -6.489 0.320 1.00 6.15 97 SER D N 1
ATOM 5845 C CA . SER D 1 97 ? 37.137 -6.842 -1.043 1.00 6.40 97 SER D CA 1
ATOM 5846 C C . SER D 1 97 ? 36.749 -5.723 -1.969 1.00 5.67 97 SER D C 1
ATOM 5847 O O . SER D 1 97 ? 35.888 -4.889 -1.670 1.00 5.95 97 SER D O 1
ATOM 5850 N N . TRP D 1 98 ? 37.392 -5.720 -3.127 1.00 5.11 98 TRP D N 1
ATOM 5851 C CA . TRP D 1 98 ? 37.068 -4.772 -4.172 1.00 5.15 98 TRP D CA 1
ATOM 5852 C C . TRP D 1 98 ? 37.279 -5.435 -5.526 1.00 5.43 98 TRP D C 1
ATOM 5853 O O . TRP D 1 98 ? 38.183 -6.238 -5.704 1.00 6.14 98 TRP D O 1
ATOM 5864 N N . GLU D 1 99 ? 36.425 -5.057 -6.467 1.00 6.56 99 GLU D N 1
ATOM 5865 C CA . GLU D 1 99 ? 36.379 -5.645 -7.801 1.00 8.06 99 GLU D CA 1
ATOM 5866 C C . GLU D 1 99 ? 36.367 -4.504 -8.804 1.00 7.10 99 GLU D C 1
ATOM 5867 O O . GLU D 1 99 ? 35.439 -3.719 -8.836 1.00 8.10 99 GLU D O 1
ATOM 5873 N N . SER D 1 100 ? 37.397 -4.411 -9.645 1.00 7.09 100 SER D N 1
ATOM 5874 C CA . SER D 1 100 ? 37.482 -3.321 -10.609 1.00 7.89 100 SER D CA 1
ATOM 5875 C C . SER D 1 100 ? 36.295 -3.262 -11.568 1.00 7.80 100 SER D C 1
ATOM 5876 O O . SER D 1 100 ? 35.789 -2.196 -11.892 1.00 8.88 100 SER D O 1
ATOM 5879 N N . SER D 1 101 ? 35.869 -4.409 -12.064 1.00 7.61 101 SER D N 1
ATOM 5880 C CA . SER D 1 101 ? 34.874 -4.402 -13.121 1.00 9.66 101 SER D CA 1
ATOM 5881 C C . SER D 1 101 ? 33.569 -3.734 -12.722 1.00 9.68 101 SER D C 1
ATOM 5882 O O . SER D 1 101 ? 32.930 -3.098 -13.542 1.00 11.08 101 SER D O 1
ATOM 5885 N N . SER D 1 102 ? 33.170 -3.878 -11.461 1.00 8.41 102 SER D N 1
ATOM 5886 C CA . SER D 1 102 ? 31.973 -3.233 -10.950 1.00 8.01 102 SER D CA 1
ATOM 5887 C C . SER D 1 102 ? 32.259 -2.014 -10.065 1.00 7.21 102 SER D C 1
ATOM 5888 O O . SER D 1 102 ? 31.362 -1.219 -9.801 1.00 7.96 102 SER D O 1
ATOM 5891 N N . GLY D 1 103 ? 33.486 -1.910 -9.568 1.00 6.47 103 GLY D N 1
ATOM 5892 C CA . GLY D 1 103 ? 33.856 -0.901 -8.580 1.00 6.29 103 GLY D CA 1
ATOM 5893 C C . GLY D 1 103 ? 33.387 -1.231 -7.161 1.00 5.58 103 GLY D C 1
ATOM 5894 O O . GLY D 1 103 ? 33.588 -0.459 -6.247 1.00 6.16 103 GLY D O 1
ATOM 5895 N N . ILE D 1 104 ? 32.773 -2.386 -6.955 1.00 5.49 104 ILE D N 1
ATOM 5896 C CA . ILE D 1 104 ? 32.122 -2.656 -5.680 1.00 5.37 104 ILE D CA 1
ATOM 5897 C C . ILE D 1 104 ? 33.126 -3.041 -4.608 1.00 5.57 104 ILE D C 1
ATOM 5898 O O . ILE D 1 104 ? 33.937 -3.954 -4.781 1.00 6.28 104 ILE D O 1
ATOM 5903 N N . ALA D 1 105 ? 33.011 -2.354 -3.474 1.00 5.30 105 ALA D N 1
ATOM 5904 C CA . ALA D 1 105 ? 33.757 -2.661 -2.250 1.00 6.78 105 ALA D CA 1
ATOM 5905 C C . ALA D 1 105 ? 32.810 -3.273 -1.235 1.00 6.23 105 ALA D C 1
ATOM 5906 O O . ALA D 1 105 ? 31.747 -2.721 -0.984 1.00 7.64 105 ALA D O 1
ATOM 5908 N N . GLU D 1 106 ? 33.219 -4.401 -0.659 1.00 6.00 106 GLU D N 1
ATOM 5909 C CA . GLU D 1 106 ? 32.436 -5.110 0.351 1.00 6.84 106 GLU D CA 1
ATOM 5910 C C . GLU D 1 106 ? 33.230 -5.217 1.638 1.00 6.76 106 GLU D C 1
ATOM 5911 O O . GLU D 1 106 ? 34.245 -5.894 1.662 1.00 9.19 106 GLU D O 1
ATOM 5917 N N . PHE D 1 107 ? 32.752 -4.594 2.702 1.00 5.90 107 PHE D N 1
ATOM 5918 C CA . PHE D 1 107 ? 33.284 -4.809 4.043 1.00 5.40 107 PHE D CA 1
ATOM 5919 C C . PHE D 1 107 ? 32.458 -5.880 4.749 1.00 5.30 107 PHE D C 1
ATOM 5920 O O . PHE D 1 107 ? 31.235 -5.888 4.678 1.00 5.59 107 PHE D O 1
ATOM 5928 N N . TRP D 1 108 ? 33.143 -6.743 5.478 1.00 4.50 108 TRP D N 1
ATOM 5929 C CA . TRP D 1 108 ? 32.523 -7.702 6.396 1.00 4.99 108 TRP D CA 1
ATOM 5930 C C . TRP D 1 108 ? 33.189 -7.520 7.752 1.00 4.85 108 TRP D C 1
ATOM 5931 O O . TRP D 1 108 ? 34.401 -7.579 7.860 1.00 6.67 108 TRP D O 1
ATOM 5942 N N . ILE D 1 109 ? 32.384 -7.307 8.778 1.00 4.20 109 ILE D N 1
ATOM 5943 C CA . ILE D 1 109 ? 32.879 -7.071 10.127 1.00 5.87 109 ILE D CA 1
ATOM 5944 C C . ILE D 1 109 ? 32.333 -8.178 11.011 1.00 7.13 109 ILE D C 1
ATOM 5945 O O . ILE D 1 109 ? 31.128 -8.347 11.144 1.00 7.46 109 ILE D O 1
ATOM 5950 N N . ASN D 1 110 ? 33.233 -8.950 11.616 1.00 6.43 110 ASN D N 1
ATOM 5951 C CA . ASN D 1 110 ? 32.837 -10.118 12.412 1.00 8.77 110 ASN D CA 1
ATOM 5952 C C . ASN D 1 110 ? 31.860 -11.010 11.679 1.00 10.17 110 ASN D C 1
ATOM 5953 O O . ASN D 1 110 ? 30.874 -11.484 12.261 1.00 11.50 110 ASN D O 1
ATOM 5958 N N . GLY D 1 111 ? 32.139 -11.238 10.400 1.00 9.77 111 GLY D N 1
ATOM 5959 C CA . GLY D 1 111 ? 31.327 -12.130 9.590 1.00 11.63 111 GLY D CA 1
ATOM 5960 C C . GLY D 1 111 ? 30.008 -11.561 9.102 1.00 12.71 111 GLY D C 1
ATOM 5961 O O . GLY D 1 111 ? 29.219 -12.286 8.477 1.00 14.57 111 GLY D O 1
ATOM 5962 N N . THR D 1 112 ? 29.756 -10.289 9.375 1.00 11.21 112 THR D N 1
ATOM 5963 C CA . THR D 1 112 ? 28.528 -9.663 8.921 1.00 11.82 112 THR D CA 1
ATOM 5964 C C . THR D 1 112 ? 28.814 -8.617 7.838 1.00 7.91 112 THR D C 1
ATOM 5965 O O . THR D 1 112 ? 29.702 -7.779 7.965 1.00 7.61 112 THR D O 1
ATOM 5969 N N . PRO D 1 113 ? 28.043 -8.652 6.758 1.00 5.93 113 PRO D N 1
ATOM 5970 C CA . PRO D 1 113 ? 28.288 -7.744 5.644 1.00 5.51 113 PRO D CA 1
ATOM 5971 C C . PRO D 1 113 ? 27.780 -6.344 5.915 1.00 5.28 113 PRO D C 1
ATOM 5972 O O . PRO D 1 113 ? 26.663 -6.173 6.396 1.00 6.28 113 PRO D O 1
ATOM 5976 N N . LEU D 1 114 ? 28.605 -5.352 5.613 1.00 4.85 114 LEU D N 1
ATOM 5977 C CA . LEU D 1 114 ? 28.185 -3.955 5.605 1.00 4.88 114 LEU D CA 1
ATOM 5978 C C . LEU D 1 114 ? 27.510 -3.627 4.268 1.00 4.53 114 LEU D C 1
ATOM 5979 O O . LEU D 1 114 ? 27.537 -4.416 3.325 1.00 5.55 114 LEU D O 1
ATOM 5984 N N . VAL D 1 115 ? 26.926 -2.445 4.180 1.00 4.45 115 VAL D N 1
ATOM 5985 C CA . VAL D 1 115 ? 26.360 -1.996 2.919 1.00 4.33 115 VAL D CA 1
ATOM 5986 C C . VAL D 1 115 ? 27.474 -1.854 1.877 1.00 4.78 115 VAL D C 1
ATOM 5987 O O . VAL D 1 115 ? 28.495 -1.221 2.137 1.00 5.81 115 VAL D O 1
ATOM 5991 N N . LYS D 1 116 ? 27.261 -2.428 0.694 1.00 5.15 116 LYS D N 1
ATOM 5992 C CA . LYS D 1 116 ? 28.208 -2.263 -0.414 1.00 6.24 116 LYS D CA 1
ATOM 5993 C C . LYS D 1 116 ? 28.267 -0.814 -0.897 1.00 7.16 116 LYS D C 1
ATOM 5994 O O . LYS D 1 116 ? 27.255 -0.099 -0.920 1.00 7.93 116 LYS D O 1
ATOM 6000 N N . LYS D 1 117 ? 29.471 -0.383 -1.264 1.00 6.17 117 LYS D N 1
ATOM 6001 C CA . LYS D 1 117 ? 29.704 0.918 -1.867 1.00 6.79 117 LYS D CA 1
ATOM 6002 C C . LYS D 1 117 ? 30.529 0.690 -3.124 1.00 7.38 117 LYS D C 1
ATOM 6003 O O . LYS D 1 117 ? 30.998 -0.419 -3.364 1.00 9.32 117 LYS D O 1
ATOM 6009 N N . GLY D 1 118 ? 30.676 1.710 -3.950 1.00 5.91 118 GLY D N 1
ATOM 6010 C CA . GLY D 1 118 ? 31.399 1.562 -5.202 1.00 6.17 118 GLY D CA 1
ATOM 6011 C C . GLY D 1 118 ? 32.306 2.736 -5.497 1.00 7.02 118 GLY D C 1
ATOM 6012 O O . GLY D 1 118 ? 31.959 3.893 -5.255 1.00 8.59 118 GLY D O 1
ATOM 6013 N N . LEU D 1 119 ? 33.472 2.416 -6.058 1.00 6.45 119 LEU D N 1
ATOM 6014 C CA . LEU D 1 119 ? 34.455 3.420 -6.429 1.00 6.67 119 LEU D CA 1
ATOM 6015 C C . LEU D 1 119 ? 35.424 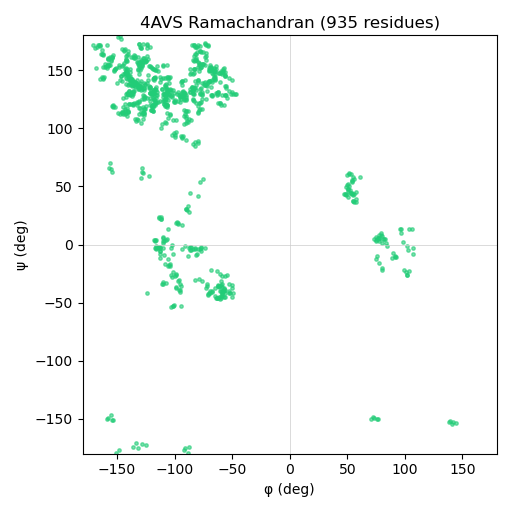2.852 -7.447 1.00 7.35 119 LEU D C 1
ATOM 6016 O O . LEU D 1 119 ? 35.656 1.643 -7.495 1.00 6.92 119 LEU D O 1
ATOM 6021 N N . ARG D 1 120 ? 35.988 3.743 -8.267 1.00 6.74 120 ARG D N 1
ATOM 6022 C CA . ARG D 1 120 ? 37.079 3.377 -9.177 1.00 7.31 120 ARG D CA 1
ATOM 6023 C C . ARG D 1 120 ? 36.754 2.219 -10.122 1.00 7.91 120 ARG D C 1
ATOM 6024 O O . ARG D 1 120 ? 37.624 1.412 -10.469 1.00 8.23 120 ARG D O 1
ATOM 6032 N N . GLN D 1 121 ? 35.512 2.162 -10.596 1.00 8.06 121 GLN D N 1
ATOM 6033 C CA . GLN D 1 121 ? 35.164 1.149 -11.576 1.00 8.16 121 GLN D CA 1
ATOM 6034 C C . GLN D 1 121 ? 36.105 1.283 -12.788 1.00 9.42 121 GLN D C 1
ATOM 6035 O O . GLN D 1 121 ? 36.295 2.369 -13.327 1.00 10.58 121 GLN D O 1
ATOM 6041 N N . GLY D 1 122 ? 36.708 0.169 -13.173 1.00 9.00 122 GLY D N 1
ATOM 6042 C CA . GLY D 1 122 ? 37.596 0.107 -14.324 1.00 10.12 122 GLY D CA 1
ATOM 6043 C C . GLY D 1 122 ? 39.068 0.329 -14.027 1.00 10.65 122 GLY D C 1
ATOM 6044 O O . GLY D 1 122 ? 39.923 0.114 -14.896 1.00 12.34 122 GLY D O 1
ATOM 6045 N N . TYR D 1 123 ? 39.368 0.777 -12.814 1.00 9.85 123 TYR D N 1
ATOM 6046 C CA . TYR D 1 123 ? 40.724 1.117 -12.382 1.00 10.53 123 TYR D CA 1
ATOM 6047 C C . TYR D 1 123 ? 41.518 -0.146 -12.042 1.00 10.86 123 TYR D C 1
ATOM 6048 O O . TYR D 1 123 ? 40.944 -1.158 -11.645 1.00 11.10 123 TYR D O 1
ATOM 6057 N N . PHE D 1 124 ? 42.836 -0.091 -12.191 1.00 11.65 124 PHE D N 1
ATOM 6058 C CA . PHE D 1 124 ? 43.688 -1.163 -11.679 1.00 13.48 124 PHE D CA 1
ATOM 6059 C C . PHE D 1 124 ? 44.578 -0.602 -10.586 1.00 12.36 124 PHE D C 1
ATOM 6060 O O . PHE D 1 124 ? 45.244 0.421 -10.770 1.00 12.85 124 PHE D O 1
ATOM 6068 N N . VAL D 1 125 ? 44.592 -1.271 -9.438 1.00 11.64 125 VAL D N 1
ATOM 6069 C CA . VAL D 1 125 ? 45.473 -0.889 -8.348 1.00 10.70 125 VAL D CA 1
ATOM 6070 C C . VAL D 1 125 ? 46.918 -1.149 -8.762 1.00 11.19 125 VAL D C 1
ATOM 6071 O O . VAL D 1 125 ? 47.258 -2.226 -9.195 1.00 11.92 125 VAL D O 1
ATOM 6075 N N . GLU D 1 126 ? 47.774 -0.145 -8.626 1.00 10.66 126 GLU D N 1
ATOM 6076 C CA . GLU D 1 126 ? 49.143 -0.267 -9.110 1.00 13.45 126 GLU D CA 1
ATOM 6077 C C . GLU D 1 126 ? 49.957 -1.315 -8.352 1.00 12.70 126 GLU D C 1
ATOM 6078 O O . GLU D 1 126 ? 49.718 -1.592 -7.180 1.00 12.05 126 GLU D O 1
ATOM 6084 N N . ALA D 1 127 ? 50.929 -1.889 -9.049 1.00 15.22 127 ALA D N 1
ATOM 6085 C CA . ALA D 1 127 ? 51.808 -2.903 -8.479 1.00 16.78 127 ALA D CA 1
ATOM 6086 C C . ALA D 1 127 ? 53.060 -2.301 -7.848 1.00 15.19 127 ALA D C 1
ATOM 6087 O O . ALA D 1 127 ? 53.213 -1.083 -7.753 1.00 15.10 127 ALA D O 1
ATOM 6089 N N . GLN D 1 128 ? 53.949 -3.188 -7.407 1.00 14.51 128 GLN D N 1
ATOM 6090 C CA . GLN D 1 128 ? 55.181 -2.808 -6.722 1.00 14.14 128 GLN D CA 1
ATOM 6091 C C . GLN D 1 128 ? 54.900 -1.902 -5.528 1.00 12.12 128 GLN D C 1
ATOM 6092 O O . GLN D 1 128 ? 55.435 -0.807 -5.411 1.00 12.35 128 GLN D O 1
ATOM 6098 N N . PRO D 1 129 ? 54.047 -2.371 -4.622 1.00 10.70 129 PRO D N 1
ATOM 6099 C CA . PRO D 1 129 ? 53.716 -1.540 -3.466 1.00 9.81 129 PRO D CA 1
ATOM 6100 C C . PRO D 1 129 ? 54.737 -1.593 -2.343 1.00 9.28 129 PRO D C 1
ATOM 6101 O O . PRO D 1 129 ? 55.552 -2.525 -2.253 1.00 11.65 129 PRO D O 1
ATOM 6105 N N . LYS D 1 130 ? 54.684 -0.571 -1.493 1.00 8.48 130 LYS D N 1
ATOM 6106 C CA . LYS D 1 130 ? 55.139 -0.678 -0.120 1.00 8.28 130 LYS D CA 1
ATOM 6107 C C . LYS D 1 130 ? 53.891 -0.822 0.726 1.00 6.27 130 LYS D C 1
ATOM 6108 O O . LYS D 1 130 ? 52.946 -0.045 0.595 1.00 6.84 130 LYS D O 1
ATOM 6114 N N . ILE D 1 131 ? 53.895 -1.844 1.582 1.00 6.44 131 ILE D N 1
ATOM 6115 C CA . ILE D 1 131 ? 52.766 -2.192 2.440 1.00 5.91 131 ILE D CA 1
ATOM 6116 C C . ILE D 1 131 ? 53.226 -2.077 3.869 1.00 6.26 131 ILE D C 1
ATOM 6117 O O . ILE D 1 131 ? 54.186 -2.729 4.278 1.00 6.75 131 ILE D O 1
ATOM 6122 N N . VAL D 1 132 ? 52.482 -1.292 4.642 1.00 5.81 132 VAL D N 1
ATOM 6123 C CA . VAL D 1 132 ? 52.856 -0.989 6.007 1.00 6.40 132 VAL D CA 1
ATOM 6124 C C . VAL D 1 132 ? 51.691 -1.212 6.960 1.00 6.41 132 VAL D C 1
ATOM 6125 O O . VAL D 1 132 ? 50.564 -0.786 6.705 1.00 7.40 132 VAL D O 1
ATOM 6129 N N . LEU D 1 133 ? 52.006 -1.889 8.065 1.00 6.17 133 LEU D N 1
ATOM 6130 C CA . LEU D 1 133 ? 51.128 -1.963 9.241 1.00 6.14 133 LEU D CA 1
ATOM 6131 C C . LEU D 1 133 ? 51.699 -1.065 10.318 1.00 5.90 133 LEU D C 1
ATOM 6132 O O . LEU D 1 133 ? 52.921 -0.986 10.492 1.00 6.64 133 LEU D O 1
ATOM 6137 N N . GLY D 1 134 ? 50.809 -0.403 11.058 1.00 5.98 134 GLY D N 1
ATOM 6138 C CA . GLY D 1 134 ? 51.238 0.391 12.192 1.00 6.01 134 GLY D CA 1
ATOM 6139 C C . GLY D 1 134 ? 51.290 1.877 11.955 1.00 6.50 134 GLY D C 1
ATOM 6140 O O . GLY D 1 134 ? 51.209 2.662 12.896 1.00 7.16 134 GLY D O 1
ATOM 6141 N N . GLN D 1 135 ? 51.482 2.265 10.697 1.00 6.93 135 GLN D N 1
ATOM 6142 C CA . GLN D 1 135 ? 51.536 3.663 10.323 1.00 6.47 135 GLN D CA 1
ATOM 6143 C C . GLN D 1 135 ? 50.838 3.821 8.980 1.00 5.90 135 GLN D C 1
ATOM 6144 O O . GLN D 1 135 ? 50.676 2.868 8.231 1.00 6.48 135 GLN D O 1
ATOM 6150 N N . GLU D 1 136 ? 50.436 5.047 8.703 1.00 6.17 136 GLU D N 1
ATOM 6151 C CA . GLU D 1 136 ? 49.838 5.447 7.438 1.00 6.00 136 GLU D CA 1
ATOM 6152 C C . GLU D 1 136 ? 50.915 6.115 6.603 1.00 5.98 136 GLU D C 1
ATOM 6153 O O . GLU D 1 136 ? 51.536 7.074 7.049 1.00 6.97 136 GLU D O 1
ATOM 6159 N N . GLN D 1 137 ? 51.168 5.604 5.406 1.00 5.78 137 GLN D N 1
ATOM 6160 C CA . GLN D 1 137 ? 52.163 6.226 4.522 1.00 6.17 137 GLN D CA 1
ATOM 6161 C C . GLN D 1 137 ? 51.623 7.439 3.796 1.00 5.93 137 GLN D C 1
ATOM 6162 O O . GLN D 1 137 ? 50.521 7.386 3.297 1.00 6.86 137 GLN D O 1
ATOM 6168 N N . ASP D 1 138 ? 52.446 8.483 3.666 1.00 6.10 138 ASP D N 1
ATOM 6169 C CA . ASP D 1 138 ? 52.198 9.551 2.686 1.00 6.96 138 ASP D CA 1
ATOM 6170 C C . ASP D 1 138 ? 53.226 9.603 1.568 1.00 8.22 138 ASP D C 1
ATOM 6171 O O . ASP D 1 138 ? 53.035 10.330 0.597 1.00 10.06 138 ASP D O 1
ATOM 6176 N N . SER D 1 139 ? 54.283 8.822 1.683 1.00 8.45 139 SER D N 1
ATOM 6177 C CA . SER D 1 139 ? 55.256 8.683 0.608 1.00 9.24 139 SER D CA 1
ATOM 6178 C C . SER D 1 139 ? 55.396 7.212 0.262 1.00 9.26 139 SER D C 1
ATOM 6179 O O . SER D 1 139 ? 54.648 6.366 0.756 1.00 9.83 139 SER D O 1
ATOM 6182 N N . TYR D 1 140 ? 56.353 6.894 -0.602 1.00 10.04 140 TYR D N 1
ATOM 6183 C CA . TYR D 1 140 ? 56.568 5.508 -0.964 1.00 10.24 140 TYR D CA 1
ATOM 6184 C C . TYR D 1 140 ? 57.421 4.864 0.129 1.00 10.68 140 TYR D C 1
ATOM 6185 O O . TYR D 1 140 ? 58.650 4.894 0.087 1.00 12.40 140 TYR D O 1
ATOM 6194 N N . GLY D 1 141 ? 56.740 4.342 1.143 1.00 9.89 141 GLY D N 1
ATOM 6195 C CA . GLY D 1 141 ? 57.373 3.675 2.264 1.00 10.15 141 GLY D CA 1
ATOM 6196 C C . GLY D 1 141 ? 57.469 4.491 3.539 1.00 11.55 141 GLY D C 1
ATOM 6197 O O . GLY D 1 141 ? 57.912 3.958 4.560 1.00 15.06 141 GLY D O 1
ATOM 6198 N N . GLY D 1 142 ? 57.057 5.757 3.511 1.00 10.19 142 GLY D N 1
ATOM 6199 C CA . GLY D 1 142 ? 57.335 6.648 4.633 1.00 10.41 142 GLY D CA 1
ATOM 6200 C C . GLY D 1 142 ? 56.361 7.793 4.819 1.00 10.36 142 GLY D C 1
ATOM 6201 O O . GLY D 1 142 ? 55.194 7.685 4.453 1.00 9.34 142 GLY D O 1
ATOM 6202 N N . LYS D 1 143 ? 56.871 8.890 5.381 1.00 11.32 143 LYS D N 1
ATOM 6203 C CA . LYS D 1 143 ? 56.094 10.079 5.737 1.00 12.53 143 LYS D CA 1
ATOM 6204 C C . LYS D 1 143 ? 54.874 9.706 6.566 1.00 10.93 143 LYS D C 1
ATOM 6205 O O . LYS D 1 143 ? 53.737 9.964 6.219 1.00 10.99 143 LYS D O 1
ATOM 6211 N N . PHE D 1 144 ? 55.179 9.119 7.711 1.00 9.71 144 PHE D N 1
ATOM 6212 C CA . PHE D 1 144 ? 54.184 8.696 8.686 1.00 10.29 144 PHE D CA 1
ATOM 6213 C C . PHE D 1 144 ? 53.649 9.884 9.510 1.00 11.13 144 PHE D C 1
ATOM 6214 O O . PHE D 1 144 ? 54.219 10.979 9.496 1.00 13.38 144 PHE D O 1
ATOM 6222 N N . ASP D 1 145 ? 52.548 9.648 10.221 1.00 10.02 145 ASP D N 1
ATOM 6223 C CA . ASP D 1 145 ? 51.838 10.678 10.990 1.00 10.41 145 ASP D CA 1
ATOM 6224 C C . ASP D 1 145 ? 51.379 10.053 12.301 1.00 9.82 145 ASP D C 1
ATOM 6225 O O . ASP D 1 145 ? 50.571 9.130 12.298 1.00 8.85 145 ASP D O 1
ATOM 6230 N N . ARG D 1 146 ? 51.931 10.527 13.415 1.00 11.45 146 ARG D N 1
ATOM 6231 C CA . ARG D 1 146 ? 51.656 9.955 14.736 1.00 13.16 146 ARG D CA 1
ATOM 6232 C C . ARG D 1 146 ? 50.161 9.866 15.027 1.00 11.09 146 ARG D C 1
ATOM 6233 O O . ARG D 1 146 ? 49.700 8.908 15.653 1.00 10.36 146 ARG D O 1
ATOM 6241 N N . SER D 1 147 ? 49.403 10.836 14.527 1.00 10.33 147 SER D N 1
ATOM 6242 C CA . SER D 1 147 ? 47.975 10.906 14.801 1.00 11.01 147 SER D CA 1
ATOM 6243 C C . SER D 1 147 ? 47.153 9.912 13.975 1.00 9.43 147 SER D C 1
ATOM 6244 O O . SER D 1 147 ? 45.950 9.795 14.186 1.00 10.21 147 SER D O 1
ATOM 6247 N N . GLN D 1 148 ? 47.821 9.167 13.090 1.00 7.36 148 GLN D N 1
ATOM 6248 C CA . GLN D 1 148 ? 47.191 8.114 12.303 1.00 6.43 148 GLN D CA 1
ATOM 6249 C C . GLN D 1 148 ? 47.761 6.734 12.612 1.00 6.07 148 GLN D C 1
ATOM 6250 O O . GLN D 1 148 ? 47.365 5.733 11.991 1.00 6.93 148 GLN D O 1
ATOM 6256 N N . SER D 1 149 ? 48.658 6.670 13.583 1.00 6.08 149 SER D N 1
ATOM 6257 C CA . SER D 1 149 ? 49.329 5.418 13.917 1.00 6.17 149 SER D CA 1
ATOM 6258 C C . SER D 1 149 ? 48.379 4.433 14.570 1.00 5.50 149 SER D C 1
ATOM 6259 O O . SER D 1 149 ? 47.449 4.815 15.279 1.00 6.81 149 SER D O 1
ATOM 6262 N N . PHE D 1 150 ? 48.632 3.155 14.349 1.00 6.15 150 PHE D N 1
ATOM 6263 C CA . PHE D 1 150 ? 47.852 2.095 14.963 1.00 6.31 150 PHE D CA 1
ATOM 6264 C C . PHE D 1 150 ? 48.536 1.635 16.241 1.00 6.18 150 PHE D C 1
ATOM 6265 O O . PHE D 1 150 ? 49.700 1.294 16.238 1.00 8.25 150 PHE D O 1
ATOM 6273 N N . VAL D 1 151 ? 47.781 1.616 17.330 1.00 5.55 151 VAL D N 1
ATOM 6274 C CA . VAL D 1 151 ? 48.261 1.146 18.624 1.00 5.17 151 VAL D CA 1
ATOM 6275 C C . VAL D 1 151 ? 47.330 0.016 18.982 1.00 5.00 151 VAL D C 1
ATOM 6276 O O . VAL D 1 151 ? 46.122 0.186 19.020 1.00 6.14 151 VAL D O 1
ATOM 6280 N N . GLY D 1 152 ? 47.893 -1.150 19.216 1.00 5.03 152 GLY D N 1
ATOM 6281 C CA . GLY D 1 152 ? 47.100 -2.328 19.490 1.00 5.19 152 GLY D CA 1
ATOM 6282 C C . GLY D 1 152 ? 47.692 -3.562 18.840 1.00 4.57 152 GLY D C 1
ATOM 6283 O O . GLY D 1 152 ? 48.888 -3.646 18.598 1.00 5.68 152 GLY D O 1
ATOM 6284 N N . GLU D 1 153 ? 46.840 -4.526 18.546 1.00 4.16 153 GLU D N 1
ATOM 6285 C CA . GLU D 1 153 ? 47.287 -5.845 18.095 1.00 5.20 153 GLU D CA 1
ATOM 6286 C C . GLU D 1 153 ? 46.630 -6.202 16.779 1.00 5.35 153 GLU D C 1
ATOM 6287 O O . GLU D 1 153 ? 45.447 -5.936 16.593 1.00 5.67 153 GLU D O 1
ATOM 6293 N N . ILE D 1 154 ? 47.423 -6.772 15.866 1.00 4.70 154 ILE D N 1
ATOM 6294 C CA . ILE D 1 154 ? 46.903 -7.266 14.579 1.00 6.24 154 ILE D CA 1
ATOM 6295 C C . ILE D 1 154 ? 47.376 -8.675 14.310 1.00 6.53 154 ILE D C 1
ATOM 6296 O O . ILE D 1 154 ? 48.530 -8.979 14.519 1.00 7.69 154 ILE D O 1
ATOM 6301 N N . GLY D 1 155 ? 46.485 -9.540 13.841 1.00 6.24 155 GLY D N 1
ATOM 6302 C CA . GLY D 1 155 ? 46.883 -10.881 13.473 1.00 7.96 155 GLY D CA 1
ATOM 6303 C C . GLY D 1 155 ? 46.016 -11.458 12.375 1.00 6.32 155 GLY D C 1
ATOM 6304 O O . GLY D 1 155 ? 45.133 -10.802 11.855 1.00 6.20 155 GLY D O 1
ATOM 6305 N N . ASP D 1 156 ? 46.316 -12.694 11.998 1.00 5.94 156 ASP D N 1
ATOM 6306 C CA . ASP D 1 156 ? 45.544 -13.461 11.017 1.00 6.16 156 ASP D CA 1
ATOM 6307 C C . ASP D 1 156 ? 45.281 -12.655 9.755 1.00 5.32 156 ASP D C 1
ATOM 6308 O O . ASP D 1 156 ? 44.154 -12.582 9.278 1.00 5.86 156 ASP D O 1
ATOM 6313 N N . LEU D 1 157 ? 46.340 -12.056 9.208 1.00 4.88 157 LEU D N 1
ATOM 6314 C CA . LEU D 1 157 ? 46.221 -11.257 7.999 1.00 5.50 157 LEU D CA 1
ATOM 6315 C C . LEU D 1 157 ? 46.467 -12.100 6.750 1.00 5.59 157 LEU D C 1
ATOM 6316 O O . LEU D 1 157 ? 47.464 -12.808 6.651 1.00 6.17 157 LEU D O 1
ATOM 6321 N N . TYR D 1 158 ? 45.526 -12.005 5.809 1.00 4.73 158 TYR D N 1
ATOM 6322 C CA . TYR D 1 158 ? 45.545 -12.730 4.548 1.00 5.22 158 TYR D CA 1
ATOM 6323 C C . TYR D 1 158 ? 45.080 -11.805 3.446 1.00 4.94 158 TYR D C 1
ATOM 6324 O O . TYR D 1 158 ? 44.176 -10.992 3.632 1.00 5.99 158 TYR D O 1
ATOM 6333 N N . MET D 1 159 ? 45.684 -11.935 2.269 1.00 5.09 159 MET D N 1
ATOM 6334 C CA . MET D 1 159 ? 45.235 -11.159 1.127 1.00 5.28 159 MET D CA 1
ATOM 6335 C C . MET D 1 159 ? 45.263 -12.044 -0.111 1.00 5.08 159 MET D C 1
ATOM 6336 O O . MET D 1 159 ? 46.276 -12.732 -0.369 1.00 5.86 159 MET D O 1
ATOM 6341 N N . TRP D 1 160 ? 44.156 -11.995 -0.838 1.00 6.05 160 TRP D N 1
ATOM 6342 C CA . TRP D 1 160 ? 43.923 -12.783 -2.040 1.00 6.17 160 TRP D CA 1
ATOM 6343 C C . TRP D 1 160 ? 43.784 -11.864 -3.228 1.00 6.25 160 TRP D C 1
ATOM 6344 O O . TRP D 1 160 ? 43.267 -10.761 -3.098 1.00 6.90 160 TRP D O 1
ATOM 6355 N N . ASP D 1 161 ? 44.163 -12.332 -4.423 1.00 7.55 161 ASP D N 1
ATOM 6356 C CA . ASP D 1 161 ? 43.939 -11.549 -5.643 1.00 8.89 161 ASP D CA 1
ATOM 6357 C C . ASP D 1 161 ? 42.594 -11.829 -6.327 1.00 9.16 161 ASP D C 1
ATOM 6358 O O . ASP D 1 161 ? 42.466 -11.697 -7.548 1.00 11.37 161 ASP D O 1
ATOM 6363 N N . SER D 1 162 ? 41.588 -12.175 -5.532 1.00 8.16 162 SER D N 1
ATOM 6364 C CA . SER D 1 162 ? 40.237 -12.451 -6.003 1.00 8.78 162 SER D CA 1
ATOM 6365 C C . SER D 1 162 ? 39.250 -11.932 -4.965 1.00 8.51 162 SER D C 1
ATOM 6366 O O . SER D 1 162 ? 39.635 -11.645 -3.846 1.00 8.93 162 SER D O 1
ATOM 6369 N N . VAL D 1 163 ? 37.982 -11.839 -5.344 1.00 9.72 163 VAL D N 1
ATOM 6370 C CA . VAL D 1 163 ? 36.912 -11.470 -4.431 1.00 9.27 163 VAL D CA 1
ATOM 6371 C C . VAL D 1 163 ? 36.344 -12.730 -3.789 1.00 9.16 163 VAL D C 1
ATOM 6372 O O . VAL D 1 163 ? 35.787 -13.587 -4.481 1.00 10.52 163 VAL D O 1
ATOM 6376 N N . LEU D 1 164 ? 36.500 -12.875 -2.475 1.00 9.14 164 LEU D N 1
ATOM 6377 C CA . LEU D 1 164 ? 36.006 -14.082 -1.813 1.00 9.55 164 LEU D CA 1
ATOM 6378 C C . LEU D 1 164 ? 34.490 -14.075 -1.714 1.00 9.83 164 LEU D C 1
ATOM 6379 O O . LEU D 1 164 ? 33.879 -13.061 -1.422 1.00 10.59 164 LEU D O 1
ATOM 6384 N N . PRO D 1 165 ? 33.872 -15.237 -1.939 1.00 11.08 165 PRO D N 1
ATOM 6385 C CA . PRO D 1 165 ? 32.438 -15.356 -1.679 1.00 11.49 165 PRO D CA 1
ATOM 6386 C C . PRO D 1 165 ? 32.183 -15.456 -0.174 1.00 10.52 165 PRO D C 1
ATOM 6387 O O . PRO D 1 165 ? 33.112 -15.686 0.617 1.00 9.52 165 PRO D O 1
ATOM 6391 N N . PRO D 1 166 ? 30.927 -15.277 0.229 1.00 10.16 166 PRO D N 1
ATOM 6392 C CA . PRO D 1 166 ? 30.596 -15.266 1.652 1.00 10.49 166 PRO D CA 1
ATOM 6393 C C . PRO D 1 166 ? 31.098 -16.475 2.427 1.00 10.04 166 PRO D C 1
ATOM 6394 O O . PRO D 1 166 ? 31.563 -16.318 3.553 1.00 9.54 166 PRO D O 1
ATOM 6398 N N . GLU D 1 167 ? 30.986 -17.670 1.865 1.00 10.35 167 GLU D N 1
ATOM 6399 C CA . GLU D 1 167 ? 31.415 -18.851 2.597 1.00 10.69 167 GLU D CA 1
ATOM 6400 C C . GLU D 1 167 ? 32.920 -18.814 2.914 1.00 9.86 167 GLU D C 1
ATOM 6401 O O . GLU D 1 167 ? 33.333 -19.252 3.987 1.00 10.46 167 GLU D O 1
ATOM 6407 N N . ASN D 1 168 ? 33.737 -18.274 2.007 1.00 9.39 168 ASN D N 1
ATOM 6408 C CA . ASN D 1 168 ? 35.171 -18.178 2.265 1.00 9.41 168 ASN D CA 1
ATOM 6409 C C . ASN D 1 168 ? 35.495 -17.064 3.275 1.00 7.86 168 ASN D C 1
ATOM 6410 O O . ASN D 1 168 ? 36.457 -17.161 4.022 1.00 8.76 168 ASN D O 1
ATOM 6415 N N A ILE D 1 169 ? 34.698 -16.010 3.285 0.62 7.77 169 ILE D N 1
ATOM 6416 N N B ILE D 1 169 ? 34.688 -16.008 3.268 0.38 8.36 169 ILE D N 1
ATOM 6417 C CA A ILE D 1 169 ? 34.853 -14.975 4.294 0.62 7.97 169 ILE D CA 1
ATOM 6418 C CA B ILE D 1 169 ? 34.786 -14.951 4.271 0.38 8.92 169 ILE D CA 1
ATOM 6419 C C A ILE D 1 169 ? 34.545 -15.530 5.676 0.62 8.22 169 ILE D C 1
ATOM 6420 C C B ILE D 1 169 ? 34.552 -15.542 5.653 0.38 8.78 169 ILE D C 1
ATOM 6421 O O A ILE D 1 169 ? 35.293 -15.296 6.613 0.62 7.72 169 ILE D O 1
ATOM 6422 O O B ILE D 1 169 ? 35.337 -15.325 6.569 0.38 8.40 169 ILE D O 1
ATOM 6431 N N . LEU D 1 170 ? 33.473 -16.302 5.786 1.00 8.85 170 LEU D N 1
ATOM 6432 C CA . LEU D 1 170 ? 33.137 -16.921 7.049 1.00 10.95 170 LEU D CA 1
ATOM 6433 C C . LEU D 1 170 ? 34.223 -17.892 7.488 1.00 9.92 170 LEU D C 1
ATOM 6434 O O . LEU D 1 170 ? 34.557 -17.931 8.662 1.00 10.21 170 LEU D O 1
ATOM 6439 N N . SER D 1 171 ? 34.785 -18.656 6.550 1.00 9.52 171 SER D N 1
ATOM 6440 C CA . SER D 1 171 ? 35.903 -19.533 6.866 1.00 9.47 171 SER D CA 1
ATOM 6441 C C . SER D 1 171 ? 37.064 -18.743 7.486 1.00 8.10 171 SER D C 1
ATOM 6442 O O . SER D 1 171 ? 37.652 -19.162 8.482 1.00 9.50 171 SER D O 1
ATOM 6445 N N . ALA D 1 172 ? 37.396 -17.597 6.905 1.00 8.49 172 ALA D N 1
ATOM 6446 C CA . ALA D 1 172 ? 38.460 -16.795 7.463 1.00 8.59 172 ALA D CA 1
ATOM 6447 C C . ALA D 1 172 ? 38.091 -16.316 8.864 1.00 8.18 172 ALA D C 1
ATOM 6448 O O . ALA D 1 172 ? 38.911 -16.375 9.782 1.00 8.15 172 ALA D O 1
ATOM 6450 N N . TYR D 1 173 ? 36.864 -15.824 9.029 1.00 7.86 173 TYR D N 1
ATOM 6451 C CA . TYR D 1 173 ? 36.407 -15.349 10.338 1.00 8.78 173 TYR D CA 1
ATOM 6452 C C . TYR D 1 173 ? 36.531 -16.454 11.403 1.00 9.78 173 TYR D C 1
ATOM 6453 O O . TYR D 1 173 ? 36.931 -16.196 12.554 1.00 10.58 173 TYR D O 1
ATOM 6462 N N . GLN D 1 174 ? 36.225 -17.680 11.001 1.00 10.38 174 GLN D N 1
ATOM 6463 C CA . GLN D 1 174 ? 36.215 -18.821 11.910 1.00 11.65 174 GLN D CA 1
ATOM 6464 C C . GLN D 1 174 ? 37.590 -19.422 12.145 1.00 12.30 174 GLN D C 1
ATOM 6465 O O . GLN D 1 174 ? 37.746 -20.347 12.946 1.00 15.50 174 GLN D O 1
ATOM 6471 N N . GLY D 1 175 ? 38.601 -18.908 11.460 1.00 11.30 175 GLY D N 1
ATOM 6472 C CA . GLY D 1 175 ? 39.946 -19.394 11.693 1.00 11.88 175 GLY D CA 1
ATOM 6473 C C . GLY D 1 175 ? 40.444 -20.448 10.729 1.00 12.29 175 GLY D C 1
ATOM 6474 O O . GLY D 1 175 ? 41.494 -21.028 10.975 1.00 13.08 175 GLY D O 1
ATOM 6475 N N . THR D 1 176 ? 39.709 -20.704 9.650 1.00 11.47 176 THR D N 1
ATOM 6476 C CA . THR D 1 176 ? 40.131 -21.680 8.634 1.00 12.53 176 THR D CA 1
ATOM 6477 C C . THR D 1 176 ? 40.103 -21.053 7.235 1.00 10.79 176 THR D C 1
ATOM 6478 O O . THR D 1 176 ? 39.398 -21.517 6.338 1.00 10.82 176 THR D O 1
ATOM 6482 N N . PRO D 1 177 ? 40.907 -20.010 7.033 1.00 9.94 177 PRO D N 1
ATOM 6483 C CA . PRO D 1 177 ? 40.920 -19.321 5.738 1.00 9.50 177 PRO D CA 1
ATOM 6484 C C . PRO D 1 177 ? 41.400 -20.212 4.614 1.00 9.63 177 PRO D C 1
ATOM 6485 O O . PRO D 1 177 ? 42.203 -21.123 4.839 1.00 10.10 177 PRO D O 1
ATOM 6489 N N . LEU D 1 178 ? 40.906 -19.923 3.419 1.00 10.31 178 LEU D N 1
ATOM 6490 C CA . LEU D 1 178 ? 41.407 -20.543 2.206 1.00 10.49 178 LEU D CA 1
ATOM 6491 C C . LEU D 1 178 ? 42.813 -20.011 1.949 1.00 11.46 178 LEU D C 1
ATOM 6492 O O . LEU D 1 178 ? 43.169 -18.923 2.400 1.00 12.24 178 LEU D O 1
ATOM 6497 N N . PRO D 1 179 ? 43.637 -20.787 1.240 1.00 11.32 179 PRO D N 1
ATOM 6498 C CA . PRO D 1 179 ? 45.006 -20.320 0.987 1.00 11.84 179 PRO D CA 1
ATOM 6499 C C . PRO D 1 179 ? 45.013 -18.998 0.208 1.00 11.05 179 PRO D C 1
ATOM 6500 O O . PRO D 1 179 ? 44.204 -18.774 -0.702 1.00 12.11 179 PRO D O 1
ATOM 6504 N N . ALA D 1 180 ? 45.924 -18.117 0.598 1.00 9.13 180 ALA D N 1
ATOM 6505 C CA . ALA D 1 180 ? 45.931 -16.737 0.107 1.00 8.87 180 ALA D CA 1
ATOM 6506 C C . ALA D 1 180 ? 47.208 -16.484 -0.659 1.00 10.33 180 ALA D C 1
ATOM 6507 O O . ALA D 1 180 ? 48.286 -16.818 -0.187 1.00 13.63 180 ALA D O 1
ATOM 6509 N N . ASN D 1 181 ? 47.098 -15.872 -1.829 1.00 9.04 181 ASN D N 1
ATOM 6510 C CA . ASN D 1 181 ? 48.263 -15.773 -2.718 1.00 9.85 181 ASN D CA 1
ATOM 6511 C C . ASN D 1 181 ? 48.990 -14.434 -2.786 1.00 10.49 181 ASN D C 1
ATOM 6512 O O . ASN D 1 181 ? 49.997 -14.334 -3.487 1.00 14.32 181 ASN D O 1
ATOM 6517 N N . ILE D 1 182 ? 48.510 -13.412 -2.088 1.00 8.17 182 ILE D N 1
ATOM 6518 C CA . ILE D 1 182 ? 49.257 -12.142 -2.004 1.00 8.18 182 ILE D CA 1
ATOM 6519 C C . ILE D 1 182 ? 50.005 -12.006 -0.658 1.00 8.73 182 ILE D C 1
ATOM 6520 O O . ILE D 1 182 ? 51.212 -11.731 -0.613 1.00 9.79 182 ILE D O 1
ATOM 6525 N N . LEU D 1 183 ? 49.278 -12.174 0.440 1.00 7.80 183 LEU D N 1
ATOM 6526 C CA . LEU D 1 183 ? 49.878 -12.188 1.775 1.00 7.24 183 LEU D CA 1
ATOM 6527 C C . LEU D 1 183 ? 49.264 -13.345 2.535 1.00 7.17 183 LEU D C 1
ATOM 6528 O O . LEU D 1 183 ? 48.052 -13.547 2.475 1.00 7.27 183 LEU D O 1
ATOM 6533 N N . ASP D 1 184 ? 50.084 -14.084 3.282 1.00 7.70 184 ASP D N 1
ATOM 6534 C CA . ASP D 1 184 ? 49.575 -15.224 4.041 1.00 9.20 184 ASP D CA 1
ATOM 6535 C C . ASP D 1 184 ? 50.247 -15.260 5.400 1.00 8.10 184 ASP D C 1
ATOM 6536 O O . ASP D 1 184 ? 51.463 -15.358 5.494 1.00 8.85 184 ASP D O 1
ATOM 6541 N N . TRP D 1 185 ? 49.438 -15.193 6.452 1.00 7.52 185 TRP D N 1
ATOM 6542 C CA . TRP D 1 185 ? 49.934 -15.141 7.826 1.00 6.82 185 TRP D CA 1
ATOM 6543 C C . TRP D 1 185 ? 50.790 -16.364 8.176 1.00 7.93 185 TRP D C 1
ATOM 6544 O O . TRP D 1 185 ? 51.640 -16.301 9.058 1.00 7.85 185 TRP D O 1
ATOM 6555 N N . GLN D 1 186 ? 50.529 -17.485 7.513 1.00 8.59 186 GLN D N 1
ATOM 6556 C CA . GLN D 1 186 ? 51.279 -18.716 7.781 1.00 9.74 186 GLN D CA 1
ATOM 6557 C C . GLN D 1 186 ? 52.605 -18.804 7.020 1.00 10.29 186 GLN D C 1
ATOM 6558 O O . GLN D 1 186 ? 53.338 -19.784 7.189 1.00 11.77 186 GLN D O 1
ATOM 6564 N N . ALA D 1 187 ? 52.878 -17.816 6.162 1.00 10.31 187 ALA D N 1
ATOM 6565 C CA . ALA D 1 187 ? 54.105 -17.760 5.378 1.00 10.40 187 ALA D CA 1
ATOM 6566 C C . ALA D 1 187 ? 54.353 -16.299 5.030 1.00 10.42 187 ALA D C 1
ATOM 6567 O O . ALA D 1 187 ? 54.316 -15.892 3.881 1.00 10.76 187 ALA D O 1
ATOM 6569 N N . LEU D 1 188 ? 54.593 -15.501 6.056 1.00 9.60 188 LEU D N 1
ATOM 6570 C CA . LEU D 1 188 ? 54.664 -14.056 5.907 1.00 9.63 188 LEU D CA 1
ATOM 6571 C C . LEU D 1 188 ? 56.104 -13.580 5.870 1.00 10.39 188 LEU D C 1
ATOM 6572 O O . LEU D 1 188 ? 56.928 -13.982 6.693 1.00 11.79 188 LEU D O 1
ATOM 6577 N N . ASN D 1 189 ? 56.392 -12.731 4.901 1.00 9.97 189 ASN D N 1
ATOM 6578 C CA . ASN D 1 189 ? 57.680 -12.080 4.785 1.00 11.00 189 ASN D CA 1
ATOM 6579 C C . ASN D 1 189 ? 57.526 -10.635 5.256 1.00 10.11 189 ASN D C 1
ATOM 6580 O O . ASN D 1 189 ? 56.831 -9.834 4.633 1.00 11.83 189 ASN D O 1
ATOM 6585 N N . TYR D 1 190 ? 58.143 -10.310 6.382 1.00 10.19 190 TYR D N 1
ATOM 6586 C CA . TYR D 1 190 ? 57.925 -9.007 7.007 1.00 10.57 190 TYR D CA 1
ATOM 6587 C C . TYR D 1 190 ? 59.228 -8.471 7.569 1.00 10.39 190 TYR D C 1
ATOM 6588 O O . TYR D 1 190 ? 60.215 -9.224 7.743 1.00 11.65 190 TYR D O 1
ATOM 6597 N N . GLU D 1 191 ? 59.221 -7.169 7.851 1.00 10.92 191 GLU D N 1
ATOM 6598 C CA . GLU D 1 191 ? 60.316 -6.491 8.539 1.00 11.70 191 GLU D CA 1
ATOM 6599 C C . GLU D 1 191 ? 59.746 -5.630 9.642 1.00 9.84 191 GLU D C 1
ATOM 6600 O O . GLU D 1 191 ? 58.950 -4.742 9.387 1.00 9.97 191 GLU D O 1
ATOM 6606 N N . ILE D 1 192 ? 60.193 -5.876 10.862 1.00 9.47 192 ILE D N 1
ATOM 6607 C CA . ILE D 1 192 ? 59.821 -5.047 11.986 1.00 9.55 192 ILE D CA 1
ATOM 6608 C C . ILE D 1 192 ? 60.779 -3.859 12.073 1.00 10.04 192 ILE D C 1
ATOM 6609 O O . ILE D 1 192 ? 62.000 -4.024 11.979 1.00 11.14 192 ILE D O 1
ATOM 6614 N N . ARG D 1 193 ? 60.209 -2.673 12.262 1.00 10.30 193 ARG D N 1
ATOM 6615 C CA . ARG D 1 193 ? 60.964 -1.449 12.477 1.00 10.76 193 ARG D CA 1
ATOM 6616 C C . ARG D 1 193 ? 60.433 -0.750 13.731 1.00 9.90 193 ARG D C 1
ATOM 6617 O O . ARG D 1 193 ? 59.230 -0.636 13.930 1.00 10.00 193 ARG D O 1
ATOM 6625 N N . GLY D 1 194 ? 61.326 -0.311 14.602 1.00 10.10 194 GLY D N 1
ATOM 6626 C CA . GLY D 1 194 ? 60.918 0.263 15.867 1.00 9.54 194 GLY D CA 1
ATOM 6627 C C . GLY D 1 194 ? 60.342 -0.781 16.814 1.00 9.42 194 GLY D C 1
ATOM 6628 O O . GLY D 1 194 ? 60.732 -1.951 16.806 1.00 11.05 194 GLY D O 1
ATOM 6629 N N . TYR D 1 195 ? 59.423 -0.325 17.650 1.00 8.72 195 TYR D N 1
ATOM 6630 C CA . TYR D 1 195 ? 58.895 -1.099 18.751 1.00 8.07 195 TYR D CA 1
ATOM 6631 C C . TYR D 1 195 ? 57.630 -1.833 18.326 1.00 7.85 195 TYR D C 1
ATOM 6632 O O . TYR D 1 195 ? 56.539 -1.286 18.373 1.00 8.15 195 TYR D O 1
ATOM 6641 N N . VAL D 1 196 ? 57.820 -3.071 17.889 1.00 7.38 196 VAL D N 1
ATOM 6642 C CA . VAL D 1 196 ? 56.741 -3.993 17.550 1.00 6.35 196 VAL D CA 1
ATOM 6643 C C . VAL D 1 196 ? 57.149 -5.342 18.106 1.00 6.63 196 VAL D C 1
ATOM 6644 O O . VAL D 1 196 ? 58.271 -5.792 17.890 1.00 8.17 196 VAL D O 1
ATOM 6648 N N . ILE D 1 197 ? 56.237 -5.969 18.829 1.00 5.74 197 ILE D N 1
ATOM 6649 C CA . ILE D 1 197 ? 56.539 -7.221 19.528 1.00 5.80 197 ILE D CA 1
ATOM 6650 C C . ILE D 1 197 ? 55.587 -8.317 19.035 1.00 5.93 197 ILE D C 1
ATOM 6651 O O . ILE D 1 197 ? 54.400 -8.079 18.919 1.00 7.99 197 ILE D O 1
ATOM 6656 N N . ILE D 1 198 ? 56.101 -9.510 18.763 1.00 5.77 198 ILE D N 1
ATOM 6657 C CA . ILE D 1 198 ? 55.257 -10.640 18.406 1.00 7.05 198 ILE D CA 1
ATOM 6658 C C . ILE D 1 198 ? 54.877 -11.385 19.686 1.00 6.80 198 ILE D C 1
ATOM 6659 O O . ILE D 1 198 ? 55.748 -11.753 20.478 1.00 7.68 198 ILE D O 1
ATOM 6664 N N . LYS D 1 199 ? 53.574 -11.587 19.890 1.00 6.44 199 LYS D N 1
ATOM 6665 C CA . LYS D 1 199 ? 53.049 -12.289 21.055 1.00 6.39 199 LYS D CA 1
ATOM 6666 C C . LYS D 1 199 ? 51.988 -13.274 20.635 1.00 6.38 199 LYS D C 1
ATOM 6667 O O . LYS D 1 199 ? 51.393 -13.145 19.572 1.00 6.57 199 LYS D O 1
ATOM 6673 N N . PRO D 1 200 ? 51.702 -14.247 21.504 1.00 7.60 200 PRO D N 1
ATOM 6674 C CA . PRO D 1 200 ? 50.544 -15.107 21.225 1.00 7.68 200 PRO D CA 1
ATOM 6675 C C . PRO D 1 200 ? 49.248 -14.316 21.190 1.00 8.08 200 PRO D C 1
ATOM 6676 O O . PRO D 1 200 ? 49.094 -13.323 21.914 1.00 8.90 200 PRO D O 1
ATOM 6680 N N . LEU D 1 201 ? 48.329 -14.767 20.346 1.00 8.79 201 LEU D N 1
ATOM 6681 C CA . LEU D 1 201 ? 46.976 -14.235 20.274 1.00 10.27 201 LEU D CA 1
ATOM 6682 C C . LEU D 1 201 ? 46.168 -14.809 21.440 1.00 10.13 201 LEU D C 1
ATOM 6683 O O . LEU D 1 201 ? 45.960 -16.024 21.529 1.00 13.27 201 LEU D O 1
ATOM 6688 N N . VAL D 1 202 ? 45.715 -13.956 22.348 1.00 8.35 202 VAL D N 1
ATOM 6689 C CA . VAL D 1 202 ? 44.980 -14.458 23.516 1.00 9.36 202 VAL D CA 1
ATOM 6690 C C . VAL D 1 202 ? 43.530 -13.995 23.570 1.00 9.51 202 VAL D C 1
ATOM 6691 O O . VAL D 1 202 ? 42.787 -14.400 24.475 1.00 10.28 202 VAL D O 1
ATOM 6695 N N . TRP D 1 203 ? 43.114 -13.193 22.596 1.00 9.61 203 TRP D N 1
ATOM 6696 C CA . TRP D 1 203 ? 41.793 -12.564 22.625 1.00 10.85 203 TRP D CA 1
ATOM 6697 C C . TRP D 1 203 ? 40.812 -13.096 21.588 1.00 16.89 203 TRP D C 1
ATOM 6698 O O . TRP D 1 203 ? 39.684 -12.597 21.497 1.00 19.36 203 TRP D O 1
ATOM 6709 N N . VAL D 1 204 ? 41.234 -14.066 20.798 1.00 20.92 204 VAL D N 1
ATOM 6710 C CA . VAL D 1 204 ? 40.291 -14.845 19.994 1.00 27.21 204 VAL D CA 1
ATOM 6711 C C . VAL D 1 204 ? 40.265 -16.272 20.519 1.00 31.82 204 VAL D C 1
ATOM 6712 O O . VAL D 1 204 ? 39.625 -16.567 21.531 1.00 33.34 204 VAL D O 1
ATOM 6717 N N . HIS E 1 1 ? 52.462 -14.063 59.687 1.00 26.16 1 HIS E N 1
ATOM 6718 C CA . HIS E 1 1 ? 51.632 -13.899 58.464 1.00 25.48 1 HIS E CA 1
ATOM 6719 C C . HIS E 1 1 ? 50.249 -14.475 58.732 1.00 21.58 1 HIS E C 1
ATOM 6720 O O . HIS E 1 1 ? 50.038 -15.242 59.680 1.00 22.54 1 HIS E O 1
ATOM 6727 N N . THR E 1 2 ? 49.304 -14.094 57.890 1.00 17.27 2 THR E N 1
ATOM 6728 C CA . THR E 1 2 ? 47.893 -14.290 58.187 1.00 13.88 2 THR E CA 1
ATOM 6729 C C . THR E 1 2 ? 47.177 -14.849 56.984 1.00 10.94 2 THR E C 1
ATOM 6730 O O . THR E 1 2 ? 47.380 -14.389 55.870 1.00 9.51 2 THR E O 1
ATOM 6734 N N . ASP E 1 3 ? 46.314 -15.830 57.221 1.00 9.28 3 ASP E N 1
ATOM 6735 C CA . ASP E 1 3 ? 45.447 -16.398 56.186 1.00 8.21 3 ASP E CA 1
ATOM 6736 C C . ASP E 1 3 ? 44.170 -15.571 56.069 1.00 7.68 3 ASP E C 1
ATOM 6737 O O . ASP E 1 3 ? 43.310 -15.603 56.945 1.00 8.66 3 ASP E O 1
ATOM 6742 N N . LEU E 1 4 ? 44.064 -14.806 54.988 1.00 6.71 4 LEU E N 1
ATOM 6743 C CA . LEU E 1 4 ? 42.898 -13.971 54.745 1.00 6.36 4 LEU E CA 1
ATOM 6744 C C . LEU E 1 4 ? 41.887 -14.614 53.793 1.00 5.91 4 LEU E C 1
ATOM 6745 O O . LEU E 1 4 ? 41.009 -13.916 53.288 1.00 6.03 4 LEU E O 1
ATOM 6750 N N . SER E 1 5 ? 41.943 -15.944 53.614 1.00 6.67 5 SER E N 1
ATOM 6751 C CA . SER E 1 5 ? 40.966 -16.650 52.777 1.00 6.39 5 SER E CA 1
ATOM 6752 C C . SER E 1 5 ? 39.562 -16.252 53.171 1.00 6.77 5 SER E C 1
ATOM 6753 O O . SER E 1 5 ? 39.222 -16.277 54.352 1.00 8.42 5 SER E O 1
ATOM 6756 N N . GLY E 1 6 ? 38.737 -15.904 52.188 1.00 6.63 6 GLY E N 1
ATOM 6757 C CA . GLY E 1 6 ? 37.356 -15.576 52.454 1.00 7.23 6 GLY E CA 1
ATOM 6758 C C . GLY E 1 6 ? 37.110 -14.191 53.030 1.00 5.69 6 GLY E C 1
ATOM 6759 O O . GLY E 1 6 ? 35.976 -13.887 53.398 1.00 6.79 6 GLY E O 1
ATOM 6760 N N . LYS E 1 7 ? 38.150 -13.369 53.134 1.00 6.27 7 LYS E N 1
ATOM 6761 C CA . LYS E 1 7 ? 38.072 -12.066 53.784 1.00 6.45 7 LYS E CA 1
ATOM 6762 C C . LYS E 1 7 ? 38.568 -10.951 52.868 1.00 5.17 7 LYS E C 1
ATOM 6763 O O . LYS E 1 7 ? 39.297 -11.186 51.906 1.00 6.01 7 LYS E O 1
ATOM 6769 N N . VAL E 1 8 ? 38.136 -9.735 53.173 1.00 4.52 8 VAL E N 1
ATOM 6770 C CA . VAL E 1 8 ? 38.540 -8.519 52.475 1.00 4.20 8 VAL E CA 1
ATOM 6771 C C . VAL E 1 8 ? 39.018 -7.482 53.467 1.00 3.79 8 VAL E C 1
ATOM 6772 O O . VAL E 1 8 ? 38.626 -7.492 54.634 1.00 5.37 8 VAL E O 1
ATOM 6776 N N . PHE E 1 9 ? 39.867 -6.577 53.010 1.00 3.85 9 PHE E N 1
ATOM 6777 C CA . PHE E 1 9 ? 40.066 -5.298 53.694 1.00 3.80 9 PHE E CA 1
ATOM 6778 C C . PHE E 1 9 ? 38.978 -4.345 53.259 1.00 3.85 9 PHE E C 1
ATOM 6779 O O . PHE E 1 9 ? 38.743 -4.174 52.063 1.00 4.76 9 PHE E O 1
ATOM 6787 N N . VAL E 1 10 ? 38.316 -3.732 54.233 1.00 3.81 10 VAL E N 1
ATOM 6788 C CA . VAL E 1 10 ? 37.349 -2.663 53.994 1.00 4.07 10 VAL E CA 1
ATOM 6789 C C . VAL E 1 10 ? 37.958 -1.336 54.417 1.00 3.81 10 VAL E C 1
ATOM 6790 O O . VAL E 1 10 ? 38.343 -1.167 55.569 1.00 4.40 10 VAL E O 1
ATOM 6794 N N . PHE E 1 11 ? 38.063 -0.419 53.466 1.00 4.17 11 PHE E N 1
ATOM 6795 C CA . PHE E 1 11 ? 38.451 0.962 53.682 1.00 4.00 11 PHE E CA 1
ATOM 6796 C C . PHE E 1 11 ? 37.134 1.731 53.676 1.00 4.53 11 PHE E C 1
ATOM 6797 O O . PHE E 1 11 ? 36.598 2.053 52.619 1.00 4.48 11 PHE E O 1
ATOM 6805 N N . PRO E 1 12 ? 36.558 2.001 54.866 1.00 4.47 12 PRO E N 1
ATOM 6806 C CA . PRO E 1 12 ? 35.135 2.338 54.877 1.00 5.71 12 PRO E CA 1
ATOM 6807 C C . PRO E 1 12 ? 34.808 3.797 54.682 1.00 4.79 12 PRO E C 1
ATOM 6808 O O . PRO E 1 12 ? 33.633 4.121 54.660 1.00 5.88 12 PRO E O 1
ATOM 6812 N N . ARG E 1 13 ? 35.813 4.660 54.579 1.00 5.73 13 ARG E N 1
ATOM 6813 C CA . ARG E 1 13 ? 35.585 6.089 54.419 1.00 6.83 13 ARG E CA 1
ATOM 6814 C C . ARG E 1 13 ? 36.764 6.692 53.696 1.00 6.87 13 ARG E C 1
ATOM 6815 O O . ARG E 1 13 ? 37.845 6.105 53.651 1.00 7.82 13 ARG E O 1
ATOM 6823 N N . GLU E 1 14 ? 36.555 7.886 53.169 1.00 6.37 14 GLU E N 1
ATOM 6824 C CA . GLU E 1 14 ? 37.625 8.669 52.576 1.00 6.83 14 GLU E CA 1
ATOM 6825 C C . GLU E 1 14 ? 38.483 9.320 53.644 1.00 7.06 14 GLU E C 1
ATOM 6826 O O . GLU E 1 14 ? 37.974 9.890 54.614 1.00 8.20 14 GLU E O 1
ATOM 6832 N N . SER E 1 15 ? 39.791 9.230 53.458 1.00 7.72 15 SER E N 1
ATOM 6833 C CA . SER E 1 15 ? 40.749 9.803 54.399 1.00 7.84 15 SER E CA 1
ATOM 6834 C C . SER E 1 15 ? 42.068 10.003 53.689 1.00 7.38 15 SER E C 1
ATOM 6835 O O . SER E 1 15 ? 42.258 9.512 52.578 1.00 7.71 15 SER E O 1
ATOM 6838 N N . VAL E 1 16 ? 42.989 10.678 54.367 1.00 8.07 16 VAL E N 1
ATOM 6839 C CA . VAL E 1 16 ? 44.365 10.737 53.920 1.00 11.19 16 VAL E CA 1
ATOM 6840 C C . VAL E 1 16 ? 45.226 9.775 54.765 1.00 13.42 16 VAL E C 1
ATOM 6841 O O . VAL E 1 16 ? 46.408 9.660 54.519 1.00 17.46 16 VAL E O 1
ATOM 6845 N N . THR E 1 17 ? 44.623 9.084 55.734 1.00 12.12 17 THR E N 1
ATOM 6846 C CA . THR E 1 17 ? 45.339 8.294 56.755 1.00 13.03 17 THR E CA 1
ATOM 6847 C C . THR E 1 17 ? 45.191 6.775 56.676 1.00 11.16 17 THR E C 1
ATOM 6848 O O . THR E 1 17 ? 46.095 6.035 57.071 1.00 12.74 17 THR E O 1
ATOM 6852 N N . ASP E 1 18 ? 44.022 6.312 56.258 1.00 8.90 18 ASP E N 1
ATOM 6853 C CA . ASP E 1 18 ? 43.677 4.896 56.369 1.00 8.84 18 ASP E CA 1
ATOM 6854 C C . ASP E 1 18 ? 44.418 4.129 55.287 1.00 7.23 18 ASP E C 1
ATOM 6855 O O . ASP E 1 18 ? 44.300 4.464 54.120 1.00 7.10 18 ASP E O 1
ATOM 6860 N N . HIS E 1 19 ? 45.183 3.111 55.666 1.00 5.33 19 HIS E N 1
ATOM 6861 C CA . HIS E 1 19 ? 45.934 2.330 54.693 1.00 5.98 19 HIS E CA 1
ATOM 6862 C C . HIS E 1 19 ? 46.409 1.025 55.266 1.00 5.81 19 HIS E C 1
ATOM 6863 O O . HIS E 1 19 ? 46.380 0.828 56.482 1.00 6.15 19 HIS E O 1
ATOM 6870 N N . VAL E 1 20 ? 46.802 0.106 54.386 1.00 5.61 20 VAL E N 1
ATOM 6871 C CA . VAL E 1 20 ? 47.439 -1.136 54.790 1.00 5.53 20 VAL E CA 1
ATOM 6872 C C . VAL E 1 20 ? 48.815 -1.196 54.161 1.00 5.68 20 VAL E C 1
ATOM 6873 O O . VAL E 1 20 ? 48.962 -0.983 52.966 1.00 6.61 20 VAL E O 1
ATOM 6877 N N . ASN E 1 21 ? 49.828 -1.478 54.975 1.00 6.23 21 ASN E N 1
ATOM 6878 C CA . ASN E 1 21 ? 51.180 -1.728 54.485 1.00 7.67 21 ASN E CA 1
ATOM 6879 C C . ASN E 1 21 ? 51.344 -3.216 54.249 1.00 7.38 21 ASN E C 1
ATOM 6880 O O . ASN E 1 21 ? 51.013 -4.033 55.123 1.00 8.29 21 ASN E O 1
ATOM 6885 N N . LEU E 1 22 ? 51.846 -3.583 53.077 1.00 7.35 22 LEU E N 1
ATOM 6886 C CA . LEU E 1 22 ? 52.105 -4.985 52.767 1.00 8.65 22 LEU E CA 1
ATOM 6887 C C . LEU E 1 22 ? 53.598 -5.218 52.768 1.00 10.80 22 LEU E C 1
ATOM 6888 O O . LEU E 1 22 ? 54.354 -4.483 52.119 1.00 11.14 22 LEU E O 1
ATOM 6893 N N A ILE E 1 23 ? 54.022 -6.257 53.480 0.30 12.44 23 ILE E N 1
ATOM 6894 N N B ILE E 1 23 ? 54.025 -6.245 53.494 0.70 11.96 23 ILE E N 1
ATOM 6895 C CA A ILE E 1 23 ? 55.437 -6.550 53.672 0.30 15.10 23 ILE E CA 1
ATOM 6896 C CA B ILE E 1 23 ? 55.442 -6.550 53.637 0.70 14.98 23 ILE E CA 1
ATOM 6897 C C A ILE E 1 23 ? 55.860 -7.778 52.869 0.30 15.74 23 ILE E C 1
ATOM 6898 C C B ILE E 1 23 ? 55.830 -7.769 52.822 0.70 15.57 23 ILE E C 1
ATOM 6899 O O A ILE E 1 23 ? 55.294 -8.853 53.027 0.30 14.92 23 ILE E O 1
ATOM 6900 O O B ILE E 1 23 ? 55.220 -8.818 52.917 0.70 14.62 23 ILE E O 1
ATOM 6909 N N . THR E 1 24 ? 56.853 -7.617 52.000 1.00 17.79 24 THR E N 1
ATOM 6910 C CA . THR E 1 24 ? 57.371 -8.742 51.236 1.00 22.63 24 THR E CA 1
ATOM 6911 C C . THR E 1 24 ? 58.862 -8.815 51.520 1.00 27.13 24 THR E C 1
ATOM 6912 O O . THR E 1 24 ? 59.493 -7.786 51.734 1.00 27.23 24 THR E O 1
ATOM 6916 N N . PRO E 1 25 ? 59.419 -10.030 51.556 1.00 31.68 25 PRO E N 1
ATOM 6917 C CA . PRO E 1 25 ? 60.875 -10.201 51.667 1.00 33.86 25 PRO E CA 1
ATOM 6918 C C . PRO E 1 25 ? 61.592 -10.018 50.322 1.00 35.02 25 PRO E C 1
ATOM 6919 O O . PRO E 1 25 ? 62.519 -10.770 50.017 1.00 35.47 25 PRO E O 1
ATOM 6923 N N . LEU E 1 26 ? 61.185 -9.017 49.542 1.00 35.35 26 LEU E N 1
ATOM 6924 C CA . LEU E 1 26 ? 61.697 -8.851 48.184 1.00 35.43 26 LEU E CA 1
ATOM 6925 C C . LEU E 1 26 ? 62.954 -7.997 48.146 1.00 35.03 26 LEU E C 1
ATOM 6926 O O . LEU E 1 26 ? 62.896 -6.771 48.295 1.00 35.43 26 LEU E O 1
ATOM 6931 N N . GLU E 1 27 ? 64.097 -8.631 47.922 1.00 34.32 27 GLU E N 1
ATOM 6932 C CA . GLU E 1 27 ? 65.328 -7.871 47.869 1.00 34.15 27 GLU E CA 1
ATOM 6933 C C . GLU E 1 27 ? 65.920 -7.771 46.469 1.00 31.41 27 GLU E C 1
ATOM 6934 O O . GLU E 1 27 ? 66.864 -7.015 46.253 1.00 32.83 27 GLU E O 1
ATOM 6940 N N A LYS E 1 28 ? 65.351 -8.501 45.518 0.36 29.40 28 LYS E N 1
ATOM 6941 N N B LYS E 1 28 ? 65.382 -8.529 45.518 0.64 29.29 28 LYS E N 1
ATOM 6942 C CA A LYS E 1 28 ? 65.888 -8.501 44.165 0.36 27.75 28 LYS E CA 1
ATOM 6943 C CA B LYS E 1 28 ? 65.923 -8.480 44.166 0.64 27.74 28 LYS E CA 1
ATOM 6944 C C A LYS E 1 28 ? 64.974 -7.765 43.190 0.36 24.43 28 LYS E C 1
ATOM 6945 C C B LYS E 1 28 ? 64.986 -7.747 43.211 0.64 24.39 28 LYS E C 1
ATOM 6946 O O A LYS E 1 28 ? 63.762 -7.980 43.173 0.36 24.43 28 LYS E O 1
ATOM 6947 O O B LYS E 1 28 ? 63.771 -7.940 43.231 0.64 24.51 28 LYS E O 1
ATOM 6958 N N . PRO E 1 29 ? 65.556 -6.873 42.380 1.00 21.50 29 PRO E N 1
ATOM 6959 C CA . PRO E 1 29 ? 64.723 -6.149 41.424 1.00 17.80 29 PRO E CA 1
ATOM 6960 C C . PRO E 1 29 ? 63.954 -7.106 40.508 1.00 15.52 29 PRO E C 1
ATOM 6961 O O . PRO E 1 29 ? 64.414 -8.217 40.209 1.00 17.00 29 PRO E O 1
ATOM 6965 N N . LEU E 1 30 ? 62.790 -6.654 40.068 1.00 11.90 30 LEU E N 1
ATOM 6966 C CA . LEU E 1 30 ? 61.870 -7.491 39.305 1.00 11.41 30 LEU E CA 1
ATOM 6967 C C . LEU E 1 30 ? 62.004 -7.236 37.822 1.00 10.34 30 LEU E C 1
ATOM 6968 O O . LEU E 1 30 ? 61.891 -6.096 37.346 1.00 10.67 30 LEU E O 1
ATOM 6973 N N . GLN E 1 31 ? 62.154 -8.327 37.103 1.00 10.04 31 GLN E N 1
ATOM 6974 C CA . GLN E 1 31 ? 62.166 -8.316 35.656 1.00 11.03 31 GLN E CA 1
ATOM 6975 C C . GLN E 1 31 ? 60.787 -8.678 35.098 1.00 9.06 31 GLN E C 1
ATOM 6976 O O . GLN E 1 31 ? 60.412 -8.234 34.038 1.00 10.43 31 GLN E O 1
ATOM 6982 N N . ASN E 1 32 ? 60.053 -9.519 35.819 1.00 7.73 32 ASN E N 1
ATOM 6983 C CA . ASN E 1 32 ? 58.739 -10.021 35.428 1.00 7.09 32 ASN E CA 1
ATOM 6984 C C . ASN E 1 32 ? 57.861 -9.960 36.689 1.00 4.90 32 ASN E C 1
ATOM 6985 O O . ASN E 1 32 ? 58.333 -10.248 37.790 1.00 6.88 32 ASN E O 1
ATOM 6990 N N . PHE E 1 33 ? 56.595 -9.606 36.549 1.00 4.77 33 PHE E N 1
ATOM 6991 C CA . PHE E 1 33 ? 55.650 -9.808 37.653 1.00 4.06 33 PHE E CA 1
ATOM 6992 C C . PHE E 1 33 ? 54.233 -9.945 37.128 1.00 3.40 33 PHE E C 1
ATOM 6993 O O . PHE E 1 33 ? 53.911 -9.501 36.022 1.00 4.21 33 PHE E O 1
ATOM 7001 N N . THR E 1 34 ? 53.370 -10.523 37.963 1.00 3.76 34 THR E N 1
ATOM 7002 C CA . THR E 1 34 ? 51.924 -10.486 37.788 1.00 3.92 34 THR E CA 1
ATOM 7003 C C . THR E 1 34 ? 51.310 -10.154 39.134 1.00 3.60 34 THR E C 1
ATOM 7004 O O . THR E 1 34 ? 51.771 -10.644 40.156 1.00 4.56 34 THR E O 1
ATOM 7008 N N . LEU E 1 35 ? 50.297 -9.313 39.117 1.00 3.39 35 LEU E N 1
ATOM 7009 C CA . LEU E 1 35 ? 49.559 -8.916 40.307 1.00 3.62 35 LEU E CA 1
ATOM 7010 C C . LEU E 1 35 ? 48.085 -9.123 40.010 1.00 3.83 35 LEU E C 1
ATOM 7011 O O . LEU E 1 35 ? 47.590 -8.665 38.993 1.00 4.81 35 LEU E O 1
ATOM 7016 N N A CYS E 1 36 ? 47.363 -9.826 40.886 0.76 4.25 36 CYS E N 1
ATOM 7017 N N B CYS E 1 36 ? 47.354 -9.754 40.911 0.24 4.77 36 CYS E N 1
ATOM 7018 C CA A CYS E 1 36 ? 45.916 -10.052 40.741 0.76 4.84 36 CYS E CA 1
ATOM 7019 C CA B CYS E 1 36 ? 45.917 -9.784 40.743 0.24 5.33 36 CYS E CA 1
ATOM 7020 C C A CYS E 1 36 ? 45.240 -9.657 42.068 0.76 3.62 36 CYS E C 1
ATOM 7021 C C B CYS E 1 36 ? 45.200 -9.731 42.064 0.24 4.36 36 CYS E C 1
ATOM 7022 O O A CYS E 1 36 ? 45.832 -9.803 43.150 0.76 4.28 36 CYS E O 1
ATOM 7023 O O B CYS E 1 36 ? 45.681 -10.215 43.092 0.24 4.50 36 CYS E O 1
ATOM 7028 N N . PHE E 1 37 ? 44.021 -9.149 42.010 1.00 3.58 37 PHE E N 1
ATOM 7029 C CA . PHE E 1 37 ? 43.215 -8.913 43.192 1.00 3.84 37 PHE E CA 1
ATOM 7030 C C . PHE E 1 37 ? 41.786 -8.634 42.770 1.00 3.70 37 PHE E C 1
ATOM 7031 O O . PHE E 1 37 ? 41.496 -8.411 41.589 1.00 4.25 37 PHE E O 1
ATOM 7039 N N . ARG E 1 38 ? 40.883 -8.640 43.742 1.00 4.08 38 ARG E N 1
ATOM 7040 C CA . ARG E 1 38 ? 39.504 -8.271 43.522 1.00 4.96 38 ARG E CA 1
ATOM 7041 C C . ARG E 1 38 ? 39.236 -6.982 44.257 1.00 3.98 38 ARG E C 1
ATOM 7042 O O . ARG E 1 38 ? 39.730 -6.763 45.358 1.00 5.43 38 ARG E O 1
ATOM 7050 N N . ALA E 1 39 ? 38.414 -6.134 43.680 1.00 3.88 39 ALA E N 1
ATOM 7051 C CA . ALA E 1 39 ? 38.069 -4.860 44.309 1.00 3.87 39 ALA E CA 1
ATOM 7052 C C . ALA E 1 39 ? 36.614 -4.513 44.071 1.00 3.21 39 ALA E C 1
ATOM 7053 O O . ALA E 1 39 ? 36.025 -4.858 43.046 1.00 5.02 39 ALA E O 1
ATOM 7055 N N . TYR E 1 40 ? 36.050 -3.762 45.004 1.00 3.25 40 TYR E N 1
ATOM 7056 C CA . TYR E 1 40 ? 34.669 -3.325 44.895 1.00 3.51 40 TYR E CA 1
ATOM 7057 C C . TYR E 1 40 ? 34.580 -1.935 45.502 1.00 3.60 40 TYR E C 1
ATOM 7058 O O . TYR E 1 40 ? 34.782 -1.745 46.703 1.00 4.40 40 TYR E O 1
ATOM 7067 N N . SER E 1 41 ? 34.320 -0.953 44.660 1.00 4.62 41 SER E N 1
ATOM 7068 C CA . SER E 1 41 ? 34.270 0.450 45.082 1.00 4.83 41 SER E CA 1
ATOM 7069 C C . SER E 1 41 ? 33.166 1.157 44.315 1.00 5.61 41 SER E C 1
ATOM 7070 O O . SER E 1 41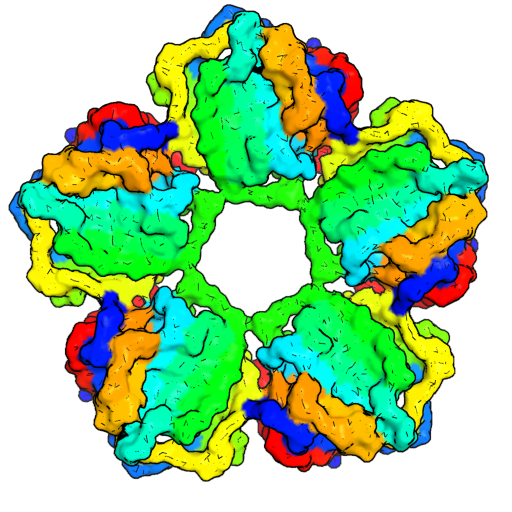 ? 32.908 0.812 43.157 1.00 8.70 41 SER E O 1
ATOM 7073 N N . ASP E 1 42 ? 32.511 2.153 44.923 1.00 4.57 42 ASP E N 1
ATOM 7074 C CA . ASP E 1 42 ? 31.557 2.974 44.174 1.00 5.43 42 ASP E CA 1
ATOM 7075 C C . ASP E 1 42 ? 32.029 4.409 44.026 1.00 6.23 42 ASP E C 1
ATOM 7076 O O . ASP E 1 42 ? 31.247 5.299 43.738 1.00 6.99 42 ASP E O 1
ATOM 7081 N N . LEU E 1 43 ? 33.333 4.616 44.121 1.00 5.72 43 LEU E N 1
ATOM 7082 C CA . LEU E 1 43 ? 33.930 5.894 43.770 1.00 6.41 43 LEU E CA 1
ATOM 7083 C C . LEU E 1 43 ? 33.874 6.120 42.263 1.00 7.77 43 LEU E C 1
ATOM 7084 O O . LEU E 1 43 ? 34.099 5.197 41.486 1.00 9.38 43 LEU E O 1
ATOM 7089 N N . SER E 1 44 ? 33.598 7.354 41.869 1.00 9.62 44 SER E N 1
ATOM 7090 C CA . SER E 1 44 ? 33.710 7.759 40.476 1.00 10.96 44 SER E CA 1
ATOM 7091 C C . SER E 1 44 ? 34.981 8.543 40.196 1.00 9.77 44 SER E C 1
ATOM 7092 O O . SER E 1 44 ? 35.413 8.638 39.045 1.00 11.04 44 SER E O 1
ATOM 7095 N N . ARG E 1 45 ? 35.549 9.165 41.220 1.00 8.58 45 ARG E N 1
ATOM 7096 C CA . ARG E 1 45 ? 36.787 9.901 41.048 1.00 7.60 45 ARG E CA 1
ATOM 7097 C C . ARG E 1 45 ? 37.909 8.889 40.896 1.00 7.90 45 ARG E C 1
ATOM 7098 O O . ARG E 1 45 ? 37.703 7.687 41.058 1.00 7.52 45 ARG E O 1
ATOM 7106 N N . ALA E 1 46 ? 39.090 9.384 40.576 1.00 8.62 46 ALA E N 1
ATOM 7107 C CA . ALA E 1 46 ? 40.254 8.541 40.424 1.00 8.62 46 ALA E CA 1
ATOM 7108 C C . ALA E 1 46 ? 40.710 7.958 41.754 1.00 7.31 46 ALA E C 1
ATOM 7109 O O . ALA E 1 46 ? 40.486 8.540 42.824 1.00 8.56 46 ALA E O 1
ATOM 7111 N N . TYR E 1 47 ? 41.346 6.796 41.690 1.00 6.06 47 TYR E N 1
ATOM 7112 C CA . TYR E 1 47 ? 41.922 6.203 42.885 1.00 4.97 47 TYR E CA 1
ATOM 7113 C C . TYR E 1 47 ? 43.021 5.220 42.579 1.00 6.07 47 TYR E C 1
ATOM 7114 O O . TYR E 1 47 ? 43.050 4.600 41.526 1.00 6.63 47 TYR E O 1
ATOM 7123 N N . SER E 1 48 ? 43.915 5.077 43.534 1.00 5.21 48 SER E N 1
ATOM 7124 C CA . SER E 1 48 ? 44.961 4.080 43.493 1.00 5.29 48 SER E CA 1
ATOM 7125 C C . SER E 1 48 ? 44.503 2.743 44.009 1.00 4.97 48 SER E C 1
ATOM 7126 O O . SER E 1 48 ? 43.848 2.643 45.038 1.00 6.64 48 SER E O 1
ATOM 7129 N N . LEU E 1 49 ? 44.845 1.700 43.280 1.00 4.55 49 LEU E N 1
ATOM 7130 C CA . LEU E 1 49 ? 44.569 0.312 43.666 1.00 4.61 49 LEU E CA 1
ATOM 7131 C C . LEU E 1 49 ? 45.742 -0.350 44.366 1.00 4.95 49 LEU E C 1
ATOM 7132 O O . LEU E 1 49 ? 45.557 -1.086 45.313 1.00 6.26 49 LEU E O 1
ATOM 7137 N N . PHE E 1 50 ? 46.953 -0.078 43.902 1.00 4.22 50 PHE E N 1
ATOM 7138 C CA . PHE E 1 50 ? 48.153 -0.732 44.443 1.00 3.68 50 PHE E CA 1
ATOM 7139 C C . PHE E 1 50 ? 49.331 0.191 44.232 1.00 3.35 50 PHE E C 1
ATOM 7140 O O . PHE E 1 50 ? 49.628 0.540 43.085 1.00 4.15 50 PHE E O 1
ATOM 7148 N N . SER E 1 51 ? 49.989 0.605 45.302 1.00 3.73 51 SER E N 1
ATOM 7149 C CA . SER E 1 51 ? 51.061 1.604 45.236 1.00 3.85 51 SER E CA 1
ATOM 7150 C C . SER E 1 51 ? 52.348 1.014 45.793 1.00 4.40 51 SER E C 1
ATOM 7151 O O . SER E 1 51 ? 52.424 0.650 46.957 1.00 5.67 51 SER E O 1
ATOM 7154 N N . TYR E 1 52 ? 53.378 0.978 44.950 1.00 4.57 52 TYR E N 1
ATOM 7155 C CA . TYR E 1 52 ? 54.693 0.418 45.269 1.00 5.33 52 TYR E CA 1
ATOM 7156 C C . TYR E 1 52 ? 55.728 1.490 44.914 1.00 4.77 52 TYR E C 1
ATOM 7157 O O . TYR E 1 52 ? 55.880 1.876 43.767 1.00 5.81 52 TYR E O 1
ATOM 7166 N N . ASN E 1 53 ? 56.390 2.028 45.935 1.00 5.57 53 ASN E N 1
ATOM 7167 C CA . ASN E 1 53 ? 57.412 3.057 45.796 1.00 6.90 53 ASN E CA 1
ATOM 7168 C C . ASN E 1 53 ? 58.712 2.534 46.392 1.00 7.37 53 ASN E C 1
ATOM 7169 O O . ASN E 1 53 ? 58.706 1.687 47.278 1.00 7.89 53 ASN E O 1
ATOM 7174 N N . THR E 1 54 ? 59.829 3.049 45.902 1.00 7.92 54 THR E N 1
ATOM 7175 C CA . THR E 1 54 ? 61.119 2.728 46.507 1.00 9.14 54 THR E CA 1
ATOM 7176 C C . THR E 1 54 ? 61.801 4.032 46.892 1.00 10.33 54 THR E C 1
ATOM 7177 O O . THR E 1 54 ? 61.298 5.110 46.559 1.00 10.56 54 THR E O 1
ATOM 7181 N N . GLN E 1 55 ? 62.926 3.948 47.604 1.00 11.79 55 GLN E N 1
ATOM 7182 C CA . GLN E 1 55 ? 63.584 5.150 48.100 1.00 15.26 55 GLN E CA 1
ATOM 7183 C C . GLN E 1 55 ? 63.969 6.042 46.942 1.00 15.51 55 GLN E C 1
ATOM 7184 O O . GLN E 1 55 ? 64.701 5.617 46.055 1.00 16.30 55 GLN E O 1
ATOM 7190 N N . GLY E 1 56 ? 63.434 7.262 46.944 1.00 14.93 56 GLY E N 1
ATOM 7191 C CA . GLY E 1 56 ? 63.731 8.243 45.923 1.00 14.70 56 GLY E CA 1
ATOM 7192 C C . GLY E 1 56 ? 62.960 8.084 44.622 1.00 13.29 56 GLY E C 1
ATOM 7193 O O . GLY E 1 56 ? 63.210 8.823 43.665 1.00 15.24 56 GLY E O 1
ATOM 7194 N N . ARG E 1 57 ? 62.025 7.135 44.585 1.00 11.99 57 ARG E N 1
ATOM 7195 C CA . ARG E 1 57 ? 61.355 6.770 43.336 1.00 11.03 57 ARG E CA 1
ATOM 7196 C C . ARG E 1 57 ? 59.846 6.665 43.531 1.00 9.71 57 ARG E C 1
ATOM 7197 O O . ARG E 1 57 ? 59.334 5.705 44.116 1.00 11.20 57 ARG E O 1
ATOM 7205 N N . ASP E 1 58 ? 59.136 7.655 43.014 1.00 8.68 58 ASP E N 1
ATOM 7206 C CA . ASP E 1 58 ? 57.681 7.658 43.052 1.00 8.19 58 ASP E CA 1
ATOM 7207 C C . ASP E 1 58 ? 57.121 6.848 41.890 1.00 6.46 58 ASP E C 1
ATOM 7208 O O . ASP E 1 58 ? 57.686 6.845 40.794 1.00 8.00 58 ASP E O 1
ATOM 7213 N N . ASN E 1 59 ? 55.987 6.196 42.129 1.00 5.88 59 ASN E N 1
ATOM 7214 C CA . ASN E 1 59 ? 55.260 5.471 41.088 1.00 6.10 59 ASN E CA 1
ATOM 7215 C C . ASN E 1 59 ? 56.153 4.447 40.429 1.00 5.82 59 ASN E C 1
ATOM 7216 O O . ASN E 1 59 ? 56.165 4.273 39.199 1.00 6.24 59 ASN E O 1
ATOM 7221 N N . GLU E 1 60 ? 56.900 3.749 41.268 1.00 5.76 60 GLU E N 1
ATOM 7222 C CA . GLU E 1 60 ? 57.799 2.720 40.750 1.00 5.59 60 GLU E CA 1
ATOM 7223 C C . GLU E 1 60 ? 57.007 1.547 40.164 1.00 5.37 60 GLU E C 1
ATOM 7224 O O . GLU E 1 60 ? 57.355 1.005 39.113 1.00 5.96 60 GLU E O 1
ATOM 7230 N N . LEU E 1 61 ? 55.918 1.177 40.832 1.00 4.65 61 LEU E N 1
ATOM 7231 C CA . LEU E 1 61 ? 54.936 0.233 40.305 1.00 3.82 61 LEU E CA 1
ATOM 7232 C C . LEU E 1 61 ? 53.604 0.698 40.879 1.00 4.33 61 LEU E C 1
ATOM 7233 O O . LEU E 1 61 ? 53.390 0.685 42.070 1.00 6.94 61 LEU E O 1
ATOM 7238 N N . LEU E 1 62 ? 52.728 1.179 40.016 1.00 4.41 62 LEU E N 1
ATOM 7239 C CA . LEU E 1 62 ? 51.448 1.704 40.483 1.00 3.73 62 LEU E CA 1
ATOM 7240 C C . LEU E 1 62 ? 50.333 1.212 39.571 1.00 3.38 62 LEU E C 1
ATOM 7241 O O . LEU E 1 62 ? 50.421 1.329 38.351 1.00 4.52 62 LEU E O 1
ATOM 7246 N N . VAL E 1 63 ? 49.260 0.693 40.170 1.00 4.02 63 VAL E N 1
ATOM 7247 C CA . VAL E 1 63 ? 48.038 0.358 39.453 1.00 4.88 63 VAL E CA 1
ATOM 7248 C C . VAL E 1 63 ? 46.988 1.381 39.872 1.00 3.73 63 VAL E C 1
ATOM 7249 O O . VAL E 1 63 ? 46.683 1.500 41.048 1.00 4.32 63 VAL E O 1
ATOM 7253 N N . TYR E 1 64 ? 46.458 2.120 38.904 1.00 5.03 64 TYR E N 1
ATOM 7254 C CA . TYR E 1 64 ? 45.646 3.303 39.153 1.00 5.13 64 TYR E CA 1
ATOM 7255 C C . TYR E 1 64 ? 44.422 3.286 38.274 1.00 5.66 64 TYR E C 1
ATOM 7256 O O . TYR E 1 64 ? 44.499 2.931 37.116 1.00 7.14 64 TYR E O 1
ATOM 7265 N N . LYS E 1 65 ? 43.285 3.663 38.838 1.00 5.73 65 LYS E N 1
ATOM 7266 C CA . LYS E 1 65 ? 42.025 3.735 38.102 1.00 6.48 65 LYS E CA 1
ATOM 7267 C C . LYS E 1 65 ? 41.676 5.206 37.887 1.00 8.36 65 LYS E C 1
ATOM 7268 O O . LYS E 1 65 ? 41.222 5.878 38.796 1.00 8.64 65 LYS E O 1
ATOM 7274 N N . GLU E 1 66 ? 41.868 5.703 36.674 1.00 12.00 66 GLU E N 1
ATOM 7275 C CA . GLU E 1 66 ? 41.643 7.106 36.361 1.00 15.24 66 GLU E CA 1
ATOM 7276 C C . GLU E 1 66 ? 40.153 7.494 36.387 1.00 12.99 66 GLU E C 1
ATOM 7277 O O . GLU E 1 66 ? 39.759 8.596 36.838 1.00 13.56 66 GLU E O 1
ATOM 7283 N N . ARG E 1 67 ? 39.344 6.583 35.865 1.00 10.25 67 ARG E N 1
ATOM 7284 C CA . ARG E 1 67 ? 37.911 6.785 35.709 1.00 10.04 67 ARG E CA 1
ATOM 7285 C C . ARG E 1 67 ? 37.320 5.449 35.302 1.00 9.11 67 ARG E C 1
ATOM 7286 O O . ARG E 1 67 ? 38.052 4.492 34.999 1.00 8.90 67 ARG E O 1
ATOM 7294 N N . VAL E 1 68 ? 35.999 5.369 35.270 1.00 9.87 68 VAL E N 1
ATOM 7295 C CA . VAL E 1 68 ? 35.347 4.122 34.914 1.00 9.95 68 VAL E CA 1
ATOM 7296 C C . VAL E 1 68 ? 35.848 3.638 33.547 1.00 10.37 68 VAL E C 1
ATOM 7297 O O . VAL E 1 68 ? 35.985 4.414 32.585 1.00 11.56 68 VAL E O 1
ATOM 7301 N N . GLY E 1 69 ? 36.153 2.349 33.488 1.00 9.56 69 GLY E N 1
ATOM 7302 C CA . GLY E 1 69 ? 36.578 1.722 32.248 1.00 9.78 69 GLY E CA 1
ATOM 7303 C C . GLY E 1 69 ? 38.010 1.920 31.815 1.00 8.35 69 GLY E C 1
ATOM 7304 O O . GLY E 1 69 ? 38.333 1.559 30.707 1.00 11.00 69 GLY E O 1
ATOM 7305 N N . GLU E 1 70 ? 38.850 2.506 32.657 1.00 6.50 70 GLU E N 1
ATOM 7306 C CA . GLU E 1 70 ? 40.219 2.819 32.278 1.00 7.30 70 GLU E CA 1
ATOM 7307 C C . GLU E 1 70 ? 41.194 2.457 33.384 1.00 6.00 70 GLU E C 1
ATOM 7308 O O . GLU E 1 70 ? 41.091 2.973 34.507 1.00 8.61 70 GLU E O 1
ATOM 7314 N N . TYR E 1 71 ? 42.137 1.577 33.081 1.00 5.11 71 TYR E N 1
ATOM 7315 C CA . TYR E 1 71 ? 43.111 1.079 34.048 1.00 4.94 71 TYR E CA 1
ATOM 7316 C C . TYR E 1 71 ? 44.506 1.465 33.614 1.00 4.96 71 TYR E C 1
ATOM 7317 O O . TYR E 1 71 ? 44.850 1.303 32.440 1.00 5.99 71 TYR E O 1
ATOM 7326 N N . SER E 1 72 ? 45.298 1.996 34.535 1.00 5.08 72 SER E N 1
ATOM 7327 C CA . SER E 1 72 ? 46.647 2.419 34.227 1.00 4.62 72 SER E CA 1
ATOM 7328 C C . SER E 1 72 ? 47.659 1.634 35.038 1.00 3.70 72 SER E C 1
ATOM 7329 O O . SER E 1 72 ? 47.424 1.305 36.202 1.00 4.27 72 SER E O 1
ATOM 7332 N N . LEU E 1 73 ? 48.790 1.333 34.412 1.00 3.36 73 LEU E N 1
ATOM 7333 C CA . LEU E 1 73 ? 49.961 0.774 35.087 1.00 3.52 73 LEU E CA 1
ATOM 7334 C C . LEU E 1 73 ? 51.113 1.748 34.917 1.00 3.26 73 LEU E C 1
ATOM 7335 O O . LEU E 1 73 ? 51.367 2.227 33.812 1.00 4.85 73 LEU E O 1
ATOM 7340 N N . TYR E 1 74 ? 51.812 2.044 36.002 1.00 3.47 74 TYR E N 1
ATOM 7341 C CA . TYR E 1 74 ? 53.039 2.808 35.971 1.00 3.99 74 TYR E CA 1
ATOM 7342 C C . TYR E 1 74 ? 54.190 1.890 36.336 1.00 3.75 74 TYR E C 1
ATOM 7343 O O . TYR E 1 74 ? 54.092 1.119 37.301 1.00 5.26 74 TYR E O 1
ATOM 7352 N N . ILE E 1 75 ? 55.269 1.975 35.561 1.00 4.06 75 ILE E N 1
ATOM 7353 C CA . ILE E 1 75 ? 56.532 1.301 35.832 1.00 4.54 75 ILE E CA 1
ATOM 7354 C C . ILE E 1 75 ? 57.633 2.356 35.802 1.00 4.80 75 ILE E C 1
ATOM 7355 O O . ILE E 1 75 ? 57.878 2.975 34.775 1.00 4.81 75 ILE E O 1
ATOM 7360 N N . GLY E 1 76 ? 58.305 2.584 36.919 1.00 5.21 76 GLY E N 1
ATOM 7361 C CA . GLY E 1 76 ? 59.342 3.604 36.947 1.00 5.47 76 GLY E CA 1
ATOM 7362 C C . GLY E 1 76 ? 58.844 4.964 36.482 1.00 6.89 76 GLY E C 1
ATOM 7363 O O . GLY E 1 76 ? 59.533 5.639 35.744 1.00 7.31 76 GLY E O 1
ATOM 7364 N N . ARG E 1 77 ? 57.651 5.363 36.920 1.00 7.38 77 ARG E N 1
ATOM 7365 C CA . ARG E 1 77 ? 57.029 6.650 36.568 1.00 8.23 77 ARG E CA 1
ATOM 7366 C C . ARG E 1 77 ? 56.351 6.692 35.199 1.00 7.43 77 ARG E C 1
ATOM 7367 O O . ARG E 1 77 ? 55.476 7.537 34.981 1.00 9.22 77 ARG E O 1
ATOM 7375 N N . HIS E 1 78 ? 56.737 5.807 34.280 1.00 6.38 78 HIS E N 1
ATOM 7376 C CA . HIS E 1 78 ? 56.144 5.796 32.944 1.00 5.87 78 HIS E CA 1
ATOM 7377 C C . HIS E 1 78 ? 54.797 5.111 33.046 1.00 5.17 78 HIS E C 1
ATOM 7378 O O . HIS E 1 78 ? 54.626 4.239 33.862 1.00 6.43 78 HIS E O 1
ATOM 7385 N N . LYS E 1 79 ? 53.857 5.494 32.208 1.00 6.86 79 LYS E N 1
ATOM 7386 C CA . LYS E 1 79 ? 52.535 4.922 32.315 1.00 8.48 79 LYS E CA 1
ATOM 7387 C C . LYS E 1 79 ? 51.976 4.404 31.008 1.00 6.57 79 LYS E C 1
ATOM 7388 O O . LYS E 1 79 ? 52.295 4.894 29.925 1.00 8.34 79 LYS E O 1
ATOM 7394 N N . VAL E 1 80 ? 51.145 3.389 31.138 1.00 5.19 80 VAL E N 1
ATOM 7395 C CA . VAL E 1 80 ? 50.284 2.940 30.059 1.00 5.18 80 VAL E CA 1
ATOM 7396 C C . VAL E 1 80 ? 48.868 2.829 30.603 1.00 4.52 80 VAL E C 1
ATOM 7397 O O . VAL E 1 80 ? 48.666 2.658 31.812 1.00 5.34 80 VAL E O 1
ATOM 7401 N N . THR E 1 81 ? 47.885 2.898 29.706 1.00 4.63 81 THR E N 1
ATOM 7402 C CA . THR E 1 81 ? 46.475 2.829 30.089 1.00 5.99 81 THR E CA 1
ATOM 7403 C C . THR E 1 81 ? 45.735 2.000 29.055 1.00 4.81 81 THR E C 1
ATOM 7404 O O . THR E 1 81 ? 45.974 2.165 27.856 1.00 5.57 81 THR E O 1
ATOM 7408 N N . SER E 1 82 ? 44.844 1.124 29.507 1.00 5.15 82 SER E N 1
ATOM 7409 C CA . SER E 1 82 ? 43.950 0.395 28.612 1.00 6.28 82 SER E CA 1
ATOM 7410 C C . SER E 1 82 ? 42.509 0.452 29.082 1.00 5.81 82 SER E C 1
ATOM 7411 O O . SER E 1 82 ? 42.226 0.659 30.253 1.00 6.61 82 SER E O 1
ATOM 7414 N N . LYS E 1 83 ? 41.606 0.303 28.124 1.00 5.71 83 LYS E N 1
ATOM 7415 C CA . LYS E 1 83 ? 40.191 0.509 28.347 1.00 5.70 83 LYS E CA 1
ATOM 7416 C C . LYS E 1 83 ? 39.395 -0.774 28.295 1.00 5.47 83 LYS E C 1
ATOM 7417 O O . LYS E 1 83 ? 39.778 -1.753 27.636 1.00 5.81 83 LYS E O 1
ATOM 7423 N N . VAL E 1 84 ? 38.258 -0.761 28.977 1.00 5.21 84 VAL E N 1
ATOM 7424 C CA . VAL E 1 84 ? 37.377 -1.930 28.987 1.00 6.20 84 VAL E CA 1
ATOM 7425 C C . VAL E 1 84 ? 35.952 -1.476 29.174 1.00 7.06 84 VAL E C 1
ATOM 7426 O O . VAL E 1 84 ? 35.706 -0.452 29.797 1.00 8.01 84 VAL E O 1
ATOM 7430 N N . ILE E 1 85 ? 35.014 -2.254 28.645 1.00 7.99 85 ILE E N 1
ATOM 7431 C CA . ILE E 1 85 ? 33.596 -2.086 28.945 1.00 9.29 85 ILE E CA 1
ATOM 7432 C C . ILE E 1 85 ? 33.302 -2.673 30.321 1.00 10.37 85 ILE E C 1
ATOM 7433 O O . ILE E 1 85 ? 33.558 -3.853 30.566 1.00 11.30 85 ILE E O 1
ATOM 7438 N N . GLU E 1 86 ? 32.760 -1.858 31.226 1.00 11.58 86 GLU E N 1
ATOM 7439 C CA . GLU E 1 86 ? 32.399 -2.377 32.550 1.00 12.76 86 GLU E CA 1
ATOM 7440 C C . GLU E 1 86 ? 31.191 -1.633 33.070 1.00 13.78 86 GLU E C 1
ATOM 7441 O O . GLU E 1 86 ? 30.919 -0.497 32.689 1.00 14.94 86 GLU E O 1
ATOM 7447 N N . LYS E 1 87 ? 30.460 -2.304 33.940 1.00 13.81 87 LYS E N 1
ATOM 7448 C CA . LYS E 1 87 ? 29.340 -1.687 34.635 1.00 14.29 87 LYS E CA 1
ATOM 7449 C C . LYS E 1 87 ? 29.842 -0.922 35.848 1.00 13.03 87 LYS E C 1
ATOM 7450 O O . LYS E 1 87 ? 30.940 -1.177 36.355 1.00 13.03 87 LYS E O 1
ATOM 7456 N N . PHE E 1 88 ? 29.036 0.033 36.293 1.00 11.60 88 PHE E N 1
ATOM 7457 C CA . PHE E 1 88 ? 29.383 0.839 37.458 1.00 9.93 88 PHE E CA 1
ATOM 7458 C C . PHE E 1 88 ? 28.170 1.069 38.350 1.00 8.39 88 PHE E C 1
ATOM 7459 O O . PHE E 1 88 ? 27.142 1.549 37.864 1.00 10.30 88 PHE E O 1
ATOM 7467 N N . PRO E 1 89 ? 28.283 0.792 39.660 1.00 7.63 89 PRO E N 1
ATOM 7468 C CA . PRO E 1 89 ? 29.380 0.111 40.357 1.00 8.15 89 PRO E CA 1
ATOM 7469 C C . PRO E 1 89 ? 29.325 -1.382 40.131 1.00 8.02 89 PRO E C 1
ATOM 7470 O O . PRO E 1 89 ? 28.252 -1.920 39.860 1.00 9.44 89 PRO E O 1
ATOM 7474 N N . ALA E 1 90 ? 30.467 -2.053 40.245 1.00 7.31 90 ALA E N 1
ATOM 7475 C CA . ALA E 1 90 ? 30.493 -3.502 40.112 1.00 7.98 90 ALA E CA 1
ATOM 7476 C C . ALA E 1 90 ? 31.784 -4.033 40.696 1.00 6.67 90 ALA E C 1
ATOM 7477 O O . ALA E 1 90 ? 32.833 -3.438 40.518 1.00 6.97 90 ALA E O 1
ATOM 7479 N N . PRO E 1 91 ? 31.719 -5.180 41.355 1.00 5.66 91 PRO E N 1
ATOM 7480 C CA . PRO E 1 91 ? 32.959 -5.884 41.717 1.00 5.63 91 PRO E CA 1
ATOM 7481 C C . PRO E 1 91 ? 33.782 -6.167 40.481 1.00 5.53 91 PRO E C 1
ATOM 7482 O O . PRO E 1 91 ? 33.208 -6.411 39.407 1.00 6.94 91 PRO E O 1
ATOM 7486 N N . VAL E 1 92 ? 35.094 -6.240 40.654 1.00 5.05 92 VAL E N 1
ATOM 7487 C CA . VAL E 1 92 ? 35.997 -6.530 39.549 1.00 4.94 92 VAL E CA 1
ATOM 7488 C C . VAL E 1 92 ? 37.118 -7.418 40.017 1.00 3.87 92 VAL E C 1
ATOM 7489 O O . VAL E 1 92 ? 37.535 -7.341 41.158 1.00 6.50 92 VAL E O 1
ATOM 7493 N N . HIS E 1 93 ? 37.589 -8.270 39.121 1.00 4.30 93 HIS E N 1
ATOM 7494 C CA . HIS E 1 93 ? 38.829 -9.001 39.282 1.00 3.30 93 HIS E CA 1
ATOM 7495 C C . HIS E 1 93 ? 39.827 -8.415 38.287 1.00 3.31 93 HIS E C 1
ATOM 7496 O O . HIS E 1 93 ? 39.534 -8.312 37.124 1.00 4.55 93 HIS E O 1
ATOM 7503 N N . ILE E 1 94 ? 40.963 -7.976 38.799 1.00 3.78 94 ILE E N 1
ATOM 7504 C CA . ILE E 1 94 ? 41.999 -7.318 38.025 1.00 5.21 94 ILE E CA 1
ATOM 7505 C C . ILE E 1 94 ? 43.272 -8.102 38.112 1.00 5.17 94 ILE E C 1
ATOM 7506 O O . ILE E 1 94 ? 43.749 -8.424 39.195 1.00 6.14 94 ILE E O 1
ATOM 7511 N N A CYS E 1 95 ? 43.849 -8.446 36.963 0.58 4.87 95 CYS E N 1
ATOM 7512 N N B CYS E 1 95 ? 43.902 -8.301 36.968 0.42 5.85 95 CYS E N 1
ATOM 7513 C CA A CYS E 1 95 ? 45.211 -8.952 36.899 0.58 5.71 95 CYS E CA 1
ATOM 7514 C CA B CYS E 1 95 ? 45.189 -8.949 36.914 0.42 7.35 95 CYS E CA 1
ATOM 7515 C C A CYS E 1 95 ? 45.992 -8.010 35.981 0.58 4.08 95 CYS E C 1
ATOM 7516 C C B CYS E 1 95 ? 46.053 -8.201 35.899 0.42 5.88 95 CYS E C 1
ATOM 7517 O O A CYS E 1 95 ? 45.467 -7.479 34.996 0.58 3.13 95 CYS E O 1
ATOM 7518 O O B CYS E 1 95 ? 45.623 -7.961 34.773 0.42 6.79 95 CYS E O 1
ATOM 7523 N N . VAL E 1 96 ? 47.248 -7.799 36.310 1.00 3.80 96 VAL E N 1
ATOM 7524 C CA . VAL E 1 96 ? 48.163 -7.110 35.439 1.00 4.42 96 VAL E CA 1
ATOM 7525 C C . VAL E 1 96 ? 49.520 -7.781 35.509 1.00 3.95 96 VAL E C 1
ATOM 7526 O O . VAL E 1 96 ? 50.015 -8.102 36.584 1.00 4.37 96 VAL E O 1
ATOM 7530 N N . SER E 1 97 ? 50.127 -7.988 34.354 1.00 5.50 97 SER E N 1
ATOM 7531 C CA . SER E 1 97 ? 51.477 -8.515 34.301 1.00 4.86 97 SER E CA 1
ATOM 7532 C C . SER E 1 97 ? 52.346 -7.561 33.487 1.00 4.12 97 SER E C 1
ATOM 7533 O O . SER E 1 97 ? 51.859 -6.790 32.644 1.00 5.16 97 SER E O 1
ATOM 7536 N N . TRP E 1 98 ? 53.639 -7.643 33.722 1.00 4.50 98 TRP E N 1
ATOM 7537 C CA . TRP E 1 98 ? 54.621 -6.889 32.955 1.00 4.01 98 TRP E CA 1
ATOM 7538 C C . TRP E 1 98 ? 55.894 -7.712 32.814 1.00 4.18 98 TRP E C 1
ATOM 7539 O O . TRP E 1 98 ? 56.324 -8.406 33.738 1.00 5.44 98 TRP E O 1
ATOM 7550 N N . GLU E 1 99 ? 56.475 -7.613 31.628 1.00 5.76 99 GLU E N 1
ATOM 7551 C CA . GLU E 1 99 ? 57.632 -8.387 31.198 1.00 6.37 99 GLU E CA 1
ATOM 7552 C C . GLU E 1 99 ? 58.698 -7.406 30.708 1.00 6.17 99 GLU E C 1
ATOM 7553 O O . GLU E 1 99 ? 58.506 -6.776 29.689 1.00 7.19 99 GLU E O 1
ATOM 7559 N N . SER E 1 100 ? 59.813 -7.304 31.404 1.00 5.77 100 SER E N 1
ATOM 7560 C CA . SER E 1 100 ? 60.861 -6.387 31.006 1.00 6.41 100 SER E CA 1
ATOM 7561 C C . SER E 1 100 ? 61.384 -6.647 29.598 1.00 6.11 100 SER E C 1
ATOM 7562 O O . SER E 1 100 ? 61.672 -5.718 28.853 1.00 6.78 100 SER E O 1
ATOM 7565 N N . SER E 1 101 ? 61.533 -7.908 29.224 1.00 5.76 101 SER E N 1
ATOM 7566 C CA . SER E 1 101 ? 62.243 -8.195 27.965 1.00 6.67 101 SER E CA 1
ATOM 7567 C C . SER E 1 101 ? 61.525 -7.601 26.759 1.00 6.31 101 SER E C 1
ATOM 7568 O O . SER E 1 101 ? 62.161 -7.139 25.818 1.00 8.72 101 SER E O 1
ATOM 7571 N N . SER E 1 102 ? 60.201 -7.577 26.800 1.00 6.19 102 SER E N 1
ATOM 7572 C CA . SER E 1 102 ? 59.407 -6.974 25.746 1.00 6.20 102 SER E CA 1
ATOM 7573 C C . SER E 1 102 ? 58.822 -5.616 26.118 1.00 6.08 102 SER E C 1
ATOM 7574 O O . SER E 1 102 ? 58.386 -4.895 25.225 1.00 7.54 102 SER E O 1
ATOM 7577 N N . GLY E 1 103 ? 58.785 -5.287 27.412 1.00 4.92 103 GLY E N 1
ATOM 7578 C CA . GLY E 1 103 ? 58.045 -4.139 27.905 1.00 5.70 103 GLY E CA 1
ATOM 7579 C C . GLY E 1 103 ? 56.535 -4.301 27.961 1.00 4.51 103 GLY E C 1
ATOM 7580 O O . GLY E 1 103 ? 55.829 -3.367 28.340 1.00 5.40 103 GLY E O 1
ATOM 7581 N N . ILE E 1 104 ? 56.030 -5.479 27.611 1.00 4.66 104 ILE E N 1
ATOM 7582 C CA . ILE E 1 104 ? 54.580 -5.641 27.452 1.00 5.19 104 ILE E CA 1
ATOM 7583 C C . ILE E 1 104 ? 53.858 -5.737 28.791 1.00 4.42 104 ILE E C 1
ATOM 7584 O O . ILE E 1 104 ? 54.241 -6.513 29.661 1.00 5.02 104 ILE E O 1
ATOM 7589 N N . ALA E 1 105 ? 52.839 -4.911 28.931 1.00 4.57 105 ALA E N 1
ATOM 7590 C CA . ALA E 1 105 ? 51.925 -4.932 30.061 1.00 4.94 105 ALA E CA 1
ATOM 7591 C C . ALA E 1 105 ? 50.591 -5.500 29.607 1.00 4.81 105 ALA E C 1
ATOM 7592 O O . ALA E 1 105 ? 50.020 -5.029 28.625 1.00 6.29 105 ALA E O 1
ATOM 7594 N N . GLU E 1 106 ? 50.085 -6.484 30.350 1.00 5.00 106 GLU E N 1
ATOM 7595 C CA . GLU E 1 106 ? 48.798 -7.114 30.059 1.00 6.22 106 GLU E CA 1
ATOM 7596 C C . GLU E 1 106 ? 47.842 -6.908 31.202 1.00 4.54 106 GLU E C 1
ATOM 7597 O O . GLU E 1 106 ? 48.067 -7.463 32.269 1.00 7.41 106 GLU E O 1
ATOM 7603 N N . PHE E 1 107 ? 46.774 -6.178 31.003 1.00 5.03 107 PHE E N 1
ATOM 7604 C CA . PHE E 1 107 ? 45.658 -6.163 31.933 1.00 3.89 107 PHE E CA 1
ATOM 7605 C C . PHE E 1 107 ? 44.644 -7.224 31.540 1.00 3.47 107 PHE E C 1
ATOM 7606 O O . PHE E 1 107 ? 44.334 -7.392 30.366 1.00 4.56 107 PHE E O 1
ATOM 7614 N N . TRP E 1 108 ? 44.068 -7.878 32.544 1.00 4.21 108 TRP E N 1
ATOM 7615 C CA . TRP E 1 108 ? 42.962 -8.809 32.384 1.00 3.81 108 TRP E CA 1
ATOM 7616 C C . TRP E 1 108 ? 41.899 -8.408 33.406 1.00 3.20 108 TRP E C 1
ATOM 7617 O O . TRP E 1 108 ? 42.186 -8.313 34.589 1.00 5.20 108 TRP E O 1
ATOM 7628 N N . ILE E 1 109 ? 40.700 -8.130 32.937 1.00 3.52 109 ILE E N 1
ATOM 7629 C CA . ILE E 1 109 ? 39.613 -7.680 33.779 1.00 4.25 109 ILE E CA 1
ATOM 7630 C C . ILE E 1 109 ? 38.523 -8.710 33.702 1.00 5.06 109 ILE E C 1
ATOM 7631 O O . ILE E 1 109 ? 38.009 -8.975 32.631 1.00 6.76 109 ILE E O 1
ATOM 7636 N N . ASN E 1 110 ? 38.158 -9.275 34.847 1.00 5.33 110 ASN E N 1
ATOM 7637 C CA . ASN E 1 110 ? 37.183 -10.372 34.910 1.00 7.11 110 ASN E CA 1
ATOM 7638 C C . ASN E 1 110 ? 37.511 -11.444 33.893 1.00 7.63 110 ASN E C 1
ATOM 7639 O O . ASN E 1 110 ? 36.617 -11.983 33.228 1.00 10.91 110 ASN E O 1
ATOM 7644 N N . GLY E 1 111 ? 38.786 -11.777 33.803 1.00 7.59 111 GLY E N 1
ATOM 7645 C CA . GLY E 1 111 ? 39.220 -12.867 32.951 1.00 8.81 111 GLY E CA 1
ATOM 7646 C C . GLY E 1 111 ? 39.291 -12.552 31.460 1.00 9.94 111 GLY E C 1
ATOM 7647 O O . GLY E 1 111 ? 39.548 -13.459 30.667 1.00 12.74 111 GLY E O 1
ATOM 7648 N N A THR E 1 112 ? 39.080 -11.299 31.089 0.63 9.17 112 THR E N 1
ATOM 7649 N N B THR E 1 112 ? 39.055 -11.294 31.082 0.37 9.82 112 THR E N 1
ATOM 7650 C CA A THR E 1 112 ? 39.179 -10.924 29.695 0.63 9.06 112 THR E CA 1
ATOM 7651 C CA B THR E 1 112 ? 39.099 -10.868 29.675 0.37 9.77 112 THR E CA 1
ATOM 7652 C C A THR E 1 112 ? 40.366 -10.017 29.472 0.63 6.21 112 THR E C 1
ATOM 7653 C C B THR E 1 112 ? 40.312 -9.971 29.439 0.37 7.02 112 THR E C 1
ATOM 7654 O O A THR E 1 112 ? 40.641 -9.092 30.232 0.63 5.71 112 THR E O 1
ATOM 7655 O O B THR E 1 112 ? 40.560 -9.021 30.184 0.37 6.72 112 THR E O 1
ATOM 7662 N N . PRO E 1 113 ? 41.101 -10.284 28.400 1.00 4.93 113 PRO E N 1
ATOM 7663 C CA . PRO E 1 113 ? 42.293 -9.492 28.149 1.00 4.99 113 PRO E CA 1
ATOM 7664 C C . PRO E 1 113 ? 42.001 -8.155 27.514 1.00 4.33 113 PRO E C 1
ATOM 7665 O O . PRO E 1 113 ? 41.226 -8.069 26.564 1.00 5.51 113 PRO E O 1
ATOM 7669 N N . LEU E 1 114 ? 42.613 -7.114 28.063 1.00 4.56 114 LEU E N 1
ATOM 7670 C CA . LEU E 1 114 ? 42.607 -5.791 27.471 1.00 4.00 114 LEU E CA 1
ATOM 7671 C C . LEU E 1 114 ? 43.676 -5.725 26.370 1.00 3.76 114 LEU E C 1
ATOM 7672 O O . LEU E 1 114 ? 44.509 -6.614 26.232 1.00 4.85 114 LEU E O 1
ATOM 7677 N N . VAL E 1 115 ? 43.658 -4.653 25.594 1.00 4.22 115 VAL E N 1
ATOM 7678 C CA . VAL E 1 115 ? 44.690 -4.454 24.591 1.00 4.26 115 VAL E CA 1
ATOM 7679 C C . VAL E 1 115 ? 46.050 -4.329 25.284 1.00 4.14 115 VAL E C 1
ATOM 7680 O O . VAL E 1 115 ? 46.202 -3.597 26.244 1.00 4.86 115 VAL E O 1
ATOM 7684 N N . LYS E 1 116 ? 47.041 -5.066 24.793 1.00 4.68 116 LYS E N 1
ATOM 7685 C CA . LYS E 1 116 ? 48.408 -4.974 25.317 1.00 5.32 116 LYS E CA 1
ATOM 7686 C C . LYS E 1 116 ? 49.012 -3.598 25.068 1.00 5.57 116 LYS E C 1
ATOM 7687 O O . LYS E 1 116 ? 48.765 -2.984 24.021 1.00 7.37 116 LYS E O 1
ATOM 7693 N N . LYS E 1 117 ? 49.790 -3.107 26.029 1.00 4.96 117 LYS E N 1
ATOM 7694 C CA . LYS E 1 117 ? 50.561 -1.880 25.850 1.00 5.50 117 LYS E CA 1
ATOM 7695 C C . LYS E 1 117 ? 51.978 -2.179 26.271 1.00 5.54 117 LYS E C 1
ATOM 7696 O O . LYS E 1 117 ? 52.261 -3.257 26.775 1.00 8.88 117 LYS E O 1
ATOM 7702 N N . GLY E 1 118 ? 52.891 -1.263 25.994 1.00 5.83 118 GLY E N 1
ATOM 7703 C CA . GLY E 1 118 ? 54.288 -1.502 26.307 1.00 5.76 118 GLY E CA 1
ATOM 7704 C C . GLY E 1 118 ? 54.996 -0.303 26.866 1.00 5.95 118 GLY E C 1
ATOM 7705 O O . GLY E 1 118 ? 54.748 0.821 26.441 1.00 7.09 118 GLY E O 1
ATOM 7706 N N . LEU E 1 119 ? 55.872 -0.558 27.828 1.00 4.56 119 LEU E N 1
ATOM 7707 C CA . LEU E 1 119 ? 56.663 0.485 28.455 1.00 5.23 119 LEU E CA 1
ATOM 7708 C C . LEU E 1 119 ? 57.875 -0.121 29.135 1.00 5.05 119 LEU E C 1
ATOM 7709 O O . LEU E 1 119 ? 57.874 -1.285 29.516 1.00 5.50 119 LEU E O 1
ATOM 7714 N N . ARG E 1 120 ? 58.907 0.702 29.281 1.00 4.86 120 ARG E N 1
ATOM 7715 C CA . ARG E 1 120 ? 60.065 0.346 30.081 1.00 5.00 120 ARG E CA 1
ATOM 7716 C C . ARG E 1 120 ? 60.737 -0.972 29.676 1.00 4.96 120 ARG E C 1
ATOM 7717 O O . ARG E 1 120 ? 61.275 -1.707 30.507 1.00 5.65 120 ARG E O 1
ATOM 7725 N N . GLN E 1 121 ? 60.792 -1.248 28.383 1.00 4.92 121 GLN E N 1
ATOM 7726 C CA . GLN E 1 121 ? 61.503 -2.438 27.923 1.00 5.03 121 GLN E CA 1
ATOM 7727 C C . GLN E 1 121 ? 62.959 -2.405 28.421 1.00 5.78 121 GLN E C 1
ATOM 7728 O O . GLN E 1 121 ? 63.652 -1.391 28.251 1.00 7.15 121 GLN E O 1
ATOM 7734 N N . GLY E 1 122 ? 63.401 -3.498 29.045 1.00 5.76 122 GLY E N 1
ATOM 7735 C CA . GLY E 1 122 ? 64.768 -3.608 29.555 1.00 6.41 122 GLY E CA 1
ATOM 7736 C C . GLY E 1 122 ? 64.981 -3.119 30.970 1.00 5.80 122 GLY E C 1
ATOM 7737 O O . GLY E 1 122 ? 66.026 -3.371 31.563 1.00 8.12 122 GLY E O 1
ATOM 7738 N N . TYR E 1 123 ? 63.980 -2.430 31.515 1.00 6.13 123 TYR E N 1
ATOM 7739 C CA . TYR E 1 123 ? 64.054 -1.907 32.871 1.00 5.84 123 TYR E CA 1
ATOM 7740 C C . TYR E 1 123 ? 63.877 -3.002 33.922 1.00 6.58 123 TYR E C 1
ATOM 7741 O O . TYR E 1 123 ? 63.296 -4.047 33.649 1.00 6.74 123 TYR E O 1
ATOM 7750 N N . PHE E 1 124 ? 64.404 -2.771 35.119 1.00 7.22 124 PHE E N 1
ATOM 7751 C CA . PHE E 1 124 ? 64.100 -3.631 36.258 1.00 8.57 124 PHE E CA 1
ATOM 7752 C C . PHE E 1 124 ? 63.418 -2.786 37.313 1.00 7.96 124 PHE E C 1
ATOM 7753 O O . PHE E 1 124 ? 63.929 -1.740 37.697 1.00 9.19 124 PHE E O 1
ATOM 7761 N N . VAL E 1 125 ? 62.279 -3.254 37.809 1.00 7.72 125 VAL E N 1
ATOM 7762 C CA . VAL E 1 125 ? 61.592 -2.566 38.900 1.00 8.02 125 VAL E CA 1
ATOM 7763 C C . VAL E 1 125 ? 62.433 -2.688 40.156 1.00 8.79 125 VAL E C 1
ATOM 7764 O O . VAL E 1 125 ? 62.856 -3.776 40.526 1.00 9.12 125 VAL E O 1
ATOM 7768 N N . GLU E 1 126 ? 62.687 -1.558 40.804 1.00 8.21 126 GLU E N 1
ATOM 7769 C CA . GLU E 1 126 ? 63.575 -1.529 41.956 1.00 9.85 126 GLU E CA 1
ATOM 7770 C C . GLU E 1 126 ? 62.984 -2.291 43.147 1.00 10.73 126 GLU E C 1
ATOM 7771 O O . GLU E 1 126 ? 61.761 -2.346 43.315 1.00 9.77 126 GLU E O 1
ATOM 7777 N N . ALA E 1 127 ? 63.884 -2.903 43.933 1.00 12.65 127 ALA E N 1
ATOM 7778 C CA . ALA E 1 127 ? 63.555 -3.679 45.135 1.00 14.30 127 ALA E CA 1
ATOM 7779 C C . ALA E 1 127 ? 63.471 -2.806 46.388 1.00 14.53 127 ALA E C 1
ATOM 7780 O O . ALA E 1 127 ? 63.514 -1.570 46.317 1.00 14.50 127 ALA E O 1
ATOM 7782 N N . GLN E 1 128 ? 63.290 -3.470 47.527 1.00 13.72 128 GLN E N 1
ATOM 7783 C CA . GLN E 1 128 ? 63.094 -2.801 48.821 1.00 13.71 128 GLN E CA 1
ATOM 7784 C C . GLN E 1 128 ? 61.935 -1.784 48.783 1.00 11.30 128 GLN E C 1
ATOM 7785 O O . GLN E 1 128 ? 62.080 -0.625 49.136 1.00 11.10 128 GLN E O 1
ATOM 7791 N N . PRO E 1 129 ? 60.756 -2.234 48.353 1.00 10.46 129 PRO E N 1
ATOM 7792 C CA . PRO E 1 129 ? 59.641 -1.297 48.251 1.00 9.62 129 PRO E CA 1
ATOM 7793 C C . PRO E 1 129 ? 58.923 -1.054 49.565 1.00 9.55 129 PRO E C 1
ATOM 7794 O O . PRO E 1 129 ? 59.057 -1.805 50.538 1.00 11.67 129 PRO E O 1
ATOM 7798 N N . LYS E 1 130 ? 58.154 0.018 49.577 1.00 8.13 130 LYS E N 1
ATOM 7799 C CA . LYS E 1 130 ? 57.003 0.136 50.468 1.00 8.05 130 LYS E CA 1
ATOM 7800 C C . LYS E 1 130 ? 55.776 -0.058 49.584 1.00 6.48 130 LYS E C 1
ATOM 7801 O O . LYS E 1 130 ? 55.661 0.567 48.529 1.00 6.85 130 LYS E O 1
ATOM 7807 N N . ILE E 1 131 ? 54.898 -0.955 50.013 1.00 6.41 131 ILE E N 1
ATOM 7808 C CA . ILE E 1 131 ? 53.704 -1.319 49.273 1.00 5.21 131 ILE E CA 1
ATOM 7809 C C . ILE E 1 131 ? 52.485 -0.962 50.103 1.00 5.11 131 ILE E C 1
ATOM 7810 O O . ILE E 1 131 ? 52.358 -1.392 51.252 1.00 6.08 131 ILE E O 1
ATOM 7815 N N . VAL E 1 132 ? 51.592 -0.178 49.531 1.00 4.77 132 VAL E N 1
ATOM 7816 C CA . VAL E 1 132 ? 50.436 0.324 50.247 1.00 5.61 132 VAL E CA 1
ATOM 7817 C C . VAL E 1 132 ? 49.152 0.081 49.477 1.00 4.44 132 VAL E C 1
ATOM 7818 O O . VAL E 1 132 ? 49.088 0.326 48.263 1.00 5.82 132 VAL E O 1
ATOM 7822 N N . LEU E 1 133 ? 48.130 -0.362 50.217 1.00 5.12 133 LEU E N 1
ATOM 7823 C CA . LEU E 1 133 ? 46.742 -0.359 49.769 1.00 5.24 133 LEU E CA 1
ATOM 7824 C C . LEU E 1 133 ? 45.978 0.741 50.496 1.00 5.31 133 LEU E C 1
ATOM 7825 O O . LEU E 1 133 ? 46.232 0.994 51.679 1.00 5.59 133 LEU E O 1
ATOM 7830 N N . GLY E 1 134 ? 45.041 1.371 49.802 1.00 4.98 134 GLY E N 1
ATOM 7831 C CA . GLY E 1 134 ? 44.142 2.367 50.376 1.00 5.25 134 GLY E CA 1
ATOM 7832 C C . GLY E 1 134 ? 44.560 3.802 50.119 1.00 5.30 134 GLY E C 1
ATOM 7833 O O . GLY E 1 134 ? 43.733 4.719 50.200 1.00 5.28 134 GLY E O 1
ATOM 7834 N N . GLN E 1 135 ? 45.842 4.007 49.825 1.00 5.19 135 GLN E N 1
ATOM 7835 C CA . GLN E 1 135 ? 46.369 5.339 49.534 1.00 4.81 135 GLN E CA 1
ATOM 7836 C C . GLN E 1 135 ? 47.401 5.232 48.431 1.00 5.26 135 GLN E C 1
ATOM 7837 O O . GLN E 1 135 ? 47.997 4.168 48.242 1.00 5.55 135 GLN E O 1
ATOM 7843 N N . GLU E 1 136 ? 47.646 6.353 47.760 1.00 6.07 136 GLU E N 1
ATOM 7844 C CA . GLU E 1 136 ? 48.685 6.477 46.750 1.00 5.16 136 GLU E CA 1
ATOM 7845 C C . GLU E 1 136 ? 49.886 7.178 47.399 1.00 5.47 136 GLU E C 1
ATOM 7846 O O . GLU E 1 136 ? 49.742 8.254 47.960 1.00 7.05 136 GLU E O 1
ATOM 7852 N N . GLN E 1 137 ? 51.057 6.556 47.369 1.00 5.80 137 GLN E N 1
ATOM 7853 C CA . GLN E 1 137 ? 52.251 7.170 47.946 1.00 6.34 137 GLN E CA 1
ATOM 7854 C C . GLN E 1 137 ? 52.861 8.207 47.018 1.00 6.12 137 GLN E C 1
ATOM 7855 O O . GLN E 1 137 ? 52.971 7.942 45.828 1.00 7.15 137 GLN E O 1
ATOM 7861 N N . ASP E 1 138 ? 53.355 9.318 47.570 1.00 7.19 138 ASP E N 1
ATOM 7862 C CA . ASP E 1 138 ? 54.258 10.207 46.845 1.00 8.68 138 ASP E CA 1
ATOM 7863 C C . ASP E 1 138 ? 55.652 10.257 47.458 1.00 10.40 138 ASP E C 1
ATOM 7864 O O . ASP E 1 138 ? 56.539 10.931 46.926 1.00 12.36 138 ASP E O 1
ATOM 7869 N N . SER E 1 139 ? 55.840 9.555 48.564 1.00 11.01 139 SER E N 1
ATOM 7870 C CA . SER E 1 139 ? 57.148 9.429 49.195 1.00 10.48 139 SER E CA 1
ATOM 7871 C C . SER E 1 139 ? 57.366 7.958 49.495 1.00 10.85 139 SER E C 1
ATOM 7872 O O . SER E 1 139 ? 56.559 7.114 49.113 1.00 11.27 139 SER E O 1
ATOM 7875 N N . TYR E 1 140 ? 58.469 7.643 50.161 1.00 10.71 140 TYR E N 1
ATOM 7876 C CA . TYR E 1 140 ? 58.745 6.269 50.530 1.00 11.66 140 TYR E CA 1
ATOM 7877 C C . TYR E 1 140 ? 57.931 5.913 51.777 1.00 12.81 140 TYR E C 1
ATOM 7878 O O . TYR E 1 140 ? 58.383 6.063 52.916 1.00 15.31 140 TYR E O 1
ATOM 7887 N N . GLY E 1 141 ? 56.702 5.466 51.542 1.00 12.12 141 GLY E N 1
ATOM 7888 C CA . GLY E 1 141 ? 55.812 5.058 52.611 1.00 12.70 141 GLY E CA 1
ATOM 7889 C C . GLY E 1 141 ? 54.741 6.066 52.992 1.00 14.27 141 GLY E C 1
ATOM 7890 O O . GLY E 1 141 ? 53.936 5.785 53.880 1.00 16.49 141 GLY E O 1
ATOM 7891 N N . GLY E 1 142 ? 54.707 7.232 52.345 1.00 12.85 142 GLY E N 1
ATOM 7892 C CA . GLY E 1 142 ? 53.804 8.294 52.773 1.00 12.82 142 GLY E CA 1
ATOM 7893 C C . GLY E 1 142 ? 53.469 9.314 51.702 1.00 11.89 142 GLY E C 1
ATOM 7894 O O . GLY E 1 142 ? 53.420 8.988 50.505 1.00 10.39 142 GLY E O 1
ATOM 7895 N N . LYS E 1 143 ? 53.230 10.546 52.147 1.00 12.08 143 LYS E N 1
ATOM 7896 C CA . LYS E 1 143 ? 52.767 11.650 51.322 1.00 12.38 143 LYS E CA 1
ATOM 7897 C C . LYS E 1 143 ? 51.530 11.245 50.506 1.00 9.94 143 LYS E C 1
ATOM 7898 O O . LYS E 1 143 ? 51.512 11.284 49.275 1.00 9.46 143 LYS E O 1
ATOM 7904 N N . PHE E 1 144 ? 50.482 10.898 51.238 1.00 8.88 144 PHE E N 1
ATOM 7905 C CA . PHE E 1 144 ? 49.222 10.477 50.666 1.00 8.36 144 PHE E CA 1
ATOM 7906 C C . PHE E 1 144 ? 48.361 11.668 50.217 1.00 8.20 144 PHE E C 1
ATOM 7907 O O . PHE E 1 144 ? 48.662 12.815 50.510 1.00 10.37 144 PHE E O 1
ATOM 7915 N N . ASP E 1 145 ? 47.289 11.379 49.501 1.00 8.26 145 ASP E N 1
ATOM 7916 C CA . ASP E 1 145 ? 46.418 12.386 48.916 1.00 8.42 145 ASP E CA 1
ATOM 7917 C C . ASP E 1 145 ? 44.994 11.829 48.956 1.00 6.68 145 ASP E C 1
ATOM 7918 O O . ASP E 1 145 ? 44.673 10.849 48.281 1.00 7.49 145 ASP E O 1
ATOM 7923 N N . ARG E 1 146 ? 44.110 12.419 49.747 1.00 7.18 146 ARG E N 1
ATOM 7924 C CA . ARG E 1 146 ? 42.792 11.805 49.929 1.00 7.36 146 ARG E CA 1
ATOM 7925 C C . ARG E 1 146 ? 41.987 11.727 48.617 1.00 6.46 146 ARG E C 1
ATOM 7926 O O . ARG E 1 146 ? 41.122 10.877 48.475 1.00 7.27 146 ARG E O 1
ATOM 7934 N N A SER E 1 147 ? 42.297 12.584 47.657 0.74 6.49 147 SER E N 1
ATOM 7935 N N B SER E 1 147 ? 42.307 12.588 47.655 0.26 6.94 147 SER E N 1
ATOM 7936 C CA A SER E 1 147 ? 41.607 12.532 46.363 0.74 6.97 147 SER E CA 1
ATOM 7937 C CA B SER E 1 147 ? 41.644 12.557 46.347 0.26 7.39 147 SER E CA 1
ATOM 7938 C C A SER E 1 147 ? 42.038 11.354 45.492 0.74 5.97 147 SER E C 1
ATOM 7939 C C B SER E 1 147 ? 42.009 11.324 45.520 0.26 6.82 147 SER E C 1
ATOM 7940 O O A SER E 1 147 ? 41.474 11.138 44.408 0.74 6.40 147 SER E O 1
ATOM 7941 O O B SER E 1 147 ? 41.382 11.050 44.492 0.26 7.13 147 SER E O 1
ATOM 7946 N N . GLN E 1 148 ? 43.021 10.588 45.968 1.00 6.36 148 GLN E N 1
ATOM 7947 C CA . GLN E 1 148 ? 43.481 9.382 45.282 1.00 5.90 148 GLN E CA 1
ATOM 7948 C C . GLN E 1 148 ? 43.287 8.159 46.168 1.00 5.31 148 GLN E C 1
ATOM 7949 O O . GLN E 1 148 ? 43.688 7.064 45.796 1.00 5.80 148 GLN E O 1
ATOM 7955 N N . SER E 1 149 ? 42.678 8.324 47.333 1.00 5.40 149 SER E N 1
ATOM 7956 C CA . SER E 1 149 ? 42.449 7.215 48.265 1.00 5.77 149 SER E CA 1
ATOM 7957 C C . SER E 1 149 ? 41.410 6.228 47.739 1.00 4.93 149 SER E C 1
ATOM 7958 O O . SER E 1 149 ? 40.485 6.576 46.998 1.00 6.11 149 SER E O 1
ATOM 7961 N N . PHE E 1 150 ? 41.579 4.984 48.141 1.00 4.40 150 PHE E N 1
ATOM 7962 C CA . PHE E 1 150 ? 40.649 3.916 47.783 1.00 4.29 150 PHE E CA 1
ATOM 7963 C C . PHE E 1 150 ? 39.641 3.717 48.888 1.00 4.73 150 PHE E C 1
ATOM 7964 O O . PHE E 1 150 ? 40.019 3.497 50.024 1.00 6.75 150 PHE E O 1
ATOM 7972 N N . VAL E 1 151 ? 38.361 3.836 48.559 1.00 4.91 151 VAL E N 1
ATOM 7973 C CA . VAL E 1 151 ? 37.262 3.614 49.491 1.00 4.74 151 VAL E CA 1
ATOM 7974 C C . VAL E 1 151 ? 36.501 2.450 48.931 1.00 4.78 151 VAL E C 1
ATOM 7975 O O . VAL E 1 151 ? 36.038 2.490 47.804 1.00 5.52 151 VAL E O 1
ATOM 7979 N N . GLY E 1 152 ? 36.404 1.381 49.700 1.00 4.27 152 GLY E N 1
ATOM 7980 C CA . GLY E 1 152 ? 35.758 0.164 49.247 1.00 5.02 152 GLY E CA 1
ATOM 7981 C C . GLY E 1 152 ? 36.459 -1.044 49.803 1.00 3.66 152 GLY E C 1
ATOM 7982 O O . GLY E 1 152 ? 37.040 -1.002 50.877 1.00 5.25 152 GLY E O 1
ATOM 7983 N N . GLU E 1 153 ? 36.353 -2.139 49.080 1.00 3.68 153 GLU E N 1
ATOM 7984 C CA . GLU E 1 153 ? 36.830 -3.431 49.559 1.00 2.90 153 GLU E CA 1
ATOM 7985 C C . GLU E 1 153 ? 37.861 -4.029 48.581 1.00 3.74 153 GLU E C 1
ATOM 7986 O O . GLU E 1 153 ? 37.674 -3.962 47.376 1.00 4.21 153 GLU E O 1
ATOM 7992 N N . ILE E 1 154 ? 38.896 -4.667 49.123 1.00 4.47 154 ILE E N 1
ATOM 7993 C CA . ILE E 1 154 ? 39.911 -5.375 48.346 1.00 5.27 154 ILE E CA 1
ATOM 7994 C C . ILE E 1 154 ? 40.143 -6.754 48.944 1.00 6.09 154 ILE E C 1
ATOM 7995 O O . ILE E 1 154 ? 40.307 -6.889 50.149 1.00 7.02 154 ILE E O 1
ATOM 8000 N N . GLY E 1 155 ? 40.193 -7.781 48.096 1.00 5.87 155 GLY E N 1
ATOM 8001 C CA . GLY E 1 155 ? 40.519 -9.117 48.531 1.00 6.84 155 GLY E CA 1
ATOM 8002 C C . GLY E 1 155 ? 41.278 -9.918 47.506 1.00 5.60 155 GLY E C 1
ATOM 8003 O O . GLY E 1 155 ? 41.532 -9.465 46.398 1.00 5.91 155 GLY E O 1
ATOM 8004 N N . ASP E 1 156 ? 41.649 -11.126 47.910 1.00 5.06 156 ASP E N 1
ATOM 8005 C CA . ASP E 1 156 ? 42.246 -12.142 47.041 1.00 5.41 156 ASP E CA 1
ATOM 8006 C C . ASP E 1 156 ? 43.417 -11.576 46.241 1.00 4.50 156 ASP E C 1
ATOM 8007 O O . ASP E 1 156 ? 43.493 -11.731 45.028 1.00 4.61 156 ASP E O 1
ATOM 8012 N N . LEU E 1 157 ? 44.349 -10.949 46.952 1.00 4.19 157 LEU E N 1
ATOM 8013 C CA . LEU E 1 157 ? 45.518 -10.333 46.334 1.00 4.08 157 LEU E CA 1
ATOM 8014 C C . LEU E 1 157 ? 46.704 -11.280 46.309 1.00 3.98 157 LEU E C 1
ATOM 8015 O O . LEU E 1 157 ? 47.047 -11.901 47.320 1.00 5.01 157 LEU E O 1
ATOM 8020 N N . TYR E 1 158 ? 47.321 -11.387 45.138 1.00 4.07 158 TYR E N 1
ATOM 8021 C CA . TYR E 1 158 ? 48.483 -12.221 44.880 1.00 4.37 158 TYR E CA 1
ATOM 8022 C C . TYR E 1 158 ? 49.448 -11.477 43.998 1.00 4.27 158 TYR E C 1
ATOM 8023 O O . TYR E 1 158 ? 49.028 -10.753 43.093 1.00 4.66 158 TYR E O 1
ATOM 8032 N N . MET E 1 159 ? 50.739 -11.653 44.249 1.00 4.94 159 MET E N 1
ATOM 8033 C CA . MET E 1 159 ? 51.764 -11.129 43.375 1.00 4.50 159 MET E CA 1
ATOM 8034 C C . MET E 1 159 ? 52.837 -12.181 43.177 1.00 4.32 159 MET E C 1
ATOM 8035 O O . MET E 1 159 ? 53.353 -12.734 44.140 1.00 5.31 159 MET E O 1
ATOM 8040 N N . TRP E 1 160 ? 53.157 -12.429 41.915 1.00 5.06 160 TRP E N 1
ATOM 8041 C CA . TRP E 1 160 ? 54.138 -13.429 41.514 1.00 5.21 160 TRP E CA 1
ATOM 8042 C C . TRP E 1 160 ? 55.301 -12.756 40.784 1.00 5.35 160 TRP E C 1
ATOM 8043 O O . TRP E 1 160 ? 55.114 -11.760 40.078 1.00 6.35 160 TRP E O 1
ATOM 8054 N N . ASP E 1 161 ? 56.492 -13.338 40.874 1.00 6.51 161 ASP E N 1
ATOM 8055 C CA . ASP E 1 161 ? 57.646 -12.817 40.118 1.00 8.14 161 ASP E CA 1
ATOM 8056 C C . ASP E 1 161 ? 57.785 -13.401 38.714 1.00 9.14 161 ASP E C 1
ATOM 8057 O O . ASP E 1 161 ? 58.878 -13.548 38.202 1.00 10.79 161 ASP E O 1
ATOM 8062 N N . SER E 1 162 ? 56.666 -13.704 38.097 1.00 7.90 162 SER E N 1
ATOM 8063 C CA . SER E 1 162 ? 56.630 -14.244 36.751 1.00 8.16 162 SER E CA 1
ATOM 8064 C C . SER E 1 162 ? 55.420 -13.673 36.034 1.00 6.90 162 SER E C 1
ATOM 8065 O O . SER E 1 162 ? 54.563 -13.058 36.671 1.00 7.34 162 SER E O 1
ATOM 8068 N N . VAL E 1 163 ? 55.373 -13.849 34.717 1.00 7.08 163 VAL E N 1
ATOM 8069 C CA . VAL E 1 163 ? 54.229 -13.476 33.897 1.00 7.25 163 VAL E CA 1
ATOM 8070 C C . VAL E 1 163 ? 53.308 -14.668 33.776 1.00 8.34 163 VAL E C 1
ATOM 8071 O O . VAL E 1 163 ? 53.656 -15.669 33.154 1.00 10.54 163 VAL E O 1
ATOM 8075 N N . LEU E 1 164 ? 52.141 -14.591 34.393 1.00 7.55 164 LEU E N 1
ATOM 8076 C CA . LEU E 1 164 ? 51.215 -15.708 34.326 1.00 8.68 164 LEU E CA 1
ATOM 8077 C C . LEU E 1 164 ? 50.654 -15.887 32.930 1.00 8.67 164 LEU E C 1
ATOM 8078 O O . LEU E 1 164 ? 50.210 -14.932 32.314 1.00 9.50 164 LEU E O 1
ATOM 8083 N N . PRO E 1 165 ? 50.608 -17.136 32.448 1.00 8.92 165 PRO E N 1
ATOM 8084 C CA . PRO E 1 165 ? 49.921 -17.438 31.193 1.00 9.29 165 PRO E CA 1
ATOM 8085 C C . PRO E 1 165 ? 48.399 -17.352 31.387 1.00 8.50 165 PRO E C 1
ATOM 8086 O O . PRO E 1 165 ? 47.903 -17.372 32.523 1.00 7.79 165 PRO E O 1
ATOM 8090 N N . PRO E 1 166 ? 47.647 -17.231 30.291 1.00 8.89 166 PRO E N 1
ATOM 8091 C CA . PRO E 1 166 ? 46.185 -17.102 30.396 1.00 9.27 166 PRO E CA 1
ATOM 8092 C C . PRO E 1 166 ? 45.507 -18.142 31.289 1.00 8.90 166 PRO E C 1
ATOM 8093 O O . PRO E 1 166 ? 44.623 -17.774 32.066 1.00 8.62 166 PRO E O 1
ATOM 8097 N N . GLU E 1 167 ? 45.918 -19.404 31.222 1.00 10.14 167 GLU E N 1
ATOM 8098 C CA . GLU E 1 167 ? 45.269 -20.409 32.045 1.00 11.23 167 GLU E CA 1
ATOM 8099 C C . GLU E 1 167 ? 45.395 -20.110 33.542 1.00 9.27 167 GLU E C 1
ATOM 8100 O O . GLU E 1 167 ? 44.441 -20.326 34.305 1.00 9.51 167 GLU E O 1
ATOM 8106 N N . ASN E 1 168 ? 46.529 -19.549 33.961 1.00 8.59 168 ASN E N 1
ATOM 8107 C CA . ASN E 1 168 ? 46.731 -19.254 35.374 1.00 9.08 168 ASN E CA 1
ATOM 8108 C C . ASN E 1 168 ? 45.990 -17.965 35.773 1.00 7.74 168 ASN E C 1
ATOM 8109 O O . ASN E 1 168 ? 45.599 -17.819 36.906 1.00 8.83 168 ASN E O 1
ATOM 8114 N N . ILE E 1 169 ? 45.816 -17.019 34.845 1.00 7.63 169 ILE E N 1
ATOM 8115 C CA . ILE E 1 169 ? 44.986 -15.827 35.088 1.00 7.80 169 ILE E CA 1
ATOM 8116 C C . ILE E 1 169 ? 43.546 -16.254 35.303 1.00 7.99 169 ILE E C 1
ATOM 8117 O O . ILE E 1 169 ? 42.885 -15.809 36.239 1.00 7.78 169 ILE E O 1
ATOM 8122 N N . LEU E 1 170 ? 43.053 -17.136 34.439 1.00 7.86 170 LEU E N 1
ATOM 8123 C CA . LEU E 1 170 ? 41.679 -17.586 34.583 1.00 9.89 170 LEU E CA 1
ATOM 8124 C C . LEU E 1 170 ? 41.485 -18.347 35.887 1.00 9.05 170 LEU E C 1
ATOM 8125 O O . LEU E 1 170 ? 40.472 -18.181 36.536 1.00 9.24 170 LEU E O 1
ATOM 8130 N N A SER E 1 171 ? 42.476 -19.135 36.293 0.12 9.47 171 SER E N 1
ATOM 8131 N N B SER E 1 171 ? 42.458 -19.166 36.272 0.88 8.86 171 SER E N 1
ATOM 8132 C CA A SER E 1 171 ? 42.365 -19.878 37.543 0.12 9.84 171 SER E CA 1
ATOM 8133 C CA B SER E 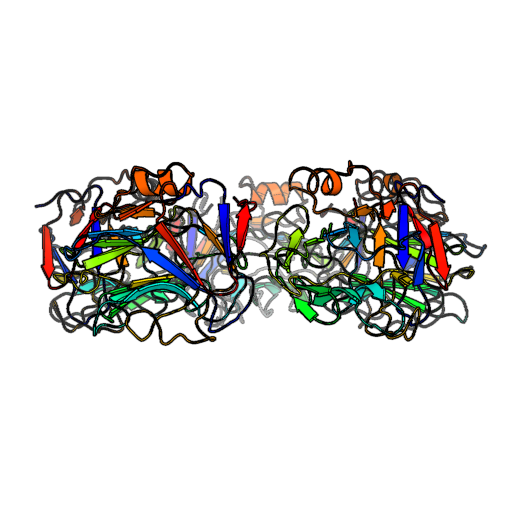1 171 ? 42.407 -19.875 37.544 0.88 9.75 171 SER E CA 1
ATOM 8134 C C A SER E 1 171 ? 42.329 -18.942 38.757 0.12 9.46 171 SER E C 1
ATOM 8135 C C B SER E 1 171 ? 42.282 -18.909 38.717 0.88 9.14 171 SER E C 1
ATOM 8136 O O A SER E 1 171 ? 41.642 -19.229 39.733 0.12 9.81 171 SER E O 1
ATOM 8137 O O B SER E 1 171 ? 41.482 -19.117 39.611 0.88 8.98 171 SER E O 1
ATOM 8142 N N . ALA E 1 172 ? 43.042 -17.818 38.697 1.00 8.55 172 ALA E N 1
ATOM 8143 C CA . ALA E 1 172 ? 42.954 -16.823 39.772 1.00 8.33 172 ALA E CA 1
ATOM 8144 C C . ALA E 1 172 ? 41.572 -16.183 39.782 1.00 7.67 172 ALA E C 1
ATOM 8145 O O . ALA E 1 172 ? 40.950 -16.002 40.824 1.00 8.65 172 ALA E O 1
ATOM 8147 N N . TYR E 1 173 ? 41.066 -15.839 38.605 1.00 7.53 173 TYR E N 1
ATOM 8148 C CA . TYR E 1 173 ? 39.733 -15.245 38.492 1.00 8.45 173 TYR E CA 1
ATOM 8149 C C . TYR E 1 173 ? 38.636 -16.172 39.035 1.00 9.29 173 TYR E C 1
ATOM 8150 O O . TYR E 1 173 ? 37.761 -15.724 39.780 1.00 9.28 173 TYR E O 1
ATOM 8159 N N . GLN E 1 174 ? 38.682 -17.449 38.661 1.00 11.76 174 GLN E N 1
ATOM 8160 C CA . GLN E 1 174 ? 37.768 -18.473 39.196 1.00 17.22 174 GLN E CA 1
ATOM 8161 C C . GLN E 1 174 ? 37.861 -18.745 40.700 1.00 19.33 174 GLN E C 1
ATOM 8162 O O . GLN E 1 174 ? 36.923 -19.304 41.262 1.00 22.79 174 GLN E O 1
ATOM 8168 N N . GLY E 1 175 ? 38.985 -18.431 41.343 1.00 18.56 175 GLY E N 1
ATOM 8169 C CA . GLY E 1 175 ? 39.156 -18.790 42.740 1.00 18.77 175 GLY E CA 1
ATOM 8170 C C . GLY E 1 175 ? 40.115 -19.938 43.016 1.00 17.71 175 GLY E C 1
ATOM 8171 O O . GLY E 1 175 ? 40.131 -20.465 44.145 1.00 17.10 175 GLY E O 1
ATOM 8172 N N . THR E 1 176 ? 40.905 -20.328 42.018 1.00 16.66 176 THR E N 1
ATOM 8173 C CA . THR E 1 176 ? 41.994 -21.338 42.198 1.00 15.82 176 THR E CA 1
ATOM 8174 C C . THR E 1 176 ? 43.404 -20.817 41.803 1.00 11.72 176 THR E C 1
ATOM 8175 O O . THR E 1 176 ? 44.101 -21.341 40.914 1.00 11.75 176 THR E O 1
ATOM 8179 N N . PRO E 1 177 ? 43.831 -19.747 42.459 1.00 8.34 177 PRO E N 1
ATOM 8180 C CA . PRO E 1 177 ? 45.097 -19.120 42.079 1.00 7.59 177 PRO E CA 1
ATOM 8181 C C . PRO E 1 177 ? 46.293 -20.010 42.393 1.00 7.10 177 PRO E C 1
ATOM 8182 O O . PRO E 1 177 ? 46.295 -20.751 43.385 1.00 8.21 177 PRO E O 1
ATOM 8186 N N . LEU E 1 178 ? 47.332 -19.909 41.574 1.00 7.99 178 LEU E N 1
ATOM 8187 C CA . LEU E 1 178 ? 48.600 -20.547 41.909 1.00 9.31 178 LEU E CA 1
ATOM 8188 C C . LEU E 1 178 ? 49.195 -19.858 43.122 1.00 9.43 178 LEU E C 1
ATOM 8189 O O . LEU E 1 178 ? 49.127 -18.650 43.242 1.00 9.64 178 LEU E O 1
ATOM 8194 N N . PRO E 1 179 ? 49.778 -20.622 44.038 1.00 9.19 179 PRO E N 1
ATOM 8195 C CA . PRO E 1 179 ? 50.469 -19.963 45.147 1.00 8.98 179 PRO E CA 1
ATOM 8196 C C . PRO E 1 179 ? 51.478 -18.938 44.629 1.00 7.81 179 PRO E C 1
ATOM 8197 O O . PRO E 1 179 ? 52.141 -19.169 43.607 1.00 8.14 179 PRO E O 1
ATOM 8201 N N . ALA E 1 180 ? 51.603 -17.835 45.343 1.00 8.21 180 ALA E N 1
ATOM 8202 C CA . ALA E 1 180 ? 52.362 -16.687 44.876 1.00 7.51 180 ALA E CA 1
ATOM 8203 C C . ALA E 1 180 ? 53.523 -16.375 45.803 1.00 8.97 180 ALA E C 1
ATOM 8204 O O . ALA E 1 180 ? 53.398 -16.477 47.021 1.00 12.01 180 ALA E O 1
ATOM 8206 N N . ASN E 1 181 ? 54.641 -15.967 45.214 1.00 8.63 181 ASN E N 1
ATOM 8207 C CA . ASN E 1 181 ? 55.887 -15.831 45.952 1.00 9.27 181 ASN E CA 1
ATOM 8208 C C . ASN E 1 181 ? 56.285 -14.419 46.371 1.00 8.96 181 ASN E C 1
ATOM 8209 O O . ASN E 1 181 ? 57.225 -14.274 47.145 1.00 12.40 181 ASN E O 1
ATOM 8214 N N . ILE E 1 182 ? 55.590 -13.379 45.919 1.00 7.45 182 ILE E N 1
ATOM 8215 C CA . ILE E 1 182 ? 55.880 -12.025 46.416 1.00 7.87 182 ILE E CA 1
ATOM 8216 C C . ILE E 1 182 ? 54.849 -11.609 47.473 1.00 7.29 182 ILE E C 1
ATOM 8217 O O . ILE E 1 182 ? 55.219 -11.193 48.571 1.00 8.29 182 ILE E O 1
ATOM 8222 N N . LEU E 1 183 ? 53.562 -11.729 47.141 1.00 6.28 183 LEU E N 1
ATOM 8223 C CA . LEU E 1 183 ? 52.458 -11.510 48.089 1.00 5.03 183 LEU E CA 1
ATOM 8224 C C . LEU E 1 183 ? 51.433 -12.609 47.882 1.00 5.06 183 LEU E C 1
ATOM 8225 O O . LEU E 1 183 ? 51.129 -12.972 46.742 1.00 5.45 183 LEU E O 1
ATOM 8230 N N . ASP E 1 184 ? 50.885 -13.151 48.968 1.00 5.97 184 ASP E N 1
ATOM 8231 C CA . ASP E 1 184 ? 49.928 -14.234 48.853 1.00 6.54 184 ASP E CA 1
ATOM 8232 C C . ASP E 1 184 ? 48.877 -14.078 49.949 1.00 5.20 184 ASP E C 1
ATOM 8233 O O . ASP E 1 184 ? 49.198 -13.972 51.130 1.00 6.29 184 ASP E O 1
ATOM 8238 N N . TRP E 1 185 ? 47.618 -14.057 49.548 1.00 5.49 185 TRP E N 1
ATOM 8239 C CA . TRP E 1 185 ? 46.493 -13.817 50.440 1.00 5.65 185 TRP E CA 1
ATOM 8240 C C . TRP E 1 185 ? 46.360 -14.854 51.558 1.00 5.58 185 TRP E C 1
ATOM 8241 O O . TRP E 1 185 ? 45.760 -14.543 52.580 1.00 6.80 185 TRP E O 1
ATOM 8252 N N . GLN E 1 186 ? 46.865 -16.064 51.338 1.00 5.99 186 GLN E N 1
ATOM 8253 C CA . GLN E 1 186 ? 46.830 -17.119 52.349 1.00 6.19 186 GLN E CA 1
ATOM 8254 C C . GLN E 1 186 ? 47.941 -16.994 53.381 1.00 7.03 186 GLN E C 1
ATOM 8255 O O . GLN E 1 186 ? 47.924 -17.706 54.375 1.00 8.94 186 GLN E O 1
ATOM 8261 N N . ALA E 1 187 ? 48.895 -16.099 53.165 1.00 7.52 187 ALA E N 1
ATOM 8262 C CA . ALA E 1 187 ? 50.017 -15.930 54.084 1.00 8.61 187 ALA E CA 1
ATOM 8263 C C . ALA E 1 187 ? 50.535 -14.508 53.944 1.00 7.59 187 ALA E C 1
ATOM 8264 O O . ALA E 1 187 ? 51.655 -14.268 53.495 1.00 9.07 187 ALA E O 1
ATOM 8266 N N . LEU E 1 188 ? 49.676 -13.556 54.274 1.00 7.14 188 LEU E N 1
ATOM 8267 C CA . LEU E 1 188 ? 49.962 -12.150 54.039 1.00 7.53 188 LEU E CA 1
ATOM 8268 C C . LEU E 1 188 ? 50.509 -11.495 55.303 1.00 7.17 188 LEU E C 1
ATOM 8269 O O . LEU E 1 188 ? 49.939 -11.635 56.379 1.00 8.16 188 LEU E O 1
ATOM 8274 N N . ASN E 1 189 ? 51.608 -10.776 55.152 1.00 7.82 189 ASN E N 1
ATOM 8275 C CA . ASN E 1 189 ? 52.206 -10.001 56.225 1.00 8.90 189 ASN E CA 1
ATOM 8276 C C . ASN E 1 189 ? 51.818 -8.541 56.018 1.00 9.19 189 ASN E C 1
ATOM 8277 O O . ASN E 1 189 ? 52.283 -7.880 55.082 1.00 10.87 189 ASN E O 1
ATOM 8282 N N . TYR E 1 190 ? 50.924 -8.046 56.858 1.00 9.12 190 TYR E N 1
ATOM 8283 C CA . TYR E 1 190 ? 50.361 -6.731 56.636 1.00 9.95 190 TYR E CA 1
ATOM 8284 C C . TYR E 1 190 ? 50.306 -5.963 57.935 1.00 10.06 190 TYR E C 1
ATOM 8285 O O . TYR E 1 190 ? 50.368 -6.537 59.022 1.00 11.21 190 TYR E O 1
ATOM 8294 N N . GLU E 1 191 ? 50.183 -4.648 57.806 1.00 9.21 191 GLU E N 1
ATOM 8295 C CA . GLU E 1 191 ? 49.955 -3.750 58.939 1.00 10.45 191 GLU E CA 1
ATOM 8296 C C . GLU E 1 191 ? 48.831 -2.775 58.609 1.00 9.06 191 GLU E C 1
ATOM 8297 O O . GLU E 1 191 ? 48.934 -2.031 57.641 1.00 9.46 191 GLU E O 1
ATOM 8303 N N . ILE E 1 192 ? 47.761 -2.790 59.400 1.00 8.06 192 ILE E N 1
ATOM 8304 C CA . ILE E 1 192 ? 46.679 -1.831 59.272 1.00 6.80 192 ILE E CA 1
ATOM 8305 C C . ILE E 1 192 ? 47.045 -0.533 59.985 1.00 7.45 192 ILE E C 1
ATOM 8306 O O . ILE E 1 192 ? 47.517 -0.536 61.133 1.00 8.81 192 ILE E O 1
ATOM 8311 N N . ARG E 1 193 ? 46.796 0.584 59.313 1.00 8.50 193 ARG E N 1
ATOM 8312 C CA . ARG E 1 193 ? 46.964 1.899 59.906 1.00 9.17 193 ARG E CA 1
ATOM 8313 C C . ARG E 1 193 ? 45.664 2.668 59.710 1.00 8.04 193 ARG E C 1
ATOM 8314 O O . ARG E 1 193 ? 45.085 2.717 58.615 1.00 8.93 193 ARG E O 1
ATOM 8322 N N . GLY E 1 194 ? 45.145 3.229 60.785 1.00 9.10 194 GLY E N 1
ATOM 8323 C CA . GLY E 1 194 ? 43.900 3.949 60.697 1.00 8.16 194 GLY E CA 1
ATOM 8324 C C . GLY E 1 194 ? 42.700 3.013 60.599 1.00 8.06 194 GLY E C 1
ATOM 8325 O O . GLY E 1 194 ? 42.703 1.884 61.128 1.00 9.19 194 GLY E O 1
ATOM 8326 N N . TYR E 1 195 ? 41.670 3.492 59.924 1.00 7.48 195 TYR E N 1
ATOM 8327 C CA . TYR E 1 195 ? 40.374 2.806 59.913 1.00 7.15 195 TYR E CA 1
ATOM 8328 C C . TYR E 1 195 ? 40.276 1.884 58.709 1.00 6.70 195 TYR E C 1
ATOM 8329 O O . TYR E 1 195 ? 39.879 2.295 57.621 1.00 6.95 195 TYR E O 1
ATOM 8338 N N . VAL E 1 196 ? 40.682 0.637 58.912 1.00 6.20 196 VAL E N 1
ATOM 8339 C CA . VAL E 1 196 ? 40.553 -0.427 57.939 1.00 6.27 196 VAL E CA 1
ATOM 8340 C C . VAL E 1 196 ? 40.047 -1.620 58.730 1.00 6.20 196 VAL E C 1
ATOM 8341 O O . VAL E 1 196 ? 40.589 -1.934 59.778 1.00 7.46 196 VAL E O 1
ATOM 8345 N N . ILE E 1 197 ? 39.009 -2.277 58.222 1.00 5.72 197 ILE E N 1
ATOM 8346 C CA . ILE E 1 197 ? 38.335 -3.363 58.921 1.00 6.09 197 ILE E CA 1
ATOM 8347 C C . ILE E 1 197 ? 38.396 -4.616 58.059 1.00 5.25 197 ILE E C 1
ATOM 8348 O O . ILE E 1 197 ? 38.163 -4.557 56.853 1.00 7.24 197 ILE E O 1
ATOM 8353 N N . ILE E 1 198 ? 38.732 -5.758 58.638 1.00 5.86 198 ILE E N 1
ATOM 8354 C CA . ILE E 1 198 ? 38.677 -7.029 57.929 1.00 5.17 198 ILE E CA 1
ATOM 8355 C C . ILE E 1 198 ? 37.302 -7.671 58.095 1.00 5.19 198 ILE E C 1
ATOM 8356 O O . ILE E 1 198 ? 36.786 -7.796 59.214 1.00 7.48 198 ILE E O 1
ATOM 8361 N N . LYS E 1 199 ? 36.659 -7.975 56.974 1.00 5.20 199 LYS E N 1
ATOM 8362 C CA . LYS E 1 199 ? 35.323 -8.563 56.949 1.00 5.74 199 LYS E CA 1
ATOM 8363 C C . LYS E 1 199 ? 35.278 -9.753 56.001 1.00 5.01 199 LYS E C 1
ATOM 8364 O O . LYS E 1 199 ? 36.117 -9.883 55.104 1.00 5.98 199 LYS E O 1
ATOM 8370 N N . PRO E 1 200 ? 34.269 -10.622 56.155 1.00 6.05 200 PRO E N 1
ATOM 8371 C CA . PRO E 1 200 ? 34.097 -11.649 55.122 1.00 6.45 200 PRO E CA 1
ATOM 8372 C C . PRO E 1 200 ? 33.820 -11.044 53.756 1.00 6.29 200 PRO E C 1
ATOM 8373 O O . PRO E 1 200 ? 33.195 -9.993 53.644 1.00 7.10 200 PRO E O 1
ATOM 8377 N N . LEU E 1 201 ? 34.301 -11.732 52.727 1.00 6.76 201 LEU E N 1
ATOM 8378 C CA . LEU E 1 201 ? 33.964 -11.441 51.340 1.00 7.85 201 LEU E CA 1
ATOM 8379 C C . LEU E 1 201 ? 32.565 -11.957 51.020 1.00 8.41 201 LEU E C 1
ATOM 8380 O O . LEU E 1 201 ? 32.317 -13.147 51.079 1.00 11.81 201 LEU E O 1
ATOM 8385 N N . VAL E 1 202 ? 31.638 -11.063 50.693 1.00 7.50 202 VAL E N 1
ATOM 8386 C CA . VAL E 1 202 ? 30.254 -11.476 50.465 1.00 7.71 202 VAL E CA 1
ATOM 8387 C C . VAL E 1 202 ? 29.789 -11.249 49.038 1.00 7.57 202 VAL E C 1
ATOM 8388 O O . VAL E 1 202 ? 28.668 -11.622 48.677 1.00 8.75 202 VAL E O 1
ATOM 8392 N N . TRP E 1 203 ? 30.662 -10.651 48.234 1.00 8.23 203 TRP E N 1
ATOM 8393 C CA . TRP E 1 203 ? 30.291 -10.242 46.883 1.00 11.06 203 TRP E CA 1
ATOM 8394 C C . TRP E 1 203 ? 30.949 -11.046 45.789 1.00 17.33 203 TRP E C 1
ATOM 8395 O O . TRP E 1 203 ? 30.682 -10.816 44.602 1.00 19.54 203 TRP E O 1
ATOM 8406 N N . VAL E 1 204 ? 31.809 -11.968 46.182 1.00 22.74 204 VAL E N 1
ATOM 8407 C CA . VAL E 1 204 ? 32.227 -13.045 45.289 1.00 30.26 204 VAL E CA 1
ATOM 8408 C C . VAL E 1 204 ? 31.654 -14.333 45.861 1.00 34.87 204 VAL E C 1
ATOM 8409 O O . VAL E 1 204 ? 30.659 -14.862 45.344 1.00 36.58 204 VAL E O 1
#

Nearest PDB structures (foldseek):
  2a3x-assembly1_F  TM=1.000E+00  e=4.998E-37  Homo sapiens
  8wv5-assembly1_J  TM=9.607E-01  e=1.728E-25  Homo sapiens
  1lj7-assembly1_C  TM=9.504E-01  e=2.176E-24  Homo sapiens
  4pbo-assembly1_A  TM=9.073E-01  e=1.192E-21  Danio rerio
  6ype-assembly2_B  TM=9.066E-01  e=3.626E-15  Homo sapiens

InterPro domains:
  IPR001759 Pentraxin domain [PF00354] (26-219)
  IPR001759 Pentraxin domain [PR00895] (49-63)
  IPR001759 Pentraxin domain [PR00895] (69-83)
  IPR001759 Pentraxin domain [PR00895] (112-130)
  IPR001759 Pentraxin domain [PR00895] (138-157)
  IPR001759 Pentraxin domain [PR00895] (158-177)
  IPR001759 Pentraxin domain [PR00895] (177-191)
  IPR001759 Pentraxin domain [PR00895] (196-207)
  IPR001759 Pentraxin domain [PS51828] (24-223)
  IPR001759 Pentraxin domain [SM00159] (20-223)
  IPR001759 Pentraxin domain [cd00152] (20-218)
  IPR013320 Concanavalin A-like lectin/glucanase domain superfamily [SSF49899] (21-222)
  IPR030476 Pentaxin, conserved site [PS00289] (112-119)
  IPR051005 Pentraxin domain-containing protein [PTHR45869] (1-222)

Sequence (1020 aa):
HTDLSGKVFVFPRESVTDHVNLITPLEKPLQNFTLCCFRAYSDLSRAYSLFSYNTQGRDNELLVYKERVGEYSLYIGRHKVTSSKVIEKFPAPVHICCVSWESSSGIAEFWINGTTPLVKKGLRQGYFVEAQPKIVLGQEQDSYGGKFDRSQSFVGEIGDLYMWDSVLPPENILSAYQGTPLPANILDWQALNYEIRGYVIIKPLVWVHTDLSGKVFVFPRESVTDHVNLITPLEKPLQNFTLCCFRAYSDLSRAYSLFSYNTQGRDNELLVYKERVVGEYSLYIGRHKVTSKVIEKFPAPVHICCVSWESSSGIAEFWINGTTPLVKKGLRQGYFVEAQPKIVLGQEQDSYGGKFDRSQSFVGEIGDLYMWDSVLPPENIILSAYQGTPLPANILDWQQALNYEIRGYVIIKPLVWVHTDLSGKVFVFPRESVTDHVNLITPLEKPLQNFTLCCFRAYSDLSRAYSLFSYNTQGRDNELLVYKERVGEYSLYIGRHKVTSKVIEKFPAPVHICCVSWESSSGIAEFWINGTTPLVKKGLRQGYFVEAQPKIVLGQEQDSYGGKFDRSQSFVGEIGDLYMWDSVLPPENILSAYQGTPLPANILDWQALNYEIRGYVIIKPLVWVHTDLSGKVFVFPRESVTDHVNLITPLEKPLQNFTLCCFRAYSDLSRAYSLFSYNTQGRDNELLVYKERVVGEYSLYIGRHKVTSSKVIEKFPAPVHICCVSWESSSGIAEFWINGTPLVKKGLRQGYFVEAQPKIVLGQEQDSYGGKFDRSQSFVGEIGDLYMWDSVLPPENIILSAYQGTPLPANILDWQALNYEIRGYVIIKPLVWVHTDLSGKVFVFPRESVTDHVNLIITPLEKKPLQNFTLCCFRAYSDLSRAYSLFSYNTQGRDNELLVYKERVGEYSLYIGRHKVTSKVIEKFPAPVHICCVSWESSSGIAEFWINGTTPLVKKGLRQGYFVEAQPKIVLGQEQDSYGGKFDRSSQSFVGEIGDLYMWDSVLPPENILSSAYQGTPLPANILDWQALNYEIRGYVIIKPLVWV

Secondary structure (DSSP, 8-state):
-B--TTEEEEE-S--SS-EEEE-----S-BSEEEEEEEEE----S-EEEEEEEETTEEEEEEEEEEETTEEEEEETTEEEEEE----SS--EEEEEEEETTT-EEEEEETTEEPPPEE--TT--B-SS-EEEESS--SSSS----GGG---EEEEEEEEESSPPPHHHHHHHHHT-PPP-SSEETTSB-EEEESS-EEEE----/-B--TTEEEEE-S--SS-EEEE-----S-BSEEEEEEEEE----S-EEEEEEEETTEEEEEEEEEEETTEEEEEETTEEEEEE----SS--EEEEEEEETTT-EEEEEETTEEPPPEE--TT--BPSS-EEEESS--SSSS----GGG---EEEEEEEEESS---HHHHHHHHTT-PPP-SSEEGGGB-EEEESS-EEEE----/-B--TTEEEEE-S--SS-EEEE-----S-BSEEEEEEEEE----S-EEEEEEEETTEEEEEEEEEEETTEEEEEETTEEEEEE----SS--EEEEEEEETTT-EEEEEETTEEPPPEE--TT--B-SS-EEEESS--SSSS----GGG---EEEEEEEEESS---HHHHHHHHTT-PPP-SSEETTSB-EEEESS-EEEE----/-B--TTEEEEE-S--SS-EEEE-----S-BSEEEEEEEEE----S-EEEEEEEETTEEEEEEEEEEETTEEEEEETTEEEEEE----SS--EEEEEEEETTT-EEEEEETTEEPPPEE--TT--B-SS-EEEESS--SSSS----GGG---EEEEEEEEESS---HHHHHHHHTT-PPP-SSEEGGGB-EEEESS-EEEE----/-B--TTEEEEE-S--SS-EEEE-----S-BSEEEEEEEEE----S-EEEEEEEETTEEEEEEEEEEETTEEEEEETTEEEEEE----SS--EEEEEEEETTT-EEEEEETTEEPPPEE--TT--B-SS-EEEESS--SSSS----GGG---EEEEEEEEESS---HHHHHHHHHT-PPP-SSEETTSB-EEEESS-EEEE----

Foldseek 3Di:
DAALVQKKKAQADQDQWWKKWFDFPWQDWAQKKKKKWKWFAQDAAKAWAKFKADAPFGLCWTWIDHGPQKIWTGHRNDIDIWGDDDDGRDMKMWMWMAGQQFQWIWIAILLRTTDIDGDNRNDTRHTPITMMGQFGAPHRNHDTDSSHGTGGIMALIAMASHDDDSVQSVCSSVPRHDHHRGAGSRDTDMDTIDDMDMDGDDRD/DAFQVQKKKAQADQDQWWKKWFDFPDWDWFQKKKKKWKWFAQDFAKAWAKFKADAPFGLCWTWIDHGPQKIWTGHRNDIDIWGDDDDGRDMWMWMWMAHQQFQWIWIDILLHTTDIDGDNRNDIRHTDITMMGFFGAPHRNHPTDSSHGTGGIMALIAMASHDDDSVQVVCSSVPRHDHHRGAGNRDIDMDTIPDMDMDGDDRD/DAFQVQKKKAQADQDQWWKKWFDFPWQDFFQKKKKKWKWFAQDAAKAWAKFKADAPFGLQWTWIDHGPQKIWTGHSRDIDIWGDDDDGRDMKMWMWMAGQQFQWIWIDILLHTTDIDGDNRNDTRHTDITMMGQFYAPHRNHPTDSSHGTGGIMALIAMASHDDDSVQSVCSSVPRHDDGRGAGSRDTDMDTIDDMDMDGDDRD/DAFQVQKKKAQADQDQWWKKWFDFPWADFFQKKKKKWKWFAQDFAKAWAKFKADAPFGLCWTWIDHGPFKIWTGHRNDIDIWGDDDDGRDMWMWMWMAGQQFQWIWIAILLRTTDIDGDNRNDTRHTPITMMGFFYDPHRNHDTDSSHGTGGIMALIAMASHDDDSVQVVCSSVPRHDHHRGAGNRDTDMDTIPDMDMDGDDRD/DAAQVQKKKAQADQDQWWKKWFDFPWQDWFQKKKKKWKWFAQDFAKAWAKAKADAPFFLCWTWIDHGPFKIWTGHRNDIDIWGDDDDGRDMKMWMWMAHQQFQWIWIAILLRTTDIDGDNRNDTRHDPITMMGQFGAPHRNHPTDSSHGTGGIMGQIAMASHDDDSVQSVCSSVPNHDAHRGAGNRDIDMDTIPDMDMDGDDRD

Organism: Homo sapiens (NCBI:txid9606)

Solvent-accessible surface area: 38075 Å² total

Radius of gyration: 34.88 Å; Cα contacts (8 Å, |Δi|>4): 3006; chains: 5; bounding box: 93×42×94 Å

CATH classification: 2.60.120.200